Protein 9EZE (pdb70)

GO terms:
  GO:0042802 identical protein binding (F, IPI)
  GO:0005515 protein binding (F, IPI)

Secondary structure (DSSP, 8-state):
-HHHHHHHHHHHHHHHHHHHHHHHHHHHHH-----SS--GGGT-HHHHHHHHHHHHHHHHHHHHHHHHHHHHHHHHHH-----TT-SSHHHHHHHHSSS--HHHHHHHHTT-SHHHHHHHS--/--EEEEES-SEE-TTS-EEEEEEEESS-S--SS-EEEEEEE-TTS--EEEEEE-TTS-EEE-TTTTTTEEEEEEGGGTEEEEEE-S--GGG-EEEEEEEEETTEEEEE---EEEEE-SSPPBPPEEEEEPPPTTPPTTSEEEEEEEEEEEBSS--EEEEGGGTB-TTEEEPPPEE-TTS-EEEEEEEEEEGGGTTTS--EEEEEEGGGTEEEEEE-----/---EEEE-SEEEEETT--EEEEEEESS--TT-EEEEEE-TTS--EEEEETTTEEPTTS-TTEEEEEETTEEEEEESS--GGG-EEEEEEE-SSSSPEE---EEEEEE---BPPEEEEEPPPHHHHTTTEEEEEEEEEEEBSS--EEEEEETTEEP-SSEEEEEPPPPTTT--EEEEEEEEEEHHHHHT--EEEEEEE-TT-SS-EEEEEETT-/-HHHHHHHHHHHHHHHHHHHHHHHHHHHHH---SSSS--GGGT-HHHHHHHHHHHHHHHHHHHHHHHHHHHHHHHHHH-----SHHHHHHHHSTT--HHHHHHHHTT-SHHHHHHHS--/--EEEEES-SEE-TTS-EEEEEEEESS-S--SS-EEEEEEE-TTS--EEEEEE-TTS-EEE-TTTTTTEEEEEEGGGTEEEEEE-S--GGG-EEEEEEEEETTEEEEE---EEEEE-SSPPBPPEEEEEPPPTTPPTTSEEEEEEEEEEEBSS--EEEEGGGTB-TTEEEPPPEE-TTS-EEEEEEEEEEGGGTTTS--EEEEEEGGGTEEEEEE-----/---EEEE-SEEEEETT--EEEEEEESS--TT-EEEEEE-TTS--EEEEETTTEEPTTS-TTEEEEEETTEEEEEESS--GGG-EEEEEEE-SSSSPEE---EEEEEE---BPPEEEEEPPPHHHHTTTEEEEEEEEEEEBSS--EEEEEETTEEP-SSEEEEEPPPPTTT--EEEEEEEEEEHHHHHT--EEEEEEE-TT-SS-EEEEEE--

Solvent-accessible surface area: 50226 Å² total; per-residue (Å²): 72,102,71,2,26,105,100,0,63,94,27,0,132,61,4,64,72,52,24,78,80,23,7,79,113,1,48,120,108,7,57,46,186,84,84,209,100,90,41,85,16,20,157,60,84,72,0,57,89,17,9,137,73,3,44,128,13,0,59,124,12,68,85,61,8,57,83,22,20,91,97,4,90,68,22,43,124,78,82,192,113,131,62,94,65,6,123,48,15,29,19,1,2,99,102,84,23,144,84,13,26,16,2,11,3,17,9,14,4,50,69,45,2,0,1,31,39,15,15,14,68,79,84,169,21,84,8,62,14,60,38,84,13,34,12,93,62,89,93,72,0,36,3,34,0,50,4,31,61,26,62,0,51,22,28,9,9,1,4,1,0,0,15,30,20,93,93,114,24,11,42,1,1,0,0,3,6,43,51,24,22,41,57,60,12,72,76,7,132,109,63,11,74,5,51,33,43,65,104,132,44,39,0,21,0,107,0,42,69,1,33,41,21,2,26,0,42,0,8,0,0,15,0,2,7,0,2,1,22,42,20,2,146,16,32,37,0,19,8,24,86,49,85,59,83,22,16,44,15,26,22,4,24,6,54,115,175,31,95,113,72,27,78,1,3,0,0,0,7,0,17,35,1,17,0,51,65,13,83,25,45,1,32,100,40,90,30,100,91,35,38,26,53,3,66,24,32,96,24,132,80,33,38,37,9,16,4,0,1,0,31,8,77,13,89,20,34,70,117,92,54,12,55,0,27,3,51,0,69,32,28,142,45,167,47,101,54,116,4,88,61,123,151,105,9,90,8,77,10,57,55,53,66,29,59,10,42,74,44,59,162,6,66,0,59,1,159,3,76,100,67,0,61,39,71,0,0,0,0,1,26,46,55,93,104,19,5,62,4,0,0,5,51,1,73,32,59,28,42,82,16,42,106,55,4,27,13,62,37,74,19,49,87,2,35,0,27,0,54,43,0,59,34,51,1,26,6,30,0,2,0,0,1,7,48,78,79,15,7,27,20,1,86,5,0,121,1,58,2,96,83,104,71,22,45,9,60,10,43,20,4,58,9,12,88,69,2,21,183,86,37,49,0,2,0,0,0,0,0,7,58,0,27,25,77,129,23,106,21,39,6,46,6,66,116,40,74,42,49,82,40,48,80,75,12,33,20,105,5,47,54,177,63,4,6,34,0,0,6,2,24,0,55,21,53,86,71,57,7,70,137,58,111,44,0,11,0,27,0,50,9,129,30,35,129,71,68,43,76,86,61,29,68,80,88,102,92,98,71,1,38,96,107,0,70,90,28,1,156,83,6,70,75,62,24,79,80,28,8,81,116,2,51,118,104,7,59,52,187,80,90,156,97,110,48,83,16,32,176,59,84,70,0,57,88,17,10,137,72,4,43,129,8,0,59,121,14,66,86,62,15,60,108,22,21,92,88,10,86,57,16,90,110,85,173,138,75,34,111,57,16,38,46,0,1,93,116,69,21,144,93,14,42,11,2,11,4,44,12,12,6,61,69,50,2,0,0,33,40,13,15,15,70,78,85,149,28,94,10,72,11,59,36,82,13,38,12,111,62,92,96,65,0,36,3,35,0,45,4,50,54,29,65,0,50,21,30,10,11,1,4,1,0,0,13,30,19,91,92,116,23,11,43,1,1,0,0,3,7,41,50,24,11,30,57,60,10,58,77,7,130,109,60,10,73,6,51,32,53,67,105,135,44,48,1,26,1,102,1,40,68,1,35,42,20,2,26,0,41,0,9,0,0,19,0,1,7,0,2,3,21,42,22,2,173,14,26,35,0,19,8,23,87,52,93,50,99,24,15,52,8,16,32,4,24,6,54,115,173,29,89,120,73,28,76,1,3,0,0,0,6,0,13,38,1,17,0,51,62,12,83,25,46,1,34,103,38,92,30,101,91,36,38,23,54,4,66,24,35,94,26,132,80,34,32,39,15,16,5,0,1,0,30,8,77,15,91,20,26,79,120,90,46,12,54,0,27,3,51,1,147,33,29,118,43,170,47,104,49,121,4,86,62,133,161,122,10,92,9,74,10,58,57,72,64,30,59,8,42,78,45,60,163,6,70,0,54,2,158,3,77,98,67,0,60,24,61,0,0,0,0,2,25,59,56,93,109,19,5,63,4,0,0,9,71,2,71,33,60,29,38,80,16,42,104,60,5,28,14,56,36,73,19,48,87,1,42,1,29,0,53,52,0,76,26,63,2,24,5,30,0,2,0,0,1,9,45,76,78,8,7,27,19,2,89,5,0,120,1,58,2,97,84,102,71,22,45,9,62,10,42,20,3,52,8,15,90,72,3,19,179,94,36,44,0,2,0,0,0,0,0,6,56,0,28,34,132,135,29,109,21,37,6,50,7,66,120,40,62,36,53,82,43,48,77,84,13,26,16,103,4,42,56,165,63,4,6,22,0,5,6,2,28,0,56,22,53,87,70,58,8,71,137,58,110,44,0,8,0,36,0,33,14,131,30,34,129,71,68,44,71,87,56,28,78,80,117

Structure (mmCIF, N/CA/C/O backbone):
data_9EZE
#
_entry.id   9EZE
#
_cell.length_a   76.427
_cell.length_b   126.191
_cell.length_c   129.863
_cell.angle_alpha   90.000
_cell.angle_beta   90.000
_cell.angle_gamma   90.000
#
_symmetry.space_group_name_H-M   'P 21 21 21'
#
loop_
_entity.id
_entity.type
_entity.pdbx_description
1 polymer 'Duffy receptor'
2 polymer 'Antibody DB9 heavy chain'
3 polymer 'Antibody DB9 light chain'
4 water water
#
loop_
_atom_site.group_PDB
_atom_site.id
_atom_site.type_symbol
_atom_site.label_atom_id
_atom_site.label_alt_id
_atom_site.label_comp_id
_atom_site.label_asym_id
_atom_site.label_entity_id
_atom_site.label_seq_id
_atom_site.pdbx_PDB_ins_code
_atom_site.Cartn_x
_atom_site.Cartn_y
_atom_site.Cartn_z
_atom_site.occupancy
_atom_site.B_iso_or_equiv
_atom_site.auth_seq_id
_atom_site.auth_comp_id
_atom_site.auth_asym_id
_atom_site.auth_atom_id
_atom_site.pdbx_PDB_model_num
ATOM 1 N N . GLU A 1 178 ? 74.587 -12.793 36.674 1.00 61.18 386 GLU A N 1
ATOM 2 C CA . GLU A 1 178 ? 76.012 -13.075 36.565 1.00 61.22 386 GLU A CA 1
ATOM 3 C C . GLU A 1 178 ? 76.653 -12.284 35.427 1.00 60.74 386 GLU A C 1
ATOM 4 O O . GLU A 1 178 ? 76.107 -12.197 34.320 1.00 61.58 386 GLU A O 1
ATOM 10 N N . PRO A 1 179 ? 77.814 -11.670 35.700 1.00 58.93 387 PRO A N 1
ATOM 11 C CA . PRO A 1 179 ? 78.489 -10.908 34.648 1.00 56.95 387 PRO A CA 1
ATOM 12 C C . PRO A 1 179 ? 78.985 -11.792 33.496 1.00 53.75 387 PRO A C 1
ATOM 13 O O . PRO A 1 179 ? 79.135 -11.283 32.393 1.00 54.00 387 PRO A O 1
ATOM 17 N N . GLN A 1 180 ? 79.211 -13.098 33.737 1.00 50.66 388 GLN A N 1
ATOM 18 C CA . GLN A 1 180 ? 79.698 -14.046 32.725 1.00 48.23 388 GLN A CA 1
ATOM 19 C C . GLN A 1 180 ? 78.798 -14.194 31.494 1.00 44.64 388 GLN A C 1
ATOM 20 O O . GLN A 1 180 ? 79.297 -14.040 30.379 1.00 43.11 388 GLN A O 1
ATOM 26 N N . ILE A 1 181 ? 77.490 -14.490 31.677 1.00 42.74 389 ILE A N 1
ATOM 27 C CA . ILE A 1 181 ? 76.569 -14.603 30.536 1.00 41.01 389 ILE A CA 1
ATOM 28 C C . ILE A 1 181 ? 76.444 -13.243 29.828 1.00 39.22 389 ILE A C 1
ATOM 29 O O . ILE A 1 181 ? 76.404 -13.213 28.600 1.00 37.77 389 ILE A O 1
ATOM 34 N N . TYR A 1 182 ? 76.511 -12.116 30.571 1.00 38.30 390 TYR A N 1
ATOM 35 C CA . TYR A 1 182 ? 76.472 -10.766 30.004 1.00 38.63 390 TYR A CA 1
ATOM 36 C C . TYR A 1 182 ? 77.671 -10.614 29.046 1.00 35.19 390 TYR A C 1
ATOM 37 O O . TYR A 1 182 ? 77.487 -10.183 27.923 1.00 33.79 390 TYR A O 1
ATOM 46 N N . ARG A 1 183 ? 78.871 -11.058 29.465 1.00 33.54 391 ARG A N 1
ATOM 47 C CA . ARG A 1 183 ? 80.054 -10.993 28.622 1.00 33.00 391 ARG A CA 1
ATOM 48 C C . ARG A 1 183 ? 79.872 -11.855 27.357 1.00 30.70 391 ARG A C 1
ATOM 49 O O . ARG A 1 183 ? 80.165 -11.389 26.267 1.00 29.91 391 ARG A O 1
ATOM 57 N N . TRP A 1 184 ? 79.345 -13.079 27.505 1.00 29.55 392 TRP A N 1
ATOM 58 C CA . TRP A 1 184 ? 79.134 -13.992 26.373 1.00 29.79 392 TRP A CA 1
ATOM 59 C C . TRP A 1 184 ? 78.176 -13.383 25.364 1.00 27.22 392 TRP A C 1
ATOM 60 O O . TRP A 1 184 ? 78.446 -13.452 24.171 1.00 26.52 392 TRP A O 1
ATOM 71 N N . ILE A 1 185 ? 77.083 -12.767 25.826 1.00 26.17 393 ILE A N 1
ATOM 72 C CA . ILE A 1 185 ? 76.124 -12.109 24.935 1.00 26.45 393 ILE A CA 1
ATOM 73 C C . ILE A 1 185 ? 76.771 -10.907 24.231 1.00 26.95 393 ILE A C 1
ATOM 74 O O . ILE A 1 185 ? 76.633 -10.757 23.013 1.00 26.55 393 ILE A O 1
ATOM 79 N N . ARG A 1 186 ? 77.580 -10.109 24.952 1.00 27.24 394 ARG A N 1
ATOM 80 C CA . ARG A 1 186 ? 78.270 -8.970 24.329 1.00 27.88 394 ARG A CA 1
ATOM 81 C C . ARG A 1 186 ? 79.222 -9.452 23.248 1.00 26.93 394 ARG A C 1
ATOM 82 O O . ARG A 1 186 ? 79.209 -8.878 22.167 1.00 27.71 394 ARG A O 1
ATOM 90 N N . GLU A 1 187 ? 80.016 -10.503 23.508 1.00 26.44 395 GLU A N 1
ATOM 91 C CA . GLU A 1 187 ? 80.961 -11.044 22.521 1.00 25.43 395 GLU A CA 1
ATOM 92 C C . GLU A 1 187 ? 80.197 -11.623 21.333 1.00 23.51 395 GLU A C 1
ATOM 93 O O . GLU A 1 187 ? 80.572 -11.388 20.188 1.00 23.27 395 GLU A O 1
ATOM 99 N N . TRP A 1 188 ? 79.129 -12.367 21.611 1.00 21.13 396 TRP A N 1
ATOM 100 C CA . TRP A 1 188 ? 78.352 -13.009 20.532 1.00 21.30 396 TRP A CA 1
ATOM 101 C C . TRP A 1 188 ? 77.742 -11.916 19.649 1.00 21.14 396 TRP A C 1
ATOM 102 O O . TRP A 1 188 ? 77.833 -12.016 18.437 1.00 20.80 396 TRP A O 1
ATOM 113 N N . GLY A 1 189 ? 77.166 -10.879 20.270 1.00 21.40 397 GLY A N 1
ATOM 114 C CA . GLY A 1 189 ? 76.524 -9.828 19.463 1.00 21.29 397 GLY A CA 1
ATOM 115 C C . GLY A 1 189 ? 77.515 -9.041 18.631 1.00 22.54 397 GLY A C 1
ATOM 116 O O . GLY A 1 189 ? 77.192 -8.699 17.489 1.00 23.11 397 GLY A O 1
ATOM 117 N N . ARG A 1 190 ? 78.759 -8.790 19.144 1.00 23.67 398 ARG A N 1
ATOM 118 C CA . ARG A 1 190 ? 79.779 -8.068 18.343 1.00 26.11 398 ARG A CA 1
ATOM 119 C C . ARG A 1 190 ? 80.171 -8.928 17.155 1.00 25.70 398 ARG A C 1
ATOM 120 O O . ARG A 1 190 ? 80.322 -8.413 16.042 1.00 26.73 398 ARG A O 1
ATOM 128 N N . ASP A 1 191 ? 80.297 -10.254 17.376 1.00 24.36 399 ASP A N 1
ATOM 129 C CA . ASP A 1 191 ? 80.661 -11.178 16.321 1.00 23.24 399 ASP A CA 1
ATOM 130 C C . ASP A 1 191 ? 79.521 -11.245 15.288 1.00 21.93 399 ASP A C 1
ATOM 131 O O . ASP A 1 191 ? 79.791 -11.183 14.100 1.00 22.65 399 ASP A O 1
ATOM 136 N N . TYR A 1 192 ? 78.272 -11.277 15.738 1.00 20.59 400 TYR A N 1
ATOM 137 C CA . TYR A 1 192 ? 77.132 -11.386 14.845 1.00 19.73 400 TYR A CA 1
ATOM 138 C C . TYR A 1 192 ? 77.028 -10.151 13.984 1.00 20.77 400 TYR A C 1
ATOM 139 O O . TYR A 1 192 ? 76.794 -10.299 12.771 1.00 20.83 400 TYR A O 1
ATOM 148 N N . VAL A 1 193 ? 77.186 -8.945 14.590 1.00 22.07 401 VAL A N 1
ATOM 149 C CA . VAL A 1 193 ? 77.010 -7.750 13.761 1.00 24.85 401 VAL A CA 1
ATOM 150 C C . VAL A 1 193 ? 78.141 -7.564 12.771 1.00 25.26 401 VAL A C 1
ATOM 151 O O . VAL A 1 193 ? 77.908 -6.917 11.755 1.00 25.76 401 VAL A O 1
ATOM 155 N N . SER A 1 194 ? 79.342 -8.114 13.027 1.00 25.77 402 SER A N 1
ATOM 156 C CA . SER A 1 194 ? 80.396 -7.999 12.016 1.00 26.74 402 SER A CA 1
ATOM 157 C C . SER A 1 194 ? 80.237 -9.048 10.898 1.00 26.60 402 SER A C 1
ATOM 158 O O . SER A 1 194 ? 80.495 -8.727 9.733 1.00 28.74 402 SER A O 1
ATOM 161 N N . GLU A 1 195 ? 79.732 -10.254 11.204 1.00 24.35 403 GLU A N 1
ATOM 162 C CA . GLU A 1 195 ? 79.536 -11.328 10.204 1.00 23.12 403 GLU A CA 1
ATOM 163 C C . GLU A 1 195 ? 78.317 -11.085 9.309 1.00 21.80 403 GLU A C 1
ATOM 164 O O . GLU A 1 195 ? 78.361 -11.401 8.125 1.00 22.01 403 GLU A O 1
ATOM 170 N N . LEU A 1 196 ? 77.218 -10.561 9.876 1.00 20.54 404 LEU A N 1
ATOM 171 C CA . LEU A 1 196 ? 75.972 -10.385 9.108 1.00 19.67 404 LEU A CA 1
ATOM 172 C C . LEU A 1 196 ? 76.155 -9.640 7.777 1.00 19.34 404 LEU A C 1
ATOM 173 O O . LEU A 1 196 ? 75.771 -10.201 6.747 1.00 19.06 404 LEU A O 1
ATOM 178 N N . PRO A 1 197 ? 76.803 -8.471 7.717 1.00 18.95 405 PRO A N 1
ATOM 179 C CA . PRO A 1 197 ? 76.947 -7.805 6.404 1.00 18.89 405 PRO A CA 1
ATOM 180 C C . PRO A 1 197 ? 77.809 -8.601 5.429 1.00 18.49 405 PRO A C 1
ATOM 181 O O . PRO A 1 197 ? 77.555 -8.542 4.209 1.00 19.41 405 PRO A O 1
ATOM 185 N N . THR A 1 198 ? 78.791 -9.368 5.937 1.00 18.36 406 THR A N 1
ATOM 186 C CA . THR A 1 198 ? 79.616 -10.194 5.040 1.00 19.64 406 THR A CA 1
ATOM 187 C C . THR A 1 198 ? 78.754 -11.306 4.443 1.00 18.18 406 THR A C 1
ATOM 188 O O . THR A 1 198 ? 78.834 -11.585 3.245 1.00 19.50 406 THR A O 1
ATOM 192 N N . GLU A 1 199 ? 77.877 -11.922 5.271 1.00 18.74 407 GLU A N 1
ATOM 193 C CA . GLU A 1 199 ? 76.958 -12.958 4.790 1.00 18.84 407 GLU A CA 1
ATOM 194 C C . GLU A 1 199 ? 75.933 -12.432 3.820 1.00 18.71 407 GLU A C 1
ATOM 195 O O . GLU A 1 199 ? 75.689 -13.054 2.804 1.00 18.15 407 GLU A O 1
ATOM 201 N N . VAL A 1 200 ? 75.372 -11.246 4.090 1.00 18.07 408 VAL A N 1
ATOM 202 C CA . VAL A 1 200 ? 74.405 -10.645 3.171 1.00 18.14 408 VAL A CA 1
ATOM 203 C C . VAL A 1 200 ? 75.077 -10.291 1.853 1.00 17.91 408 VAL A C 1
ATOM 204 O O . VAL A 1 200 ? 74.501 -10.492 0.789 1.00 18.83 408 VAL A O 1
ATOM 208 N N . GLN A 1 201 ? 76.324 -9.777 1.909 1.00 17.19 409 GLN A N 1
ATOM 209 C CA . GLN A 1 201 ? 77.039 -9.425 0.676 1.00 17.56 409 GLN A CA 1
ATOM 210 C C . GLN A 1 201 ? 77.318 -10.641 -0.191 1.00 18.71 409 GLN A C 1
ATOM 211 O O . GLN A 1 201 ? 77.202 -10.533 -1.415 1.00 19.43 409 GLN A O 1
ATOM 217 N N . LYS A 1 202 ? 77.531 -11.820 0.437 1.00 18.75 410 LYS A N 1
ATOM 218 C CA . LYS A 1 202 ? 77.687 -13.038 -0.384 1.00 21.05 410 LYS A CA 1
ATOM 219 C C . LYS A 1 202 ? 76.411 -13.340 -1.170 1.00 20.83 410 LYS A C 1
ATOM 220 O O . LYS A 1 202 ? 76.475 -13.739 -2.334 1.00 21.72 410 LYS A O 1
ATOM 226 N N . LEU A 1 203 ? 75.233 -13.108 -0.558 1.00 19.99 411 LEU A N 1
ATOM 227 C CA . LEU A 1 203 ? 73.981 -13.287 -1.296 1.00 21.37 411 LEU A CA 1
ATOM 228 C C . LEU A 1 203 ? 73.865 -12.237 -2.370 1.00 22.09 411 LEU A C 1
ATOM 229 O O . LEU A 1 203 ? 73.407 -12.571 -3.452 1.00 25.04 411 LEU A O 1
ATOM 234 N N . LYS A 1 204 ? 74.172 -10.957 -2.071 1.00 20.14 412 LYS A N 1
ATOM 235 C CA . LYS A 1 204 ? 73.995 -9.920 -3.103 1.00 21.42 412 LYS A CA 1
ATOM 236 C C . LYS A 1 204 ? 74.833 -10.190 -4.360 1.00 23.53 412 LYS A C 1
ATOM 237 O O . LYS A 1 204 ? 74.348 -10.037 -5.482 1.00 24.58 412 LYS A O 1
ATOM 243 N N . GLU A 1 205 ? 76.060 -10.696 -4.176 1.00 23.24 413 GLU A N 1
ATOM 244 C CA . GLU A 1 205 ? 76.937 -10.971 -5.316 1.00 24.48 413 GLU A CA 1
ATOM 245 C C . GLU A 1 205 ? 76.329 -11.945 -6.286 1.00 25.38 413 GLU A C 1
ATOM 246 O O . GLU A 1 205 ? 76.532 -11.796 -7.484 1.00 27.05 413 GLU A O 1
ATOM 252 N N . LYS A 1 206 ? 75.610 -12.951 -5.777 1.00 24.25 414 LYS A N 1
ATOM 253 C CA . LYS A 1 206 ? 75.054 -13.990 -6.668 1.00 24.98 414 LYS A CA 1
ATOM 254 C C . LYS A 1 206 ? 73.588 -13.817 -6.985 1.00 25.38 414 LYS A C 1
ATOM 255 O O . LYS A 1 206 ? 73.140 -14.308 -8.024 1.00 26.11 414 LYS A O 1
ATOM 261 N N . CYS A 1 207 ? 72.814 -13.169 -6.106 1.00 24.67 415 CYS A N 1
ATOM 262 C CA . CYS A 1 207 ? 71.350 -13.105 -6.223 1.00 26.14 415 CYS A CA 1
ATOM 263 C C . CYS A 1 207 ? 70.769 -11.768 -6.637 1.00 28.73 415 CYS A C 1
ATOM 264 O O . CYS A 1 207 ? 69.574 -11.739 -6.924 1.00 28.01 415 CYS A O 1
ATOM 267 N N . ASP A 1 208 ? 71.517 -10.668 -6.520 1.00 31.04 416 ASP A N 1
ATOM 268 C CA . ASP A 1 208 ? 71.004 -9.336 -6.836 1.00 34.19 416 ASP A CA 1
ATOM 269 C C . ASP A 1 208 ? 70.789 -9.219 -8.314 1.00 37.32 416 ASP A C 1
ATOM 270 O O . ASP A 1 208 ? 71.573 -9.701 -9.131 1.00 37.35 416 ASP A O 1
ATOM 275 N N . GLY A 1 209 ? 69.776 -8.476 -8.647 1.00 39.46 417 GLY A N 1
ATOM 276 C CA . GLY A 1 209 ? 69.449 -8.180 -10.026 1.00 42.06 417 GLY A CA 1
ATOM 277 C C . GLY A 1 209 ? 68.698 -6.871 -10.128 1.00 43.89 417 GLY A C 1
ATOM 278 O O . GLY A 1 209 ? 68.338 -6.252 -9.114 1.00 43.87 417 GLY A O 1
ATOM 279 N N . LYS A 1 210 ? 68.474 -6.436 -11.360 1.00 45.20 418 LYS A N 1
ATOM 280 C CA . LYS A 1 210 ? 67.720 -5.223 -11.614 1.00 46.75 418 LYS A CA 1
ATOM 281 C C . LYS A 1 210 ? 66.250 -5.469 -11.232 1.00 46.61 418 LYS A C 1
ATOM 282 O O . LYS A 1 210 ? 65.757 -6.600 -11.358 1.00 46.62 418 LYS A O 1
ATOM 288 N N . ILE A 1 211 ? 65.557 -4.435 -10.731 1.00 45.91 419 ILE A N 1
ATOM 289 C CA . ILE A 1 211 ? 64.140 -4.596 -10.375 1.00 46.03 419 ILE A CA 1
ATOM 290 C C . ILE A 1 211 ? 63.356 -4.511 -11.666 1.00 44.54 419 ILE A C 1
ATOM 291 O O . ILE A 1 211 ? 62.956 -3.423 -12.080 1.00 46.04 419 ILE A O 1
ATOM 296 N N . ASN A 1 212 ? 63.218 -5.667 -12.339 1.00 41.70 420 ASN A N 1
ATOM 297 C CA . ASN A 1 212 ? 62.619 -5.762 -13.662 1.00 39.65 420 ASN A CA 1
ATOM 298 C C . ASN A 1 212 ? 61.308 -6.512 -13.742 1.00 37.49 420 ASN A C 1
ATOM 299 O O . ASN A 1 212 ? 60.868 -6.813 -14.852 1.00 38.86 420 ASN A O 1
ATOM 304 N N . TYR A 1 213 ? 60.703 -6.872 -12.603 1.00 34.19 421 TYR A N 1
ATOM 305 C CA . TYR A 1 213 ? 59.369 -7.486 -12.626 1.00 32.22 421 TYR A CA 1
ATOM 306 C C . TYR A 1 213 ? 59.340 -8.947 -13.082 1.00 29.57 421 TYR A C 1
ATOM 307 O O . TYR A 1 213 ? 58.249 -9.499 -13.163 1.00 28.42 421 TYR A O 1
ATOM 316 N N . THR A 1 214 ? 60.502 -9.554 -13.366 1.00 27.10 422 THR A N 1
ATOM 317 C CA . THR A 1 214 ? 60.622 -10.942 -13.798 1.00 26.78 422 THR A CA 1
ATOM 318 C C . THR A 1 214 ? 61.066 -11.762 -12.574 1.00 25.39 422 THR A C 1
ATOM 319 O O . THR A 1 214 ? 61.231 -11.222 -11.475 1.00 24.42 422 THR A O 1
ATOM 323 N N . ASP A 1 215 ? 61.255 -13.071 -12.740 1.00 24.07 423 ASP A N 1
ATOM 324 C CA . ASP A 1 215 ? 61.685 -13.946 -11.669 1.00 23.16 423 ASP A CA 1
ATOM 325 C C . ASP A 1 215 ? 62.942 -13.470 -10.954 1.00 23.25 423 ASP A C 1
ATOM 326 O O . ASP A 1 215 ? 63.912 -13.047 -11.577 1.00 23.69 423 ASP A O 1
ATOM 331 N N . LYS A 1 216 ? 62.958 -13.663 -9.640 1.00 22.80 424 LYS A N 1
ATOM 332 C CA . LYS A 1 216 ? 64.172 -13.432 -8.866 1.00 23.33 424 LYS A CA 1
ATOM 333 C C . LYS A 1 216 ? 65.219 -14.488 -9.308 1.00 22.81 424 LYS A C 1
ATOM 334 O O . LYS A 1 216 ? 64.834 -15.574 -9.795 1.00 22.92 424 LYS A O 1
ATOM 340 N N . LYS A 1 217 ? 66.522 -14.183 -9.177 1.00 22.49 425 LYS A N 1
ATOM 341 C CA . LYS A 1 217 ? 67.531 -15.146 -9.600 1.00 23.35 425 LYS A CA 1
ATOM 342 C C . LYS A 1 217 ? 67.437 -16.466 -8.852 1.00 22.53 425 LYS A C 1
ATOM 343 O O . LYS A 1 217 ? 67.776 -17.488 -9.416 1.00 23.24 425 LYS A O 1
ATOM 349 N N . VAL A 1 218 ? 66.923 -16.469 -7.621 1.00 21.86 426 VAL A N 1
ATOM 350 C CA . VAL A 1 218 ? 66.820 -17.713 -6.849 1.00 23.35 426 VAL A CA 1
ATOM 351 C C . VAL A 1 218 ? 65.864 -18.716 -7.479 1.00 24.17 426 VAL A C 1
ATOM 352 O O . VAL A 1 218 ? 65.959 -19.915 -7.179 1.00 23.30 426 VAL A O 1
ATOM 356 N N . CYS A 1 219 ? 64.965 -18.264 -8.365 1.00 24.17 427 CYS A N 1
ATOM 357 C CA . CYS A 1 219 ? 64.044 -19.207 -9.011 1.00 27.13 427 CYS A CA 1
ATOM 358 C C . CYS A 1 219 ? 64.773 -20.256 -9.844 1.00 28.93 427 CYS A C 1
ATOM 359 O O . CYS A 1 219 ? 64.333 -21.412 -9.862 1.00 29.85 427 CYS A O 1
ATOM 362 N N . LYS A 1 220 ? 65.872 -19.874 -10.536 1.00 29.19 428 LYS A N 1
ATOM 363 C CA . LYS A 1 220 ? 66.555 -20.849 -11.412 1.00 30.76 428 LYS A CA 1
ATOM 364 C C . LYS A 1 220 ? 68.075 -20.738 -11.486 1.00 31.29 428 LYS A C 1
ATOM 365 O O . LYS A 1 220 ? 68.658 -21.595 -12.122 1.00 32.32 428 LYS A O 1
ATOM 371 N N . VAL A 1 221 ? 68.717 -19.686 -10.940 1.00 29.70 429 VAL A N 1
ATOM 372 C CA . VAL A 1 221 ? 70.176 -19.517 -11.090 1.00 29.08 429 VAL A CA 1
ATOM 373 C C . VAL A 1 221 ? 70.939 -20.337 -10.032 1.00 29.50 429 VAL A C 1
ATOM 374 O O . VAL A 1 221 ? 70.844 -19.997 -8.853 1.00 28.80 429 VAL A O 1
ATOM 378 N N . PRO A 1 222 ? 71.629 -21.440 -10.408 1.00 29.87 430 PRO A N 1
ATOM 379 C CA . PRO A 1 222 ? 72.278 -22.293 -9.387 1.00 29.95 430 PRO A CA 1
ATOM 380 C C . PRO A 1 222 ? 73.267 -21.603 -8.450 1.00 30.17 430 PRO A C 1
ATOM 381 O O . PRO A 1 222 ? 73.147 -21.860 -7.257 1.00 29.89 430 PRO A O 1
ATOM 385 N N . PRO A 1 223 ? 74.172 -20.690 -8.877 1.00 30.85 431 PRO A N 1
ATOM 386 C CA . PRO A 1 223 ? 75.061 -20.043 -7.890 1.00 29.87 431 PRO A CA 1
ATOM 387 C C . PRO A 1 223 ? 74.256 -19.210 -6.866 1.00 27.54 431 PRO A C 1
ATOM 388 O O . PRO A 1 223 ? 74.702 -19.070 -5.734 1.00 26.84 431 PRO A O 1
ATOM 392 N N . CYS A 1 224 ? 73.076 -18.676 -7.248 1.00 25.21 432 CYS A N 1
ATOM 393 C CA . CYS A 1 224 ? 72.256 -17.918 -6.295 1.00 24.61 432 CYS A CA 1
ATOM 394 C C . CYS A 1 224 ? 71.603 -18.907 -5.330 1.00 24.22 432 CYS A C 1
ATOM 395 O O . CYS A 1 224 ? 71.616 -18.685 -4.121 1.00 23.26 432 CYS A O 1
ATOM 398 N N . GLN A 1 225 ? 71.061 -20.012 -5.847 1.00 23.32 433 GLN A N 1
ATOM 399 C CA . GLN A 1 225 ? 70.455 -21.023 -4.983 1.00 23.39 433 GLN A CA 1
ATOM 400 C C . GLN A 1 225 ? 71.469 -21.593 -3.982 1.00 24.05 433 GLN A C 1
ATOM 401 O O . GLN A 1 225 ? 71.141 -21.763 -2.813 1.00 24.56 433 GLN A O 1
ATOM 407 N N . ASN A 1 226 ? 72.706 -21.769 -4.412 1.00 23.95 434 ASN A N 1
ATOM 408 C CA . ASN A 1 226 ? 73.755 -22.294 -3.545 1.00 24.78 434 ASN A CA 1
ATOM 409 C C . ASN A 1 226 ? 74.126 -21.258 -2.503 1.00 23.97 434 ASN A C 1
ATOM 410 O O . ASN A 1 226 ? 74.305 -21.611 -1.339 1.00 23.43 434 ASN A O 1
ATOM 415 N N . ALA A 1 227 ? 74.174 -19.980 -2.885 1.00 23.37 435 ALA A N 1
ATOM 416 C CA . ALA A 1 227 ? 74.461 -18.921 -1.905 1.00 22.69 435 ALA A CA 1
ATOM 417 C C . ALA A 1 227 ? 73.358 -18.867 -0.835 1.00 21.23 435 ALA A C 1
ATOM 418 O O . ALA A 1 227 ? 73.663 -18.724 0.358 1.00 20.73 435 ALA A O 1
ATOM 420 N N . CYS A 1 228 ? 72.092 -18.980 -1.260 1.00 20.65 436 CYS A N 1
ATOM 421 C CA . CYS A 1 228 ? 70.996 -19.015 -0.317 1.00 20.58 436 CYS A CA 1
ATOM 422 C C . CYS A 1 228 ? 71.063 -20.202 0.627 1.00 21.23 436 CYS A C 1
ATOM 423 O O . CYS A 1 228 ? 70.839 -20.043 1.823 1.00 20.81 436 CYS A O 1
ATOM 426 N N . LYS A 1 229 ? 71.449 -21.372 0.119 1.00 21.57 437 LYS A N 1
ATOM 427 C CA . LYS A 1 229 ? 71.587 -22.549 0.980 1.00 22.72 437 LYS A CA 1
ATOM 428 C C . LYS A 1 229 ? 72.686 -22.314 2.011 1.00 22.87 437 LYS A C 1
ATOM 429 O O . LYS A 1 229 ? 72.492 -22.617 3.196 1.00 22.54 437 LYS A O 1
ATOM 435 N N . SER A 1 230 ? 73.808 -21.703 1.591 1.00 22.76 438 SER A N 1
ATOM 436 C CA . SER A 1 230 ? 74.903 -21.436 2.552 1.00 22.65 438 SER A CA 1
ATOM 437 C C . SER A 1 230 ? 74.489 -20.377 3.608 1.00 21.12 438 SER A C 1
ATOM 438 O O . SER A 1 230 ? 74.809 -20.529 4.783 1.00 21.27 438 SER A O 1
ATOM 441 N N . TYR A 1 231 ? 73.750 -19.323 3.197 1.00 19.39 439 TYR A N 1
ATOM 442 C CA . TYR A 1 231 ? 73.269 -18.318 4.148 1.00 19.20 439 TYR A CA 1
ATOM 443 C C . TYR A 1 231 ? 72.297 -18.968 5.124 1.00 19.96 439 TYR A C 1
ATOM 444 O O . TYR A 1 231 ? 72.378 -18.734 6.312 1.00 20.57 439 TYR A O 1
ATOM 453 N N . ASP A 1 232 ? 71.405 -19.834 4.634 1.00 20.55 440 ASP A N 1
ATOM 454 C CA . ASP A 1 232 ? 70.440 -20.524 5.484 1.00 21.21 440 ASP A CA 1
ATOM 455 C C . ASP A 1 232 ? 71.173 -21.383 6.533 1.00 20.95 440 ASP A C 1
ATOM 456 O O . ASP A 1 232 ? 70.814 -21.305 7.710 1.00 21.27 440 ASP A O 1
ATOM 461 N N . GLN A 1 233 ? 72.264 -22.046 6.155 1.00 20.95 441 GLN A N 1
ATOM 462 C CA . GLN A 1 233 ? 73.041 -22.832 7.132 1.00 21.79 441 GLN A CA 1
ATOM 463 C C . GLN A 1 233 ? 73.612 -21.899 8.217 1.00 21.22 441 GLN A C 1
ATOM 464 O O . GLN A 1 233 ? 73.547 -22.177 9.436 1.00 21.77 441 GLN A O 1
ATOM 470 N N . TRP A 1 234 ? 74.138 -20.738 7.756 1.00 19.47 442 TRP A N 1
ATOM 471 C CA . TRP A 1 234 ? 74.750 -19.807 8.679 1.00 19.57 442 TRP A CA 1
ATOM 472 C C . TRP A 1 234 ? 73.705 -19.222 9.627 1.00 19.17 442 TRP A C 1
ATOM 473 O O . TRP A 1 234 ? 73.890 -19.241 10.848 1.00 20.14 442 TRP A O 1
ATOM 484 N N . ILE A 1 235 ? 72.599 -18.700 9.102 1.00 18.23 443 ILE A N 1
ATOM 485 C CA . ILE A 1 235 ? 71.599 -18.045 9.966 1.00 18.04 443 ILE A CA 1
ATOM 486 C C . ILE A 1 235 ? 70.892 -19.057 10.882 1.00 19.83 443 ILE A C 1
ATOM 487 O O . ILE A 1 235 ? 70.578 -18.715 12.023 1.00 20.31 443 ILE A O 1
ATOM 492 N N . THR A 1 236 ? 70.753 -20.300 10.448 1.00 19.73 444 THR A N 1
ATOM 493 C CA . THR A 1 236 ? 70.145 -21.338 11.289 1.00 21.30 444 THR A CA 1
ATOM 494 C C . THR A 1 236 ? 71.053 -21.606 12.505 1.00 21.95 444 THR A C 1
ATOM 495 O O . THR A 1 236 ? 70.587 -21.735 13.645 1.00 22.11 444 THR A O 1
ATOM 499 N N . ARG A 1 237 ? 72.372 -21.630 12.258 1.00 21.71 445 ARG A N 1
ATOM 500 C CA . ARG A 1 237 ? 73.332 -21.809 13.325 1.00 21.38 445 ARG A CA 1
ATOM 501 C C . ARG A 1 237 ? 73.276 -20.587 14.287 1.00 20.56 445 ARG A C 1
ATOM 502 O O . ARG A 1 237 ? 73.265 -20.744 15.513 1.00 22.24 445 ARG A O 1
ATOM 510 N N . LYS A 1 238 ? 73.160 -19.368 13.739 1.00 19.70 446 LYS A N 1
ATOM 511 C CA . LYS A 1 238 ? 73.060 -18.170 14.599 1.00 18.78 446 LYS A CA 1
ATOM 512 C C . LYS A 1 238 ? 71.821 -18.247 15.485 1.00 21.04 446 LYS A C 1
ATOM 513 O O . LYS A 1 238 ? 71.901 -17.937 16.662 1.00 22.07 446 LYS A O 1
ATOM 519 N N . LYS A 1 239 ? 70.677 -18.651 14.914 1.00 20.65 447 LYS A N 1
ATOM 520 C CA . LYS A 1 239 ? 69.461 -18.790 15.703 1.00 21.98 447 LYS A CA 1
ATOM 521 C C . LYS A 1 239 ? 69.639 -19.831 16.840 1.00 23.20 447 LYS A C 1
ATOM 522 O O . LYS A 1 239 ? 69.242 -19.589 17.979 1.00 24.09 447 LYS A O 1
ATOM 528 N N . ASN A 1 240 ? 70.279 -20.965 16.529 1.00 22.95 448 ASN A N 1
ATOM 529 C CA . ASN A 1 240 ? 70.488 -21.998 17.565 1.00 23.37 448 ASN A CA 1
ATOM 530 C C . ASN A 1 240 ? 71.394 -21.489 18.689 1.00 23.34 448 ASN A C 1
ATOM 531 O O . ASN A 1 240 ? 71.091 -21.734 19.870 1.00 24.23 448 ASN A O 1
ATOM 536 N N . GLN A 1 241 ? 72.452 -20.739 18.343 1.00 21.21 449 GLN A N 1
ATOM 537 C CA . GLN A 1 241 ? 73.381 -20.178 19.334 1.00 21.24 449 GLN A CA 1
ATOM 538 C C . GLN A 1 241 ? 72.645 -19.166 20.182 1.00 21.53 449 GLN A C 1
ATOM 539 O O . GLN A 1 241 ? 72.826 -19.139 21.415 1.00 22.90 449 GLN A O 1
ATOM 545 N N . TRP A 1 242 ? 71.843 -18.309 19.536 1.00 20.66 450 TRP A N 1
ATOM 546 C CA . TRP A 1 242 ? 71.104 -17.300 20.276 1.00 20.72 450 TRP A CA 1
ATOM 547 C C . TRP A 1 242 ? 70.112 -17.924 21.258 1.00 22.74 450 TRP A C 1
ATOM 548 O O . TRP A 1 242 ? 69.978 -17.453 22.393 1.00 23.46 450 TRP A O 1
ATOM 559 N N . ASP A 1 243 ? 69.443 -18.998 20.828 1.00 22.70 451 ASP A N 1
ATOM 560 C CA . ASP A 1 243 ? 68.515 -19.706 21.722 1.00 24.42 451 ASP A CA 1
ATOM 561 C C . ASP A 1 243 ? 69.234 -20.262 22.951 1.00 25.28 451 ASP A C 1
ATOM 562 O O . ASP A 1 243 ? 68.721 -20.144 24.075 1.00 26.21 451 ASP A O 1
ATOM 567 N N . VAL A 1 244 ? 70.446 -20.829 22.749 1.00 24.49 452 VAL A N 1
ATOM 568 C CA . VAL A 1 244 ? 71.242 -21.349 23.864 1.00 25.22 452 VAL A CA 1
ATOM 569 C C . VAL A 1 244 ? 71.603 -20.210 24.825 1.00 25.37 452 VAL A C 1
ATOM 570 O O . VAL A 1 244 ? 71.433 -20.361 26.027 1.00 26.51 452 VAL A O 1
ATOM 574 N N . LEU A 1 245 ? 72.111 -19.076 24.293 1.00 24.14 453 LEU A N 1
ATOM 575 C CA . LEU A 1 245 ? 72.510 -17.954 25.142 1.00 25.13 453 LEU A CA 1
ATOM 576 C C . LEU A 1 245 ? 71.336 -17.304 25.839 1.00 26.53 453 LEU A C 1
ATOM 577 O O . LEU A 1 245 ? 71.487 -16.886 26.984 1.00 26.53 453 LEU A O 1
ATOM 582 N N . SER A 1 246 ? 70.173 -17.245 25.188 1.00 26.66 454 SER A N 1
ATOM 583 C CA . SER A 1 246 ? 68.982 -16.662 25.815 1.00 27.72 454 SER A CA 1
ATOM 584 C C . SER A 1 246 ? 68.546 -17.505 26.980 1.00 28.14 454 SER A C 1
ATOM 585 O O . SER A 1 246 ? 68.188 -16.968 28.023 1.00 27.76 454 SER A O 1
ATOM 588 N N . ASN A 1 247 ? 68.527 -18.836 26.797 1.00 27.53 455 ASN A N 1
ATOM 589 C CA . ASN A 1 247 ? 68.162 -19.728 27.891 1.00 27.99 455 ASN A CA 1
ATOM 590 C C . ASN A 1 247 ? 69.142 -19.629 29.037 1.00 27.96 455 ASN A C 1
ATOM 591 O O . ASN A 1 247 ? 68.726 -19.697 30.204 1.00 28.05 455 ASN A O 1
ATOM 596 N N . LYS A 1 248 ? 70.457 -19.461 28.750 1.00 27.59 456 LYS A N 1
ATOM 597 C CA . LYS A 1 248 ? 71.457 -19.328 29.806 1.00 28.31 456 LYS A CA 1
ATOM 598 C C . LYS A 1 248 ? 71.173 -18.026 30.557 1.00 28.60 456 LYS A C 1
ATOM 599 O O . LYS A 1 248 ? 71.220 -18.047 31.779 1.00 28.55 456 LYS A O 1
ATOM 605 N N . PHE A 1 249 ? 70.848 -16.929 29.841 1.00 29.51 457 PHE A N 1
ATOM 606 C CA . PHE A 1 249 ? 70.445 -15.646 30.433 1.00 29.54 457 PHE A CA 1
ATOM 607 C C . PHE A 1 249 ? 69.254 -15.835 31.395 1.00 29.50 457 PHE A C 1
ATOM 608 O O . PHE A 1 249 ? 69.299 -15.338 32.524 1.00 30.54 457 PHE A O 1
ATOM 616 N N . ILE A 1 250 ? 68.194 -16.513 30.946 1.00 27.71 458 ILE A N 1
ATOM 617 C CA . ILE A 1 250 ? 67.006 -16.731 31.762 1.00 27.51 458 ILE A CA 1
ATOM 618 C C . ILE A 1 250 ? 67.363 -17.586 32.983 1.00 27.68 458 ILE A C 1
ATOM 619 O O . ILE A 1 250 ? 66.954 -17.292 34.099 1.00 28.85 458 ILE A O 1
ATOM 624 N N . SER A 1 251 ? 68.152 -18.653 32.779 1.00 27.02 459 SER A N 1
ATOM 625 C CA . SER A 1 251 ? 68.557 -19.509 33.902 1.00 27.70 459 SER A CA 1
ATOM 626 C C . SER A 1 251 ? 69.352 -18.720 34.934 1.00 30.13 459 SER A C 1
ATOM 627 O O . SER A 1 251 ? 69.212 -18.947 36.140 1.00 30.73 459 SER A O 1
ATOM 630 N N . VAL A 1 252 ? 70.204 -17.801 34.456 1.00 31.85 460 VAL A N 1
ATOM 631 C CA . VAL A 1 252 ? 71.030 -16.964 35.327 1.00 35.40 460 VAL A CA 1
ATOM 632 C C . VAL A 1 252 ? 70.142 -15.989 36.082 1.00 36.62 460 VAL A C 1
ATOM 633 O O . VAL A 1 252 ? 70.230 -15.914 37.310 1.00 37.72 460 VAL A O 1
ATOM 637 N N . LYS A 1 253 ? 69.245 -15.280 35.372 1.00 37.83 461 LYS A N 1
ATOM 638 C CA . LYS A 1 253 ? 68.333 -14.357 36.060 1.00 39.04 461 LYS A CA 1
ATOM 639 C C . LYS A 1 253 ? 67.444 -15.085 37.092 1.00 39.55 461 LYS A C 1
ATOM 640 O O . LYS A 1 253 ? 67.116 -14.502 38.122 1.00 40.22 461 LYS A O 1
ATOM 646 N N . ASN A 1 254 ? 67.108 -16.362 36.852 1.00 38.54 462 ASN A N 1
ATOM 647 C CA . ASN A 1 254 ? 66.266 -17.115 37.787 1.00 39.20 462 ASN A CA 1
ATOM 648 C C . ASN A 1 254 ? 67.031 -17.619 39.005 1.00 41.47 462 ASN A C 1
ATOM 649 O O . ASN A 1 254 ? 66.439 -17.804 40.070 1.00 41.89 462 ASN A O 1
ATOM 654 N N . ALA A 1 255 ? 68.326 -17.885 38.855 1.00 42.90 463 ALA A N 1
ATOM 655 C CA . ALA A 1 255 ? 69.147 -18.375 39.962 1.00 45.45 463 ALA A CA 1
ATOM 656 C C . ALA A 1 255 ? 69.775 -17.254 40.801 1.00 48.96 463 ALA A C 1
ATOM 657 O O . ALA A 1 255 ? 70.269 -17.531 41.887 1.00 49.91 463 ALA A O 1
ATOM 659 N N . GLU A 1 256 ? 69.811 -16.020 40.294 1.00 51.39 464 GLU A N 1
ATOM 660 C CA . GLU A 1 256 ? 70.407 -14.908 41.033 1.00 54.13 464 GLU A CA 1
ATOM 661 C C . GLU A 1 256 ? 69.354 -13.930 41.505 1.00 55.67 464 GLU A C 1
ATOM 662 O O . GLU A 1 256 ? 68.274 -13.830 40.918 1.00 56.02 464 GLU A O 1
ATOM 668 N N . LYS A 1 257 ? 69.665 -13.203 42.573 1.00 56.50 465 LYS A N 1
ATOM 669 C CA . LYS A 1 257 ? 68.741 -12.202 43.087 1.00 57.24 465 LYS A CA 1
ATOM 670 C C . LYS A 1 257 ? 69.075 -10.880 42.393 1.00 56.80 465 LYS A C 1
ATOM 671 O O . LYS A 1 257 ? 68.191 -10.267 41.792 1.00 57.07 465 LYS A O 1
ATOM 677 N N . VAL A 1 258 ? 70.371 -10.483 42.431 1.00 55.95 466 VAL A N 1
ATOM 678 C CA . VAL A 1 258 ? 70.907 -9.228 41.889 1.00 55.56 466 VAL A CA 1
ATOM 679 C C . VAL A 1 258 ? 70.498 -8.938 40.438 1.00 53.85 466 VAL A C 1
ATOM 680 O O . VAL A 1 258 ? 70.380 -9.830 39.590 1.00 54.69 466 VAL A O 1
ATOM 684 N N . GLN A 1 259 ? 70.256 -7.670 40.183 1.00 51.42 467 GLN A N 1
ATOM 685 C CA . GLN A 1 259 ? 69.851 -7.173 38.880 1.00 49.67 467 GLN A CA 1
ATOM 686 C C . GLN A 1 259 ? 70.962 -6.299 38.283 1.00 47.60 467 GLN A C 1
ATOM 687 O O . GLN A 1 259 ? 71.880 -5.865 38.988 1.00 47.10 467 GLN A O 1
ATOM 693 N N . THR A 1 260 ? 70.847 -6.015 36.984 1.00 46.20 468 THR A N 1
ATOM 694 C CA . THR A 1 260 ? 71.691 -5.079 36.270 1.00 46.21 468 THR A CA 1
ATOM 695 C C . THR A 1 260 ? 70.706 -4.038 35.738 1.00 44.70 468 THR A C 1
ATOM 696 O O . THR A 1 260 ? 69.714 -4.403 35.104 1.00 42.90 468 THR A O 1
ATOM 700 N N . ALA A 1 261 ? 70.937 -2.754 36.054 1.00 44.60 469 ALA A N 1
ATOM 701 C CA . ALA A 1 261 ? 70.035 -1.676 35.682 1.00 44.36 469 ALA A CA 1
ATOM 702 C C . ALA A 1 261 ? 69.712 -1.622 34.208 1.00 43.01 469 ALA A C 1
ATOM 703 O O . ALA A 1 261 ? 70.614 -1.623 33.370 1.00 42.80 469 ALA A O 1
ATOM 705 N N . GLY A 1 262 ? 68.414 -1.559 33.909 1.00 41.40 470 GLY A N 1
ATOM 706 C CA . GLY A 1 262 ? 67.891 -1.506 32.555 1.00 39.68 470 GLY A CA 1
ATOM 707 C C . GLY A 1 262 ? 67.928 -2.829 31.817 1.00 38.26 470 GLY A C 1
ATOM 708 O O . GLY A 1 262 ? 67.560 -2.861 30.649 1.00 39.38 470 GLY A O 1
ATOM 709 N N . ILE A 1 263 ? 68.401 -3.934 32.458 1.00 35.91 471 ILE A N 1
ATOM 710 C CA . ILE A 1 263 ? 68.480 -5.226 31.763 1.00 34.96 471 ILE A CA 1
ATOM 711 C C . ILE A 1 263 ? 67.362 -6.175 32.148 1.00 33.99 471 ILE A C 1
ATOM 712 O O . ILE A 1 263 ? 67.388 -6.729 33.230 1.00 35.21 471 ILE A O 1
ATOM 717 N N . VAL A 1 264 ? 66.361 -6.328 31.280 1.00 32.77 472 VAL A N 1
ATOM 718 C CA . VAL A 1 264 ? 65.234 -7.230 31.508 1.00 33.76 472 VAL A CA 1
ATOM 719 C C . VAL A 1 264 ? 65.399 -8.455 30.610 1.00 33.50 472 VAL A C 1
ATOM 720 O O . VAL A 1 264 ? 65.127 -9.573 31.022 1.00 33.72 472 VAL A O 1
ATOM 724 N N . THR A 1 265 ? 65.803 -8.232 29.355 1.00 33.07 473 THR A N 1
ATOM 725 C CA . THR A 1 265 ? 65.974 -9.331 28.400 1.00 33.08 473 THR A CA 1
ATOM 726 C C . THR A 1 265 ? 67.399 -9.368 27.849 1.00 32.46 473 THR A C 1
ATOM 727 O O . THR A 1 265 ? 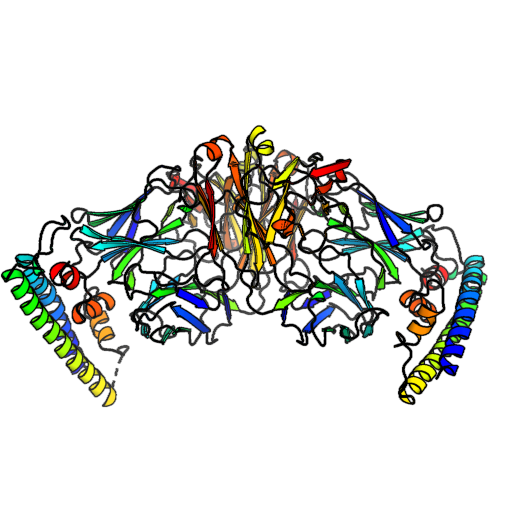68.112 -8.361 27.877 1.00 31.40 473 THR A O 1
ATOM 731 N N . PRO A 1 266 ? 67.753 -10.454 27.138 1.00 33.41 474 PRO A N 1
ATOM 732 C CA . PRO A 1 266 ? 69.065 -10.490 26.482 1.00 35.09 474 PRO A CA 1
ATOM 733 C C . PRO A 1 266 ? 69.217 -9.387 25.440 1.00 36.93 474 PRO A C 1
ATOM 734 O O . PRO A 1 266 ? 70.321 -8.891 25.274 1.00 37.42 474 PRO A O 1
ATOM 738 N N . TYR A 1 267 ? 68.100 -8.917 24.810 1.00 38.30 475 TYR A N 1
ATOM 739 C CA . TYR A 1 267 ? 68.132 -7.809 23.840 1.00 40.62 475 TYR A CA 1
ATOM 740 C C . TYR A 1 267 ? 68.606 -6.518 24.456 1.00 41.04 475 TYR A C 1
ATOM 741 O O . TYR A 1 267 ? 69.081 -5.648 23.735 1.00 42.75 475 TYR A O 1
ATOM 750 N N . ASP A 1 268 ? 68.357 -6.314 25.756 1.00 39.50 476 ASP A N 1
ATOM 751 C CA . ASP A 1 268 ? 68.790 -5.096 26.428 1.00 38.54 476 ASP A CA 1
ATOM 752 C C . ASP A 1 268 ? 70.320 -5.075 26.570 1.00 37.43 476 ASP A C 1
ATOM 753 O O . ASP A 1 268 ? 70.901 -3.995 26.547 1.00 38.09 476 ASP A O 1
ATOM 758 N N . ILE A 1 269 ? 70.975 -6.244 26.676 1.00 36.37 477 ILE A N 1
ATOM 759 C CA . ILE A 1 269 ? 72.426 -6.320 26.736 1.00 35.93 477 ILE A CA 1
ATOM 760 C C . ILE A 1 269 ? 72.975 -5.885 25.371 1.00 36.96 477 ILE A C 1
ATOM 761 O O . ILE A 1 269 ? 73.850 -5.023 25.319 1.00 37.67 477 ILE A O 1
ATOM 766 N N . LEU A 1 270 ? 72.416 -6.441 24.264 1.00 36.27 478 LEU A N 1
ATOM 767 C CA . LEU A 1 270 ? 72.865 -6.078 22.923 1.00 35.46 478 LEU A CA 1
ATOM 768 C C . LEU A 1 270 ? 72.576 -4.605 22.647 1.00 36.04 478 LEU A C 1
ATOM 769 O O . LEU A 1 270 ? 73.429 -3.926 22.085 1.00 36.36 478 LEU A O 1
ATOM 774 N N . LYS A 1 271 ? 71.391 -4.107 23.033 1.00 36.43 479 LYS A N 1
ATOM 775 C CA . LYS A 1 271 ? 71.025 -2.702 22.824 1.00 38.52 479 LYS A CA 1
ATOM 776 C C . LYS A 1 271 ? 71.993 -1.757 23.560 1.00 40.28 479 LYS A C 1
ATOM 777 O O . LYS A 1 271 ? 72.435 -0.758 22.998 1.00 40.78 479 LYS A O 1
ATOM 783 N N . GLN A 1 272 ? 72.381 -2.125 24.780 1.00 41.44 480 GLN A N 1
ATOM 784 C CA . GLN A 1 272 ? 73.294 -1.328 25.585 1.00 43.37 480 GLN A CA 1
ATOM 785 C C . GLN A 1 272 ? 74.732 -1.335 25.051 1.00 43.81 480 GLN A C 1
ATOM 786 O O . GLN A 1 272 ? 75.388 -0.297 25.039 1.00 43.75 480 GLN A O 1
ATOM 792 N N . GLU A 1 273 ? 75.199 -2.469 24.537 1.00 44.40 481 GLU A N 1
ATOM 793 C CA . GLU A 1 273 ? 76.579 -2.581 24.056 1.00 45.45 481 GLU A CA 1
ATOM 794 C C . GLU A 1 273 ? 76.834 -2.286 22.556 1.00 46.15 481 GLU A C 1
ATOM 795 O O . GLU A 1 273 ? 77.944 -1.892 22.211 1.00 47.27 481 GLU A O 1
ATOM 801 N N . LEU A 1 274 ? 75.852 -2.501 21.671 1.00 45.27 482 LEU A N 1
ATOM 802 C CA . LEU A 1 274 ? 76.050 -2.304 20.230 1.00 45.96 482 LEU A CA 1
ATOM 803 C C . LEU A 1 274 ? 75.574 -0.928 19.746 1.00 47.66 482 LEU A C 1
ATOM 804 O O . LEU A 1 274 ? 74.774 -0.269 20.402 1.00 47.69 482 LEU A O 1
ATOM 809 N N . ASP A 1 275 ? 76.049 -0.506 18.579 1.00 49.22 483 ASP A N 1
ATOM 810 C CA . ASP A 1 275 ? 75.638 0.757 17.977 1.00 50.65 483 ASP A CA 1
ATOM 811 C C . ASP A 1 275 ? 74.393 0.467 17.120 1.00 49.84 483 ASP A C 1
ATOM 812 O O . ASP A 1 275 ? 74.491 -0.245 16.122 1.00 50.32 483 ASP A O 1
ATOM 817 N N . GLU A 1 276 ? 73.244 1.041 17.493 1.00 48.51 484 GLU A N 1
ATOM 818 C CA . GLU A 1 276 ? 72.015 0.913 16.708 1.00 47.03 484 GLU A CA 1
ATOM 819 C C . GLU A 1 276 ? 71.602 -0.533 16.462 1.00 42.79 484 GLU A C 1
ATOM 820 O O . GLU A 1 276 ? 71.364 -0.965 15.324 1.00 43.42 484 GLU A O 1
ATOM 826 N N . PHE A 1 277 ? 71.550 -1.286 17.544 1.00 38.36 485 PHE A N 1
ATOM 827 C CA . PHE A 1 277 ? 71.015 -2.628 17.494 1.00 34.57 485 PHE A CA 1
ATOM 828 C C . PHE A 1 277 ? 69.476 -2.392 17.552 1.00 31.84 485 PHE A C 1
ATOM 829 O O . PHE A 1 277 ? 69.006 -1.611 18.392 1.00 33.72 485 PHE A O 1
ATOM 837 N N . ASN A 1 278 ? 68.695 -3.091 16.741 1.00 27.97 486 ASN A N 1
ATOM 838 C CA . ASN A 1 278 ? 67.228 -2.967 16.792 1.00 26.19 486 ASN A CA 1
ATOM 839 C C . ASN A 1 278 ? 66.655 -4.358 16.971 1.00 24.80 486 ASN A C 1
ATOM 840 O O . ASN A 1 278 ? 66.942 -5.234 16.184 1.00 23.34 486 ASN A O 1
ATOM 845 N N . GLU A 1 279 ? 65.834 -4.545 17.975 1.00 24.72 487 GLU A N 1
ATOM 846 C CA . GLU A 1 279 ? 65.274 -5.835 18.312 1.00 24.65 487 GLU A CA 1
ATOM 847 C C . GLU A 1 279 ? 64.443 -6.457 17.185 1.00 22.53 487 GLU A C 1
ATOM 848 O O . GLU A 1 279 ? 64.571 -7.656 16.923 1.00 22.55 487 GLU A O 1
ATOM 854 N N . VAL A 1 280 ? 63.581 -5.649 16.523 1.00 21.92 488 VAL A N 1
ATOM 855 C CA . VAL A 1 280 ? 62.755 -6.217 15.466 1.00 21.45 488 VAL A CA 1
ATOM 856 C C . VAL A 1 280 ? 63.634 -6.660 14.329 1.00 20.57 488 VAL A C 1
ATOM 857 O O . VAL A 1 280 ? 63.396 -7.731 13.777 1.00 21.11 488 VAL A O 1
ATOM 861 N N . ALA A 1 281 ? 64.671 -5.855 13.962 1.00 20.54 489 ALA A N 1
ATOM 862 C CA . ALA A 1 281 ? 65.578 -6.290 12.864 1.00 19.30 489 ALA A CA 1
ATOM 863 C C . ALA A 1 281 ? 66.300 -7.605 13.208 1.00 18.68 489 ALA A C 1
ATOM 864 O O . ALA A 1 281 ? 66.361 -8.504 12.383 1.00 18.84 489 ALA A O 1
ATOM 866 N N . PHE A 1 282 ? 66.773 -7.720 14.446 1.00 19.35 490 PHE A N 1
ATOM 867 C CA . PHE A 1 282 ? 67.490 -8.922 14.865 1.00 20.24 490 PHE A CA 1
ATOM 868 C C . PHE A 1 282 ? 66.564 -10.142 14.838 1.00 20.01 490 PHE A C 1
ATOM 869 O O . PHE A 1 282 ? 66.898 -11.171 14.256 1.00 20.89 490 PHE A O 1
ATOM 877 N N . GLU A 1 283 ? 65.364 -10.022 15.420 1.00 19.37 491 GLU A N 1
ATOM 878 C CA . GLU A 1 283 ? 64.378 -11.115 15.420 1.00 20.02 491 GLU A CA 1
ATOM 879 C C . GLU A 1 283 ? 63.996 -11.545 14.016 1.00 20.20 491 GLU A C 1
ATOM 880 O O . GLU A 1 283 ? 63.919 -12.738 13.727 1.00 21.20 491 GLU A O 1
ATOM 886 N N . ASN A 1 284 ? 63.854 -10.560 13.101 1.00 19.58 492 ASN A N 1
ATOM 887 C CA . ASN A 1 284 ? 63.562 -10.889 11.729 1.00 18.26 492 ASN A CA 1
ATOM 888 C C . ASN A 1 284 ? 64.734 -11.626 11.080 1.00 17.77 492 ASN A C 1
ATOM 889 O O . ASN A 1 284 ? 64.517 -12.619 10.387 1.00 19.47 492 ASN A O 1
ATOM 894 N N . GLU A 1 285 ? 65.956 -11.139 11.260 1.00 17.74 493 GLU A N 1
ATOM 895 C CA . GLU A 1 285 ? 67.127 -11.786 10.663 1.00 18.76 493 GLU A CA 1
ATOM 896 C C . GLU A 1 285 ? 67.256 -13.240 11.105 1.00 19.35 493 GLU A C 1
ATOM 897 O O . GLU A 1 285 ? 67.347 -14.138 10.245 1.00 19.51 493 GLU A O 1
ATOM 903 N N . ILE A 1 286 ? 67.168 -13.460 12.428 1.00 19.23 494 ILE A N 1
ATOM 904 C CA . ILE A 1 286 ? 67.374 -14.846 12.895 1.00 21.27 494 ILE A CA 1
ATOM 905 C C . ILE A 1 286 ? 66.208 -15.773 12.536 1.00 21.75 494 ILE A C 1
ATOM 906 O O . ILE A 1 286 ? 66.403 -16.988 12.469 1.00 24.07 494 ILE A O 1
ATOM 911 N N . ASN A 1 287 ? 65.030 -15.210 12.218 1.00 20.57 495 ASN A N 1
ATOM 912 C CA . ASN A 1 287 ? 63.894 -15.999 11.782 1.00 21.63 495 ASN A CA 1
ATOM 913 C C . ASN A 1 287 ? 63.659 -15.963 10.260 1.00 21.14 495 ASN A C 1
ATOM 914 O O . ASN A 1 287 ? 62.604 -16.426 9.802 1.00 22.99 495 ASN A O 1
ATOM 919 N N . LYS A 1 288 ? 64.650 -15.456 9.478 1.00 19.51 496 LYS A N 1
ATOM 920 C CA . LYS A 1 288 ? 64.556 -15.408 8.006 1.00 19.93 496 LYS A CA 1
ATOM 921 C C . LYS A 1 288 ? 63.318 -14.630 7.525 1.00 19.72 496 LYS A C 1
ATOM 922 O O . LYS A 1 288 ? 62.705 -14.939 6.495 1.00 21.24 496 LYS A O 1
ATOM 928 N N . ARG A 1 289 ? 62.984 -13.598 8.261 1.00 19.02 497 ARG A N 1
ATOM 929 C CA . ARG A 1 289 ? 61.889 -12.688 7.908 1.00 20.10 497 ARG A CA 1
ATOM 930 C C . ARG A 1 289 ? 62.416 -11.308 7.522 1.00 20.79 497 ARG A C 1
ATOM 931 O O . ARG A 1 289 ? 61.618 -10.416 7.332 1.00 22.69 497 ARG A O 1
ATOM 939 N N . ASP A 1 290 ? 63.736 -11.108 7.440 1.00 19.09 498 ASP A N 1
ATOM 940 C CA . ASP A 1 290 ? 64.330 -9.845 7.034 1.00 20.19 498 ASP A CA 1
ATOM 941 C C . ASP A 1 290 ? 64.172 -9.663 5.532 1.00 19.41 498 ASP A C 1
ATOM 942 O O . ASP A 1 290 ? 63.970 -10.623 4.769 1.00 19.40 498 ASP A O 1
ATOM 947 N N . GLY A 1 291 ? 64.308 -8.426 5.103 1.00 18.27 499 GLY A N 1
ATOM 948 C CA . GLY A 1 291 ? 64.204 -8.106 3.677 1.00 18.06 499 GLY A CA 1
ATOM 949 C C . GLY A 1 291 ? 65.240 -8.834 2.827 1.00 17.79 499 GLY A C 1
ATOM 950 O O . GLY A 1 291 ? 64.932 -9.226 1.698 1.00 18.19 499 GLY A O 1
ATOM 951 N N . ALA A 1 292 ? 66.502 -8.999 3.303 1.00 16.31 500 ALA A N 1
ATOM 952 C CA . ALA A 1 292 ? 67.514 -9.622 2.454 1.00 17.57 500 ALA A CA 1
ATOM 953 C C . ALA A 1 292 ? 67.135 -11.067 2.120 1.00 17.83 500 ALA A C 1
ATOM 954 O O . ALA A 1 292 ? 67.160 -11.457 0.934 1.00 18.13 500 ALA A O 1
ATOM 956 N N . TYR A 1 293 ? 66.778 -11.867 3.142 1.00 18.27 501 TYR A N 1
ATOM 957 C CA . TYR A 1 293 ? 66.414 -13.266 2.861 1.00 19.45 501 TYR A CA 1
ATOM 958 C C . TYR A 1 293 ? 65.171 -13.345 2.005 1.00 18.50 501 TYR A C 1
ATOM 959 O O . TYR A 1 293 ? 65.131 -14.111 1.037 1.00 18.79 501 TYR A O 1
ATOM 968 N N . ILE A 1 294 ? 64.140 -12.519 2.281 1.00 17.92 502 ILE A N 1
ATOM 969 C CA . ILE A 1 294 ? 62.919 -12.582 1.476 1.00 18.77 502 ILE A CA 1
ATOM 970 C C . ILE A 1 294 ? 63.162 -12.134 0.054 1.00 18.37 502 ILE A C 1
ATOM 971 O O . ILE A 1 294 ? 62.691 -12.780 -0.894 1.00 19.96 502 ILE A O 1
ATOM 976 N N . GLU A 1 295 ? 63.863 -11.012 -0.123 1.00 17.46 503 GLU A N 1
ATOM 977 C CA . GLU A 1 295 ? 64.041 -10.452 -1.450 1.00 18.48 503 GLU A CA 1
ATOM 978 C C . GLU A 1 295 ? 65.059 -11.216 -2.310 1.00 19.34 503 GLU A C 1
ATOM 979 O O . GLU A 1 295 ? 64.957 -11.173 -3.539 1.00 20.86 503 GLU A O 1
ATOM 985 N N . LEU A 1 296 ? 66.000 -11.905 -1.684 1.00 18.35 504 LEU A N 1
ATOM 986 C CA . LEU A 1 296 ? 67.054 -12.591 -2.428 1.00 19.84 504 LEU A CA 1
ATOM 987 C C . LEU A 1 296 ? 66.865 -14.090 -2.477 1.00 20.27 504 LEU A C 1
ATOM 988 O O . LEU A 1 296 ? 67.367 -14.728 -3.413 1.00 19.84 504 LEU A O 1
ATOM 993 N N . CYS A 1 297 ? 66.224 -14.684 -1.462 1.00 20.27 505 CYS A N 1
ATOM 994 C CA . CYS A 1 297 ? 66.186 -16.142 -1.379 1.00 21.12 505 CYS A CA 1
ATOM 995 C C . CYS A 1 297 ? 64.832 -16.781 -1.436 1.00 21.69 505 CYS A C 1
ATOM 996 O O . CYS A 1 297 ? 64.788 -18.013 -1.377 1.00 22.28 505 CYS A O 1
ATOM 999 N N . VAL A 1 298 ? 63.735 -16.011 -1.531 1.00 20.77 506 VAL A N 1
ATOM 1000 C CA . VAL A 1 298 ? 62.418 -16.630 -1.625 1.00 22.82 506 VAL A CA 1
ATOM 1001 C C . VAL A 1 298 ? 61.949 -16.419 -3.069 1.00 24.53 506 VAL A C 1
ATOM 1002 O O . VAL A 1 298 ? 61.850 -15.266 -3.499 1.00 25.10 506 VAL A O 1
ATOM 1006 N N . CYS A 1 299 ? 61.689 -17.505 -3.826 1.00 26.25 507 CYS A N 1
ATOM 1007 C CA . CYS A 1 299 ? 61.294 -17.312 -5.235 1.00 28.71 507 CYS A CA 1
ATOM 1008 C C . CYS A 1 299 ? 59.922 -16.627 -5.408 1.00 31.23 507 CYS A C 1
ATOM 1009 O O . CYS A 1 299 ? 58.944 -16.978 -4.761 1.00 32.94 507 CYS A O 1
ATOM 1012 N N . SER A 1 300 ? 59.923 -15.551 -6.203 1.00 30.72 508 SER A N 1
ATOM 1013 C CA . SER A 1 300 ? 58.797 -14.757 -6.663 1.00 31.50 508 SER A CA 1
ATOM 1014 C C . SER A 1 300 ? 59.265 -13.954 -7.900 1.00 31.13 508 SER A C 1
ATOM 1015 O O . SER A 1 300 ? 60.407 -14.141 -8.356 1.00 29.72 508 SER A O 1
ATOM 1018 N N . GLU B 2 46 ? 70.615 8.490 17.396 1.00 39.23 20 GLU B N 1
ATOM 1019 C CA . GLU B 2 46 ? 69.307 7.829 17.306 1.00 37.86 20 GLU B CA 1
ATOM 1020 C C . GLU B 2 46 ? 68.702 8.047 15.903 1.00 34.25 20 GLU B C 1
ATOM 1021 O O . GLU B 2 46 ? 68.867 9.124 15.309 1.00 33.50 20 GLU B O 1
ATOM 1027 N N . VAL B 2 47 ? 68.038 7.021 15.379 1.00 31.32 21 VAL B N 1
ATOM 1028 C CA . VAL B 2 47 ? 67.411 7.137 14.064 1.00 29.92 21 VAL B CA 1
ATOM 1029 C C . VAL B 2 47 ? 66.149 7.933 14.172 1.00 27.47 21 VAL B C 1
ATOM 1030 O O . VAL B 2 47 ? 65.310 7.689 15.046 1.00 28.03 21 VAL B O 1
ATOM 1034 N N . GLN B 2 48 ? 65.988 8.912 13.280 1.00 25.22 22 GLN B N 1
ATOM 1035 C CA . GLN B 2 48 ? 64.779 9.715 13.210 1.00 25.06 22 GLN B CA 1
ATOM 1036 C C . GLN B 2 48 ? 64.297 9.748 11.749 1.00 22.98 22 GLN B C 1
ATOM 1037 O O . GLN B 2 48 ? 65.107 9.705 10.811 1.00 24.58 22 GLN B O 1
ATOM 1043 N N . LEU B 2 49 ? 62.981 9.758 11.568 1.00 19.79 23 LEU B N 1
ATOM 1044 C CA . LEU B 2 49 ? 62.376 9.837 10.236 1.00 19.36 23 LEU B CA 1
ATOM 1045 C C . LEU B 2 49 ? 61.706 11.188 10.151 1.00 22.94 23 LEU B C 1
ATOM 1046 O O . LEU B 2 49 ? 60.900 11.550 11.030 1.00 24.74 23 LEU B O 1
ATOM 1051 N N . GLN B 2 50 ? 62.033 11.932 9.101 1.00 24.33 24 GLN B N 1
ATOM 1052 C CA . GLN B 2 50 ? 61.562 13.299 8.931 1.00 25.45 24 GLN B CA 1
ATOM 1053 C C . GLN B 2 50 ? 60.771 13.427 7.650 1.00 24.44 24 GLN B C 1
ATOM 1054 O O . GLN B 2 50 ? 61.366 13.305 6.570 1.00 23.66 24 GLN B O 1
ATOM 1060 N N . GLU B 2 51 ? 59.483 13.707 7.758 1.00 24.74 25 GLU B N 1
ATOM 1061 C CA . GLU B 2 51 ? 58.662 13.895 6.562 1.00 23.88 25 GLU B CA 1
ATOM 1062 C C . GLU B 2 51 ? 58.782 15.329 6.043 1.00 23.08 25 GLU B C 1
ATOM 1063 O O . GLU B 2 51 ? 58.899 16.279 6.818 1.00 22.51 25 GLU B O 1
ATOM 1069 N N . SER B 2 52 ? 58.619 15.488 4.735 1.00 22.08 26 SER B N 1
ATOM 1070 C CA . SER B 2 52 ? 58.617 16.785 4.064 1.00 21.76 26 SER B CA 1
ATOM 1071 C C . SER B 2 52 ? 57.729 16.719 2.847 1.00 21.14 26 SER B C 1
ATOM 1072 O O . SER B 2 52 ? 57.495 15.661 2.256 1.00 18.92 26 SER B O 1
ATOM 1075 N N . GLY B 2 53 ? 57.166 17.855 2.507 1.00 20.80 27 GLY B N 1
ATOM 1076 C CA . GLY B 2 53 ? 56.252 17.924 1.367 1.00 21.62 27 GLY B CA 1
ATOM 1077 C C . GLY B 2 53 ? 55.097 18.815 1.691 1.00 23.07 27 GLY B C 1
ATOM 1078 O O . GLY B 2 53 ? 54.854 19.155 2.865 1.00 25.08 27 GLY B O 1
ATOM 1079 N N . PRO B 2 54 ? 54.432 19.278 0.626 1.00 22.80 28 PRO B N 1
ATOM 1080 C CA . PRO B 2 54 ? 53.354 20.260 0.828 1.00 23.31 28 PRO B CA 1
ATOM 1081 C C . PRO B 2 54 ? 52.209 19.735 1.659 1.00 23.35 28 PRO B C 1
ATOM 1082 O O . PRO B 2 54 ? 51.858 18.570 1.557 1.00 24.50 28 PRO B O 1
ATOM 1086 N N . GLY B 2 55 ? 51.603 20.643 2.415 1.00 22.87 29 GLY B N 1
ATOM 1087 C CA . GLY B 2 55 ? 50.445 20.347 3.236 1.00 22.54 29 GLY B CA 1
ATOM 1088 C C . GLY B 2 55 ? 49.120 20.627 2.512 1.00 22.13 29 GLY B C 1
ATOM 1089 O O . GL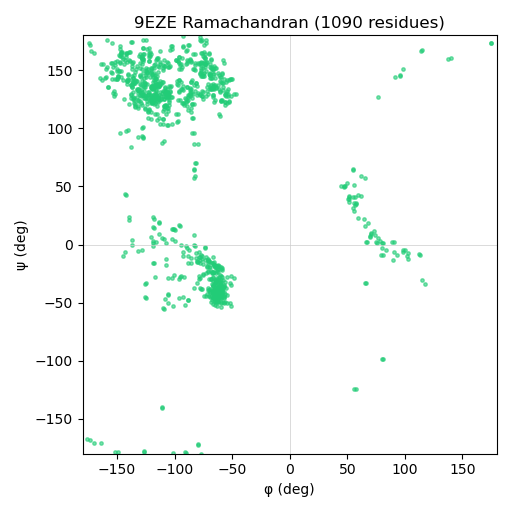Y B 2 55 ? 48.075 20.393 3.081 1.00 22.84 29 GLY B O 1
ATOM 1090 N N . LEU B 2 56 ? 49.151 21.215 1.321 1.00 20.13 30 LEU B N 1
ATOM 1091 C CA . LEU B 2 56 ? 47.948 21.528 0.556 1.00 20.41 30 LEU B CA 1
ATOM 1092 C C . LEU B 2 56 ? 48.140 20.990 -0.884 1.00 20.98 30 LEU B C 1
ATOM 1093 O O . LEU B 2 56 ? 49.179 21.258 -1.523 1.00 21.12 30 LEU B O 1
ATOM 1098 N N . VAL B 2 57 ? 47.161 20.224 -1.376 1.00 19.27 31 VAL B N 1
ATOM 1099 C CA . VAL B 2 57 ? 47.167 19.651 -2.732 1.00 18.51 31 VAL B CA 1
ATOM 1100 C C . VAL B 2 57 ? 45.822 19.890 -3.399 1.00 20.16 31 VAL B C 1
ATOM 1101 O O . VAL B 2 57 ? 44.797 19.714 -2.753 1.00 21.06 31 VAL B O 1
ATOM 1105 N N . LYS B 2 58 ? 45.798 20.346 -4.662 1.00 20.03 32 LYS B N 1
ATOM 1106 C CA . LYS B 2 58 ? 44.527 20.548 -5.335 1.00 23.13 32 LYS B CA 1
ATOM 1107 C C . LYS B 2 58 ? 43.910 19.235 -5.766 1.00 24.85 32 LYS B C 1
ATOM 1108 O O . LYS B 2 58 ? 44.639 18.307 -6.167 1.00 24.61 32 LYS B O 1
ATOM 1114 N N . PRO B 2 59 ? 42.557 19.128 -5.751 1.00 25.74 33 PRO B N 1
ATOM 1115 C CA . PRO B 2 59 ? 41.922 17.892 -6.266 1.00 26.04 33 PRO B CA 1
ATOM 1116 C C . PRO B 2 59 ? 42.391 17.602 -7.712 1.00 26.36 33 PRO B C 1
ATOM 1117 O O . PRO B 2 59 ? 42.601 18.531 -8.493 1.00 27.07 33 PRO B O 1
ATOM 1121 N N . SER B 2 60 ? 42.608 16.325 -8.023 1.00 25.32 34 SER B N 1
ATOM 1122 C CA . SER B 2 60 ? 43.093 15.787 -9.295 1.00 26.53 34 SER B CA 1
ATOM 1123 C C . SER B 2 60 ? 44.625 15.883 -9.464 1.00 26.65 34 SER B C 1
ATOM 1124 O O . SER B 2 60 ? 45.154 15.279 -10.387 1.00 27.79 34 SER B O 1
ATOM 1127 N N . GLU B 2 61 ? 45.335 16.589 -8.575 1.00 24.46 35 GLU B N 1
ATOM 1128 C CA . GLU B 2 61 ? 46.795 16.685 -8.684 1.00 24.06 35 GLU B CA 1
ATOM 1129 C C . GLU B 2 61 ? 47.448 15.526 -7.884 1.00 22.39 35 GLU B C 1
ATOM 1130 O O . GLU B 2 61 ? 46.732 14.637 -7.399 1.00 22.68 35 GLU B O 1
ATOM 1136 N N . THR B 2 62 ? 48.774 15.475 -7.866 1.00 22.27 36 THR B N 1
ATOM 1137 C CA . THR B 2 62 ? 49.413 14.377 -7.142 1.00 21.24 36 THR B CA 1
ATOM 1138 C C . THR B 2 62 ? 50.065 14.895 -5.875 1.00 21.29 36 THR B C 1
ATOM 1139 O O . THR B 2 62 ? 50.629 15.997 -5.802 1.00 22.93 36 THR B O 1
ATOM 1143 N N . LEU B 2 63 ? 49.800 14.129 -4.821 1.00 18.01 37 LEU B N 1
ATOM 1144 C CA . LEU B 2 63 ? 50.354 14.365 -3.507 1.00 18.12 37 LEU B CA 1
ATOM 1145 C C . LEU B 2 63 ? 51.739 13.744 -3.514 1.00 18.12 37 LEU B C 1
ATOM 1146 O O . LEU B 2 63 ? 51.903 12.589 -3.888 1.00 18.04 37 LEU B O 1
ATOM 1151 N N . SER B 2 64 ? 52.723 14.493 -3.046 1.00 18.22 38 SER B N 1
ATOM 1152 C CA . SER B 2 64 ? 54.114 14.004 -2.999 1.00 17.96 38 SER B CA 1
ATOM 1153 C C . SER B 2 64 ? 54.671 14.286 -1.621 1.00 17.56 38 SER B C 1
ATOM 1154 O O . SER B 2 64 ? 54.573 15.421 -1.129 1.00 18.33 38 SER B O 1
ATOM 1157 N N . LEU B 2 65 ? 55.269 13.264 -1.002 1.00 14.50 39 LEU B N 1
ATOM 1158 C CA . LEU B 2 65 ? 55.920 13.423 0.287 1.00 15.06 39 LEU B CA 1
ATOM 1159 C C . LEU B 2 65 ? 57.241 12.685 0.272 1.00 14.82 39 LEU B C 1
ATOM 1160 O O . LEU B 2 65 ? 57.391 11.689 -0.452 1.00 15.68 39 LEU B O 1
ATOM 1165 N N . THR B 2 66 ? 58.205 13.168 1.062 1.00 14.04 40 THR B N 1
ATOM 1166 C CA . THR B 2 66 ? 59.500 12.501 1.170 1.00 14.36 40 THR B CA 1
ATOM 1167 C C . THR B 2 66 ? 59.798 12.253 2.642 1.00 15.81 40 THR B C 1
ATOM 1168 O O . THR B 2 66 ? 59.378 13.032 3.500 1.00 17.77 40 THR B O 1
ATOM 1172 N N . CYS B 2 67 ? 60.501 11.157 2.945 1.00 15.07 41 CYS B N 1
ATOM 1173 C CA . CYS B 2 67 ? 60.944 10.831 4.296 1.00 16.20 41 CYS B CA 1
ATOM 1174 C C . CYS B 2 67 ? 62.452 10.784 4.208 1.00 16.94 41 CYS B C 1
ATOM 1175 O O . CYS B 2 67 ? 63.029 10.074 3.348 1.00 16.03 41 CYS B O 1
ATOM 1178 N N . THR B 2 68 ? 63.106 11.560 5.063 1.00 17.47 42 THR B N 1
ATOM 1179 C CA . THR B 2 68 ? 64.555 11.554 5.132 1.00 20.20 42 THR B CA 1
ATOM 1180 C C . THR B 2 68 ? 64.942 10.806 6.395 1.00 20.35 42 THR B C 1
ATOM 1181 O O . THR B 2 68 ? 64.398 11.080 7.475 1.00 20.74 42 THR B O 1
ATOM 1185 N N . VAL B 2 69 ? 65.830 9.838 6.258 1.00 19.68 43 VAL B N 1
ATOM 1186 C CA . VAL B 2 69 ? 66.300 9.096 7.407 1.00 21.84 4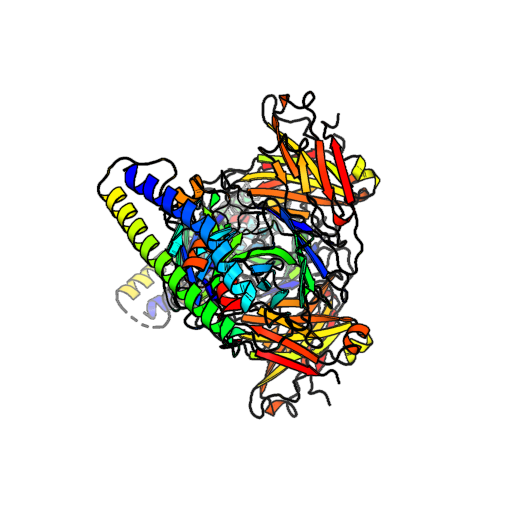3 VAL B CA 1
ATOM 1187 C C . VAL B 2 69 ? 67.491 9.908 7.967 1.00 24.28 43 VAL B C 1
ATOM 1188 O O . VAL B 2 69 ? 68.337 10.413 7.200 1.00 26.18 43 VAL B O 1
ATOM 1192 N N . SER B 2 70 ? 67.469 10.157 9.251 1.00 23.46 44 SER B N 1
ATOM 1193 C CA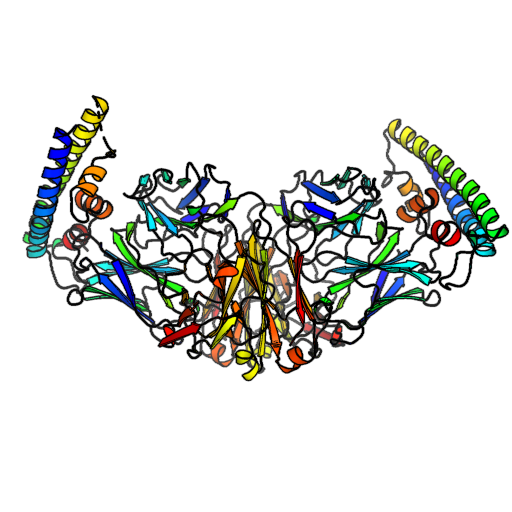 . SER B 2 70 ? 68.594 10.850 9.887 1.00 24.87 44 SER B CA 1
ATOM 1194 C C . SER B 2 70 ? 69.096 9.994 11.031 1.00 24.29 44 SER B C 1
ATOM 1195 O O . SER B 2 70 ? 68.307 9.322 11.674 1.00 24.50 44 SER B O 1
ATOM 1198 N N . GLY B 2 71 ? 70.403 9.985 11.271 1.00 24.74 45 GLY B N 1
ATOM 1199 C CA . GLY B 2 71 ? 70.996 9.155 12.319 1.00 25.50 45 GLY B CA 1
ATOM 1200 C C . GLY B 2 71 ? 71.055 7.666 11.989 1.00 26.71 45 GLY B C 1
ATOM 1201 O O . GLY B 2 71 ? 71.332 6.834 12.840 1.00 27.62 45 GLY B O 1
ATOM 1202 N N . GLY B 2 72 ? 70.728 7.329 10.756 1.00 27.24 46 GLY B N 1
ATOM 1203 C CA . GLY B 2 72 ? 70.710 5.953 10.282 1.00 25.90 46 GLY B CA 1
ATOM 1204 C C . GLY B 2 72 ? 70.686 5.926 8.773 1.00 23.41 46 GLY B C 1
ATOM 1205 O O . GLY B 2 72 ? 70.778 6.974 8.142 1.00 23.63 46 GLY B O 1
ATOM 1206 N N . SER B 2 73 ? 70.485 4.743 8.195 1.00 22.31 47 SER B N 1
ATOM 1207 C CA . SER B 2 73 ? 70.541 4.572 6.751 1.00 19.51 47 SER B CA 1
ATOM 1208 C C . SER B 2 73 ? 69.312 3.934 6.150 1.00 19.00 47 SER B C 1
ATOM 1209 O O . SER B 2 73 ? 68.884 2.889 6.623 1.00 20.70 47 SER B O 1
ATOM 1212 N N . VAL B 2 74 ? 68.830 4.476 5.032 1.00 16.34 48 VAL B N 1
ATOM 1213 C CA . VAL B 2 74 ? 67.744 3.863 4.279 1.00 16.01 48 VAL B CA 1
ATOM 1214 C C . VAL B 2 74 ? 68.253 2.564 3.595 1.00 16.76 48 VAL B C 1
ATOM 1215 O O . VAL B 2 74 ? 67.449 1.733 3.194 1.00 17.66 48 VAL B O 1
ATOM 1219 N N . SER B 2 75 ? 69.575 2.411 3.432 1.00 16.97 49 SER B N 1
ATOM 1220 C CA . SER B 2 75 ? 70.130 1.239 2.740 1.00 17.75 49 SER B CA 1
ATOM 1221 C C . SER B 2 75 ? 70.237 0.076 3.733 1.00 20.48 49 SER B C 1
ATOM 1222 O O . SER B 2 75 ? 71.325 -0.450 4.005 1.00 24.46 49 SER B O 1
ATOM 1225 N N . SER B 2 76 ? 69.119 -0.277 4.330 1.00 20.95 50 SER B N 1
ATOM 1226 C CA . SER B 2 76 ? 69.071 -1.365 5.316 1.00 18.64 50 SER B CA 1
ATOM 1227 C C . SER B 2 76 ? 68.852 -2.663 4.565 1.00 17.08 50 SER B C 1
ATOM 1228 O O . SER B 2 76 ? 67.885 -2.750 3.811 1.00 18.04 50 SER B O 1
ATOM 1231 N N . SER B 2 77 ? 69.701 -3.681 4.822 1.00 18.31 51 SER B N 1
ATOM 1232 C CA . SER B 2 77 ? 69.406 -4.958 4.178 1.00 18.00 51 SER B CA 1
ATOM 1233 C C . SER B 2 77 ? 68.273 -5.685 4.927 1.00 17.06 51 SER B C 1
ATOM 1234 O O . SER B 2 77 ? 67.704 -6.601 4.364 1.00 18.73 51 SER B O 1
ATOM 1237 N N . THR B 2 78 ? 67.897 -5.262 6.156 1.00 15.58 52 THR B N 1
ATOM 1238 C CA . THR B 2 78 ? 66.822 -5.957 6.906 1.00 15.42 52 THR B CA 1
ATOM 1239 C C . THR B 2 78 ? 65.467 -5.321 6.767 1.00 16.65 52 THR B C 1
ATOM 1240 O O . THR B 2 78 ? 64.464 -6.014 6.587 1.00 17.36 52 THR B O 1
ATOM 1244 N N . TYR B 2 79 ? 65.386 -3.992 6.904 1.00 15.67 53 TYR B N 1
ATOM 1245 C CA . TYR B 2 79 ? 64.103 -3.332 6.920 1.00 15.64 53 TYR B CA 1
ATOM 1246 C C . TYR B 2 79 ? 63.502 -2.958 5.571 1.00 14.28 53 TYR B C 1
ATOM 1247 O O . TYR B 2 79 ? 64.236 -2.773 4.598 1.00 15.47 53 TYR B O 1
ATOM 1256 N N . TYR B 2 80 ? 62.170 -2.774 5.547 1.00 13.66 54 TYR B N 1
ATOM 1257 C CA . TYR B 2 80 ? 61.437 -2.111 4.474 1.00 14.60 54 TYR B CA 1
ATOM 1258 C C . TYR B 2 80 ? 61.074 -0.711 5.026 1.00 14.91 54 TYR B C 1
ATOM 1259 O O . TYR B 2 80 ? 61.276 -0.413 6.211 1.00 15.09 54 TYR B O 1
ATOM 1268 N N . TRP B 2 81 ? 60.622 0.174 4.155 1.00 13.73 55 TRP B N 1
ATOM 1269 C CA . TRP B 2 81 ? 60.288 1.556 4.500 1.00 13.39 55 TRP B CA 1
ATOM 1270 C C . TRP B 2 81 ? 58.909 1.780 3.973 1.00 15.09 55 TRP B C 1
ATOM 1271 O O . TRP B 2 81 ? 58.636 1.505 2.816 1.00 16.74 55 TRP B O 1
ATOM 1282 N N . GLY B 2 82 ? 58.030 2.321 4.814 1.00 14.39 56 GLY B N 1
ATOM 1283 C CA . GLY B 2 82 ? 56.642 2.444 4.414 1.00 15.76 56 GLY B CA 1
ATOM 1284 C C . GLY B 2 82 ? 55.933 3.720 4.735 1.00 14.34 56 GLY B C 1
ATOM 1285 O O . GLY B 2 82 ? 56.496 4.621 5.361 1.00 14.61 56 GLY B O 1
ATOM 1286 N N . TRP B 2 83 ? 54.720 3.791 4.229 1.00 13.41 57 TRP B N 1
ATOM 1287 C CA . TRP B 2 83 ? 53.851 4.921 4.432 1.00 13.35 57 TRP B CA 1
ATOM 1288 C C . TRP B 2 83 ? 52.529 4.423 4.975 1.00 16.19 57 TRP B C 1
ATOM 1289 O O . TRP B 2 83 ? 51.987 3.397 4.518 1.00 15.94 57 TRP B O 1
ATOM 1300 N N . VAL B 2 84 ? 51.975 5.170 5.936 1.00 14.91 58 VAL B N 1
ATOM 1301 C CA . VAL B 2 84 ? 50.680 4.845 6.570 1.00 15.31 58 VAL B CA 1
ATOM 1302 C C . VAL B 2 84 ? 49.906 6.152 6.653 1.00 15.74 58 VAL B C 1
ATOM 1303 O O . VAL B 2 84 ? 50.514 7.195 6.890 1.00 17.72 58 VAL B O 1
ATOM 1307 N N . ARG B 2 85 ? 48.586 6.126 6.455 1.00 14.16 59 ARG B N 1
ATOM 1308 C CA . ARG B 2 85 ? 47.821 7.383 6.610 1.00 14.24 59 ARG B CA 1
ATOM 1309 C C . ARG B 2 85 ? 46.643 7.198 7.555 1.00 17.28 59 ARG B C 1
ATOM 1310 O O . ARG B 2 85 ? 46.199 6.066 7.789 1.00 18.47 59 ARG B O 1
ATOM 1318 N N . GLN B 2 86 ? 46.141 8.308 8.092 1.00 16.71 60 GLN B N 1
ATOM 1319 C CA . GLN B 2 86 ? 45.028 8.329 9.037 1.00 19.48 60 GLN B CA 1
ATOM 1320 C C . GLN B 2 86 ? 44.154 9.555 8.710 1.00 20.81 60 GLN B C 1
ATOM 1321 O O . GLN B 2 86 ? 44.493 10.696 9.026 1.00 21.23 60 GLN B O 1
ATOM 1327 N N . PRO B 2 87 ? 43.078 9.319 7.963 1.00 23.08 61 PRO B N 1
ATOM 1328 C CA . PRO B 2 87 ? 42.136 10.422 7.671 1.00 25.73 61 PRO B CA 1
ATOM 1329 C C . PRO B 2 87 ? 41.502 10.872 8.988 1.00 29.13 61 PRO B C 1
ATOM 1330 O O . PRO B 2 87 ? 41.474 10.129 9.984 1.00 29.31 61 PRO B O 1
ATOM 1334 N N . PRO B 2 88 ? 41.101 12.151 9.062 1.00 31.38 62 PRO B N 1
ATOM 1335 C CA . PRO B 2 88 ? 40.551 12.677 10.331 1.00 33.46 62 PRO B CA 1
ATOM 1336 C C . PRO B 2 88 ? 39.369 11.856 10.835 1.00 35.17 62 PRO B C 1
ATOM 1337 O O . PRO B 2 88 ? 38.475 11.516 10.053 1.00 35.33 62 PRO B O 1
ATOM 1341 N N . GLY B 2 89 ? 39.451 11.441 12.096 1.00 36.49 63 GLY B N 1
ATOM 1342 C CA . GLY B 2 89 ? 38.422 10.616 12.716 1.00 38.07 63 GLY B CA 1
ATOM 1343 C C . GLY B 2 89 ? 38.238 9.223 12.129 1.00 39.41 63 GLY B C 1
ATOM 1344 O O . GLY B 2 89 ? 37.176 8.616 12.292 1.00 41.10 63 GLY B O 1
ATOM 1345 N N . LYS B 2 90 ? 39.267 8.684 11.438 1.00 37.95 64 LYS B N 1
ATOM 1346 C CA . LYS B 2 90 ? 39.199 7.344 10.860 1.00 36.61 64 LYS B CA 1
ATOM 1347 C C . LYS B 2 90 ? 40.401 6.483 11.321 1.00 34.66 64 LYS B C 1
ATOM 1348 O O . LYS B 2 90 ? 41.189 6.910 12.164 1.00 35.43 64 LYS B O 1
ATOM 1354 N N . GLY B 2 91 ? 40.488 5.254 10.830 1.00 32.68 65 GLY B N 1
ATOM 1355 C CA . GLY B 2 91 ? 41.540 4.333 11.229 1.00 31.10 65 GLY B CA 1
ATOM 1356 C C . GLY B 2 91 ? 42.798 4.447 10.388 1.00 27.98 65 GLY B C 1
ATOM 1357 O O . GLY B 2 91 ? 42.829 5.175 9.392 1.00 27.95 65 GLY B O 1
ATOM 1358 N N . LEU B 2 92 ? 43.836 3.757 10.832 1.00 25.32 66 LEU B N 1
ATOM 1359 C CA . LEU B 2 92 ? 45.093 3.744 10.111 1.00 23.43 66 LEU B CA 1
ATOM 1360 C C . LEU B 2 92 ? 44.998 2.861 8.868 1.00 22.24 66 LEU B C 1
ATOM 1361 O O . LEU B 2 92 ? 44.343 1.825 8.896 1.00 24.35 66 LEU B O 1
ATOM 1366 N N . GLU B 2 93 ? 45.683 3.256 7.780 1.00 19.97 67 GLU B N 1
ATOM 1367 C CA . GLU B 2 93 ? 45.681 2.481 6.536 1.00 19.68 67 GLU B CA 1
ATOM 1368 C C . GLU B 2 93 ? 47.123 2.394 6.034 1.00 18.25 67 GLU B C 1
ATOM 1369 O O . GLU B 2 93 ? 47.732 3.453 5.815 1.00 17.84 67 GLU B O 1
ATOM 1375 N N . TRP B 2 94 ? 47.670 1.197 5.872 1.00 16.88 68 TRP B N 1
ATOM 1376 C CA . TRP B 2 94 ? 49.018 1.040 5.325 1.00 16.01 68 TRP B CA 1
ATOM 1377 C C . TRP B 2 94 ? 48.937 1.266 3.836 1.00 17.17 68 TRP B C 1
ATOM 1378 O O . TRP B 2 94 ? 48.078 0.657 3.167 1.00 19.02 68 TRP B O 1
ATOM 1389 N N . ILE B 2 95 ? 49.777 2.156 3.290 1.00 15.37 69 ILE B N 1
ATOM 1390 C CA . ILE B 2 95 ? 49.728 2.467 1.861 1.00 14.69 69 ILE B CA 1
ATOM 1391 C C . ILE B 2 95 ? 50.605 1.533 1.075 1.00 15.45 69 ILE B C 1
ATOM 1392 O O . ILE B 2 95 ? 50.207 0.985 0.053 1.00 16.34 69 ILE B O 1
ATOM 1397 N N . GLY B 2 96 ? 51.826 1.354 1.545 1.00 14.15 70 GLY B N 1
ATOM 1398 C CA . GLY B 2 96 ? 52.778 0.465 0.896 1.00 14.40 70 GLY B CA 1
ATOM 1399 C C . GLY B 2 96 ? 54.136 0.533 1.555 1.00 15.38 70 GLY B C 1
ATOM 1400 O O . GLY B 2 96 ? 54.355 1.384 2.433 1.00 14.19 70 GLY B O 1
ATOM 1401 N N . SER B 2 97 ? 55.049 -0.345 1.116 1.00 14.02 71 SER B N 1
ATOM 1402 C CA . SER B 2 97 ? 56.418 -0.368 1.629 1.00 14.37 71 SER B CA 1
ATOM 1403 C C . SER B 2 97 ? 57.381 -0.657 0.490 1.00 15.27 71 SER B C 1
ATOM 1404 O O . SER B 2 97 ? 56.980 -1.133 -0.591 1.00 15.76 71 SER B O 1
ATOM 1407 N N . ILE B 2 98 ? 58.620 -0.248 0.689 1.00 13.45 72 ILE B N 1
ATOM 1408 C CA . ILE B 2 98 ? 59.677 -0.458 -0.279 1.00 13.60 72 ILE B CA 1
ATOM 1409 C C . ILE B 2 98 ? 60.950 -0.942 0.359 1.00 14.58 72 ILE B C 1
ATOM 1410 O O . ILE B 2 98 ? 61.264 -0.614 1.491 1.00 14.85 72 ILE B O 1
ATOM 1415 N N . TYR B 2 99 ? 61.684 -1.799 -0.367 1.00 14.48 73 TYR B N 1
ATOM 1416 C CA . TYR B 2 99 ? 62.995 -2.262 0.062 1.00 14.61 73 TYR B CA 1
ATOM 1417 C C . TYR B 2 99 ? 64.036 -1.363 -0.627 1.00 15.05 73 TYR B C 1
ATOM 1418 O O . TYR B 2 99 ? 63.764 -0.828 -1.708 1.00 16.03 73 TYR B O 1
ATOM 1427 N N . TYR B 2 100 ? 65.249 -1.240 -0.075 1.00 16.35 74 TYR B N 1
ATOM 1428 C CA . TYR B 2 100 ? 66.244 -0.338 -0.676 1.00 16.93 74 TYR B CA 1
ATOM 1429 C C . TYR B 2 100 ? 66.653 -0.740 -2.098 1.00 18.48 74 TYR B C 1
ATOM 1430 O O . TYR B 2 100 ? 67.166 0.106 -2.826 1.00 19.82 74 TYR B O 1
ATOM 1439 N N . SER B 2 101 ? 66.386 -1.989 -2.510 1.00 18.46 75 SER B N 1
ATOM 1440 C CA . SER B 2 101 ? 66.598 -2.465 -3.886 1.00 20.93 75 SER B CA 1
ATOM 1441 C C . SER B 2 101 ? 65.629 -1.790 -4.877 1.00 21.52 75 SER B C 1
ATOM 1442 O O . SER B 2 101 ? 65.926 -1.781 -6.069 1.00 23.00 75 SER B O 1
ATOM 1445 N N . GLY B 2 102 ? 64.466 -1.315 -4.393 1.00 18.72 76 GLY B N 1
ATOM 1446 C CA . GLY B 2 102 ? 63.422 -0.743 -5.223 1.00 17.78 76 GLY B CA 1
ATOM 1447 C C . GLY B 2 102 ? 62.172 -1.613 -5.248 1.00 18.08 76 GLY B C 1
ATOM 1448 O O . GLY B 2 102 ? 61.151 -1.165 -5.758 1.00 19.04 76 GLY B O 1
ATOM 1449 N N . SER B 2 103 ? 62.215 -2.837 -4.684 1.00 18.17 77 SER B N 1
ATOM 1450 C CA . SER B 2 103 ? 61.007 -3.696 -4.665 1.00 18.42 77 SER B CA 1
ATOM 1451 C C . SER B 2 103 ? 59.922 -3.095 -3.796 1.00 18.39 77 SER B C 1
ATOM 1452 O O . SER B 2 103 ? 60.205 -2.688 -2.664 1.00 18.12 77 SER B O 1
ATOM 1455 N N . THR B 2 104 ? 58.687 -3.073 -4.289 1.00 17.64 78 THR B N 1
ATOM 1456 C CA . THR B 2 104 ? 57.577 -2.496 -3.573 1.00 16.79 78 THR B CA 1
ATOM 1457 C C . THR B 2 104 ? 56.418 -3.455 -3.324 1.00 17.85 78 THR B C 1
ATOM 1458 O O . THR B 2 104 ? 56.267 -4.473 -4.025 1.00 19.21 78 THR B O 1
ATOM 1462 N N . TYR B 2 105 ? 55.624 -3.113 -2.309 1.00 16.91 79 TYR B N 1
ATOM 1463 C CA . TYR B 2 105 ? 54.387 -3.793 -1.906 1.00 17.43 79 TYR B CA 1
ATOM 1464 C C . TYR B 2 105 ? 53.371 -2.741 -1.637 1.00 17.59 79 TYR B C 1
ATOM 1465 O O . TYR B 2 105 ? 53.668 -1.781 -0.929 1.00 16.61 79 TYR B O 1
ATOM 1474 N N . TYR B 2 106 ? 52.218 -2.833 -2.275 1.00 17.38 80 TYR B N 1
ATOM 1475 C CA . TYR B 2 106 ? 51.184 -1.790 -2.136 1.00 17.57 80 TYR B CA 1
ATOM 1476 C C . TYR B 2 106 ? 49.851 -2.339 -1.668 1.00 18.24 80 TYR B C 1
ATOM 1477 O O . TYR B 2 106 ? 49.470 -3.456 -2.085 1.00 19.58 80 TYR B O 1
ATOM 1486 N N . ASN B 2 107 ? 49.116 -1.538 -0.911 1.00 17.91 81 ASN B N 1
ATOM 1487 C CA . ASN B 2 107 ? 47.752 -1.893 -0.526 1.00 19.79 81 ASN B CA 1
ATOM 1488 C C . ASN B 2 107 ? 46.879 -1.909 -1.786 1.00 21.94 81 ASN B C 1
ATOM 1489 O O . ASN B 2 107 ? 46.837 -0.937 -2.513 1.00 22.85 81 ASN B O 1
ATOM 1494 N N . PRO B 2 108 ? 46.118 -3.006 -2.024 1.00 23.92 82 PRO B N 1
ATOM 1495 C CA . PRO B 2 108 ? 45.240 -3.040 -3.214 1.00 25.67 82 PRO B CA 1
ATOM 1496 C C . PRO B 2 108 ? 44.201 -1.932 -3.273 1.00 27.31 82 PRO B C 1
ATOM 1497 O O . PRO B 2 108 ? 43.757 -1.599 -4.364 1.00 29.90 82 PRO B O 1
ATOM 1501 N N . SER B 2 109 ? 43.848 -1.325 -2.145 1.00 26.13 83 SER B N 1
ATOM 1502 C CA . SER B 2 109 ? 42.911 -0.201 -2.124 1.00 28.34 83 SER B CA 1
ATOM 1503 C C . SER B 2 109 ? 43.473 1.033 -2.854 1.00 28.99 83 SER B C 1
ATOM 1504 O O . SER B 2 109 ? 42.700 1.917 -3.217 1.00 30.39 83 SER B O 1
ATOM 1507 N N . LEU B 2 110 ? 44.821 1.101 -3.048 1.00 28.08 84 LEU B N 1
ATOM 1508 C CA . LEU B 2 110 ? 45.458 2.249 -3.691 1.00 26.87 84 LEU B CA 1
ATOM 1509 C C . LEU B 2 110 ? 46.387 1.907 -4.853 1.00 27.43 84 LEU B C 1
ATOM 1510 O O . LEU B 2 110 ? 46.921 2.827 -5.474 1.00 26.91 84 LEU B O 1
ATOM 1515 N N . LYS B 2 111 ? 46.636 0.614 -5.133 1.00 27.48 85 LYS B N 1
ATOM 1516 C CA . LYS B 2 111 ? 47.654 0.203 -6.099 1.00 28.46 85 LYS B CA 1
ATOM 1517 C C . LYS B 2 111 ? 47.592 0.883 -7.500 1.00 28.76 85 LYS B C 1
ATOM 1518 O O . LYS B 2 111 ? 48.649 0.999 -8.146 1.00 30.47 85 LYS B O 1
ATOM 1524 N N . SER B 2 112 ? 46.409 1.327 -7.952 1.00 27.43 86 SER B N 1
ATOM 1525 C CA . SER B 2 112 ? 46.318 1.956 -9.276 1.00 27.72 86 SER B CA 1
ATOM 1526 C C . SER B 2 112 ? 46.746 3.442 -9.274 1.00 26.69 86 SER B C 1
ATOM 1527 O O . SER B 2 112 ? 46.797 4.032 -10.351 1.00 27.85 86 SER B O 1
ATOM 1530 N N . ARG B 2 113 ? 47.008 4.043 -8.102 1.00 24.18 87 ARG B N 1
ATOM 1531 C CA . ARG B 2 113 ? 47.409 5.445 -8.103 1.00 22.68 87 ARG B CA 1
ATOM 1532 C C . ARG B 2 113 ? 48.504 5.772 -7.119 1.00 20.10 87 ARG B C 1
ATOM 1533 O O . ARG B 2 113 ? 48.724 6.941 -6.856 1.00 20.37 87 ARG B O 1
ATOM 1541 N N . VAL B 2 114 ? 49.286 4.770 -6.742 1.00 18.30 88 VAL B N 1
ATOM 1542 C CA . VAL B 2 114 ? 50.354 5.031 -5.786 1.00 18.84 88 VAL B CA 1
ATOM 1543 C C . VAL B 2 114 ? 51.700 4.561 -6.300 1.00 17.73 88 VAL B C 1
ATOM 1544 O O . VAL B 2 114 ? 51.803 3.537 -6.977 1.00 19.57 88 VAL B O 1
ATOM 1548 N N . THR B 2 115 ? 52.739 5.342 -5.985 1.00 15.77 89 THR B N 1
ATOM 1549 C CA . THR B 2 115 ? 54.108 4.966 -6.326 1.00 15.95 89 THR B CA 1
ATOM 1550 C C . THR B 2 115 ? 54.969 5.310 -5.126 1.00 16.70 89 THR B C 1
ATOM 1551 O O . THR B 2 115 ? 54.901 6.442 -4.616 1.00 17.61 89 THR B O 1
ATOM 1555 N N . ILE B 2 116 ? 55.756 4.342 -4.676 1.00 14.85 90 ILE B N 1
ATOM 1556 C CA . ILE B 2 116 ? 56.711 4.608 -3.594 1.00 15.34 90 ILE B CA 1
ATOM 1557 C C . ILE B 2 116 ? 58.068 4.408 -4.259 1.00 15.21 90 ILE B C 1
ATOM 1558 O O . ILE B 2 116 ? 58.250 3.487 -5.067 1.00 16.09 90 ILE B O 1
ATOM 1563 N N . SER B 2 117 ? 59.013 5.311 -3.935 1.00 15.81 91 SER B N 1
ATOM 1564 C CA . SER B 2 117 ? 60.367 5.282 -4.500 1.00 15.16 91 SER B CA 1
ATOM 1565 C C . SER B 2 117 ? 61.392 5.366 -3.387 1.00 15.22 91 SER B C 1
ATOM 1566 O O . SER B 2 117 ? 61.085 5.749 -2.249 1.00 15.74 91 SER B O 1
ATOM 1569 N N . VAL B 2 118 ? 62.619 4.983 -3.691 1.00 13.80 92 VAL B N 1
ATOM 1570 C CA . VAL B 2 118 ? 63.720 5.069 -2.740 1.00 14.58 92 VAL B CA 1
ATOM 1571 C C . VAL B 2 118 ? 64.946 5.643 -3.437 1.00 16.87 92 VAL B C 1
ATOM 1572 O O . VAL B 2 118 ? 65.182 5.364 -4.610 1.00 18.27 92 VAL B O 1
ATOM 1576 N N . ASP B 2 119 ? 65.662 6.522 -2.742 1.00 16.34 93 ASP B N 1
ATOM 1577 C CA . ASP B 2 119 ? 66.885 7.130 -3.286 1.00 19.14 93 ASP B CA 1
ATOM 1578 C C . ASP B 2 119 ? 67.977 6.922 -2.274 1.00 19.01 93 ASP B C 1
ATOM 1579 O O . ASP B 2 119 ? 68.135 7.713 -1.333 1.00 18.68 93 ASP B O 1
ATOM 1584 N N . THR B 2 120 ? 68.718 5.797 -2.431 1.00 18.99 94 THR B N 1
ATOM 1585 C CA . THR B 2 120 ? 69.745 5.478 -1.474 1.00 20.05 94 THR B CA 1
ATOM 1586 C C . THR B 2 120 ? 70.894 6.495 -1.505 1.00 22.06 94 THR B C 1
ATOM 1587 O O . THR B 2 120 ? 71.505 6.659 -0.477 1.00 24.89 94 THR B O 1
ATOM 1591 N N . SER B 2 121 ? 71.115 7.206 -2.612 1.00 20.31 95 SER B N 1
ATOM 1592 C CA . SER B 2 121 ? 72.174 8.221 -2.661 1.00 21.35 95 SER B CA 1
ATOM 1593 C C . SER B 2 121 ? 71.817 9.496 -1.869 1.00 20.88 95 SER B C 1
ATOM 1594 O O . SER B 2 121 ? 72.686 10.335 -1.626 1.00 21.08 95 SER B O 1
ATOM 1597 N N . LYS B 2 122 ? 70.541 9.668 -1.473 1.00 19.79 96 LYS B N 1
ATOM 1598 C CA . LYS B 2 122 ? 70.092 10.811 -0.682 1.00 19.27 96 LYS B CA 1
ATOM 1599 C C . LYS B 2 122 ? 69.472 10.404 0.670 1.00 18.60 96 LYS B C 1
ATOM 1600 O O . LYS B 2 122 ? 68.999 11.289 1.404 1.00 18.33 96 LYS B O 1
ATOM 1606 N N . ASN B 2 123 ? 69.534 9.076 1.028 1.00 17.49 97 ASN B N 1
ATOM 1607 C CA . ASN B 2 123 ? 69.040 8.615 2.323 1.00 16.54 97 ASN B CA 1
ATOM 1608 C C . ASN B 2 123 ? 67.566 8.936 2.508 1.00 16.95 97 ASN B C 1
ATOM 1609 O O . ASN B 2 123 ? 67.123 9.341 3.571 1.00 17.79 97 ASN B O 1
ATOM 1614 N N . GLN B 2 124 ? 66.791 8.716 1.441 1.00 15.40 98 GLN B N 1
ATOM 1615 C CA . GLN B 2 124 ? 65.391 9.075 1.487 1.00 15.27 98 GLN B CA 1
ATOM 1616 C C . GLN B 2 124 ? 64.530 8.072 0.781 1.00 13.78 98 GLN B C 1
ATOM 1617 O O . GLN B 2 124 ? 64.984 7.299 -0.054 1.00 15.14 98 GLN B O 1
ATOM 1623 N N . PHE B 2 125 ? 63.213 8.153 1.075 1.00 13.55 99 PHE B N 1
ATOM 1624 C CA . PHE B 2 125 ? 62.214 7.415 0.310 1.00 14.06 99 PHE B CA 1
ATOM 1625 C C . PHE B 2 125 ? 60.996 8.290 0.193 1.00 14.61 99 PHE B C 1
ATOM 1626 O O . PHE B 2 125 ? 60.831 9.243 0.968 1.00 13.69 99 PHE B O 1
ATOM 1634 N N . SER B 2 126 ? 60.158 8.009 -0.801 1.00 13.16 100 SER B N 1
ATOM 1635 C CA . SER B 2 126 ? 59.090 8.964 -1.119 1.00 13.57 100 SER B CA 1
ATOM 1636 C C . SER B 2 126 ? 57.798 8.327 -1.508 1.00 13.79 100 SER B C 1
ATOM 1637 O O . SER B 2 126 ? 57.754 7.142 -1.832 1.00 14.85 100 SER B O 1
ATOM 1640 N N . LEU B 2 127 ? 56.723 9.136 -1.492 1.00 13.09 101 LEU B N 1
ATOM 1641 C CA . LEU B 2 127 ? 55.374 8.670 -1.829 1.00 13.87 101 LEU B CA 1
ATOM 1642 C C . LEU B 2 127 ? 54.784 9.624 -2.877 1.00 15.13 101 LEU B C 1
ATOM 1643 O O . LEU B 2 127 ? 54.920 10.843 -2.739 1.00 15.97 101 LEU B O 1
ATOM 1648 N N . LYS B 2 128 ? 54.122 9.074 -3.884 1.00 14.72 102 LYS B N 1
ATOM 1649 C CA . LYS B 2 128 ? 53.360 9.900 -4.829 1.00 15.57 102 LYS B CA 1
ATOM 1650 C C . LYS B 2 128 ? 51.988 9.226 -4.961 1.00 16.61 102 LYS B C 1
ATOM 1651 O O . LYS B 2 128 ? 51.896 8.042 -5.303 1.00 18.39 102 LYS B O 1
ATOM 1657 N N . LEU B 2 129 ? 50.922 9.986 -4.703 1.00 16.24 103 LEU B N 1
ATOM 1658 C CA . LEU B 2 129 ? 49.547 9.469 -4.814 1.00 17.18 103 LEU B CA 1
ATOM 1659 C C . LEU B 2 129 ? 48.855 10.368 -5.799 1.00 18.42 103 LEU B C 1
ATOM 1660 O O . LEU B 2 129 ? 48.735 11.581 -5.560 1.00 18.39 103 LEU B O 1
ATOM 1665 N N . SER B 2 130 ? 48.434 9.814 -6.916 1.00 18.58 104 SER B N 1
ATOM 1666 C CA . SER B 2 130 ? 47.846 10.610 -7.989 1.00 19.75 104 SER B CA 1
ATOM 1667 C C . SER B 2 130 ? 46.343 10.759 -7.873 1.00 21.23 104 SER B C 1
ATOM 1668 O O . SER B 2 130 ? 45.681 10.044 -7.096 1.00 20.37 104 SER B O 1
ATOM 1671 N N . SER B 2 131 ? 45.807 11.701 -8.666 1.00 22.09 105 SER B N 1
ATOM 1672 C CA . SER B 2 131 ? 44.374 11.973 -8.788 1.00 24.87 105 SER B CA 1
ATOM 1673 C C . SER B 2 131 ? 43.677 12.074 -7.445 1.00 23.42 105 SER B C 1
ATOM 1674 O O . SER B 2 131 ? 42.660 11.417 -7.218 1.00 23.30 105 SER B O 1
ATOM 1677 N N . VAL B 2 132 ? 44.239 12.877 -6.537 1.00 21.84 106 VAL B N 1
ATOM 1678 C CA . VAL B 2 132 ? 43.668 12.964 -5.198 1.00 21.09 106 VAL B CA 1
ATOM 1679 C C . VAL B 2 132 ? 42.297 13.620 -5.131 1.00 23.48 106 VAL B C 1
ATOM 1680 O O . VAL B 2 132 ? 41.935 14.446 -5.977 1.00 24.88 106 VAL B O 1
ATOM 1684 N N . THR B 2 133 ? 41.512 13.202 -4.137 1.00 21.50 107 THR B N 1
ATOM 1685 C CA . THR B 2 133 ? 40.231 13.835 -3.821 1.00 22.80 107 THR B CA 1
ATOM 1686 C C . THR B 2 133 ? 40.293 14.221 -2.335 1.00 21.35 107 THR B C 1
ATOM 1687 O O . THR B 2 133 ? 41.260 13.856 -1.642 1.00 21.49 107 THR B O 1
ATOM 1691 N N . ALA B 2 134 ? 39.243 14.908 -1.810 1.00 20.73 108 ALA B N 1
ATOM 1692 C CA . ALA B 2 134 ? 39.175 15.200 -0.396 1.00 20.56 108 ALA B CA 1
ATOM 1693 C C . ALA B 2 134 ? 39.189 13.903 0.449 1.00 19.78 108 ALA B C 1
ATOM 1694 O O . ALA B 2 134 ? 39.534 13.979 1.629 1.00 22.11 108 ALA B O 1
ATOM 1696 N N . ALA B 2 135 ? 38.853 12.722 -0.117 1.00 20.80 109 ALA B N 1
ATOM 1697 C CA . ALA B 2 135 ? 38.949 11.485 0.679 1.00 21.62 109 ALA B CA 1
ATOM 1698 C C . ALA B 2 135 ? 40.446 11.164 1.021 1.00 21.71 109 ALA B C 1
ATOM 1699 O O . ALA B 2 135 ? 40.698 10.366 1.909 1.00 24.04 109 ALA B O 1
ATOM 1701 N N . ASP B 2 136 ? 41.402 11.794 0.323 1.00 20.03 110 ASP B N 1
ATOM 1702 C CA . ASP B 2 136 ? 42.839 11.600 0.570 1.00 18.21 110 ASP B CA 1
ATOM 1703 C C . ASP B 2 136 ? 43.391 12.571 1.616 1.00 18.00 110 ASP B C 1
ATOM 1704 O O . ASP B 2 136 ? 44.571 12.484 1.977 1.00 17.68 110 ASP B O 1
ATOM 1709 N N . THR B 2 137 ? 42.561 13.513 2.140 1.00 17.50 111 THR B N 1
ATOM 1710 C CA . THR B 2 137 ? 43.002 14.388 3.229 1.00 16.18 111 THR B CA 1
ATOM 1711 C C . THR B 2 137 ? 43.241 13.509 4.454 1.00 17.18 111 THR B C 1
ATOM 1712 O O . THR B 2 137 ? 42.364 12.725 4.844 1.00 18.35 111 THR B O 1
ATOM 1716 N N . ALA B 2 138 ? 44.478 13.567 4.981 1.00 15.64 112 ALA B N 1
ATOM 1717 C CA . ALA B 2 138 ? 44.846 12.659 6.060 1.00 16.74 112 ALA B CA 1
ATOM 1718 C C . ALA B 2 138 ? 46.186 13.075 6.634 1.00 16.11 112 ALA B C 1
ATOM 1719 O O . ALA B 2 138 ? 46.896 13.888 6.010 1.00 16.05 112 ALA B O 1
ATOM 1721 N N . VAL B 2 139 ? 46.499 12.536 7.824 1.00 15.85 113 VAL B N 1
ATOM 1722 C CA . VAL B 2 139 ? 47.848 12.639 8.335 1.00 14.90 113 VAL B CA 1
ATOM 1723 C C . VAL B 2 139 ? 48.608 11.447 7.684 1.00 14.81 113 VAL B C 1
ATOM 1724 O O . VAL B 2 139 ? 48.155 10.285 7.751 1.00 15.29 113 VAL B O 1
ATOM 1728 N N . TYR B 2 140 ? 49.728 11.764 7.020 1.00 13.87 114 TYR B N 1
ATOM 1729 C CA . TYR B 2 140 ? 50.583 10.730 6.390 1.00 14.74 114 TYR B CA 1
ATOM 1730 C C . TYR B 2 140 ? 51.833 10.550 7.216 1.00 15.29 114 TYR B C 1
ATOM 1731 O O . TYR B 2 140 ? 52.546 11.536 7.499 1.00 15.62 114 TYR B O 1
ATOM 1740 N N . TYR B 2 141 ? 52.141 9.303 7.591 1.00 15.22 115 TYR B N 1
ATOM 1741 C CA . TYR B 2 141 ? 53.303 8.950 8.355 1.00 15.29 115 TYR B CA 1
ATOM 1742 C C . TYR B 2 141 ? 54.250 8.101 7.526 1.00 16.02 115 TYR B C 1
ATOM 1743 O O . TYR B 2 141 ? 53.797 7.192 6.828 1.00 14.39 115 TYR B O 1
ATOM 1752 N N . CYS B 2 142 ? 55.511 8.369 7.648 1.00 16.45 116 CYS B N 1
ATOM 1753 C CA . CYS B 2 142 ? 56.529 7.455 7.144 1.00 16.24 116 CYS B CA 1
ATOM 1754 C C . CYS B 2 142 ? 56.941 6.568 8.315 1.00 16.25 116 CYS B C 1
ATOM 1755 O O . CYS B 2 142 ? 56.768 6.916 9.484 1.00 17.07 116 CYS B O 1
ATOM 1758 N N . ALA B 2 143 ? 57.357 5.342 8.005 1.00 15.18 117 ALA B N 1
ATOM 1759 C CA . ALA B 2 143 ? 57.657 4.375 9.037 1.00 16.33 117 ALA B CA 1
ATOM 1760 C C . ALA B 2 143 ? 58.716 3.384 8.563 1.00 16.07 117 ALA B C 1
ATOM 1761 O O . ALA B 2 143 ? 58.889 3.146 7.365 1.00 16.81 117 ALA B O 1
ATOM 1763 N N . ARG B 2 144 ? 59.428 2.837 9.530 1.00 14.96 118 ARG B N 1
ATOM 1764 C CA . ARG B 2 144 ? 60.406 1.787 9.280 1.00 15.25 118 ARG B CA 1
ATOM 1765 C C . ARG B 2 144 ? 59.617 0.505 9.463 1.00 15.66 118 ARG B C 1
ATOM 1766 O O . ARG B 2 144 ? 59.005 0.274 10.518 1.00 17.18 118 ARG B O 1
ATOM 1774 N N . ASP B 2 145 ? 59.574 -0.317 8.424 1.00 14.98 119 ASP B N 1
ATOM 1775 C CA . ASP B 2 145 ? 58.701 -1.496 8.387 1.00 15.69 119 ASP B CA 1
ATOM 1776 C C . ASP B 2 145 ? 59.529 -2.760 8.556 1.00 16.14 119 ASP B C 1
ATOM 1777 O O . ASP B 2 145 ? 60.143 -3.252 7.593 1.00 17.24 119 ASP B O 1
ATOM 1782 N N . GLY B 2 146 ? 59.494 -3.329 9.768 1.00 16.14 120 GLY B N 1
ATOM 1783 C CA . GLY B 2 146 ? 60.193 -4.580 10.047 1.00 17.78 120 GLY B CA 1
ATOM 1784 C C . GLY B 2 146 ? 59.353 -5.761 9.612 1.00 18.53 120 GLY B C 1
ATOM 1785 O O . GLY B 2 146 ? 58.903 -6.557 10.456 1.00 19.65 120 GLY B O 1
ATOM 1786 N N . THR B 2 147 ? 59.096 -5.879 8.277 1.00 17.05 121 THR B N 1
ATOM 1787 C CA . THR B 2 147 ? 58.274 -6.968 7.720 1.00 18.80 121 THR B CA 1
ATOM 1788 C C . THR B 2 147 ? 56.954 -7.177 8.491 1.00 19.32 121 THR B C 1
ATOM 1789 O O . THR B 2 147 ? 56.643 -8.283 8.980 1.00 20.49 121 THR B O 1
ATOM 1793 N N . GLY B 2 148 ? 56.258 -6.064 8.682 1.00 18.49 122 GLY B N 1
ATOM 1794 C CA . GLY B 2 148 ? 54.961 -6.051 9.330 1.00 19.84 122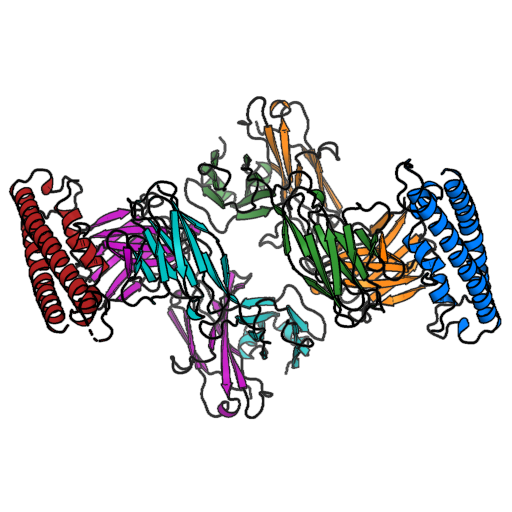 GLY B CA 1
ATOM 1795 C C . GLY B 2 148 ? 54.934 -5.321 10.644 1.00 21.25 122 GLY B C 1
ATOM 1796 O O . GLY B 2 148 ? 53.897 -4.791 11.010 1.00 22.06 122 GLY B O 1
ATOM 1797 N N . ALA B 2 149 ? 56.056 -5.313 11.393 1.00 21.03 123 ALA B N 1
ATOM 1798 C CA . ALA B 2 149 ? 56.102 -4.615 12.678 1.00 20.42 123 ALA B CA 1
ATOM 1799 C C . ALA B 2 149 ? 56.748 -3.241 12.436 1.00 19.88 123 ALA B C 1
ATOM 1800 O O . ALA B 2 149 ? 57.934 -3.167 12.125 1.00 20.87 123 ALA B O 1
ATOM 1802 N N . LEU B 2 150 ? 55.922 -2.179 12.434 1.00 18.57 124 LEU B N 1
ATOM 1803 C CA . LEU B 2 150 ? 56.440 -0.838 12.105 1.00 18.11 124 LEU B CA 1
ATOM 1804 C C . LEU B 2 150 ? 57.033 -0.296 13.385 1.00 18.58 124 LEU B C 1
ATOM 1805 O O . LEU B 2 150 ? 56.296 0.225 14.245 1.00 19.42 124 LEU B O 1
ATOM 1810 N N . ASP B 2 151 ? 58.352 -0.457 13.547 1.00 18.45 125 ASP B N 1
ATOM 1811 C CA . ASP B 2 151 ? 58.971 -0.153 14.813 1.00 19.05 125 ASP B CA 1
ATOM 1812 C C . ASP B 2 151 ? 59.473 1.262 15.017 1.00 20.16 125 ASP B C 1
ATOM 1813 O O . ASP B 2 151 ? 59.931 1.583 16.124 1.00 21.62 125 ASP B O 1
ATOM 1818 N N . LEU B 2 152 ? 59.345 2.137 14.008 1.00 19.59 126 LEU B N 1
ATOM 1819 C CA . LEU B 2 152 ? 59.765 3.514 14.149 1.00 18.86 126 LEU B CA 1
ATOM 1820 C C . LEU B 2 152 ? 58.901 4.324 13.184 1.00 19.28 126 LEU B C 1
ATOM 1821 O O . LEU B 2 152 ? 58.754 3.950 12.024 1.00 19.24 126 LEU B O 1
ATOM 1826 N N . TRP B 2 153 ? 58.259 5.380 13.691 1.00 18.53 127 TRP B N 1
ATOM 1827 C CA . TRP B 2 153 ? 57.370 6.209 12.882 1.00 19.25 127 TRP B CA 1
ATOM 1828 C C . TRP B 2 153 ? 57.838 7.650 12.880 1.00 21.83 127 TRP B C 1
ATOM 1829 O O . TRP B 2 153 ? 58.377 8.147 13.897 1.00 23.96 127 TRP B O 1
ATOM 1840 N N . GLY B 2 154 ? 57.598 8.337 11.774 1.00 20.87 128 GLY B N 1
ATOM 1841 C CA . GLY B 2 154 ? 57.820 9.784 11.687 1.00 22.92 128 GLY B CA 1
ATOM 1842 C C . GLY B 2 154 ? 56.693 10.484 12.456 1.00 24.13 128 GLY B C 1
ATOM 1843 O O . GLY B 2 154 ? 55.697 9.864 12.835 1.00 24.30 128 GLY B O 1
ATOM 1844 N N . ARG B 2 155 ? 56.802 11.788 12.650 1.00 25.64 129 ARG B N 1
ATOM 1845 C CA . ARG B 2 155 ? 55.797 12.599 13.360 1.00 26.87 129 ARG B CA 1
ATOM 1846 C C . ARG B 2 155 ? 54.429 12.758 12.625 1.00 25.14 129 ARG B C 1
ATOM 1847 O O . ARG B 2 155 ? 53.383 12.977 13.266 1.00 27.91 129 ARG B O 1
ATOM 1855 N N . GLY B 2 156 ? 54.451 12.590 11.325 1.00 22.13 130 GLY B N 1
ATOM 1856 C CA . GLY B 2 156 ? 53.245 12.694 10.522 1.00 21.10 130 GLY B CA 1
ATOM 1857 C C . GLY B 2 156 ? 53.109 14.072 9.944 1.00 20.88 130 GLY B C 1
ATOM 1858 O O . GLY B 2 156 ? 53.461 15.050 10.609 1.00 22.33 130 GLY B O 1
ATOM 1859 N N . THR B 2 157 ? 52.562 14.148 8.735 1.00 18.63 131 THR B N 1
ATOM 1860 C CA . THR B 2 157 ? 52.302 15.440 8.079 1.00 18.98 131 THR B CA 1
ATOM 1861 C C . THR B 2 157 ? 50.852 15.430 7.624 1.00 17.44 131 THR B C 1
ATOM 1862 O O . THR B 2 157 ? 50.430 14.510 6.916 1.00 17.48 131 THR B O 1
ATOM 1866 N N . LEU B 2 158 ? 50.067 16.471 7.998 1.00 16.71 132 LEU B N 1
ATOM 1867 C CA . LEU B 2 158 ? 48.702 16.571 7.529 1.00 17.31 132 LEU B CA 1
ATOM 1868 C C . LEU B 2 158 ? 48.715 17.099 6.082 1.00 16.73 132 LEU B C 1
ATOM 1869 O O . LEU B 2 158 ? 49.345 18.141 5.830 1.00 18.42 132 LEU B O 1
ATOM 1874 N N . VAL B 2 159 ? 48.042 16.420 5.177 1.00 15.87 133 VAL B N 1
ATOM 1875 C CA . VAL B 2 159 ? 47.910 16.923 3.809 1.00 16.54 133 VAL B CA 1
ATOM 1876 C C . VAL B 2 159 ? 46.424 17.139 3.585 1.00 17.14 133 VAL B C 1
ATOM 1877 O O . VAL B 2 159 ? 45.625 16.204 3.806 1.00 16.83 133 VAL B O 1
ATOM 1881 N N . THR B 2 160 ? 46.046 18.360 3.207 1.00 16.21 134 THR B N 1
ATOM 1882 C CA . THR B 2 160 ? 44.643 18.686 2.927 1.00 17.46 134 THR B CA 1
ATOM 1883 C C . THR B 2 160 ? 44.473 18.806 1.424 1.00 17.40 134 THR B C 1
ATOM 1884 O O . THR B 2 160 ? 45.248 19.514 0.769 1.00 18.21 134 THR B O 1
ATOM 1888 N N . VAL B 2 161 ? 43.479 18.136 0.886 1.00 17.32 135 VAL B N 1
ATOM 1889 C CA . VAL B 2 161 ? 43.142 18.205 -0.538 1.00 18.11 135 VAL B CA 1
ATOM 1890 C C . VAL B 2 161 ? 42.010 19.207 -0.689 1.00 19.97 135 VAL B C 1
ATOM 1891 O O . VAL B 2 161 ? 40.906 18.957 -0.222 1.00 21.66 135 VAL B O 1
ATOM 1895 N N . SER B 2 162 ? 42.291 20.342 -1.319 1.00 19.15 136 SER B N 1
ATOM 1896 C CA . SER B 2 162 ? 41.325 21.433 -1.424 1.00 19.23 136 SER B CA 1
ATOM 1897 C C . SER B 2 162 ? 41.701 22.326 -2.590 1.00 21.45 136 SER B C 1
ATOM 1898 O O . SER B 2 162 ? 42.904 22.486 -2.878 1.00 21.96 136 SER B O 1
ATOM 1901 N N . SER B 2 163 ? 40.704 22.986 -3.174 1.00 21.58 137 SER B N 1
ATOM 1902 C CA . SER B 2 163 ? 40.973 23.962 -4.233 1.00 23.35 137 SER B CA 1
ATOM 1903 C C . SER B 2 163 ? 41.234 25.379 -3.612 1.00 24.04 137 SER B C 1
ATOM 1904 O O . SER B 2 163 ? 41.624 26.299 -4.340 1.00 25.97 137 SER B O 1
ATOM 1907 N N . ALA B 2 164 ? 40.987 25.559 -2.303 1.00 21.55 138 ALA B N 1
ATOM 1908 C CA . ALA B 2 164 ? 41.164 26.854 -1.657 1.00 21.25 138 ALA B CA 1
ATOM 1909 C C . ALA B 2 164 ? 42.658 27.164 -1.503 1.00 20.69 138 ALA B C 1
ATOM 1910 O O . ALA B 2 164 ? 43.490 26.261 -1.427 1.00 21.18 138 ALA B O 1
ATOM 1912 N N . SER B 2 165 ? 42.994 28.459 -1.413 1.00 20.90 139 SER B N 1
ATOM 1913 C CA . SER B 2 165 ? 44.390 28.879 -1.327 1.00 20.47 139 SER B CA 1
ATOM 1914 C C . SER B 2 165 ? 44.869 28.917 0.097 1.00 20.20 139 SER B C 1
ATOM 1915 O O . SER B 2 165 ? 44.082 29.115 1.031 1.00 21.86 139 SER B O 1
ATOM 1918 N N . THR B 2 166 ? 46.199 28.841 0.265 1.00 19.84 140 THR B N 1
ATOM 1919 C CA . THR B 2 166 ? 46.767 28.989 1.601 1.00 20.02 140 THR B CA 1
ATOM 1920 C C . THR B 2 166 ? 46.536 30.420 2.131 1.00 20.78 140 THR B C 1
ATOM 1921 O O . THR B 2 166 ? 46.492 31.377 1.333 1.00 22.31 140 THR B O 1
ATOM 1925 N N . LYS B 2 167 ? 46.353 30.566 3.447 1.00 20.20 141 LYS B N 1
ATOM 1926 C CA . LYS B 2 167 ? 46.209 31.849 4.102 1.00 20.35 141 LYS B CA 1
ATOM 1927 C C . LYS B 2 167 ? 46.887 31.766 5.449 1.00 18.69 141 LYS B C 1
ATOM 1928 O O . LYS B 2 167 ? 46.618 30.862 6.260 1.00 17.86 141 LYS B O 1
ATOM 1934 N N . GLY B 2 168 ? 47.810 32.684 5.681 1.00 19.82 142 GLY B N 1
ATOM 1935 C CA . GLY B 2 168 ? 48.503 32.745 6.963 1.00 20.55 142 GLY B CA 1
ATOM 1936 C C . GLY B 2 168 ? 47.631 33.378 8.034 1.00 20.51 142 GLY B C 1
ATOM 1937 O O . GLY B 2 168 ? 46.705 34.162 7.748 1.00 20.69 142 GLY B O 1
ATOM 1938 N N . PRO B 2 169 ? 47.936 33.068 9.299 1.00 20.12 143 PRO B N 1
ATOM 1939 C CA . PRO B 2 169 ? 47.106 33.569 10.394 1.00 20.46 143 PRO B CA 1
ATOM 1940 C C . PRO B 2 169 ? 47.360 35.005 10.818 1.00 21.02 143 PRO B C 1
ATOM 1941 O O . PRO B 2 169 ? 48.438 35.558 10.621 1.00 21.49 143 PRO B O 1
ATOM 1945 N N . SER B 2 170 ? 46.342 35.599 11.427 1.00 20.89 144 SER B N 1
ATOM 1946 C CA . SER B 2 170 ? 46.446 36.862 12.146 1.00 21.34 144 SER B CA 1
ATOM 1947 C C . SER B 2 170 ? 46.603 36.449 13.593 1.00 21.45 144 SER B C 1
ATOM 1948 O O . SER B 2 170 ? 45.875 35.564 14.048 1.00 23.35 144 SER B O 1
ATOM 1951 N N . VAL B 2 171 ? 47.487 37.086 14.337 1.00 19.79 145 VAL B N 1
ATOM 1952 C CA . VAL B 2 171 ? 47.719 36.718 15.733 1.00 19.32 145 VAL B CA 1
ATOM 1953 C C . VAL B 2 171 ? 47.414 37.880 16.662 1.00 20.39 145 VAL B C 1
ATOM 1954 O O . VAL B 2 171 ? 48.027 38.936 16.524 1.00 21.26 145 VAL B O 1
ATOM 1958 N N . PHE B 2 172 ? 46.487 37.688 17.606 1.00 18.99 146 PHE B N 1
ATOM 1959 C CA . PHE B 2 172 ? 46.082 38.770 18.506 1.00 20.16 146 PHE B CA 1
ATOM 1960 C C . PHE B 2 172 ? 46.348 38.381 19.927 1.00 21.30 146 PHE B C 1
ATOM 1961 O O . PHE B 2 172 ? 46.275 37.200 20.267 1.00 21.17 146 PHE B O 1
ATOM 1969 N N . PRO B 2 173 ? 46.636 39.349 20.802 1.00 21.95 147 PRO B N 1
ATOM 1970 C CA . PRO B 2 173 ? 46.876 38.987 22.221 1.00 21.97 147 PRO B CA 1
ATOM 1971 C C . PRO B 2 173 ? 45.618 38.711 23.004 1.00 23.27 147 PRO B C 1
ATOM 1972 O O . PRO B 2 173 ? 44.580 39.360 22.772 1.00 24.03 147 PRO B O 1
ATOM 1976 N N . LEU B 2 174 ? 45.702 37.791 23.967 1.00 22.47 148 LEU B N 1
ATOM 1977 C CA . LEU B 2 174 ? 44.665 37.549 24.968 1.00 22.94 148 LEU B CA 1
ATOM 1978 C C . LEU B 2 174 ? 45.388 38.121 26.225 1.00 24.34 148 LEU B C 1
ATOM 1979 O O . LEU B 2 174 ? 46.141 37.418 26.902 1.00 23.83 148 LEU B O 1
ATOM 1984 N N . ALA B 2 175 ? 45.217 39.418 26.468 1.00 25.63 149 ALA B N 1
ATOM 1985 C CA . ALA B 2 175 ? 45.964 40.118 27.521 1.00 26.97 149 ALA B CA 1
ATOM 1986 C C . ALA B 2 175 ? 45.569 39.687 28.934 1.00 26.63 149 ALA B C 1
ATOM 1987 O O . ALA B 2 175 ? 44.391 39.416 29.180 1.00 27.19 149 ALA B O 1
ATOM 1989 N N . PRO B 2 176 ? 46.540 39.611 29.874 1.00 25.97 150 PRO B N 1
ATOM 1990 C CA . PRO B 2 176 ? 46.182 39.202 31.240 1.00 27.44 150 PRO B CA 1
ATOM 1991 C C . PRO B 2 176 ? 45.292 40.272 31.876 1.00 30.44 150 PRO B C 1
ATOM 1992 O O . PRO B 2 176 ? 45.542 41.458 31.690 1.00 31.84 150 PRO B O 1
ATOM 1996 N N . SER B 2 177 ? 44.263 39.851 32.587 1.00 31.51 151 SER B N 1
ATOM 1997 C CA . SER B 2 177 ? 43.298 40.762 33.223 1.00 33.17 151 SER B CA 1
ATOM 1998 C C . SER B 2 177 ? 43.978 41.689 34.229 1.00 35.23 151 SER B C 1
ATOM 1999 O O . SER B 2 177 ? 44.845 41.239 34.983 1.00 34.87 151 SER B O 1
ATOM 2002 N N . SER B 2 178 ? 43.558 42.980 34.272 1.00 36.65 152 SER B N 1
ATOM 2003 C CA . SER B 2 178 ? 44.076 43.928 35.274 1.00 38.98 152 SER B CA 1
ATOM 2004 C C . SER B 2 178 ? 43.643 43.519 36.706 1.00 41.00 152 SER B C 1
ATOM 2005 O O . SER B 2 178 ? 44.220 43.987 37.683 1.00 41.94 152 SER B O 1
ATOM 2008 N N . LYS B 2 179 ? 42.625 42.654 36.825 1.00 41.44 153 LYS B N 1
ATOM 2009 C CA . LYS B 2 179 ? 42.114 42.149 38.095 1.00 42.00 153 LYS B CA 1
ATOM 2010 C C . LYS B 2 179 ? 42.728 40.798 38.489 1.00 41.20 153 LYS B C 1
ATOM 2011 O O . LYS B 2 179 ? 42.220 40.158 39.412 1.00 41.10 153 LYS B O 1
ATOM 2017 N N . SER B 2 180 ? 43.862 40.390 37.848 1.00 40.31 154 SER B N 1
ATOM 2018 C CA . SER B 2 180 ? 44.575 39.145 38.167 1.00 40.39 154 SER B CA 1
ATOM 2019 C C . SER B 2 180 ? 44.938 39.131 39.651 1.00 42.06 154 SER B C 1
ATOM 2020 O O . SER B 2 180 ? 45.409 40.147 40.173 1.00 42.68 154 SER B O 1
ATOM 2023 N N . THR B 2 181 ? 44.620 38.031 40.349 1.00 42.61 155 THR B N 1
ATOM 2024 C CA . THR B 2 181 ? 44.826 37.915 41.793 1.00 43.63 155 THR B CA 1
ATOM 2025 C C . THR B 2 181 ? 46.245 38.254 42.216 1.00 43.66 155 THR B C 1
ATOM 2026 O O . THR B 2 181 ? 47.200 37.647 41.737 1.00 43.14 155 THR B O 1
ATOM 2030 N N . SER B 2 182 ? 46.382 39.232 43.112 1.00 43.46 156 SER B N 1
ATOM 2031 C CA . SER B 2 182 ? 47.667 39.688 43.633 1.00 43.19 156 SER B CA 1
ATOM 2032 C C . SER B 2 182 ? 48.385 38.521 44.306 1.00 42.29 156 SER B C 1
ATOM 2033 O O . SER B 2 182 ? 47.785 37.850 45.147 1.00 42.69 156 SER B O 1
ATOM 2036 N N . GLY B 2 183 ? 49.606 38.232 43.870 1.00 41.25 157 GLY B N 1
ATOM 2037 C CA . GLY B 2 183 ? 50.373 37.107 44.399 1.00 40.19 157 GLY B CA 1
ATOM 2038 C C . GLY B 2 183 ? 49.846 35.729 44.001 1.00 39.01 157 GLY B C 1
ATOM 2039 O O . GLY B 2 183 ? 50.326 34.707 44.507 1.00 40.05 157 GLY B O 1
ATOM 2040 N N . GLY B 2 184 ? 48.895 35.692 43.062 1.00 36.12 158 GLY B N 1
ATOM 2041 C CA . GLY B 2 184 ? 48.302 34.443 42.610 1.00 34.81 158 GLY B CA 1
ATOM 2042 C C . GLY B 2 184 ? 48.672 34.071 41.186 1.00 33.21 158 GLY B C 1
ATOM 2043 O O . GLY B 2 184 ? 49.813 34.265 40.756 1.00 32.51 158 GLY B O 1
ATOM 2044 N N . THR B 2 185 ? 47.685 33.556 40.441 1.00 32.32 159 THR B N 1
ATOM 2045 C CA . THR B 2 185 ? 47.877 33.078 39.077 1.00 32.45 159 THR B CA 1
ATOM 2046 C C . THR B 2 185 ? 47.068 33.890 38.082 1.00 30.47 159 THR B C 1
ATOM 2047 O O . THR B 2 185 ? 45.899 34.197 38.334 1.00 32.15 159 THR B O 1
ATOM 2051 N N . ALA B 2 186 ? 47.688 34.241 36.952 1.00 27.67 160 ALA B N 1
ATOM 2052 C CA . ALA B 2 186 ? 47.060 34.977 35.861 1.00 26.44 160 ALA B CA 1
ATOM 2053 C C . ALA B 2 186 ? 47.047 34.111 34.613 1.00 25.00 160 ALA B C 1
ATOM 2054 O O . ALA B 2 186 ? 47.920 33.262 34.443 1.00 24.95 160 ALA B O 1
ATOM 2056 N N . ALA B 2 187 ? 46.112 34.368 33.708 1.00 23.58 161 ALA B N 1
ATOM 2057 C CA . ALA B 2 187 ? 46.080 33.654 32.422 1.00 22.17 161 ALA B CA 1
ATOM 2058 C C . ALA B 2 187 ? 46.264 34.656 31.298 1.00 21.97 161 ALA B C 1
ATOM 2059 O O . ALA B 2 187 ? 45.758 35.761 31.367 1.00 23.46 161 ALA B O 1
ATOM 2061 N N . LEU B 2 188 ? 47.000 34.273 30.262 1.00 21.25 162 LEU B N 1
ATOM 2062 C CA . LEU B 2 188 ? 47.194 35.128 29.085 1.00 21.35 162 LEU B CA 1
ATOM 2063 C C . LEU B 2 188 ? 47.317 34.180 27.875 1.00 20.62 162 LEU B C 1
ATOM 2064 O O . LEU B 2 188 ? 47.414 32.971 28.062 1.00 21.34 162 LEU B O 1
ATOM 2069 N N . GLY B 2 189 ? 47.308 34.723 26.674 1.00 18.98 163 GLY B N 1
ATOM 2070 C CA . GLY B 2 189 ? 47.372 33.866 25.508 1.00 18.66 163 GLY B CA 1
ATOM 2071 C C . GLY B 2 189 ? 47.456 34.598 24.217 1.00 18.52 163 GLY B C 1
ATOM 2072 O O . GLY B 2 189 ? 47.715 35.809 24.184 1.00 18.70 163 GLY B O 1
ATOM 2073 N N . CYS B 2 190 ? 47.247 33.835 23.150 1.00 17.61 164 CYS B N 1
ATOM 2074 C CA . CYS B 2 190 ? 47.234 34.360 21.791 1.00 18.78 164 CYS B CA 1
ATOM 2075 C C . CYS B 2 190 ? 46.055 33.742 21.049 1.00 19.05 164 CYS B C 1
ATOM 2076 O O . CYS B 2 190 ? 45.868 32.548 21.108 1.00 19.42 164 CYS B O 1
ATOM 2079 N N . LEU B 2 191 ? 45.359 34.535 20.258 1.00 18.11 165 LEU B N 1
ATOM 2080 C CA . LEU B 2 191 ? 44.280 34.052 19.405 1.00 18.14 165 LEU B CA 1
ATOM 2081 C C . LEU B 2 191 ? 44.866 34.043 17.995 1.00 18.93 165 LEU B C 1
ATOM 2082 O O . LEU B 2 191 ? 45.375 35.078 17.529 1.00 20.34 165 LEU B O 1
ATOM 2087 N N . VAL B 2 192 ? 44.856 32.879 17.343 1.00 18.87 166 VAL B N 1
ATOM 2088 C CA . VAL B 2 192 ? 45.450 32.648 16.029 1.00 18.64 166 VAL B CA 1
ATOM 2089 C C . VAL B 2 192 ? 44.267 32.446 15.107 1.00 20.16 166 VAL B C 1
ATOM 2090 O O . VAL B 2 192 ? 43.653 31.386 15.101 1.00 20.34 166 VAL B O 1
ATOM 2094 N N . LYS B 2 193 ? 43.948 33.475 14.312 1.00 19.84 167 LYS B N 1
ATOM 2095 C CA . LYS B 2 193 ? 42.712 33.510 13.535 1.00 20.48 167 LYS B CA 1
ATOM 2096 C C . LYS B 2 193 ? 42.915 33.508 12.032 1.00 21.06 167 LYS B C 1
ATOM 2097 O O . LYS B 2 193 ? 43.867 34.110 11.499 1.00 22.34 167 LYS B O 1
ATOM 2103 N N . ASP B 2 194 ? 41.995 32.835 11.343 1.00 19.74 168 ASP B N 1
ATOM 2104 C CA . ASP B 2 194 ? 41.815 32.926 9.902 1.00 20.06 168 ASP B CA 1
ATOM 2105 C C . ASP B 2 194 ? 42.965 32.398 9.053 1.00 21.05 168 ASP B C 1
ATOM 2106 O O . ASP B 2 194 ? 43.514 33.117 8.194 1.00 22.46 168 ASP B O 1
ATOM 2111 N N . TYR B 2 195 ? 43.289 31.131 9.270 1.00 19.28 169 TYR B N 1
ATOM 2112 C CA . TYR B 2 195 ? 44.348 30.519 8.476 1.00 18.26 169 TYR B CA 1
ATOM 2113 C C . TYR B 2 195 ? 43.829 29.286 7.737 1.00 17.87 169 TYR B C 1
ATOM 2114 O O . TYR B 2 195 ? 42.789 28.719 8.080 1.00 18.67 169 TYR B O 1
ATOM 2123 N N . PHE B 2 196 ? 44.569 28.831 6.767 1.00 16.53 170 PHE B N 1
ATOM 2124 C CA . PHE B 2 196 ? 44.215 27.637 5.993 1.00 16.97 170 PHE B CA 1
ATOM 2125 C C . PHE B 2 196 ? 45.448 27.166 5.221 1.00 18.02 170 PHE B C 1
ATOM 2126 O O . PHE B 2 196 ? 46.186 27.982 4.685 1.00 17.21 170 PHE B O 1
ATOM 2134 N N . PRO B 2 197 ? 45.667 25.850 5.075 1.00 18.18 171 PRO B N 1
ATOM 2135 C CA . PRO B 2 197 ? 44.977 24.768 5.801 1.00 18.24 171 PRO B CA 1
ATOM 2136 C C . PRO B 2 197 ? 45.598 24.620 7.214 1.00 18.75 171 PRO B C 1
ATOM 2137 O O . PRO B 2 197 ? 46.496 25.395 7.619 1.00 17.75 171 PRO B O 1
ATOM 2141 N N . GLU B 2 198 ? 45.193 23.591 7.951 1.00 18.49 172 GLU B N 1
ATOM 2142 C CA . GLU B 2 198 ? 45.885 23.277 9.210 1.00 18.05 172 GLU B CA 1
ATOM 2143 C C . GLU B 2 198 ? 47.275 22.634 8.834 1.00 18.63 172 GLU B C 1
ATOM 2144 O O . GLU B 2 198 ? 47.474 22.136 7.696 1.00 20.47 172 GLU B O 1
ATOM 2150 N N . PRO B 2 199 ? 48.208 22.569 9.777 1.00 17.55 173 PRO B N 1
ATOM 2151 C CA . PRO B 2 199 ? 48.130 23.092 11.150 1.00 17.62 173 PRO B CA 1
ATOM 2152 C C . PRO B 2 199 ? 48.907 24.392 11.334 1.00 18.13 173 PRO B C 1
ATOM 2153 O O . PRO B 2 199 ? 49.744 24.772 10.516 1.00 17.83 173 PRO B O 1
ATOM 2157 N N . VAL B 2 200 ? 48.722 25.013 12.486 1.00 17.84 174 VAL B N 1
ATOM 2158 C CA . VAL B 2 200 ? 49.671 25.996 13.003 1.00 19.15 174 VAL B CA 1
ATOM 2159 C C . VAL B 2 200 ? 50.328 25.285 14.203 1.00 20.84 174 VAL B C 1
ATOM 2160 O O . VAL B 2 200 ? 49.694 24.434 14.862 1.00 23.04 174 VAL B O 1
ATOM 2164 N N . THR B 2 201 ? 51.549 25.679 14.527 1.00 19.84 175 THR B N 1
ATOM 2165 C CA . THR B 2 201 ? 52.202 25.247 15.765 1.00 21.00 175 THR B CA 1
ATOM 2166 C C . THR B 2 201 ? 52.412 26.493 16.601 1.00 20.59 175 THR B C 1
ATOM 2167 O O . THR B 2 201 ? 52.632 27.578 16.060 1.00 21.78 175 THR B O 1
ATOM 2171 N N . VAL B 2 202 ? 52.255 26.373 17.908 1.00 18.81 176 VAL B N 1
ATOM 2172 C CA . VAL B 2 202 ? 52.454 27.489 18.804 1.00 18.22 176 VAL B CA 1
ATOM 2173 C C . VAL B 2 202 ? 53.388 27.078 19.905 1.00 19.53 176 VAL B C 1
ATOM 2174 O O . VAL B 2 202 ? 53.226 26.014 20.505 1.00 21.50 176 VAL B O 1
ATOM 2178 N N . SER B 2 203 ? 54.362 27.918 20.164 1.00 18.48 177 SER B N 1
ATOM 2179 C CA . SER B 2 203 ? 55.191 27.737 21.346 1.00 20.05 177 SER B CA 1
ATOM 2180 C C . SER B 2 203 ? 55.180 29.051 22.106 1.00 19.71 177 SER B C 1
ATOM 2181 O O . SER B 2 203 ? 54.697 30.080 21.604 1.00 19.69 177 SER B O 1
ATOM 2184 N N . TRP B 2 204 ? 55.698 29.025 23.332 1.00 18.26 178 TRP B N 1
ATOM 2185 C CA . TRP B 2 204 ? 55.818 30.224 24.137 1.00 17.97 178 TRP B CA 1
ATOM 2186 C C . TRP B 2 204 ? 57.273 30.412 24.511 1.00 18.37 178 TRP B C 1
ATOM 2187 O O . TRP B 2 204 ? 57.939 29.447 24.911 1.00 18.59 178 TRP B O 1
ATOM 2198 N N . ASN B 2 205 ? 57.773 31.636 24.294 1.00 18.00 179 ASN B N 1
ATOM 2199 C CA . ASN B 2 205 ? 59.200 31.940 24.614 1.00 18.44 179 ASN B CA 1
ATOM 2200 C C . ASN B 2 205 ? 60.168 30.956 24.007 1.00 18.82 179 ASN B C 1
ATOM 2201 O O . ASN B 2 205 ? 61.147 30.516 24.634 1.00 19.21 179 ASN B O 1
ATOM 2206 N N . SER B 2 206 ? 59.898 30.582 22.736 1.00 19.77 180 SER B N 1
ATOM 2207 C CA . SER B 2 206 ? 60.729 29.649 21.974 1.00 20.67 180 SER B CA 1
ATOM 2208 C C . SER B 2 206 ? 60.934 28.316 22.665 1.00 20.35 180 SER B C 1
ATOM 2209 O O . SER B 2 206 ? 61.971 27.681 22.524 1.00 20.99 180 SER B O 1
ATOM 2212 N N . GLY B 2 207 ? 59.958 27.914 23.476 1.00 20.15 181 GLY B N 1
ATOM 2213 C CA . GLY B 2 207 ? 60.035 26.650 24.196 1.00 21.32 181 GLY B CA 1
ATOM 2214 C C . GLY B 2 207 ? 60.464 26.801 25.640 1.00 20.04 181 GLY B C 1
ATOM 2215 O O . GLY B 2 207 ? 60.454 25.809 26.375 1.00 20.78 181 GLY B O 1
ATOM 2216 N N . ALA B 2 208 ? 60.811 28.013 26.089 1.00 19.35 182 ALA B N 1
ATOM 2217 C CA . ALA B 2 208 ? 61.214 28.168 27.518 1.00 20.48 182 ALA B CA 1
ATOM 2218 C C . ALA B 2 208 ? 59.985 28.044 28.420 1.00 21.14 182 ALA B C 1
ATOM 2219 O O . ALA B 2 208 ? 60.148 27.774 29.618 1.00 22.11 182 ALA B O 1
ATOM 2221 N N . LEU B 2 209 ? 58.772 28.323 27.888 1.00 21.24 183 LEU B N 1
ATOM 2222 C CA . LEU B 2 209 ? 57.559 28.240 28.701 1.00 21.20 183 LEU B CA 1
ATOM 2223 C C . LEU B 2 209 ? 56.673 27.077 28.171 1.00 22.42 183 LEU B C 1
ATOM 2224 O O . LEU B 2 209 ? 56.192 27.131 27.048 1.00 22.02 183 LEU B O 1
ATOM 2229 N N . THR B 2 210 ? 56.586 25.974 28.939 1.00 23.56 184 THR B N 1
ATOM 2230 C CA . THR B 2 210 ? 55.781 24.827 28.525 1.00 25.18 184 THR B CA 1
ATOM 2231 C C . THR B 2 210 ? 54.776 24.426 29.594 1.00 25.98 184 THR B C 1
ATOM 2232 O O . THR B 2 210 ? 53.699 23.955 29.243 1.00 25.93 184 THR B O 1
ATOM 2236 N N . SER B 2 211 ? 55.135 24.588 30.872 1.00 26.18 185 SER B N 1
ATOM 2237 C CA . SER B 2 211 ? 54.204 24.209 31.939 1.00 27.98 185 SER B CA 1
ATOM 2238 C C . SER B 2 211 ? 53.009 25.168 31.939 1.00 27.26 185 SER B C 1
ATOM 2239 O O . SER B 2 211 ? 53.172 26.400 31.871 1.00 27.79 185 SER B O 1
ATOM 2242 N N . GLY B 2 212 ? 51.829 24.589 32.034 1.00 26.48 186 GLY B N 1
ATOM 2243 C CA . GLY B 2 212 ? 50.611 25.384 32.061 1.00 25.55 186 GLY B CA 1
ATOM 2244 C C . GLY B 2 212 ? 50.106 25.864 30.710 1.00 23.82 186 GLY B C 1
ATOM 2245 O O . GLY B 2 212 ? 49.088 26.566 30.656 1.00 23.69 186 GLY B O 1
ATOM 2246 N N . VAL B 2 213 ? 50.797 25.500 29.607 1.00 21.84 187 VAL B N 1
ATOM 2247 C CA . VAL B 2 213 ? 50.337 25.913 28.287 1.00 21.89 187 VAL B CA 1
ATOM 2248 C C . VAL B 2 213 ? 49.233 24.988 27.810 1.00 22.90 187 VAL B C 1
ATOM 2249 O O . VAL B 2 213 ? 49.323 23.764 27.957 1.00 23.92 187 VAL B O 1
ATOM 2253 N N . HIS B 2 214 ? 48.193 25.572 27.194 1.00 21.63 188 HIS B N 1
ATOM 2254 C CA . HIS B 2 214 ? 47.177 24.772 26.558 1.00 21.15 188 HIS B CA 1
ATOM 2255 C C . HIS B 2 214 ? 46.972 25.374 25.181 1.00 20.13 188 HIS B C 1
ATOM 2256 O O . HIS B 2 214 ? 46.528 26.526 25.071 1.00 20.19 188 HIS B O 1
ATOM 2263 N N . THR B 2 215 ? 47.224 24.599 24.128 1.00 19.73 189 THR B N 1
ATOM 2264 C CA . THR B 2 215 ? 46.965 25.060 22.755 1.00 19.30 189 THR B CA 1
ATOM 2265 C C . THR B 2 215 ? 45.782 24.230 22.296 1.00 20.52 189 THR B C 1
ATOM 2266 O O . THR B 2 215 ? 45.871 22.993 22.225 1.00 22.01 189 THR B O 1
ATOM 2270 N N . PHE B 2 216 ? 44.662 24.896 22.053 1.00 19.17 190 PHE B N 1
ATOM 2271 C CA . PHE B 2 216 ? 43.424 24.197 21.744 1.00 18.70 190 PHE B CA 1
ATOM 2272 C C . PHE B 2 216 ? 43.383 23.646 20.334 1.00 18.56 190 PHE B C 1
ATOM 2273 O O . PHE B 2 216 ? 43.977 24.232 19.437 1.00 18.11 190 PHE B O 1
ATOM 2281 N N . PRO B 2 217 ? 42.565 22.607 20.097 1.00 20.29 191 PRO B N 1
ATOM 2282 C CA . PRO B 2 217 ? 42.317 22.169 18.717 1.00 20.38 191 PRO B CA 1
ATOM 2283 C C . PRO B 2 217 ? 41.672 23.325 17.919 1.00 20.62 191 PRO B C 1
ATOM 2284 O O . PRO B 2 217 ? 40.857 24.107 18.449 1.00 21.12 191 PRO B O 1
ATOM 2288 N N . ALA B 2 218 ? 42.041 23.426 16.635 1.00 20.11 192 ALA B N 1
ATOM 2289 C CA . ALA B 2 218 ? 41.471 24.447 15.778 1.00 21.28 192 ALA B CA 1
ATOM 2290 C C . ALA B 2 218 ? 39.992 24.169 15.520 1.00 22.14 192 ALA B C 1
ATOM 2291 O O . ALA B 2 218 ? 39.538 22.998 15.555 1.00 22.83 192 ALA B O 1
ATOM 2293 N N . VAL B 2 219 ? 39.247 25.249 15.282 1.00 22.19 193 VAL B N 1
ATOM 2294 C CA . VAL B 2 219 ? 37.854 25.140 14.892 1.00 23.16 193 VAL B CA 1
ATOM 2295 C C . VAL B 2 219 ? 37.736 25.708 13.500 1.00 22.47 193 VAL B C 1
ATOM 2296 O O . VAL B 2 219 ? 38.363 26.728 13.156 1.00 21.45 193 VAL B O 1
ATOM 2300 N N . LEU B 2 220 ? 36.962 25.024 12.672 1.00 22.55 194 LEU B N 1
ATOM 2301 C CA . LEU B 2 220 ? 36.711 25.482 11.320 1.00 24.27 194 LEU B CA 1
ATOM 2302 C C . LEU B 2 220 ? 35.560 26.478 11.382 1.00 24.78 194 LEU B C 1
ATOM 2303 O O . LEU B 2 220 ? 34.464 26.143 11.841 1.00 25.92 194 LEU B O 1
ATOM 2308 N N . GLN B 2 221 ? 35.800 27.694 10.947 1.00 23.82 195 GLN B N 1
ATOM 2309 C CA . GLN B 2 221 ? 34.779 28.744 10.932 1.00 24.79 195 GLN B CA 1
ATOM 2310 C C . GLN B 2 221 ? 33.905 28.632 9.653 1.00 26.23 195 GLN B C 1
ATOM 2311 O O . GLN B 2 221 ? 34.289 27.965 8.693 1.00 27.38 195 GLN B O 1
ATOM 2317 N N . SER B 2 222 ? 32.744 29.298 9.640 1.00 28.88 196 SER B N 1
ATOM 2318 C CA . SER B 2 222 ? 31.869 29.265 8.454 1.00 30.96 196 SER B CA 1
ATOM 2319 C C . SER B 2 222 ? 32.531 29.864 7.200 1.00 30.61 196 SER B C 1
ATOM 2320 O O . SER B 2 222 ? 32.130 29.537 6.081 1.00 31.23 196 SER B O 1
ATOM 2323 N N . SER B 2 223 ? 33.565 30.709 7.386 1.00 29.34 197 SER B N 1
ATOM 2324 C CA . SER B 2 223 ? 34.318 31.283 6.274 1.00 28.69 197 SER B CA 1
ATOM 2325 C C . SER B 2 223 ? 35.203 30.217 5.556 1.00 27.63 197 SER B C 1
ATOM 2326 O O . SER B 2 223 ? 35.768 30.514 4.499 1.00 29.77 197 SER B O 1
ATOM 2329 N N . GLY B 2 224 ? 35.387 29.033 6.147 1.00 25.08 198 GLY B N 1
ATOM 2330 C CA . GLY B 2 224 ? 36.278 28.025 5.600 1.00 24.03 198 GLY B CA 1
ATOM 2331 C C . GLY B 2 224 ? 37.698 28.163 6.143 1.00 23.48 198 GLY B C 1
ATOM 2332 O O . GLY B 2 224 ? 38.581 27.428 5.696 1.00 24.64 198 GLY B O 1
ATOM 2333 N N . LEU B 2 225 ? 37.933 29.126 7.067 1.00 22.76 199 LEU B N 1
ATOM 2334 C CA . LEU B 2 225 ? 39.261 29.347 7.693 1.00 21.21 199 LEU B CA 1
ATOM 2335 C C . LEU B 2 225 ? 39.264 28.819 9.127 1.00 20.40 199 LEU B C 1
ATOM 2336 O O . LEU B 2 225 ? 38.193 28.780 9.788 1.00 21.90 199 LEU B O 1
ATOM 2341 N N . TYR B 2 226 ? 40.432 28.436 9.612 1.00 18.14 200 TYR B N 1
ATOM 2342 C CA . TYR B 2 226 ? 40.552 27.904 10.962 1.00 18.00 200 TYR B CA 1
ATOM 2343 C C . TYR B 2 226 ? 40.908 28.987 11.965 1.00 18.52 200 TYR B C 1
ATOM 2344 O O . TYR B 2 226 ? 41.479 30.024 11.619 1.00 19.34 200 TYR B O 1
ATOM 2353 N N A SER B 2 227 ? 40.657 28.695 13.226 0.50 18.26 201 SER B N 1
ATOM 2354 N N B SER B 2 227 ? 40.617 28.719 13.230 0.50 17.75 201 SER B N 1
ATOM 2355 C CA A SER B 2 227 ? 41.058 29.556 14.319 0.50 18.97 201 SER B CA 1
ATOM 2356 C CA B SER B 2 227 ? 40.981 29.599 14.329 0.50 18.09 201 SER B CA 1
ATOM 2357 C C A SER B 2 227 ? 41.348 28.710 15.543 0.50 19.24 201 SER B C 1
ATOM 2358 C C B SER B 2 227 ? 41.283 28.759 15.570 0.50 18.82 201 SER B C 1
ATOM 2359 O O A SER B 2 227 ? 40.709 27.676 15.760 0.50 19.14 201 SER B O 1
ATOM 2360 O O B SER B 2 227 ? 40.586 27.771 15.825 0.50 18.62 201 SER B O 1
ATOM 2365 N N . LEU B 2 228 ? 42.291 29.164 16.367 1.00 18.14 202 LEU B N 1
ATOM 2366 C CA . LEU B 2 228 ? 42.561 28.509 17.648 1.00 18.51 202 LEU B CA 1
ATOM 2367 C C . LEU B 2 228 ? 43.125 29.506 18.630 1.00 18.48 202 LEU B C 1
ATOM 2368 O O . LEU B 2 228 ? 43.543 30.588 18.242 1.00 18.52 202 LEU B O 1
ATOM 2373 N N A SER B 2 229 ? 43.075 29.178 19.924 0.50 17.47 203 SER B N 1
ATOM 2374 N N B SER B 2 229 ? 43.109 29.157 19.912 0.50 18.15 203 SER B N 1
ATOM 2375 C CA A SER B 2 229 ? 43.739 29.990 20.935 0.50 16.96 203 SER B CA 1
ATOM 2376 C CA B SER B 2 229 ? 43.763 29.969 20.920 0.50 18.30 203 SER B CA 1
ATOM 2377 C C A SER B 2 229 ? 44.767 29.135 21.646 0.50 17.57 203 SER B C 1
ATOM 2378 C C B SER B 2 229 ? 44.804 29.117 21.611 0.50 18.22 203 SER B C 1
ATOM 2379 O O A SER B 2 229 ? 44.623 27.914 21.732 0.50 18.00 203 SER B O 1
ATOM 2380 O O B SER B 2 229 ? 44.693 27.886 21.671 0.50 18.65 203 SER B O 1
ATOM 2385 N N . SER B 2 230 ? 45.833 29.775 22.147 1.00 17.71 204 SER B N 1
ATOM 2386 C CA . SER B 2 230 ? 46.840 29.090 22.946 1.00 16.97 204 SER B CA 1
ATOM 2387 C C . SER B 2 230 ? 46.910 29.965 24.202 1.00 18.34 204 SER B C 1
ATOM 2388 O O . SER B 2 230 ? 47.040 31.180 24.102 1.00 18.99 204 SER B O 1
ATOM 2391 N N . VAL B 2 231 ? 46.803 29.354 25.364 1.00 17.83 205 VAL B N 1
ATOM 2392 C CA . VAL B 2 231 ? 46.839 30.093 26.632 1.00 18.39 205 VAL B CA 1
ATOM 2393 C C . VAL B 2 231 ? 47.880 29.480 27.578 1.00 19.46 205 VAL B C 1
ATOM 2394 O O . VAL B 2 231 ? 48.350 28.339 27.385 1.00 20.39 205 VAL B O 1
ATOM 2398 N N . VAL B 2 232 ? 48.264 30.261 28.584 1.00 19.61 206 VAL B N 1
ATOM 2399 C CA . VAL B 2 232 ? 49.182 29.802 29.592 1.00 19.72 206 VAL B CA 1
ATOM 2400 C C . VAL B 2 232 ? 48.850 30.506 30.897 1.00 20.90 206 VAL B C 1
ATOM 2401 O O . VAL B 2 232 ? 48.401 31.657 30.872 1.00 21.64 206 VAL B O 1
ATOM 2405 N N . THR B 2 233 ? 49.016 29.816 32.017 1.00 22.17 207 THR B N 1
ATOM 2406 C CA . THR B 2 233 ? 48.840 30.447 33.320 1.00 24.14 207 THR B CA 1
ATOM 2407 C C . THR B 2 233 ? 50.234 30.685 33.899 1.00 25.31 207 THR B C 1
ATOM 2408 O O . THR B 2 233 ? 51.139 29.823 33.800 1.00 27.48 207 THR B O 1
ATOM 2412 N N . VAL B 2 234 ? 50.425 31.881 34.447 1.00 24.48 208 VAL B N 1
ATOM 2413 C CA . VAL B 2 234 ? 51.698 32.326 34.997 1.00 24.73 208 VAL B CA 1
ATOM 2414 C C . VAL B 2 234 ? 51.462 33.091 36.311 1.00 25.99 208 VAL B C 1
ATOM 2415 O O . VAL B 2 234 ? 50.340 33.511 36.595 1.00 25.70 208 VAL B O 1
ATOM 2419 N N . PRO B 2 235 ? 52.506 33.325 37.107 1.00 25.92 209 PRO B N 1
ATOM 2420 C CA . PRO B 2 235 ? 52.311 34.109 38.343 1.00 27.03 209 PRO B CA 1
ATOM 2421 C C . PRO B 2 235 ? 51.885 35.539 38.019 1.00 28.26 209 PRO B C 1
ATOM 2422 O O . PRO B 2 235 ? 52.515 36.166 37.171 1.00 29.00 209 PRO B O 1
ATOM 2426 N N . SER B 2 236 ? 50.867 36.084 38.712 1.00 27.43 210 SER B N 1
ATOM 2427 C CA . SER B 2 236 ? 50.423 37.473 38.507 1.00 29.68 210 SER B CA 1
ATOM 2428 C C . SER B 2 236 ? 51.565 38.456 38.762 1.00 32.46 210 SER B C 1
ATOM 2429 O O . SER B 2 236 ? 51.714 39.437 38.038 1.00 33.49 210 SER B O 1
ATOM 2432 N N . SER B 2 237 ? 52.416 38.159 39.758 1.00 33.49 211 SER B N 1
ATOM 2433 C CA . SER B 2 237 ? 53.546 39.044 40.070 1.00 35.36 211 SER B CA 1
ATOM 2434 C C . SER B 2 237 ? 54.607 39.070 38.961 1.00 37.13 211 SER B C 1
ATOM 2435 O O . SER B 2 237 ? 55.429 39.983 38.945 1.00 39.22 211 SER B O 1
ATOM 2438 N N . SER B 2 238 ? 54.585 38.100 38.020 1.00 36.68 212 SER B N 1
ATOM 2439 C CA . SER B 2 238 ? 55.537 38.077 36.893 1.00 36.69 212 SER B CA 1
ATOM 2440 C C . SER B 2 238 ? 55.097 39.048 35.757 1.00 38.38 212 SER B C 1
ATOM 2441 O O . SER B 2 238 ? 55.873 39.287 34.841 1.00 39.29 212 SER B O 1
ATOM 2444 N N . LEU B 2 239 ? 53.845 39.539 35.771 1.00 39.35 213 LEU B N 1
ATOM 2445 C CA . LEU B 2 239 ? 53.346 40.429 34.722 1.00 41.26 213 LEU B CA 1
ATOM 2446 C C . LEU B 2 239 ? 54.069 41.773 34.941 1.00 46.01 213 LEU B C 1
ATOM 2447 O O . LEU B 2 239 ? 54.301 42.165 36.109 1.00 47.90 213 LEU B O 1
ATOM 2452 N N . GLY B 2 240 ? 54.513 42.414 33.881 1.00 47.14 214 GLY B N 1
ATOM 2453 C CA . GLY B 2 240 ? 55.233 43.681 34.046 1.00 48.56 214 GLY B CA 1
ATOM 2454 C C . GLY B 2 240 ? 56.730 43.536 34.200 1.00 49.32 214 GLY B C 1
ATOM 2455 O O . GLY B 2 240 ? 57.459 44.530 34.105 1.00 50.80 214 GLY B O 1
ATOM 2456 N N . THR B 2 241 ? 57.224 42.305 34.441 1.00 47.96 215 THR B N 1
ATOM 2457 C CA . THR B 2 241 ? 58.663 42.058 34.498 1.00 46.73 215 THR B CA 1
ATOM 2458 C C . THR B 2 241 ? 59.083 40.955 33.517 1.00 43.19 215 THR B C 1
ATOM 2459 O O . THR B 2 241 ? 60.091 41.116 32.834 1.00 43.93 215 THR B O 1
ATOM 2463 N N . GLN B 2 242 ? 58.346 39.830 33.470 1.00 38.93 216 GLN B N 1
ATOM 2464 C CA . GLN B 2 242 ? 58.701 38.741 32.563 1.00 36.48 216 GLN B CA 1
ATOM 2465 C C . GLN B 2 242 ? 58.072 38.952 31.183 1.00 33.76 216 GLN B C 1
ATOM 2466 O O . GLN B 2 242 ? 56.867 39.250 31.097 1.00 35.50 216 GLN B O 1
ATOM 2472 N N . THR B 2 243 ? 58.862 38.753 30.120 1.00 29.90 217 THR B N 1
ATOM 2473 C CA . THR B 2 243 ? 58.285 38.882 28.785 1.00 27.48 217 THR B CA 1
ATOM 2474 C C . THR B 2 243 ? 57.670 37.545 28.402 1.00 24.49 217 THR B C 1
ATOM 2475 O O . THR B 2 243 ? 58.292 36.497 28.598 1.00 23.22 217 THR B O 1
ATOM 2479 N N . TYR B 2 244 ? 56.500 37.622 27.767 1.00 23.56 218 TYR B N 1
ATOM 2480 C CA . TYR B 2 244 ? 55.799 36.453 27.254 1.00 22.81 218 TYR B CA 1
ATOM 2481 C C . TYR B 2 244 ? 55.548 36.659 25.772 1.00 21.96 218 TYR B C 1
ATOM 2482 O O . TYR B 2 244 ? 54.932 37.650 25.394 1.00 22.54 218 TYR B O 1
ATOM 2491 N N . ILE B 2 245 ? 56.067 35.759 24.955 1.00 20.70 219 ILE B N 1
ATOM 2492 C CA . ILE B 2 245 ? 55.932 35.819 23.492 1.00 21.14 219 ILE B CA 1
ATOM 2493 C C . ILE B 2 245 ? 55.341 34.509 22.978 1.00 20.97 219 ILE B C 1
ATOM 2494 O O . ILE B 2 245 ? 55.867 33.443 23.278 1.00 19.40 219 ILE B O 1
ATOM 2499 N N . CYS B 2 246 ? 54.274 34.594 22.164 1.00 20.38 220 CYS B N 1
ATOM 2500 C CA . CYS B 2 246 ? 53.768 33.391 21.518 1.00 20.81 220 CYS B CA 1
ATOM 2501 C C . CYS B 2 246 ? 54.366 33.333 20.131 1.00 20.85 220 CYS B C 1
ATOM 2502 O O . CYS B 2 246 ? 54.387 34.330 19.416 1.00 22.42 220 CYS B O 1
ATOM 2505 N N . ASN B 2 247 ? 54.915 32.175 19.781 1.00 18.76 221 ASN B N 1
ATOM 2506 C CA . ASN B 2 247 ? 55.598 31.957 18.493 1.00 18.58 221 ASN B CA 1
ATOM 2507 C C . ASN B 2 247 ? 54.692 31.085 17.672 1.00 18.07 221 ASN B C 1
ATOM 2508 O O . ASN B 2 247 ? 54.427 29.944 18.042 1.00 18.36 221 ASN B O 1
ATOM 2513 N N . VAL B 2 248 ? 54.141 31.651 16.577 1.00 16.95 222 VAL B N 1
ATOM 2514 C CA . VAL B 2 248 ? 53.158 30.920 15.801 1.00 16.00 222 VAL B CA 1
ATOM 2515 C C . VAL B 2 248 ? 53.775 30.618 14.448 1.00 18.60 222 VAL B C 1
ATOM 2516 O O . VAL B 2 248 ? 54.252 31.530 13.791 1.00 21.52 222 VAL B O 1
ATOM 2520 N N . ASN B 2 249 ? 53.814 29.355 14.074 1.00 17.01 223 ASN B N 1
ATOM 2521 C CA . ASN B 2 249 ? 54.364 28.973 12.790 1.00 17.67 223 ASN B CA 1
ATOM 2522 C C . ASN B 2 249 ? 53.271 28.349 11.949 1.00 17.77 223 ASN B C 1
ATOM 2523 O O . ASN B 2 249 ? 52.561 27.459 12.421 1.00 18.94 223 ASN B O 1
ATOM 2528 N N . HIS B 2 250 ? 53.169 28.780 10.678 1.00 17.86 224 HIS B N 1
ATOM 2529 C CA . HIS B 2 250 ? 52.199 28.169 9.777 1.00 17.97 224 HIS B CA 1
ATOM 2530 C C . HIS B 2 250 ? 52.976 27.790 8.542 1.00 19.00 224 HIS B C 1
ATOM 2531 O O . HIS B 2 250 ? 53.173 28.635 7.665 1.00 19.20 224 HIS B O 1
ATOM 2538 N N . LYS B 2 251 ? 53.469 26.545 8.477 1.00 20.01 225 LYS B N 1
ATOM 2539 C CA . LYS B 2 251 ? 54.330 26.122 7.369 1.00 21.54 225 LYS B CA 1
ATOM 2540 C C . LYS B 2 251 ? 53.700 26.286 5.977 1.00 21.25 225 LYS B C 1
ATOM 2541 O O . LYS B 2 251 ? 54.390 26.788 5.085 1.00 21.17 225 LYS B O 1
ATOM 2543 N N . PRO B 2 252 ? 52.395 25.979 5.777 1.00 21.67 226 PRO B N 1
ATOM 2544 C CA . PRO B 2 252 ? 51.826 26.118 4.423 1.00 22.89 226 PRO B CA 1
ATOM 2545 C C . PRO B 2 252 ? 51.966 27.505 3.810 1.00 24.22 226 PRO B C 1
ATOM 2546 O O . PRO B 2 252 ? 52.107 27.628 2.570 1.00 26.25 226 PRO B O 1
ATOM 2550 N N . SER B 2 253 ? 51.936 28.571 4.646 1.00 22.41 227 SER B N 1
ATOM 2551 C CA . SER B 2 253 ? 52.101 29.920 4.129 1.00 22.42 227 SER B CA 1
ATOM 2552 C C . SER B 2 253 ? 53.497 30.481 4.359 1.00 23.20 227 SER B C 1
ATOM 2553 O O . SER B 2 253 ? 53.715 31.662 4.095 1.00 24.19 227 SER B O 1
ATOM 2556 N N . ASN B 2 254 ? 54.417 29.683 4.901 1.00 22.40 228 ASN B N 1
ATOM 2557 C CA . ASN B 2 254 ? 55.768 30.091 5.247 1.00 24.89 228 ASN B CA 1
ATOM 2558 C C . ASN B 2 254 ? 55.749 31.303 6.180 1.00 25.11 228 ASN B C 1
ATOM 2559 O O . ASN B 2 254 ? 56.507 32.249 5.994 1.00 26.10 228 ASN B O 1
ATOM 2564 N N . THR B 2 255 ? 54.814 31.294 7.158 1.00 23.62 229 THR B N 1
ATOM 2565 C CA . THR B 2 255 ? 54.711 32.425 8.053 1.00 25.08 229 THR B CA 1
ATOM 2566 C C . THR B 2 255 ? 55.142 32.069 9.460 1.00 23.69 229 THR B C 1
ATOM 2567 O O . THR B 2 255 ? 54.893 30.960 9.925 1.00 23.03 229 THR B O 1
ATOM 2571 N N . LYS B 2 256 ? 55.857 33.010 10.086 1.00 21.90 230 LYS B N 1
ATOM 2572 C CA . LYS B 2 256 ? 56.292 32.855 11.474 1.00 22.64 230 LYS B CA 1
ATOM 2573 C C . LYS B 2 256 ? 55.976 34.171 12.131 1.00 23.35 230 LYS B C 1
ATOM 2574 O O . LYS B 2 256 ? 56.496 35.208 11.723 1.00 24.35 230 LYS B O 1
ATOM 2580 N N . VAL B 2 257 ? 55.123 34.157 13.147 1.00 22.70 231 VAL B N 1
ATOM 2581 C CA . VAL B 2 257 ? 54.735 35.366 13.855 1.00 26.59 231 VAL B CA 1
ATOM 2582 C C . VAL B 2 257 ? 55.193 35.257 15.319 1.00 30.22 231 VAL B C 1
ATOM 2583 O O . VAL B 2 257 ? 55.057 34.189 15.897 1.00 32.12 231 VAL B O 1
ATOM 2587 N N . ASP B 2 258 ? 55.745 36.313 15.907 1.00 31.04 232 ASP B N 1
ATOM 2588 C CA . ASP B 2 258 ? 56.127 36.303 17.337 1.00 32.63 232 ASP B CA 1
ATOM 2589 C C . ASP B 2 258 ? 55.382 37.458 17.946 1.00 33.86 232 ASP B C 1
ATOM 2590 O O . ASP B 2 258 ? 55.736 38.606 17.634 1.00 37.50 232 ASP B O 1
ATOM 2595 N N . LYS B 2 259 ? 54.358 37.206 18.779 1.00 30.53 233 LYS B N 1
ATOM 2596 C CA . LYS B 2 259 ? 53.551 38.258 19.393 1.00 27.81 233 LYS B CA 1
ATOM 2597 C C . LYS B 2 259 ? 53.858 38.403 20.893 1.00 25.22 233 LYS B C 1
ATOM 2598 O O . LYS B 2 259 ? 53.607 37.468 21.660 1.00 22.20 233 LYS B O 1
ATOM 2604 N N . ARG B 2 260 ? 54.345 39.596 21.320 1.00 24.30 234 ARG B N 1
ATOM 2605 C CA . ARG B 2 260 ? 54.543 39.819 22.746 1.00 25.12 234 ARG B CA 1
ATOM 2606 C C . ARG B 2 260 ? 53.192 40.118 23.390 1.00 25.66 234 ARG B C 1
ATOM 2607 O O . ARG B 2 260 ? 52.429 40.925 22.865 1.00 27.78 234 ARG B O 1
ATOM 2615 N N . VAL B 2 261 ? 52.852 39.415 24.476 1.00 23.74 235 VAL B N 1
ATOM 2616 C CA . VAL B 2 261 ? 51.575 39.597 25.149 1.00 24.92 235 VAL B CA 1
ATOM 2617 C C . VAL B 2 261 ? 51.817 40.285 26.473 1.00 27.20 235 VAL B C 1
ATOM 2618 O O . VAL B 2 261 ? 52.528 39.763 27.329 1.00 26.25 235 VAL B O 1
ATOM 2622 N N . GLU B 2 262 ? 51.230 41.467 26.626 1.00 29.12 236 GLU B N 1
ATOM 2623 C CA . GLU B 2 262 ? 51.422 42.320 27.801 1.00 32.30 236 GLU B CA 1
ATOM 2624 C C . GLU B 2 262 ? 50.088 42.748 28.397 1.00 33.50 236 GLU B C 1
ATOM 2625 O O . GLU B 2 262 ? 49.091 42.845 27.674 1.00 33.12 236 GLU B O 1
ATOM 2631 N N . PRO B 2 263 ? 50.065 43.161 29.688 1.00 35.06 237 PRO B N 1
ATOM 2632 C CA . PRO B 2 263 ? 48.842 43.772 30.246 1.00 37.07 237 PRO B CA 1
ATOM 2633 C C . PRO B 2 263 ? 48.452 45.011 29.412 1.00 41.11 237 PRO B C 1
ATOM 2634 O O . PRO B 2 263 ? 49.345 45.726 28.936 1.00 41.08 237 PRO B O 1
ATOM 2638 N N . LYS B 2 264 ? 47.141 45.191 29.141 1.00 44.29 238 LYS B N 1
ATOM 2639 C CA . LYS B 2 264 ? 46.586 46.237 28.264 1.00 48.42 238 LYS B CA 1
ATOM 2640 C C . LYS B 2 264 ? 46.957 47.694 28.644 1.00 52.43 238 LYS B C 1
ATOM 2641 O O . LYS B 2 264 ? 47.377 48.444 27.752 1.00 53.41 238 LYS B O 1
ATOM 2647 N N . SER B 2 265 ? 46.795 48.097 29.919 1.00 54.36 239 SER B N 1
ATOM 2648 C CA . SER B 2 265 ? 47.098 49.462 30.412 1.00 56.70 239 SER B CA 1
ATOM 2649 C C . SER B 2 265 ? 45.923 50.445 30.292 1.00 58.21 239 SER B C 1
ATOM 2650 O O . SER B 2 265 ? 45.396 50.654 29.195 1.00 59.08 239 SER B O 1
ATOM 2653 N N . ASP C 3 20 ? 41.220 -9.504 1.468 1.00 49.91 20 ASP C N 1
ATOM 2654 C CA . ASP C 3 20 ? 42.096 -9.072 2.556 1.00 49.40 20 ASP C CA 1
ATOM 2655 C C . ASP C 3 20 ? 41.536 -9.456 3.934 1.00 47.88 20 ASP C C 1
ATOM 2656 O O . ASP C 3 20 ? 40.384 -9.884 4.043 1.00 48.26 20 ASP C O 1
ATOM 2658 N N . ILE C 3 21 ? 42.373 -9.338 4.982 1.00 45.75 21 ILE C N 1
ATOM 2659 C CA . ILE C 3 21 ? 41.982 -9.653 6.351 1.00 43.59 21 ILE C CA 1
ATOM 2660 C C . ILE C 3 21 ? 41.391 -8.415 7.026 1.00 41.19 21 ILE C C 1
ATOM 2661 O O . ILE C 3 21 ? 41.928 -7.309 6.885 1.00 40.72 21 ILE C O 1
ATOM 2666 N N . VAL C 3 22 ? 40.271 -8.590 7.733 1.00 39.83 22 VAL C N 1
ATOM 2667 C CA . VAL C 3 22 ? 39.649 -7.504 8.458 1.00 38.40 22 VAL C CA 1
ATOM 2668 C C . VAL C 3 22 ? 39.916 -7.702 9.950 1.00 36.56 22 VAL C C 1
ATOM 2669 O O . VAL C 3 22 ? 39.725 -8.797 10.469 1.00 36.30 22 VAL C O 1
ATOM 2673 N N . MET C 3 23 ? 40.420 -6.667 10.619 1.00 35.45 23 MET C N 1
ATOM 2674 C CA . MET C 3 23 ? 40.676 -6.675 12.058 1.00 34.78 23 MET C CA 1
ATOM 2675 C C . MET C 3 23 ? 39.585 -5.824 12.719 1.00 35.59 23 MET C C 1
ATOM 2676 O O . MET C 3 23 ? 39.303 -4.692 12.294 1.00 35.19 23 MET C O 1
ATOM 2681 N N . THR C 3 24 ? 38.968 -6.370 13.752 1.00 37.32 24 THR C N 1
ATOM 2682 C CA . THR C 3 24 ? 37.921 -5.674 14.465 1.00 39.43 24 THR C CA 1
ATOM 2683 C C . THR C 3 24 ? 38.254 -5.633 15.941 1.00 38.23 24 THR C C 1
ATOM 2684 O O . THR C 3 24 ? 38.298 -6.689 16.585 1.00 38.66 24 THR C O 1
ATOM 2688 N N . GLN C 3 25 ? 38.423 -4.422 16.480 1.00 37.33 25 GLN C N 1
ATOM 2689 C CA . GLN C 3 25 ? 38.753 -4.158 17.886 1.00 37.52 25 GLN C CA 1
ATOM 2690 C C . GLN C 3 25 ? 37.552 -3.859 18.727 1.00 39.62 25 GLN C C 1
ATOM 2691 O O . GLN C 3 25 ? 36.622 -3.215 18.257 1.00 39.64 25 GLN C O 1
ATOM 2697 N N . SER C 3 26 ? 37.640 -4.182 20.006 1.00 40.56 26 SER C N 1
ATOM 2698 C CA . SER C 3 26 ? 36.575 -3.850 20.938 1.00 42.41 26 SER C CA 1
ATOM 2699 C C . SER C 3 26 ? 37.150 -3.621 22.324 1.00 42.94 26 SER C C 1
ATOM 2700 O O . SER C 3 26 ? 38.096 -4.301 22.719 1.00 43.57 26 SER C O 1
ATOM 2703 N N . PRO C 3 27 ? 36.613 -2.656 23.080 1.00 42.60 27 PRO C N 1
ATOM 2704 C CA . PRO C 3 27 ? 35.549 -1.710 22.688 1.00 43.05 27 PRO C CA 1
ATOM 2705 C C . PRO C 3 27 ? 36.120 -0.578 21.803 1.00 42.97 27 PRO C C 1
ATOM 2706 O O . PRO C 3 27 ? 37.329 -0.568 21.536 1.00 43.38 27 PRO C O 1
ATOM 2710 N N . SER C 3 28 ? 35.273 0.326 21.293 1.00 42.30 28 SER C N 1
ATOM 2711 C CA . SER C 3 28 ? 35.780 1.464 20.526 1.00 42.79 28 SER C CA 1
ATOM 2712 C C . SER C 3 28 ? 36.350 2.544 21.473 1.00 41.43 28 SER C C 1
ATOM 2713 O O . SER C 3 28 ? 37.245 3.302 21.104 1.00 40.79 28 SER C O 1
ATOM 2716 N N . THR C 3 29 ? 35.816 2.616 22.701 1.00 40.83 29 THR C N 1
ATOM 2717 C CA . THR C 3 29 ? 36.259 3.533 23.727 1.00 41.01 29 THR C CA 1
ATOM 2718 C C . THR C 3 29 ? 36.074 2.885 25.093 1.00 40.95 29 THR C C 1
ATOM 2719 O O . THR C 3 29 ? 35.144 2.086 25.299 1.00 41.57 29 THR C O 1
ATOM 2723 N N . LEU C 3 30 ? 36.939 3.233 26.039 1.00 40.48 30 LEU C N 1
ATOM 2724 C CA . LEU C 3 30 ? 36.781 2.784 27.413 1.00 41.17 30 LEU C CA 1
ATOM 2725 C C . LEU C 3 30 ? 37.321 3.814 28.386 1.00 41.15 30 LEU C C 1
ATOM 2726 O O . LEU C 3 30 ? 38.228 4.581 28.053 1.00 41.02 30 LEU C O 1
ATOM 2731 N N . SER C 3 31 ? 36.723 3.864 29.579 1.00 40.80 31 SER C N 1
ATOM 2732 C CA . SER C 3 31 ? 37.155 4.766 30.644 1.00 41.73 31 SER C CA 1
ATOM 2733 C C . SER C 3 31 ? 37.539 3.891 31.808 1.00 41.00 31 SER C C 1
ATOM 2734 O O . SER C 3 31 ? 36.786 2.975 32.154 1.00 41.72 31 SER C O 1
ATOM 2737 N N . ALA C 3 32 ? 38.676 4.173 32.433 1.00 39.79 32 ALA C N 1
ATOM 2738 C CA . ALA C 3 32 ? 39.085 3.420 33.621 1.00 39.53 32 ALA C CA 1
ATOM 2739 C C . ALA C 3 32 ? 39.923 4.319 34.523 1.00 38.51 32 ALA C C 1
ATOM 2740 O O . ALA C 3 32 ? 40.445 5.338 34.067 1.00 37.23 32 ALA C O 1
ATOM 2742 N N . SER C 3 33 ? 39.997 3.990 35.796 1.00 39.46 33 SER C N 1
ATOM 2743 C CA . SER C 3 33 ? 40.750 4.761 36.778 1.00 40.51 33 SER C CA 1
ATOM 2744 C C . SER C 3 33 ? 42.207 4.319 36.808 1.00 40.46 33 SER C C 1
ATOM 2745 O O . SER C 3 33 ? 42.527 3.192 36.428 1.00 40.05 33 SER C O 1
ATOM 2748 N N . VAL C 3 34 ? 43.090 5.190 37.307 1.00 40.80 34 VAL C N 1
ATOM 2749 C CA . VAL C 3 34 ? 44.505 4.902 37.471 1.00 41.38 34 VAL C CA 1
ATOM 2750 C C . VAL C 3 34 ? 44.666 3.707 38.410 1.00 42.11 34 VAL C C 1
ATOM 2751 O O . VAL C 3 34 ? 44.061 3.683 39.472 1.00 41.85 34 VAL C O 1
ATOM 2755 N N . GLY C 3 35 ? 45.346 2.676 37.938 1.00 42.33 35 GLY C N 1
ATOM 2756 C CA . GLY C 3 35 ? 45.537 1.440 38.669 1.00 43.70 35 GLY C CA 1
ATOM 2757 C C . GLY C 3 35 ? 44.644 0.306 38.195 1.00 45.63 35 GLY C C 1
ATOM 2758 O O . GLY C 3 35 ? 44.848 -0.837 38.616 1.00 47.16 35 GLY C O 1
ATOM 2759 N N . ASP C 3 36 ? 43.620 0.594 37.362 1.00 45.55 36 ASP C N 1
ATOM 2760 C CA . ASP C 3 36 ? 42.725 -0.467 36.878 1.00 45.60 36 ASP C CA 1
ATOM 2761 C C . ASP C 3 36 ? 43.409 -1.349 35.821 1.00 45.18 36 ASP C C 1
ATOM 2762 O O . ASP C 3 36 ? 44.316 -0.895 35.120 1.00 44.51 36 ASP C O 1
ATOM 2767 N N . ARG C 3 37 ? 42.935 -2.599 35.684 1.00 45.55 37 ARG C N 1
ATOM 2768 C CA . ARG C 3 37 ? 43.411 -3.508 34.655 1.00 46.72 37 ARG C CA 1
ATOM 2769 C C . ARG C 3 37 ? 42.509 -3.253 33.441 1.00 46.67 37 ARG C C 1
ATOM 2770 O O . ARG C 3 37 ? 41.283 -3.301 33.570 1.00 48.39 37 ARG C O 1
ATOM 2778 N N . VAL C 3 38 ? 43.099 -2.913 32.289 1.00 44.91 38 VAL C N 1
ATOM 2779 C CA . VAL C 3 38 ? 42.325 -2.620 31.091 1.00 44.27 38 VAL C CA 1
ATOM 2780 C C . VAL C 3 38 ? 42.593 -3.678 30.020 1.00 43.28 38 VAL C C 1
ATOM 2781 O O . VAL C 3 38 ? 43.739 -4.079 29.842 1.00 41.88 38 VAL C O 1
ATOM 2785 N N . THR C 3 39 ? 41.538 -4.159 29.328 1.00 43.20 39 THR C N 1
ATOM 2786 C CA . THR C 3 39 ? 41.725 -5.140 28.266 1.00 43.46 39 THR C CA 1
ATOM 2787 C C . THR C 3 39 ? 41.073 -4.698 26.970 1.00 42.05 39 THR C C 1
ATOM 2788 O O . THR C 3 39 ? 39.924 -4.248 26.958 1.00 42.80 39 THR C O 1
ATOM 2792 N N . ILE C 3 40 ? 41.817 -4.804 25.874 1.00 39.52 40 ILE C N 1
ATOM 2793 C CA . ILE C 3 40 ? 41.308 -4.463 24.558 1.00 38.38 40 ILE C CA 1
ATOM 2794 C C . ILE C 3 40 ? 41.386 -5.727 23.719 1.00 38.58 40 ILE C C 1
ATOM 2795 O O . ILE C 3 40 ? 42.390 -6.436 23.773 1.00 38.57 40 ILE C O 1
ATOM 2800 N N . THR C 3 41 ? 40.322 -6.050 22.983 1.00 39.05 41 THR C N 1
ATOM 2801 C CA . THR C 3 41 ? 40.330 -7.242 22.139 1.00 39.85 41 THR C CA 1
ATOM 2802 C C . THR C 3 41 ? 40.470 -6.876 20.675 1.00 38.73 41 THR C C 1
ATOM 2803 O O . THR C 3 41 ? 40.089 -5.787 20.265 1.00 38.00 41 THR C O 1
ATOM 2807 N N . CYS C 3 42 ? 41.032 -7.787 19.896 1.00 39.10 42 CYS C N 1
ATOM 2808 C CA . CYS C 3 42 ? 41.194 -7.623 18.473 1.00 41.04 42 CYS C CA 1
ATOM 2809 C C . CYS C 3 42 ? 40.834 -8.990 17.853 1.00 42.91 42 CYS C C 1
ATOM 2810 O O . CYS C 3 42 ? 41.290 -10.035 18.325 1.00 44.03 42 CYS C O 1
ATOM 2813 N N . ARG C 3 43 ? 39.961 -8.993 16.849 1.00 43.54 43 ARG C N 1
ATOM 2814 C CA . ARG C 3 43 ? 39.516 -10.223 16.201 1.00 44.76 43 ARG C CA 1
ATOM 2815 C C . ARG C 3 43 ? 39.825 -10.179 14.706 1.00 44.24 43 ARG C C 1
ATOM 2816 O O . ARG C 3 43 ? 39.510 -9.193 14.047 1.00 44.80 43 ARG C O 1
ATOM 2824 N N . ALA C 3 44 ? 40.470 -11.217 14.178 1.00 43.94 44 ALA C N 1
ATOM 2825 C CA . ALA C 3 44 ? 40.795 -11.265 12.758 1.00 43.98 44 ALA C CA 1
ATOM 2826 C C . ALA C 3 44 ? 39.736 -12.070 12.003 1.00 44.59 44 ALA C C 1
ATOM 2827 O O . ALA C 3 44 ? 39.228 -13.049 12.542 1.00 45.01 44 ALA C O 1
ATOM 2829 N N . SER C 3 45 ? 39.367 -11.642 10.777 1.00 45.05 45 SER C N 1
ATOM 2830 C CA . SER C 3 45 ? 38.362 -12.323 9.944 1.00 45.57 45 SER C CA 1
ATOM 2831 C C . SER C 3 45 ? 38.760 -13.758 9.558 1.00 46.25 45 SER C C 1
ATOM 2832 O O . SER C 3 45 ? 37.896 -14.580 9.263 1.00 47.64 45 SER C O 1
ATOM 2835 N N . GLN C 3 46 ? 40.063 -14.052 9.567 1.00 45.56 46 GLN C N 1
ATOM 2836 C CA . GLN C 3 46 ? 40.645 -15.362 9.321 1.00 45.32 46 GLN C CA 1
ATOM 2837 C C . GLN C 3 46 ? 41.907 -15.506 10.187 1.00 44.21 46 GLN C C 1
ATOM 2838 O O . GLN C 3 46 ? 42.420 -14.505 10.705 1.00 43.55 46 GLN C O 1
ATOM 2844 N N . SER C 3 47 ? 42.419 -16.739 10.342 1.00 43.10 47 SER C N 1
ATOM 2845 C CA . SER C 3 47 ? 43.609 -16.946 11.162 1.00 42.72 47 SER C CA 1
ATOM 2846 C C . SER C 3 47 ? 44.858 -16.183 10.676 1.00 40.87 47 SER C C 1
ATOM 2847 O O . SER C 3 47 ? 45.213 -16.205 9.501 1.00 40.95 47 SER C O 1
ATOM 2850 N N . ILE C 3 48 ? 45.513 -15.516 11.613 1.00 38.87 48 ILE C N 1
ATOM 2851 C CA . ILE C 3 48 ? 46.752 -14.803 11.354 1.00 37.38 48 ILE C CA 1
ATOM 2852 C C . ILE C 3 48 ? 47.922 -15.370 12.197 1.00 37.51 48 ILE C C 1
ATOM 2853 O O . ILE C 3 48 ? 48.976 -14.732 12.262 1.00 36.74 48 ILE C O 1
ATOM 2858 N N . SER C 3 49 ? 47.767 -16.589 12.797 1.00 38.12 49 SER C N 1
ATOM 2859 C CA . SER C 3 49 ? 48.797 -17.211 13.640 1.00 38.52 49 SER C CA 1
ATOM 2860 C C . SER C 3 49 ? 49.173 -16.224 14.793 1.00 37.30 49 SER C C 1
ATOM 2861 O O . SER C 3 49 ? 48.263 -15.788 15.460 1.00 37.90 49 SER C O 1
ATOM 2864 N N . SER C 3 50 ? 50.446 -15.828 14.984 1.00 35.43 50 SER C N 1
ATOM 2865 C CA . SER C 3 50 ? 50.792 -14.824 16.001 1.00 34.92 50 SER C CA 1
ATOM 2866 C C . SER C 3 50 ? 51.318 -13.521 15.326 1.00 31.32 50 SER C C 1
ATOM 2867 O O . SER C 3 50 ? 52.027 -12.755 15.966 1.00 29.23 50 SER C O 1
ATOM 2870 N N . TRP C 3 51 ? 51.037 -13.311 14.035 1.00 29.76 51 TRP C N 1
ATOM 2871 C CA . TRP C 3 51 ? 51.545 -12.138 13.324 1.00 28.49 51 TRP C CA 1
ATOM 2872 C C . TRP C 3 51 ? 50.680 -10.904 13.578 1.00 27.48 51 TRP C C 1
ATOM 2873 O O . TRP C 3 51 ? 49.911 -10.506 12.716 1.00 26.45 51 TRP C O 1
ATOM 2884 N N . LEU C 3 52 ? 50.740 -10.384 14.781 1.00 26.61 52 LEU C N 1
ATOM 2885 C CA . LEU C 3 52 ? 49.923 -9.262 15.190 1.00 27.78 52 LEU C CA 1
ATOM 2886 C C . LEU C 3 52 ? 50.763 -8.279 15.972 1.00 27.36 52 LEU C C 1
ATOM 2887 O O . LEU C 3 52 ? 51.565 -8.682 16.810 1.00 27.52 52 LEU C O 1
ATOM 2892 N N . ALA C 3 53 ? 50.578 -6.985 15.710 1.00 25.73 53 ALA C N 1
ATOM 2893 C CA . ALA C 3 53 ? 51.265 -5.919 16.446 1.00 24.58 53 ALA C CA 1
ATOM 2894 C C . ALA C 3 53 ? 50.248 -5.006 17.154 1.00 25.81 53 ALA C C 1
ATOM 2895 O O . ALA C 3 53 ? 49.121 -4.855 16.676 1.00 26.62 53 ALA C O 1
ATOM 2897 N N . TRP C 3 54 ? 50.663 -4.397 18.253 1.00 24.07 54 TRP C N 1
ATOM 2898 C CA . TRP C 3 54 ? 49.843 -3.413 18.968 1.00 23.32 54 TRP C CA 1
ATOM 2899 C C . TRP C 3 54 ? 50.644 -2.080 18.984 1.00 22.72 54 TRP C C 1
ATOM 2900 O O . TRP C 3 54 ? 51.845 -2.081 19.267 1.00 22.66 54 TRP C O 1
ATOM 2911 N N . TYR C 3 55 ? 49.960 -0.959 18.700 1.00 21.81 55 TYR C N 1
ATOM 2912 C CA . TYR C 3 55 ? 50.570 0.368 18.671 1.00 21.99 55 TYR C CA 1
ATOM 2913 C C . TYR C 3 55 ? 49.790 1.292 19.624 1.00 23.15 55 TYR C C 1
ATOM 2914 O O . TYR C 3 55 ? 48.573 1.120 19.823 1.00 24.22 55 TYR C O 1
ATOM 2923 N N . GLN C 3 56 ? 50.489 2.292 20.163 1.00 22.08 56 GLN C N 1
ATOM 2924 C CA . GLN C 3 56 ? 49.887 3.312 21.028 1.00 22.30 56 GLN C CA 1
ATOM 2925 C C . GLN C 3 56 ? 50.106 4.646 20.374 1.00 21.70 56 GLN C C 1
ATOM 2926 O O . GLN C 3 56 ? 51.212 4.952 19.936 1.00 22.42 56 GLN C O 1
ATOM 2932 N N . GLN C 3 57 ? 49.057 5.488 20.359 1.00 21.83 57 GLN C N 1
ATOM 2933 C CA . GLN C 3 57 ? 49.173 6.798 19.786 1.00 22.13 57 GLN C CA 1
ATOM 2934 C C . GLN C 3 57 ? 48.679 7.801 20.817 1.00 22.84 57 GLN C C 1
ATOM 2935 O O . GLN C 3 57 ? 47.471 7.914 21.073 1.00 21.99 57 GLN C O 1
ATOM 2941 N N . ARG C 3 58 ? 49.649 8.440 21.485 1.00 23.21 58 ARG C N 1
ATOM 2942 C CA . ARG C 3 58 ? 49.385 9.451 22.521 1.00 25.17 58 ARG C CA 1
ATOM 2943 C C . ARG C 3 58 ? 49.130 10.780 21.861 1.00 27.93 58 ARG C C 1
ATOM 2944 O O . ARG C 3 58 ? 49.625 11.014 20.774 1.00 28.63 58 ARG C O 1
ATOM 2952 N N . PRO C 3 59 ? 48.408 11.705 22.516 1.00 30.13 59 PRO C N 1
ATOM 2953 C CA . PRO C 3 59 ? 48.036 12.970 21.852 1.00 32.55 59 PRO C CA 1
ATOM 2954 C C . PRO C 3 59 ? 49.110 13.764 21.109 1.00 35.62 59 PRO C C 1
ATOM 2955 O O . PRO C 3 59 ? 50.195 14.019 21.623 1.00 35.89 59 PRO C O 1
ATOM 2959 N N . GLY C 3 60 ? 48.772 14.120 19.867 1.00 37.68 60 GLY C N 1
ATOM 2960 C CA . GLY C 3 60 ? 49.645 14.865 18.965 1.00 39.49 60 GLY C CA 1
ATOM 2961 C C . GLY C 3 60 ? 50.889 14.123 18.512 1.00 41.37 60 GLY C C 1
ATOM 2962 O O . GLY C 3 60 ? 51.723 14.688 17.792 1.00 42.85 60 GLY C O 1
ATOM 2963 N N . LYS C 3 61 ? 51.043 12.857 18.945 1.00 40.53 61 LYS C N 1
ATOM 2964 C CA . LYS C 3 61 ? 52.202 12.050 18.597 1.00 39.77 61 LYS C CA 1
ATOM 2965 C C . LYS C 3 61 ? 51.867 10.994 17.576 1.00 37.45 61 LYS C C 1
ATOM 2966 O O . LYS C 3 61 ? 50.711 10.602 17.388 1.00 38.12 61 LYS C O 1
ATOM 2972 N N . ALA C 3 62 ? 52.894 10.563 16.862 1.00 35.09 62 ALA C N 1
ATOM 2973 C CA . ALA C 3 62 ? 52.782 9.472 15.924 1.00 33.12 62 ALA C CA 1
ATOM 2974 C C . ALA C 3 62 ? 52.757 8.206 16.741 1.00 30.54 62 ALA C C 1
ATOM 2975 O O . ALA C 3 62 ? 53.286 8.134 17.867 1.00 30.67 62 ALA C O 1
ATOM 2977 N N . PRO C 3 63 ? 52.184 7.169 16.142 1.00 29.33 63 PRO C N 1
ATOM 2978 C CA . PRO C 3 63 ? 52.168 5.897 16.831 1.00 26.69 63 PRO C CA 1
ATOM 2979 C C . PRO C 3 63 ? 53.547 5.349 17.246 1.00 24.66 63 PRO C C 1
ATOM 2980 O O . PRO C 3 63 ? 54.626 5.718 16.717 1.00 25.31 63 PRO C O 1
ATOM 2984 N N . ARG C 3 64 ? 53.497 4.497 18.255 1.00 21.03 64 ARG C N 1
ATOM 2985 C CA . ARG C 3 64 ? 54.678 3.766 18.642 1.00 21.32 64 ARG C CA 1
ATOM 2986 C C . ARG C 3 64 ? 54.339 2.304 18.835 1.00 21.49 64 ARG C C 1
ATOM 2987 O O . ARG C 3 64 ? 53.241 1.988 19.243 1.00 22.33 64 ARG C O 1
ATOM 2995 N N . LEU C 3 65 ? 55.241 1.408 18.407 1.00 21.13 65 LEU C N 1
ATOM 2996 C CA . LEU C 3 65 ? 55.029 -0.016 18.562 1.00 21.59 65 LEU C CA 1
ATOM 2997 C C . LEU C 3 65 ? 55.187 -0.396 20.034 1.00 22.54 65 LEU C C 1
ATOM 2998 O O . LEU C 3 65 ? 56.187 -0.033 20.664 1.00 22.58 65 LEU C O 1
ATOM 3003 N N . LEU C 3 66 ? 54.239 -1.170 20.560 1.00 23.03 66 LEU C N 1
ATOM 3004 C CA . LEU C 3 66 ? 54.343 -1.661 21.934 1.00 24.95 66 LEU C CA 1
ATOM 3005 C C . LEU C 3 66 ? 54.696 -3.129 21.878 1.00 26.51 66 LEU C C 1
ATOM 3006 O O . LEU C 3 66 ? 55.551 -3.580 22.641 1.00 28.39 66 LEU C O 1
ATOM 3011 N N . ILE C 3 67 ? 53.931 -3.896 21.086 1.00 26.55 67 ILE C N 1
ATOM 3012 C CA . ILE C 3 67 ? 54.050 -5.346 21.055 1.00 28.07 67 ILE C CA 1
ATOM 3013 C C . ILE C 3 67 ? 54.099 -5.879 19.643 1.00 27.37 67 ILE C C 1
ATOM 3014 O O . ILE C 3 67 ? 53.343 -5.419 18.792 1.00 27.16 67 ILE C O 1
ATOM 3019 N N . TYR C 3 68 ? 54.953 -6.895 19.407 1.00 26.76 68 TYR C N 1
ATOM 3020 C CA . TYR C 3 68 ? 55.004 -7.528 18.106 1.00 27.27 68 TYR C CA 1
ATOM 3021 C C . TYR C 3 68 ? 54.923 -9.049 18.322 1.00 28.53 68 TYR C C 1
ATOM 3022 O O . TYR C 3 68 ? 55.037 -9.537 19.469 1.00 28.77 68 TYR C O 1
ATOM 3031 N N . LYS C 3 69 ? 54.622 -9.795 17.268 1.00 29.14 69 LYS C N 1
ATOM 3032 C CA . LYS C 3 69 ? 54.491 -11.275 17.373 1.00 30.67 69 LYS C CA 1
ATOM 3033 C C . LYS C 3 69 ? 53.434 -11.685 18.410 1.00 32.07 69 LYS C C 1
ATOM 3034 O O . LYS C 3 69 ? 53.613 -12.680 19.131 1.00 34.31 69 LYS C O 1
ATOM 3040 N N . ALA C 3 70 ? 52.359 -10.873 18.513 1.00 31.66 70 ALA C N 1
ATOM 3041 C CA . ALA C 3 70 ? 51.205 -10.989 19.425 1.00 32.15 70 ALA C CA 1
ATOM 3042 C C . ALA C 3 70 ? 51.530 -10.826 20.918 1.00 33.34 70 ALA C C 1
ATOM 3043 O O . ALA C 3 70 ? 50.671 -10.357 21.646 1.00 34.33 70 ALA C O 1
ATOM 3045 N N . SER C 3 71 ? 52.716 -11.258 21.399 1.00 34.35 71 SER C N 1
ATOM 3046 C CA . SER C 3 71 ? 53.024 -11.219 22.840 1.00 35.56 71 SER C CA 1
ATOM 3047 C C . SER C 3 71 ? 54.437 -10.725 23.215 1.00 35.57 71 SER C C 1
ATOM 3048 O O . SER C 3 71 ? 54.769 -10.758 24.406 1.00 36.38 71 SER C O 1
ATOM 3051 N N . SER C 3 72 ? 55.256 -10.296 22.261 1.00 34.03 72 SER C N 1
ATOM 3052 C CA . SER C 3 72 ? 56.625 -9.843 22.567 1.00 32.95 72 SER C CA 1
ATOM 3053 C C . SER C 3 72 ? 56.647 -8.360 22.871 1.00 33.08 72 SER C C 1
ATOM 3054 O O . SER C 3 72 ? 56.285 -7.561 22.007 1.00 31.78 72 SER C O 1
ATOM 3057 N N . LEU C 3 73 ? 57.075 -7.983 24.081 1.00 33.73 73 LEU C N 1
ATOM 3058 C CA . LEU C 3 73 ? 57.098 -6.588 24.503 1.00 34.12 73 LEU C CA 1
ATOM 3059 C C . LEU C 3 73 ? 58.353 -5.927 23.984 1.00 34.41 73 LEU C C 1
ATOM 3060 O O . LEU C 3 73 ? 59.445 -6.408 24.264 1.00 35.56 73 LEU C O 1
ATOM 3065 N N . LEU C 3 74 ? 58.219 -4.858 23.181 1.00 33.56 74 LEU C N 1
ATOM 3066 C CA . LEU C 3 74 ? 59.400 -4.189 22.614 1.00 33.65 74 LEU C CA 1
ATOM 3067 C C . LEU C 3 74 ? 60.243 -3.567 23.722 1.00 36.38 74 LEU C C 1
ATOM 3068 O O . LEU C 3 74 ? 59.686 -3.103 24.720 1.00 37.00 74 LEU C O 1
ATOM 3073 N N . SER C 3 75 ? 61.589 -3.597 23.594 1.00 38.29 75 SER C N 1
ATOM 3074 C CA . SER C 3 75 ? 62.473 -3.034 24.621 1.00 41.01 75 SER C CA 1
ATOM 3075 C C . SER C 3 75 ? 62.225 -1.550 24.766 1.00 43.11 75 SER C C 1
ATOM 3076 O O . SER C 3 75 ? 62.059 -0.867 23.761 1.00 44.27 75 SER C O 1
ATOM 3079 N N . GLY C 3 76 ? 62.181 -1.062 26.000 1.00 43.48 76 GLY C N 1
ATOM 3080 C CA . GLY C 3 76 ? 61.923 0.350 26.233 1.00 44.24 76 GLY C CA 1
ATOM 3081 C C . GLY C 3 76 ? 60.459 0.673 26.467 1.00 44.26 76 GLY C C 1
ATOM 3082 O O . GLY C 3 76 ? 60.136 1.799 26.844 1.00 46.24 76 GLY C O 1
ATOM 3083 N N . VAL C 3 77 ? 59.551 -0.304 26.249 1.00 42.29 77 VAL C N 1
ATOM 3084 C CA . VAL C 3 77 ? 58.117 -0.121 26.478 1.00 40.52 77 VAL C CA 1
ATOM 3085 C C . VAL C 3 77 ? 57.776 -0.586 27.904 1.00 40.06 77 VAL C C 1
ATOM 3086 O O . VAL C 3 77 ? 58.259 -1.634 28.347 1.00 40.42 77 VAL C O 1
ATOM 3090 N N . PRO C 3 78 ? 56.956 0.179 28.643 1.00 39.52 78 PRO C N 1
ATOM 3091 C CA . PRO C 3 78 ? 56.615 -0.212 30.026 1.00 39.46 78 PRO C CA 1
ATOM 3092 C C . PRO C 3 78 ? 56.107 -1.643 30.172 1.00 40.05 78 PRO C C 1
ATOM 3093 O O . PRO C 3 78 ? 55.357 -2.128 29.328 1.00 40.89 78 PRO C O 1
ATOM 3097 N N . SER C 3 79 ? 56.500 -2.309 31.258 1.00 40.03 79 SER C N 1
ATOM 3098 C CA . SER C 3 79 ? 56.139 -3.688 31.545 1.00 40.67 79 SER C CA 1
ATOM 3099 C C . SER C 3 79 ? 54.641 -3.910 31.795 1.00 40.82 79 SER C C 1
ATOM 3100 O O . SER C 3 79 ? 54.202 -5.061 31.782 1.00 42.42 79 SER C O 1
ATOM 3103 N N . ARG C 3 80 ? 53.854 -2.827 32.036 1.00 39.31 80 ARG C N 1
ATOM 3104 C CA . ARG C 3 80 ? 52.418 -2.978 32.244 1.00 37.46 80 ARG C CA 1
ATOM 3105 C C . ARG C 3 80 ? 51.652 -3.367 30.970 1.00 36.85 80 ARG C C 1
ATOM 3106 O O . ARG C 3 80 ? 50.510 -3.829 31.076 1.00 37.33 80 ARG C O 1
ATOM 3114 N N . PHE C 3 81 ? 52.287 -3.238 29.785 1.00 36.21 81 PHE C N 1
ATOM 3115 C CA . PHE C 3 81 ? 51.682 -3.632 28.520 1.00 35.26 81 PHE C CA 1
ATOM 3116 C C . PHE C 3 81 ? 51.943 -5.109 28.262 1.00 36.35 81 PHE C C 1
ATOM 3117 O O . PHE C 3 81 ? 53.075 -5.562 28.400 1.00 37.56 81 PHE C O 1
ATOM 3125 N N . GLY C 3 82 ? 50.908 -5.840 27.877 1.00 35.96 82 GLY C N 1
ATOM 3126 C CA . GLY C 3 82 ? 51.066 -7.251 27.557 1.00 37.83 82 GLY C CA 1
ATOM 3127 C C . GLY C 3 82 ? 50.127 -7.697 26.464 1.00 37.26 82 GLY C C 1
ATOM 3128 O O . GLY C 3 82 ? 48.980 -7.253 26.417 1.00 37.45 82 GLY C O 1
ATOM 3129 N N . GLY C 3 83 ? 50.594 -8.596 25.628 1.00 36.17 83 GLY C N 1
ATOM 3130 C CA . GLY C 3 83 ? 49.770 -9.120 24.556 1.00 38.29 83 GLY C CA 1
ATOM 3131 C C . GLY C 3 83 ? 49.582 -10.616 24.673 1.00 39.76 83 GLY C C 1
ATOM 3132 O O . GLY C 3 83 ? 50.501 -11.327 25.093 1.00 40.19 83 GLY C O 1
ATOM 3133 N N . SER C 3 84 ? 48.416 -11.114 24.258 1.00 40.18 84 SER C N 1
ATOM 3134 C CA . SER C 3 84 ? 48.164 -12.562 24.283 1.00 41.52 84 SER C CA 1
ATOM 3135 C C . SER C 3 84 ? 47.238 -12.951 23.123 1.00 43.45 84 SER C C 1
ATOM 3136 O O . SER C 3 84 ? 46.577 -12.093 22.516 1.00 43.46 84 SER C O 1
ATOM 3139 N N . GLY C 3 85 ? 47.213 -14.233 22.808 1.00 45.11 85 GLY C N 1
ATOM 3140 C CA . GLY C 3 85 ? 46.346 -14.750 21.770 1.00 46.07 85 GLY C CA 1
ATOM 3141 C C . GLY C 3 85 ? 47.071 -15.322 20.578 1.00 46.42 85 GLY C C 1
ATOM 3142 O O . GLY C 3 85 ? 48.272 -15.102 20.387 1.00 46.79 85 GLY C O 1
ATOM 3143 N N . SER C 3 86 ? 46.313 -16.022 19.744 1.00 46.80 86 SER C N 1
ATOM 3144 C CA . SER C 3 86 ? 46.793 -16.654 18.526 1.00 48.17 86 SER C CA 1
ATOM 3145 C C . SER C 3 86 ? 45.611 -17.019 17.633 1.00 48.70 86 SER C C 1
ATOM 3146 O O . SER C 3 86 ? 44.506 -17.261 18.134 1.00 50.67 86 SER C O 1
ATOM 3149 N N . GLY C 3 87 ? 45.850 -17.123 16.340 1.00 46.91 87 GLY C N 1
ATOM 3150 C CA . GLY C 3 87 ? 44.805 -17.478 15.395 1.00 45.93 87 GLY C CA 1
ATOM 3151 C C . GLY C 3 87 ? 43.929 -16.300 15.028 1.00 45.11 87 GLY C C 1
ATOM 3152 O O . GLY C 3 87 ? 44.311 -15.491 14.185 1.00 44.53 87 GLY C O 1
ATOM 3153 N N . THR C 3 88 ? 42.752 -16.178 15.657 1.00 44.39 88 THR C N 1
ATOM 3154 C CA . THR C 3 88 ? 41.831 -15.090 15.350 1.00 44.60 88 THR C CA 1
ATOM 3155 C C . THR C 3 88 ? 41.543 -14.146 16.522 1.00 45.36 88 THR C C 1
ATOM 3156 O O . THR C 3 88 ? 40.976 -13.082 16.291 1.00 46.36 88 THR C O 1
ATOM 3160 N N . ASP C 3 89 ? 41.858 -14.530 17.766 1.00 44.26 89 ASP C N 1
ATOM 3161 C CA . ASP C 3 89 ? 41.507 -13.697 18.929 1.00 43.76 89 ASP C CA 1
ATOM 3162 C C . ASP C 3 89 ? 42.697 -13.246 19.738 1.00 41.56 89 ASP C C 1
ATOM 3163 O O . ASP C 3 89 ? 43.501 -14.064 20.166 1.00 41.58 89 ASP C O 1
ATOM 3168 N N . PHE C 3 90 ? 42.845 -11.916 19.889 1.00 39.90 90 PHE C N 1
ATOM 3169 C CA . PHE C 3 90 ? 44.000 -11.320 20.564 1.00 38.53 90 PHE C CA 1
ATOM 3170 C C . PHE C 3 90 ? 43.579 -10.324 21.616 1.00 38.07 90 PHE C C 1
ATOM 3171 O O . PHE C 3 90 ? 42.547 -9.669 21.472 1.00 38.89 90 PHE C O 1
ATOM 3179 N N . THR C 3 91 ? 44.408 -10.156 22.643 1.00 37.21 91 THR C N 1
ATOM 3180 C CA . THR C 3 91 ? 44.100 -9.210 23.700 1.00 37.40 91 THR C CA 1
ATOM 3181 C C . THR C 3 91 ? 45.340 -8.407 24.094 1.00 36.32 91 THR C C 1
ATOM 3182 O O . THR C 3 91 ? 46.431 -8.960 24.189 1.00 36.36 91 THR C O 1
ATOM 3186 N N . LEU C 3 92 ? 45.173 -7.083 24.260 1.00 35.45 92 LEU C N 1
ATOM 3187 C CA . LEU C 3 92 ? 46.188 -6.198 24.810 1.00 34.88 92 LEU C CA 1
ATOM 3188 C C . LEU C 3 92 ? 45.697 -5.891 26.218 1.00 35.65 92 LEU C C 1
ATOM 3189 O O . LEU C 3 92 ? 44.542 -5.501 26.387 1.00 34.83 92 LEU C O 1
ATOM 3194 N N . THR C 3 93 ? 46.523 -6.118 27.231 1.00 36.77 93 THR C N 1
ATOM 3195 C CA . THR C 3 93 ? 46.148 -5.792 28.603 1.00 38.27 93 THR C CA 1
ATOM 3196 C C . THR C 3 93 ? 47.142 -4.775 29.161 1.00 37.14 93 THR C C 1
ATOM 3197 O O . THR C 3 93 ? 48.336 -4.846 28.877 1.00 37.02 93 THR C O 1
ATOM 3201 N N . ILE C 3 94 ? 46.625 -3.768 29.858 1.00 36.58 94 ILE C N 1
ATOM 3202 C CA . ILE C 3 94 ? 47.437 -2.796 30.583 1.00 36.78 94 ILE C CA 1
ATOM 3203 C C . ILE C 3 94 ? 47.117 -3.189 32.020 1.00 39.39 94 ILE C C 1
ATOM 3204 O O . ILE C 3 94 ? 45.969 -3.053 32.450 1.00 39.85 94 ILE C O 1
ATOM 3209 N N . SER C 3 95 ? 48.084 -3.800 32.713 1.00 41.24 95 SER C N 1
ATOM 3210 C CA . SER C 3 95 ? 47.864 -4.349 34.066 1.00 42.60 95 SER C CA 1
ATOM 3211 C C . SER C 3 95 ? 47.598 -3.326 35.141 1.00 43.75 95 SER C C 1
ATOM 3212 O O . SER C 3 95 ? 46.882 -3.623 36.113 1.00 44.91 95 SER C O 1
ATOM 3215 N N . SER C 3 96 ? 48.137 -2.114 34.969 1.00 43.72 96 SER C N 1
ATOM 3216 C CA . SER C 3 96 ? 47.901 -1.053 35.952 1.00 43.51 96 SER C CA 1
ATOM 3217 C C . SER C 3 96 ? 47.883 0.265 35.207 1.00 40.48 96 SER C C 1
ATOM 3218 O O . SER C 3 96 ? 48.948 0.802 34.951 1.00 40.65 96 SER C O 1
ATOM 3221 N N . LEU C 3 97 ? 46.692 0.768 34.848 1.00 38.34 97 LEU C N 1
ATOM 3222 C CA . LEU C 3 97 ? 46.523 1.992 34.058 1.00 36.31 97 LEU C CA 1
ATOM 3223 C C . LEU C 3 97 ? 47.181 3.239 34.663 1.00 36.72 97 LEU C C 1
ATOM 3224 O O . LEU C 3 97 ? 46.941 3.547 35.812 1.00 38.18 97 LEU C O 1
ATOM 3229 N N . GLN C 3 98 ? 47.981 3.968 33.894 1.00 36.30 98 GLN C N 1
ATOM 3230 C CA . GLN C 3 98 ? 48.653 5.181 34.353 1.00 35.89 98 GLN C CA 1
ATOM 3231 C C . GLN C 3 98 ? 48.140 6.419 33.573 1.00 35.78 98 GLN C C 1
ATOM 3232 O O . GLN C 3 98 ? 47.606 6.234 32.480 1.00 35.12 98 GLN C O 1
ATOM 3238 N N . PRO C 3 99 ? 48.303 7.665 34.087 1.00 35.96 99 PRO C N 1
ATOM 3239 C CA . PRO C 3 99 ? 47.769 8.834 33.370 1.00 34.85 99 PRO C CA 1
ATOM 3240 C C . PRO C 3 99 ? 48.274 8.985 31.951 1.00 34.07 99 PRO C C 1
ATOM 3241 O O . PRO C 3 99 ? 47.510 9.411 31.086 1.00 34.09 99 PRO C O 1
ATOM 3245 N N . ASP C 3 100 ? 49.557 8.641 31.710 1.00 33.18 100 ASP C N 1
ATOM 3246 C CA . ASP C 3 100 ? 50.129 8.731 30.357 1.00 32.79 100 ASP C CA 1
ATOM 3247 C C . ASP C 3 100 ? 49.634 7.643 29.407 1.00 31.24 100 ASP C C 1
ATOM 3248 O O . ASP C 3 100 ? 50.003 7.665 28.230 1.00 32.73 100 ASP C O 1
ATOM 3253 N N . ASP C 3 101 ? 48.791 6.711 29.882 1.00 30.06 101 ASP C N 1
ATOM 3254 C CA . ASP C 3 101 ? 48.244 5.696 28.994 1.00 30.22 101 ASP C CA 1
ATOM 3255 C C . ASP C 3 101 ? 47.020 6.197 28.228 1.00 28.91 101 ASP C C 1
ATOM 3256 O O . ASP C 3 101 ? 46.468 5.434 27.425 1.00 29.61 101 ASP C O 1
ATOM 3261 N N . PHE C 3 102 ? 46.588 7.477 28.445 1.00 27.69 102 PHE C N 1
ATOM 3262 C CA . PHE C 3 102 ? 45.521 8.125 27.705 1.00 27.68 102 PHE C CA 1
ATOM 3263 C C . PHE C 3 102 ? 46.031 8.154 26.250 1.00 26.24 102 PHE C C 1
ATOM 3264 O O . PHE C 3 102 ? 47.073 8.768 25.965 1.00 25.39 102 PHE C O 1
ATOM 3272 N N . ALA C 3 103 ? 45.367 7.387 25.375 1.00 25.46 103 ALA C N 1
ATOM 3273 C CA . ALA C 3 103 ? 45.875 7.233 24.008 1.00 24.23 103 ALA C CA 1
ATOM 3274 C C . ALA C 3 103 ? 44.848 6.425 23.195 1.00 24.22 103 ALA C C 1
ATOM 3275 O O . ALA C 3 103 ? 43.901 5.856 23.778 1.00 24.23 103 ALA C O 1
ATOM 3277 N N . THR C 3 104 ? 45.077 6.308 21.875 1.00 23.67 104 THR C N 1
ATOM 3278 C CA . THR C 3 104 ? 44.341 5.392 21.029 1.00 23.52 104 THR C CA 1
ATOM 3279 C C . THR C 3 104 ? 45.301 4.207 20.768 1.00 23.00 104 THR C C 1
ATOM 3280 O O . THR C 3 104 ? 46.467 4.439 20.418 1.00 23.46 104 THR C O 1
ATOM 3284 N N . TYR C 3 105 ? 44.796 2.986 20.955 1.00 23.97 105 TYR C N 1
ATOM 3285 C CA . TYR C 3 105 ? 45.528 1.721 20.764 1.00 23.06 105 TYR C CA 1
ATOM 3286 C C . TYR C 3 105 ? 45.034 1.066 19.503 1.00 23.72 105 TYR C C 1
ATOM 3287 O O . TYR C 3 105 ? 43.834 1.005 19.257 1.00 25.16 105 TYR C O 1
ATOM 3296 N N . HIS C 3 106 ? 45.966 0.600 18.671 1.00 21.44 106 HIS C N 1
ATOM 3297 C CA . HIS C 3 106 ? 45.614 0.011 17.403 1.00 23.01 106 HIS C CA 1
ATOM 3298 C C . HIS C 3 106 ? 46.237 -1.374 17.269 1.00 23.81 106 HIS C C 1
ATOM 3299 O O . HIS C 3 106 ? 47.422 -1.511 17.503 1.00 25.79 106 HIS C O 1
ATOM 3306 N N . CYS C 3 107 ? 45.475 -2.364 16.801 1.00 24.10 107 CYS C N 1
ATOM 3307 C CA . CYS C 3 107 ? 46.053 -3.668 16.463 1.00 24.66 107 CYS C CA 1
ATOM 3308 C C . CYS C 3 107 ? 46.309 -3.691 14.945 1.00 24.36 107 CYS C C 1
ATOM 3309 O O . CYS C 3 107 ? 45.739 -2.884 14.199 1.00 25.55 107 CYS C O 1
ATOM 3312 N N . GLN C 3 108 ? 47.215 -4.563 14.502 1.00 22.89 108 GLN C N 1
ATOM 3313 C CA . GLN C 3 108 ? 47.518 -4.679 13.072 1.00 22.92 108 GLN C CA 1
ATOM 3314 C C . GLN C 3 108 ? 48.021 -6.084 12.784 1.00 23.24 108 GLN C C 1
ATOM 3315 O O . GLN C 3 108 ? 48.933 -6.507 13.457 1.00 24.33 108 GLN C O 1
ATOM 3321 N N . HIS C 3 109 ? 47.495 -6.772 11.778 1.00 22.27 109 HIS C N 1
ATOM 3322 C CA . HIS C 3 109 ? 48.058 -8.099 11.441 1.00 23.48 109 HIS C CA 1
ATOM 3323 C C . HIS C 3 109 ? 49.177 -7.881 10.446 1.00 23.36 109 HIS C C 1
ATOM 3324 O O . HIS C 3 109 ? 49.200 -6.911 9.691 1.00 22.97 109 HIS C O 1
ATOM 3331 N N . TYR C 3 110 ? 50.074 -8.875 10.367 1.00 23.92 110 TYR C N 1
ATOM 3332 C CA . TYR C 3 110 ? 51.067 -8.900 9.311 1.00 23.69 110 TYR C CA 1
ATOM 3333 C C . TYR C 3 110 ? 51.294 -10.344 8.863 1.00 25.81 110 TYR C C 1
ATOM 3334 O O . TYR C 3 110 ? 52.412 -10.775 8.620 1.00 25.84 110 TYR C O 1
ATOM 3343 N N . ASN C 3 111 ? 50.192 -11.062 8.719 1.00 27.51 111 ASN C N 1
ATOM 3344 C CA . ASN C 3 111 ? 50.236 -12.453 8.316 1.00 28.88 111 ASN C CA 1
ATOM 3345 C C . ASN C 3 111 ? 50.617 -12.560 6.851 1.00 28.70 111 ASN C C 1
ATOM 3346 O O . ASN C 3 111 ? 51.402 -13.435 6.470 1.00 29.62 111 ASN C O 1
ATOM 3351 N N . THR C 3 112 ? 50.032 -11.686 6.015 1.00 27.17 112 THR C N 1
ATOM 3352 C CA . THR C 3 112 ? 50.217 -11.625 4.575 1.00 27.29 112 THR C CA 1
ATOM 3353 C C . THR C 3 112 ? 49.906 -10.172 4.171 1.00 25.85 112 THR C C 1
ATOM 3354 O O . THR C 3 112 ? 49.155 -9.477 4.874 1.00 27.28 112 THR C O 1
ATOM 3358 N N . TYR C 3 113 ? 50.458 -9.729 3.030 1.00 24.96 113 TYR C N 1
ATOM 3359 C CA . TYR C 3 113 ? 50.108 -8.404 2.537 1.00 24.17 113 TYR C CA 1
ATOM 3360 C C . TYR C 3 113 ? 48.634 -8.437 2.055 1.00 24.73 113 TYR C C 1
ATOM 3361 O O . TYR C 3 113 ? 48.171 -9.459 1.551 1.00 26.02 113 TYR C O 1
ATOM 3370 N N . PRO C 3 114 ? 47.896 -7.340 2.183 1.00 23.26 114 PRO C N 1
ATOM 3371 C CA . PRO C 3 114 ? 48.327 -6.069 2.767 1.00 21.15 114 PRO C CA 1
ATOM 3372 C C . PRO C 3 114 ? 48.234 -6.076 4.288 1.00 21.20 114 PRO C C 1
ATOM 3373 O O . PRO C 3 114 ? 47.343 -6.697 4.875 1.00 23.07 114 PRO C O 1
ATOM 3377 N N . TRP C 3 115 ? 49.125 -5.298 4.947 1.00 20.02 115 TRP C N 1
ATOM 3378 C CA . TRP C 3 115 ? 48.994 -5.087 6.382 1.00 20.00 115 TRP C CA 1
ATOM 3379 C C . TRP C 3 115 ? 47.707 -4.253 6.606 1.00 21.25 115 TRP C C 1
ATOM 3380 O O . TRP C 3 115 ? 47.418 -3.346 5.825 1.00 20.64 115 TRP C O 1
ATOM 3391 N N . THR C 3 116 ? 46.880 -4.657 7.571 1.00 21.19 116 THR C N 1
ATOM 3392 C CA . THR C 3 116 ? 45.652 -3.911 7.880 1.00 22.61 116 THR C CA 1
ATOM 3393 C C . THR C 3 116 ? 45.549 -3.729 9.383 1.00 22.35 116 THR C C 1
ATOM 3394 O O . THR C 3 116 ? 45.974 -4.587 10.170 1.00 23.60 116 THR C O 1
ATOM 3398 N N . PHE C 3 117 ? 44.889 -2.623 9.802 1.00 21.17 117 PHE C N 1
ATOM 3399 C CA . PHE C 3 117 ? 44.747 -2.259 11.189 1.00 22.39 117 PHE C CA 1
ATOM 3400 C C . PHE C 3 117 ? 43.297 -2.371 11.652 1.00 24.69 117 PHE C C 1
ATOM 3401 O O . PHE C 3 117 ? 42.366 -2.265 10.851 1.00 25.38 117 PHE C O 1
ATOM 3409 N N . GLY C 3 118 ? 43.126 -2.524 12.957 1.00 25.85 118 GLY C N 1
ATOM 3410 C CA . GLY C 3 118 ? 41.810 -2.417 13.575 1.00 27.37 118 GLY C CA 1
ATOM 3411 C C . GLY C 3 118 ? 41.428 -0.941 13.569 1.00 28.60 118 GLY C C 1
ATOM 3412 O O . GLY C 3 118 ? 42.221 -0.071 13.155 1.00 29.35 118 GLY C O 1
ATOM 3413 N N . GLN C 3 119 ? 40.191 -0.638 13.973 1.00 29.74 119 GLN C N 1
ATOM 3414 C CA . GLN C 3 119 ? 39.722 0.754 13.925 1.00 31.36 119 GLN C CA 1
ATOM 3415 C C . GLN C 3 119 ? 40.253 1.652 15.078 1.00 31.60 119 GLN C C 1
ATOM 3416 O O . GLN C 3 119 ? 40.095 2.876 15.025 1.00 31.99 119 GLN C O 1
ATOM 3422 N N . GLY C 3 120 ? 40.871 1.046 16.090 1.00 31.41 120 GLY C N 1
ATOM 3423 C CA . GLY C 3 120 ? 41.413 1.778 17.222 1.00 31.88 120 GLY C CA 1
ATOM 3424 C C . GLY C 3 120 ? 40.504 1.792 18.440 1.00 32.73 120 GLY C C 1
ATOM 3425 O O . GLY C 3 120 ? 39.279 1.690 18.317 1.00 34.51 120 GLY C O 1
ATOM 3426 N N . THR C 3 121 ? 41.101 1.878 19.627 1.00 31.09 121 THR C N 1
ATOM 3427 C CA . THR C 3 121 ? 40.384 1.936 20.896 1.00 30.45 121 THR C CA 1
ATOM 3428 C C . THR C 3 121 ? 40.907 3.093 21.694 1.00 29.26 121 THR C C 1
ATOM 3429 O O . THR C 3 121 ? 42.085 3.161 21.971 1.00 27.53 121 THR C O 1
ATOM 3433 N N . LYS C 3 122 ? 40.036 4.026 22.064 1.00 29.14 122 LYS C N 1
ATOM 3434 C CA . LYS C 3 122 ? 40.428 5.177 22.874 1.00 28.92 122 LYS C CA 1
ATOM 3435 C C . LYS C 3 122 ? 40.321 4.823 24.362 1.00 29.66 122 LYS C C 1
ATOM 3436 O O . LYS C 3 122 ? 39.281 4.344 24.809 1.00 30.02 122 LYS C O 1
ATOM 3442 N N . VAL C 3 123 ? 41.389 5.031 25.108 1.00 28.55 123 VAL C N 1
ATOM 3443 C CA . VAL C 3 123 ? 41.406 4.783 26.535 1.00 30.28 123 VAL C CA 1
ATOM 3444 C C . VAL C 3 123 ? 41.414 6.153 27.230 1.00 32.43 123 VAL C C 1
ATOM 3445 O O . VAL C 3 123 ? 42.271 7.009 26.966 1.00 33.27 123 VAL C O 1
ATOM 3449 N N . GLU C 3 124 ? 40.382 6.394 28.029 1.00 32.31 124 GLU C N 1
ATOM 3450 C CA . GLU C 3 124 ? 40.175 7.635 28.766 1.00 33.57 124 GLU C CA 1
ATOM 3451 C C . GLU C 3 124 ? 40.374 7.335 30.259 1.00 33.99 124 GLU C C 1
ATOM 3452 O O . GLU C 3 124 ? 40.159 6.201 30.713 1.00 34.40 124 GLU C O 1
ATOM 3458 N N . ILE C 3 125 ? 40.828 8.338 31.006 1.00 33.64 125 ILE C N 1
ATOM 3459 C CA . ILE C 3 125 ? 41.117 8.156 32.421 1.00 34.42 125 ILE C CA 1
ATOM 3460 C C . ILE C 3 125 ? 40.012 8.767 33.277 1.00 34.23 125 ILE C C 1
ATOM 3461 O O . ILE C 3 125 ? 39.534 9.860 32.987 1.00 33.19 125 ILE C O 1
ATOM 3466 N N . LYS C 3 126 ? 39.578 8.048 34.332 1.00 35.36 126 LYS C N 1
ATOM 3467 C CA . LYS C 3 126 ? 38.627 8.560 35.305 1.00 37.12 126 LYS C CA 1
ATOM 3468 C C . LYS C 3 126 ? 39.442 9.052 36.487 1.00 38.77 126 LYS C C 1
ATOM 3469 O O . LYS C 3 126 ? 40.428 8.424 36.875 1.00 40.36 126 LYS C O 1
ATOM 3475 N N . ARG C 3 127 ? 39.036 10.165 37.071 1.00 37.90 127 ARG C N 1
ATOM 3476 C CA . ARG C 3 127 ? 39.727 10.728 38.230 1.00 36.62 127 ARG C CA 1
ATOM 3477 C C . ARG C 3 127 ? 38.720 11.514 39.089 1.00 36.11 127 ARG C C 1
ATOM 3478 O O . ARG C 3 127 ? 37.528 11.553 38.761 1.00 35.10 127 ARG C O 1
ATOM 3486 N N . THR C 3 128 ? 39.188 12.138 40.183 1.00 36.64 128 THR C N 1
ATOM 3487 C CA . THR C 3 128 ? 38.312 12.919 41.047 1.00 37.30 128 THR C CA 1
ATOM 3488 C C . THR C 3 128 ? 37.829 14.185 40.334 1.00 35.98 128 THR C C 1
ATOM 3489 O O . THR C 3 128 ? 38.434 14.643 39.348 1.00 35.90 128 THR C O 1
ATOM 3493 N N . VAL C 3 129 ? 36.725 14.733 40.812 1.00 35.25 129 VAL C N 1
ATOM 3494 C CA . VAL C 3 129 ? 36.173 15.959 40.271 1.00 35.41 129 VAL C CA 1
ATOM 3495 C C . VAL C 3 129 ? 37.136 17.120 40.556 1.00 35.35 129 VAL C C 1
ATOM 3496 O O . VAL C 3 129 ? 37.708 17.203 41.640 1.00 35.72 129 VAL C O 1
ATOM 3500 N N . ALA C 3 130 ? 37.364 17.976 39.555 1.00 34.54 130 ALA C N 1
ATOM 3501 C CA . ALA C 3 130 ? 38.207 19.151 39.723 1.00 34.21 130 ALA C CA 1
ATOM 3502 C C . ALA C 3 130 ? 37.470 20.297 39.055 1.00 31.89 130 ALA C C 1
ATOM 3503 O O . ALA C 3 130 ? 37.077 20.176 37.904 1.00 30.89 130 ALA C O 1
ATOM 3505 N N . ALA C 3 131 ? 37.228 21.376 39.795 1.00 31.42 131 ALA C N 1
ATOM 3506 C CA . ALA C 3 131 ? 36.520 22.543 39.288 1.00 30.63 131 ALA C CA 1
ATOM 3507 C C . ALA C 3 131 ? 37.425 23.349 38.363 1.00 30.21 131 ALA C C 1
ATOM 3508 O O . ALA C 3 131 ? 38.625 23.456 38.632 1.00 31.20 131 ALA C O 1
ATOM 3510 N N . PRO C 3 132 ? 36.864 23.952 37.307 1.00 29.08 132 PRO C N 1
ATOM 3511 C CA . PRO C 3 132 ? 37.685 24.807 36.442 1.00 28.67 132 PRO C CA 1
ATOM 3512 C C . PRO C 3 132 ? 37.990 26.165 37.065 1.00 28.36 132 PRO C C 1
ATOM 3513 O O . PRO C 3 132 ? 37.217 26.672 37.877 1.00 29.25 132 PRO C O 1
ATOM 3517 N N . SER C 3 133 ? 39.129 26.741 36.679 1.00 27.67 133 SER C N 1
ATOM 3518 C CA . SER C 3 133 ? 39.462 28.139 36.963 1.00 28.16 133 SER C CA 1
ATOM 3519 C C . SER C 3 133 ? 38.974 28.835 35.672 1.00 26.31 133 SER C C 1
ATOM 3520 O O . SER C 3 133 ? 39.214 28.350 34.560 1.00 27.38 133 SER C O 1
ATOM 3523 N N . VAL C 3 134 ? 38.262 29.937 35.819 1.00 25.90 134 VAL C N 1
ATOM 3524 C CA . VAL C 3 134 ? 37.639 30.618 34.689 1.00 25.11 134 VAL C CA 1
ATOM 3525 C C . VAL C 3 134 ? 38.261 31.956 34.426 1.00 24.25 134 VAL C C 1
ATOM 3526 O O . VAL C 3 134 ? 38.527 32.705 35.368 1.00 24.62 134 VAL C O 1
ATOM 3530 N N . PHE C 3 135 ? 38.484 32.286 33.138 1.00 23.29 135 PHE C N 1
ATOM 3531 C CA . PHE C 3 135 ? 39.062 33.569 32.746 1.00 23.36 135 PHE C CA 1
ATOM 3532 C C . PHE C 3 135 ? 38.351 34.093 31.514 1.00 24.88 135 PHE C C 1
ATOM 3533 O O . PHE C 3 135 ? 38.038 33.302 30.624 1.00 25.46 135 PHE C O 1
ATOM 3541 N N . ILE C 3 136 ? 38.116 35.407 31.436 1.00 24.29 136 ILE C N 1
ATOM 3542 C CA . ILE C 3 136 ? 37.510 35.980 30.251 1.00 24.15 136 ILE C CA 1
ATOM 3543 C C . ILE C 3 136 ? 38.487 36.961 29.635 1.00 24.30 136 ILE C C 1
ATOM 3544 O O . ILE C 3 136 ? 39.191 37.684 30.369 1.00 24.49 136 ILE C O 1
ATOM 3549 N N . PHE C 3 137 ? 38.455 37.079 28.287 1.00 22.25 137 PHE C N 1
ATOM 3550 C CA . PHE C 3 137 ? 39.331 37.987 27.581 1.00 22.60 137 PHE C CA 1
ATOM 3551 C C . PHE C 3 137 ? 38.578 38.806 26.588 1.00 23.65 137 PHE C C 1
ATOM 3552 O O . PHE C 3 137 ? 37.942 38.259 25.698 1.00 23.35 137 PHE C O 1
ATOM 3560 N N . PRO C 3 138 ? 38.662 40.136 26.693 1.00 24.83 138 PRO C N 1
ATOM 3561 C CA . PRO C 3 138 ? 38.038 40.986 25.678 1.00 24.28 138 PRO C CA 1
ATOM 3562 C C . PRO C 3 138 ? 38.764 40.904 24.348 1.00 24.01 138 PRO C C 1
ATOM 3563 O O . PRO C 3 138 ? 39.930 40.507 24.307 1.00 25.05 138 PRO C O 1
ATOM 3567 N N . PRO C 3 139 ? 38.140 41.359 23.253 1.00 24.16 139 PRO C N 1
ATOM 3568 C CA . PRO C 3 139 ? 38.878 41.453 21.984 1.00 23.72 139 PRO C CA 1
ATOM 3569 C C . PRO C 3 139 ? 39.977 42.522 22.089 1.00 25.46 139 PRO C C 1
ATOM 3570 O O . PRO C 3 139 ? 39.835 43.544 22.806 1.00 26.10 139 PRO C O 1
ATOM 3574 N N . SER C 3 140 ? 41.076 42.266 21.396 1.00 25.06 140 SER C N 1
ATOM 3575 C CA . SER C 3 140 ? 42.183 43.216 21.356 1.00 26.32 140 SER C CA 1
ATOM 3576 C C . SER C 3 140 ? 41.811 44.415 20.472 1.00 28.39 140 SER C C 1
ATOM 3577 O O . SER C 3 140 ? 41.038 44.277 19.502 1.00 28.73 140 SER C O 1
ATOM 3580 N N . ASP C 3 141 ? 42.410 45.588 20.758 1.00 29.89 141 ASP C N 1
ATOM 3581 C CA . ASP C 3 141 ? 42.201 46.758 19.915 1.00 32.36 141 ASP C CA 1
ATOM 3582 C C . ASP C 3 141 ? 42.677 46.469 18.475 1.00 32.78 141 ASP C C 1
ATOM 3583 O O . ASP C 3 141 ? 42.016 46.896 17.520 1.00 33.91 141 ASP C O 1
ATOM 3588 N N . GLU C 3 142 ? 43.746 45.682 18.319 1.00 32.32 142 GLU C N 1
ATOM 3589 C CA . GLU C 3 142 ? 44.244 45.335 16.987 1.00 32.81 142 GLU C CA 1
ATOM 3590 C C . GLU C 3 142 ? 43.220 44.580 16.169 1.00 31.64 142 GLU C C 1
ATOM 3591 O O . GLU C 3 142 ? 42.997 44.933 14.996 1.00 32.07 142 GLU C O 1
ATOM 3597 N N . GLN C 3 143 ? 42.540 43.591 16.793 1.00 29.76 143 GLN C N 1
ATOM 3598 C CA . GLN C 3 143 ? 41.505 42.872 16.058 1.00 28.89 143 GLN C CA 1
ATOM 3599 C C . GLN C 3 143 ? 40.321 43.796 15.686 1.00 30.15 143 GLN C C 1
ATOM 3600 O O . GLN C 3 143 ? 39.784 43.707 14.584 1.00 29.97 143 GLN C O 1
ATOM 3606 N N . LEU C 3 144 ? 39.889 44.644 16.636 1.00 31.83 144 LEU C N 1
ATOM 3607 C CA . LEU C 3 144 ? 38.737 45.526 16.407 1.00 35.19 144 LEU C CA 1
ATOM 3608 C C . LEU C 3 144 ? 38.876 46.393 15.143 1.00 39.04 144 LEU C C 1
ATOM 3609 O O . LEU C 3 144 ? 37.870 46.689 14.506 1.00 40.75 144 LEU C O 1
ATOM 3614 N N . LYS C 3 145 ? 40.104 46.707 14.734 1.00 40.56 145 LYS C N 1
ATOM 3615 C CA . LYS C 3 145 ? 40.378 47.514 13.530 1.00 43.22 145 LYS C CA 1
ATOM 3616 C C . LYS C 3 145 ? 39.841 46.889 12.254 1.00 45.10 145 LYS C C 1
ATOM 3617 O O . LYS C 3 145 ? 39.537 47.630 11.307 1.00 46.31 145 LYS C O 1
ATOM 3623 N N . SER C 3 146 ? 39.820 45.542 12.175 1.00 45.20 146 SER C N 1
ATOM 3624 C CA . SER C 3 146 ? 39.430 44.897 10.925 1.00 45.45 146 SER C CA 1
ATOM 3625 C C . SER C 3 146 ? 37.982 44.394 10.869 1.00 44.73 146 SER C C 1
ATOM 3626 O O . SER C 3 146 ? 37.628 43.692 9.915 1.00 46.62 146 SER C O 1
ATOM 3629 N N . GLY C 3 147 ? 37.152 44.792 11.818 1.00 41.78 147 GLY C N 1
ATOM 3630 C CA . GLY C 3 147 ? 35.723 44.529 11.698 1.00 39.72 147 GLY C CA 1
ATOM 3631 C C . GLY C 3 147 ? 35.064 43.424 12.479 1.00 37.12 147 GLY C C 1
ATOM 3632 O O . GLY C 3 147 ? 33.828 43.338 12.482 1.00 36.02 147 GLY C O 1
ATOM 3633 N N . THR C 3 148 ? 35.849 42.601 13.169 1.00 35.06 148 THR C N 1
ATOM 3634 C CA . THR C 3 148 ? 35.297 41.507 13.948 1.00 34.08 148 THR C CA 1
ATOM 3635 C C . THR C 3 148 ? 35.857 41.583 15.391 1.00 31.74 148 THR C C 1
ATOM 3636 O O . THR C 3 148 ? 36.938 42.146 15.647 1.00 31.81 148 THR C O 1
ATOM 3640 N N . ALA C 3 149 ? 35.073 41.107 16.336 1.00 29.46 149 ALA C N 1
ATOM 3641 C CA . ALA C 3 149 ? 35.461 41.048 17.733 1.00 28.21 149 ALA C CA 1
ATOM 3642 C C . ALA C 3 149 ? 35.336 39.601 18.204 1.00 26.26 149 ALA C C 1
ATOM 3643 O O . ALA C 3 149 ? 34.277 39.003 18.070 1.00 27.86 149 ALA C O 1
ATOM 3645 N N . SER C 3 150 ? 36.392 39.042 18.780 1.00 21.93 150 SER C N 1
ATOM 3646 C CA . SER C 3 150 ? 36.365 37.710 19.349 1.00 21.53 150 SER C CA 1
ATOM 3647 C C . SER C 3 150 ? 36.510 37.876 20.840 1.00 21.80 150 SER C C 1
ATOM 3648 O O . SER C 3 150 ? 37.473 38.505 21.286 1.00 22.52 150 SER C O 1
ATOM 3651 N N . VAL C 3 151 ? 35.567 37.313 21.610 1.00 21.09 151 VAL C N 1
ATOM 3652 C CA . VAL C 3 151 ? 35.618 37.340 23.080 1.00 21.99 151 VAL C CA 1
ATOM 3653 C C . VAL C 3 151 ? 35.888 35.914 23.507 1.00 21.26 151 VAL C C 1
ATOM 3654 O O . VAL C 3 151 ? 35.240 34.991 22.999 1.00 21.44 151 VAL C O 1
ATOM 3658 N N . VAL C 3 152 ? 36.877 35.686 24.392 1.00 19.95 152 VAL C N 1
ATOM 3659 C CA . VAL C 3 152 ? 37.275 34.340 24.748 1.00 20.19 152 VAL C CA 1
ATOM 3660 C C . VAL C 3 152 ? 37.036 34.019 26.199 1.00 22.01 152 VAL C C 1
ATOM 3661 O O . VAL C 3 152 ? 37.369 34.827 27.068 1.00 23.83 152 VAL C O 1
ATOM 3665 N N . CYS C 3 153 ? 36.500 32.841 26.484 1.00 21.31 153 CYS C N 1
ATOM 3666 C CA . CYS C 3 153 ? 36.300 32.378 27.856 1.00 23.06 153 CYS C CA 1
ATOM 3667 C C . CYS C 3 153 ? 37.079 31.084 28.002 1.00 24.35 153 CYS C C 1
ATOM 3668 O O . CYS C 3 153 ? 36.940 30.170 27.177 1.00 24.22 153 CYS C O 1
ATOM 3671 N N . LEU C 3 154 ? 37.959 31.039 28.995 1.00 23.12 154 LEU C N 1
ATOM 3672 C CA . LEU C 3 154 ? 38.798 29.887 29.268 1.00 22.27 154 LEU C CA 1
ATOM 3673 C C . LEU C 3 154 ? 38.350 29.149 30.521 1.00 22.49 154 LEU C C 1
ATOM 3674 O O . LEU C 3 154 ? 38.189 29.766 31.584 1.00 22.76 154 LEU C O 1
ATOM 3679 N N . LEU C 3 155 ? 38.225 27.834 30.423 1.00 21.44 155 LEU C N 1
ATOM 3680 C CA . LEU C 3 155 ? 37.930 26.959 31.578 1.00 21.91 155 LEU C CA 1
ATOM 3681 C C . LEU C 3 155 ? 39.181 26.094 31.701 1.00 23.53 155 LEU C C 1
ATOM 3682 O O . LEU C 3 155 ? 39.474 25.282 30.818 1.00 23.51 155 LEU C O 1
ATOM 3687 N N . ASN C 3 156 ? 39.933 26.290 32.778 1.00 23.60 156 ASN C N 1
ATOM 3688 C CA . ASN C 3 156 ? 41.220 25.633 32.930 1.00 24.70 156 ASN C CA 1
ATOM 3689 C C . ASN C 3 156 ? 41.243 24.504 33.930 1.00 25.58 156 ASN C C 1
ATOM 3690 O O . ASN C 3 156 ? 40.757 24.676 35.053 1.00 26.69 156 ASN C O 1
ATOM 3695 N N . ASN C 3 157 ? 41.781 23.351 33.510 1.00 25.56 157 ASN C N 1
ATOM 3696 C CA . ASN C 3 157 ? 42.094 22.189 34.337 1.00 26.86 157 ASN C CA 1
ATOM 3697 C C . ASN C 3 157 ? 40.930 21.644 35.147 1.00 27.75 157 ASN C C 1
ATOM 3698 O O . ASN C 3 157 ? 40.946 21.679 36.384 1.00 28.55 157 ASN C O 1
ATOM 3703 N N . PHE C 3 158 ? 39.901 21.135 34.451 1.00 26.73 158 PHE C N 1
ATOM 3704 C CA . PHE C 3 158 ? 38.725 20.605 35.145 1.00 25.70 158 PHE C CA 1
ATOM 3705 C C . PHE C 3 158 ? 38.473 19.126 34.802 1.00 26.06 158 PHE C C 1
ATOM 3706 O O . PHE C 3 158 ? 39.033 18.582 33.836 1.00 25.67 158 PHE C O 1
ATOM 3714 N N . TYR C 3 159 ? 37.615 18.470 35.606 1.00 26.88 159 TYR C N 1
ATOM 3715 C CA . TYR C 3 159 ? 37.208 17.091 35.386 1.00 28.06 159 TYR C CA 1
ATOM 3716 C C . TYR C 3 159 ? 35.880 16.885 36.120 1.00 30.19 159 TYR C C 1
ATOM 3717 O O . TYR C 3 159 ? 35.777 17.336 37.263 1.00 30.55 159 TYR C O 1
ATOM 3726 N N . PRO C 3 160 ? 34.848 16.237 35.530 1.00 31.20 160 PRO C N 1
ATOM 3727 C CA . PRO C 3 160 ? 34.797 15.609 34.189 1.00 31.74 160 PRO C CA 1
ATOM 3728 C C . PRO C 3 160 ? 34.625 16.605 33.049 1.00 31.69 160 PRO C C 1
ATOM 3729 O O . PRO C 3 160 ? 34.549 17.803 33.293 1.00 30.49 160 PRO C O 1
ATOM 3733 N N . ARG C 3 161 ? 34.593 16.116 31.814 1.00 32.93 161 ARG C N 1
ATOM 3734 C CA . ARG C 3 161 ? 34.491 16.954 30.621 1.00 34.14 161 ARG C CA 1
ATOM 3735 C C . ARG C 3 161 ? 33.241 17.810 30.564 1.00 35.38 161 ARG C C 1
ATOM 3736 O O . ARG C 3 161 ? 33.293 18.957 30.100 1.00 36.15 161 ARG C O 1
ATOM 3744 N N . GLU C 3 162 ? 32.093 17.258 30.980 1.00 35.59 162 GLU C N 1
ATOM 3745 C CA . GLU C 3 162 ? 30.836 17.982 30.889 1.00 36.16 162 GLU C CA 1
ATOM 3746 C C . GLU C 3 162 ? 30.875 19.327 31.600 1.00 35.92 162 GLU C C 1
ATOM 3747 O O . GLU C 3 162 ? 31.210 19.414 32.776 1.00 35.70 162 GLU C O 1
ATOM 3753 N N . ALA C 3 163 ? 30.639 20.388 30.838 1.00 35.59 163 ALA C N 1
ATOM 3754 C CA . ALA C 3 163 ? 30.637 21.738 31.383 1.00 35.34 163 ALA C CA 1
ATOM 3755 C C . ALA C 3 163 ? 29.709 22.585 30.530 1.00 35.72 163 ALA C C 1
ATOM 3756 O O . ALA C 3 163 ? 29.666 22.413 29.309 1.00 37.56 163 ALA C O 1
ATOM 3758 N N . LYS C 3 164 ? 28.976 23.484 31.156 1.00 34.28 164 LYS C N 1
ATOM 3759 C CA . LYS C 3 164 ? 28.086 24.376 30.438 1.00 34.20 164 LYS C CA 1
ATOM 3760 C C . LYS C 3 164 ? 28.674 25.789 30.488 1.00 33.30 164 LYS C C 1
ATOM 3761 O O . LYS C 3 164 ? 28.975 26.290 31.567 1.00 32.72 164 LYS C O 1
ATOM 3767 N N . VAL C 3 165 ? 28.865 26.404 29.314 1.00 32.11 165 VAL C N 1
ATOM 3768 C CA . VAL C 3 165 ? 29.359 27.769 29.185 1.00 31.26 165 VAL C CA 1
ATOM 3769 C C . VAL C 3 165 ? 28.284 28.571 28.495 1.00 31.26 165 VAL C C 1
ATOM 3770 O O . VAL C 3 165 ? 27.884 28.235 27.377 1.00 32.81 165 VAL C O 1
ATOM 3774 N N . GLN C 3 166 ? 27.833 29.623 29.144 1.00 28.47 166 GLN C N 1
ATOM 3775 C CA . GLN C 3 166 ? 26.776 30.464 28.610 1.00 28.50 166 GLN C CA 1
ATOM 3776 C C . GLN C 3 166 ? 27.270 31.877 28.464 1.00 27.42 166 GLN C C 1
ATOM 3777 O O . GLN C 3 166 ? 27.690 32.475 29.443 1.00 28.17 166 GLN C O 1
ATOM 3783 N N . TRP C 3 167 ? 27.223 32.419 27.255 1.00 25.26 167 TRP C N 1
ATOM 3784 C CA . TRP C 3 167 ? 27.578 33.812 27.030 1.00 24.83 167 TRP C CA 1
ATOM 3785 C C . TRP C 3 167 ? 26.378 34.711 27.265 1.00 25.83 167 TRP C C 1
ATOM 3786 O O . TRP C 3 167 ? 25.279 34.382 26.836 1.00 25.41 167 TRP C O 1
ATOM 3797 N N . LYS C 3 168 ? 26.612 35.871 27.892 1.00 26.53 168 LYS C N 1
ATOM 3798 C CA . LYS C 3 168 ? 25.589 36.894 28.117 1.00 27.98 168 LYS C CA 1
ATOM 3799 C C . LYS C 3 168 ? 26.170 38.217 27.692 1.00 28.73 168 LYS C C 1
ATOM 3800 O O . LYS C 3 168 ? 27.334 38.532 28.009 1.00 29.12 168 LYS C O 1
ATOM 3806 N N . VAL C 3 169 ? 25.403 38.984 26.922 1.00 28.02 169 VAL C N 1
ATOM 3807 C CA . VAL C 3 169 ? 25.823 40.284 26.447 1.00 28.03 169 VAL C CA 1
ATOM 3808 C C . VAL C 3 169 ? 24.722 41.222 26.955 1.00 29.98 169 VAL C C 1
ATOM 3809 O O . VAL C 3 169 ? 23.559 41.055 26.564 1.00 30.48 169 VAL C O 1
ATOM 3813 N N . ASP C 3 170 ? 25.059 42.140 27.874 1.00 31.26 170 ASP C N 1
ATOM 3814 C CA . ASP C 3 170 ? 24.058 43.002 28.545 1.00 33.44 170 ASP C CA 1
ATOM 3815 C C . ASP C 3 170 ? 22.901 42.170 29.153 1.00 35.20 170 ASP C C 1
ATOM 3816 O O . ASP C 3 170 ? 21.722 42.547 29.061 1.00 35.63 170 ASP C O 1
ATOM 3821 N N . ASN C 3 171 ? 23.256 41.018 29.717 1.00 35.94 171 ASN C N 1
ATOM 3822 C CA . ASN C 3 171 ? 22.391 40.020 30.356 1.00 37.60 171 ASN C CA 1
ATOM 3823 C C . ASN C 3 171 ? 21.482 39.246 29.398 1.00 37.04 171 ASN C C 1
ATOM 3824 O O . ASN C 3 171 ? 20.646 38.475 29.866 1.00 38.98 171 ASN C O 1
ATOM 3829 N N . ALA C 3 172 ? 21.635 39.427 28.083 1.00 34.27 172 ALA C N 1
ATOM 3830 C CA . ALA C 3 172 ? 20.864 38.668 27.112 1.00 32.48 172 ALA C CA 1
ATOM 3831 C C . ALA C 3 172 ? 21.662 37.422 26.784 1.00 30.97 172 ALA C C 1
ATOM 3832 O O . ALA C 3 172 ? 22.856 37.513 26.448 1.00 30.00 172 ALA C O 1
ATOM 3834 N N . LEU C 3 173 ? 21.051 36.258 26.937 1.00 30.39 173 LEU C N 1
ATOM 3835 C CA . LEU C 3 173 ? 21.712 34.991 26.653 1.00 30.64 173 LEU C CA 1
ATOM 3836 C C . LEU C 3 173 ? 21.953 34.882 25.173 1.00 28.77 173 LEU C C 1
ATOM 3837 O O . LEU C 3 173 ? 21.101 35.263 24.359 1.00 28.41 173 LEU C O 1
ATOM 3842 N N . GLN C 3 174 ? 23.156 34.406 24.826 1.00 27.37 174 GLN C N 1
ATOM 3843 C CA . GLN C 3 174 ? 23.531 34.229 23.442 1.00 26.79 174 GLN C CA 1
ATOM 3844 C C . GLN C 3 174 ? 23.374 32.800 22.986 1.00 26.93 174 GLN C C 1
ATOM 3845 O O . GLN C 3 174 ? 23.520 31.874 23.791 1.00 26.98 174 GLN C O 1
ATOM 3851 N N . SER C 3 175 ? 23.261 32.601 21.656 1.00 26.05 175 SER C N 1
ATOM 3852 C CA . SER C 3 175 ? 23.251 31.288 21.054 1.00 26.86 175 SER C CA 1
ATOM 3853 C C . SER C 3 175 ? 23.607 31.372 19.556 1.00 26.86 175 SER C C 1
ATOM 3854 O O . SER C 3 175 ? 23.254 32.341 18.884 1.00 27.03 175 SER C O 1
ATOM 3857 N N . GLY C 3 176 ? 24.340 30.379 19.068 1.00 27.63 176 GLY C N 1
ATOM 3858 C CA . GLY C 3 176 ? 24.695 30.268 17.652 1.00 27.55 176 GLY C CA 1
ATOM 3859 C C . GLY C 3 176 ? 25.864 31.124 17.189 1.00 27.47 176 GLY C C 1
ATOM 3860 O O . GLY C 3 176 ? 26.261 31.038 16.030 1.00 30.01 176 GLY C O 1
ATOM 3861 N N . ASN C 3 177 ? 26.425 31.936 18.076 1.00 23.73 177 ASN C N 1
ATOM 3862 C CA . ASN C 3 177 ? 27.526 32.832 17.726 1.00 23.07 177 ASN C CA 1
ATOM 3863 C C . ASN C 3 177 ? 28.811 32.521 18.502 1.00 23.18 177 ASN C C 1
ATOM 3864 O O . ASN C 3 177 ? 29.664 33.399 18.647 1.00 23.09 177 ASN C O 1
ATOM 3869 N N . SER C 3 178 ? 28.938 31.309 19.006 1.00 22.28 178 SER C N 1
ATOM 3870 C CA . SER C 3 178 ? 30.145 30.876 19.699 1.00 21.96 178 SER C CA 1
ATOM 3871 C C . SER C 3 178 ? 30.560 29.471 19.274 1.00 22.86 178 SER C C 1
ATOM 3872 O O . SER C 3 178 ? 29.758 28.704 18.742 1.00 24.35 178 SER C O 1
ATOM 3875 N N . GLN C 3 179 ? 31.822 29.168 19.458 1.00 20.22 179 GLN C N 1
ATOM 3876 C CA . GLN C 3 179 ? 32.419 27.872 19.140 1.00 21.96 179 GLN C CA 1
ATOM 3877 C C . GLN C 3 179 ? 33.292 27.478 20.323 1.00 23.57 179 GLN C C 1
ATOM 3878 O O . GLN C 3 179 ? 33.933 28.338 20.947 1.00 22.57 179 GLN C O 1
ATOM 3884 N N . GLU C 3 180 ? 33.250 26.194 20.686 1.00 24.18 180 GLU C N 1
ATOM 3885 C CA . GLU C 3 180 ? 34.040 25.682 21.823 1.00 23.63 180 GLU C CA 1
ATOM 3886 C C . GLU C 3 180 ? 35.076 24.727 21.275 1.00 22.91 180 GLU C C 1
ATOM 3887 O O . GLU C 3 180 ? 34.843 24.034 20.280 1.00 23.24 180 GLU C O 1
ATOM 3893 N N . SER C 3 181 ? 36.179 24.608 22.001 1.00 20.69 181 SER C N 1
ATOM 3894 C CA . SER C 3 181 ? 37.245 23.688 21.691 1.00 20.58 181 SER C CA 1
ATOM 3895 C C . SER C 3 181 ? 37.752 23.118 23.010 1.00 20.51 181 SER C C 1
ATOM 3896 O O . SER C 3 181 ? 37.873 23.853 23.970 1.00 20.87 181 SER C O 1
ATOM 3899 N N . VAL C 3 182 ? 38.037 21.824 23.074 1.00 20.87 182 VAL C N 1
ATOM 3900 C CA . VAL C 3 182 ? 38.487 21.174 24.313 1.00 22.00 182 VAL C CA 1
ATOM 3901 C C . VAL C 3 182 ? 39.801 20.435 24.090 1.00 22.64 182 VAL C C 1
ATOM 3902 O O . VAL C 3 182 ? 39.975 19.779 23.046 1.00 23.02 182 VAL C O 1
ATOM 3906 N N . THR C 3 183 ? 40.730 20.518 25.046 1.00 21.74 183 THR C N 1
ATOM 3907 C CA . THR C 3 183 ? 41.996 19.806 24.912 1.00 22.81 183 THR C CA 1
ATOM 3908 C C . THR C 3 183 ? 41.773 18.313 25.198 1.00 24.74 183 THR C C 1
ATOM 3909 O O . THR C 3 183 ? 40.736 17.925 25.729 1.00 26.65 183 THR C O 1
ATOM 3913 N N . GLU C 3 184 ? 42.757 17.469 24.820 1.00 25.59 184 GLU C N 1
ATOM 3914 C CA . GLU C 3 184 ? 42.698 16.063 25.195 1.00 27.21 184 GLU C CA 1
ATOM 3915 C C . GLU C 3 184 ? 43.034 16.011 26.685 1.00 28.16 184 GLU C C 1
ATOM 3916 O O . GLU C 3 184 ? 43.656 16.942 27.215 1.00 28.41 184 GLU C O 1
ATOM 3922 N N . GLN C 3 185 ? 42.675 14.906 27.396 1.00 29.14 185 GLN C N 1
ATOM 3923 C CA . GLN C 3 185 ? 43.033 14.769 28.812 1.00 30.00 185 GLN C CA 1
ATOM 3924 C C . GLN C 3 185 ? 44.546 14.958 29.007 1.00 30.68 185 GLN C C 1
ATOM 3925 O O . GLN C 3 185 ? 45.330 14.479 28.182 1.00 31.86 185 GLN C O 1
ATOM 3931 N N . ASP C 3 186 ? 44.922 15.750 29.989 1.00 30.98 186 ASP C N 1
ATOM 3932 C CA . ASP C 3 186 ? 46.316 16.028 30.301 1.00 32.44 186 ASP C CA 1
ATOM 3933 C C . ASP C 3 186 ? 47.045 14.723 30.678 1.00 34.22 186 ASP C C 1
ATOM 3934 O O . ASP C 3 186 ? 46.534 13.915 31.458 1.00 33.39 186 ASP C O 1
ATOM 3939 N N . SER C 3 187 ? 48.227 14.521 30.115 1.00 34.98 187 SER C N 1
ATOM 3940 C CA . SER C 3 187 ? 49.019 13.314 30.321 1.00 37.02 187 SER C CA 1
ATOM 3941 C C . SER C 3 187 ? 49.455 13.105 31.755 1.00 38.20 187 SER C C 1
ATOM 3942 O O . SER C 3 187 ? 49.842 11.986 32.084 1.00 39.82 187 SER C O 1
ATOM 3945 N N . LYS C 3 188 ? 49.453 14.153 32.597 1.00 37.70 188 LYS C N 1
ATOM 3946 C CA . LYS C 3 188 ? 49.877 14.026 33.995 1.00 38.91 188 LYS C CA 1
ATOM 3947 C C . LYS C 3 188 ? 48.742 14.113 35.023 1.00 38.13 188 LYS C C 1
ATOM 3948 O O . LYS C 3 188 ? 48.725 13.314 35.963 1.00 38.28 188 LYS C O 1
ATOM 3954 N N . ASP C 3 189 ? 47.832 15.102 34.895 1.00 36.11 189 ASP C N 1
ATOM 3955 C CA . ASP C 3 189 ? 46.757 15.247 35.878 1.00 34.94 189 ASP C CA 1
ATOM 3956 C C . ASP C 3 189 ? 45.371 14.827 35.356 1.00 32.51 189 ASP C C 1
ATOM 3957 O O . ASP C 3 189 ? 44.393 14.946 36.090 1.00 32.23 189 ASP C O 1
ATOM 3962 N N . SER C 3 190 ? 45.281 14.363 34.094 1.00 30.09 190 SER C N 1
ATOM 3963 C CA . SER C 3 190 ? 44.047 13.849 33.490 1.00 28.69 190 SER C CA 1
ATOM 3964 C C . SER C 3 190 ? 42.868 14.829 33.441 1.00 29.49 190 SER C C 1
ATOM 3965 O O . SER C 3 190 ? 41.725 14.386 33.313 1.00 30.82 190 SER C O 1
ATOM 3968 N N . THR C 3 191 ? 43.140 16.130 33.500 1.00 27.85 191 THR C N 1
ATOM 3969 C CA . THR C 3 191 ? 42.086 17.143 33.402 1.00 26.82 191 THR C CA 1
ATOM 3970 C C . THR C 3 191 ? 41.918 17.590 31.939 1.00 25.84 191 THR C C 1
ATOM 3971 O O . THR C 3 191 ? 42.729 17.241 31.077 1.00 25.77 191 THR C O 1
ATOM 3975 N N . TYR C 3 192 ? 40.862 18.348 31.680 1.00 25.01 192 TYR C N 1
ATOM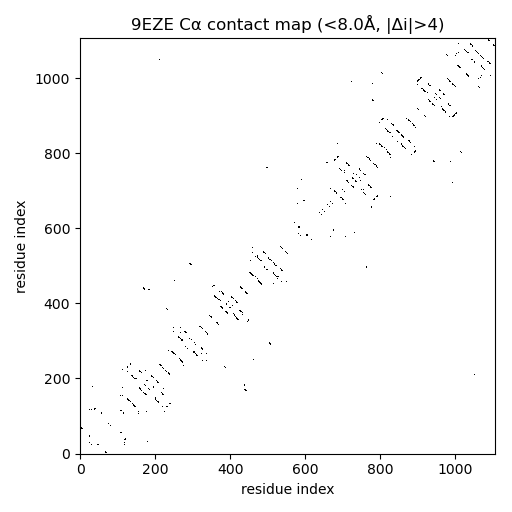 3976 C CA . TYR C 3 192 ? 40.613 18.990 30.404 1.00 24.32 192 TYR C CA 1
ATOM 3977 C C . TYR C 3 192 ? 40.693 20.492 30.587 1.00 21.87 192 TYR C C 1
ATOM 3978 O O . TYR C 3 192 ? 40.520 21.030 31.697 1.00 22.03 192 TYR C O 1
ATOM 3987 N N . SER C 3 193 ? 40.887 21.211 29.475 1.00 20.62 193 SER C N 1
ATOM 3988 C CA . SER C 3 193 ? 40.691 22.657 29.449 1.00 19.83 193 SER C CA 1
ATOM 3989 C C . SER C 3 193 ? 39.787 22.946 28.244 1.00 19.41 193 SER C C 1
ATOM 3990 O O . SER C 3 193 ? 39.760 22.171 27.275 1.00 20.61 193 SER C O 1
ATOM 3993 N N . LEU C 3 194 ? 39.087 24.070 28.287 1.00 18.05 194 LEU C N 1
ATOM 3994 C CA . LEU C 3 194 ? 38.135 24.400 27.232 1.00 19.40 194 LEU C CA 1
ATOM 3995 C C . LEU C 3 194 ? 38.175 25.892 26.913 1.00 21.03 194 LEU C C 1
ATOM 3996 O O . LEU C 3 194 ? 38.300 26.699 27.822 1.00 21.57 194 LEU C O 1
ATOM 4001 N N . SER C 3 195 ? 38.081 26.260 25.637 1.00 21.70 195 SER C N 1
ATOM 4002 C CA . SER C 3 195 ? 37.954 27.665 25.271 1.00 22.96 195 SER C CA 1
ATOM 4003 C C . SER C 3 195 ? 36.593 27.820 24.596 1.00 24.35 195 SER C C 1
ATOM 4004 O O . SER C 3 195 ? 36.165 26.916 23.860 1.00 26.32 195 SER C O 1
ATOM 4007 N N . SER C 3 196 ? 35.924 28.915 24.843 1.00 23.88 196 SER C N 1
ATOM 4008 C CA . SER C 3 196 ? 34.686 29.216 24.134 1.00 23.90 196 SER C CA 1
ATOM 4009 C C . SER C 3 196 ? 34.934 30.601 23.526 1.00 23.47 196 SER C C 1
ATOM 4010 O O . SER C 3 196 ? 35.338 31.511 24.252 1.00 23.80 196 SER C O 1
ATOM 4013 N N . THR C 3 197 ? 34.749 30.759 22.221 1.00 21.11 197 THR C N 1
ATOM 4014 C CA . THR C 3 197 ? 34.981 32.045 21.575 1.00 21.86 197 THR C CA 1
ATOM 4015 C C . THR C 3 197 ? 33.661 32.556 21.063 1.00 21.07 197 THR C C 1
ATOM 4016 O O . THR C 3 197 ? 33.008 31.860 20.299 1.00 20.60 197 THR C O 1
ATOM 4020 N N . LEU C 3 198 ? 33.265 33.745 21.492 1.00 19.38 198 LEU C N 1
ATOM 4021 C CA . LEU C 3 198 ? 32.046 34.409 21.044 1.00 20.93 198 LEU C CA 1
ATOM 4022 C C . LEU C 3 198 ? 32.490 35.372 19.936 1.00 21.52 198 LEU C C 1
ATOM 4023 O O . LEU C 3 198 ? 33.369 36.190 20.182 1.00 22.10 198 LEU C O 1
ATOM 4028 N N . THR C 3 199 ? 31.908 35.280 18.715 1.00 22.30 199 THR C N 1
ATOM 4029 C CA . THR C 3 199 ? 32.334 36.139 17.620 1.00 22.90 199 THR C CA 1
ATOM 4030 C C . THR C 3 199 ? 31.227 37.061 17.214 1.00 25.15 199 THR C C 1
ATOM 4031 O O . THR C 3 199 ? 30.124 36.615 16.919 1.00 26.43 199 THR C O 1
ATOM 4035 N N . LEU C 3 200 ? 31.506 38.352 17.258 1.00 25.37 200 LEU C N 1
ATOM 4036 C CA . LEU C 3 200 ? 30.546 39.373 16.902 1.00 28.36 200 LEU C CA 1
ATOM 4037 C C . LEU C 3 200 ? 31.163 40.291 15.873 1.00 28.97 200 LEU C C 1
ATOM 4038 O O . LEU C 3 200 ? 32.387 40.434 15.817 1.00 28.61 200 LEU C O 1
ATOM 4043 N N . SER C 3 201 ? 30.322 41.022 15.118 1.00 30.24 201 SER C N 1
ATOM 4044 C CA . SER C 3 201 ? 30.843 42.073 14.246 1.00 30.61 201 SER C CA 1
ATOM 4045 C C . SER C 3 201 ? 31.298 43.202 15.217 1.00 31.26 201 SER C C 1
ATOM 4046 O O . SER C 3 201 ? 30.813 43.271 16.358 1.00 30.62 201 SER C O 1
ATOM 4049 N N . LYS C 3 202 ? 32.221 44.076 14.790 1.00 32.61 202 LYS C N 1
ATOM 4050 C CA . LYS C 3 202 ? 32.653 45.193 15.627 1.00 33.83 202 LYS C CA 1
ATOM 4051 C C . LYS C 3 202 ? 31.463 46.107 15.949 1.00 34.68 202 LYS C C 1
ATOM 4052 O O . LYS C 3 202 ? 31.326 46.540 17.089 1.00 34.29 202 LYS C O 1
ATOM 4058 N N . ALA C 3 203 ? 30.563 46.336 14.962 1.00 34.33 203 ALA C N 1
ATOM 4059 C CA . ALA C 3 203 ? 29.372 47.167 15.187 1.00 34.57 203 ALA C CA 1
ATOM 4060 C C . ALA C 3 203 ? 28.499 46.569 16.298 1.00 34.39 203 ALA C C 1
ATOM 4061 O O . ALA C 3 203 ? 28.089 47.314 17.189 1.00 34.95 203 ALA C O 1
ATOM 4063 N N . ASP C 3 204 ? 28.281 45.223 16.302 1.00 33.79 204 ASP C N 1
ATOM 4064 C CA . ASP C 3 204 ? 27.509 44.596 17.376 1.00 34.26 204 ASP C CA 1
ATOM 4065 C C . ASP C 3 204 ? 28.238 44.679 18.699 1.00 33.59 204 ASP C C 1
ATOM 4066 O O . ASP C 3 204 ? 27.628 44.982 19.723 1.00 34.63 204 ASP C O 1
ATOM 4071 N N . TYR C 3 205 ? 29.558 44.421 18.695 1.00 31.29 205 TYR C N 1
ATOM 4072 C CA . TYR C 3 205 ? 30.351 44.529 19.905 1.00 30.31 205 TYR C CA 1
ATOM 4073 C C . TYR C 3 205 ? 30.268 45.936 20.547 1.00 31.83 205 TYR C C 1
ATOM 4074 O O . TYR C 3 205 ? 30.111 46.043 21.762 1.00 30.98 205 TYR C O 1
ATOM 4083 N N . GLU C 3 206 ? 30.389 46.998 19.741 1.00 33.93 206 GLU C N 1
ATOM 4084 C CA . GLU C 3 206 ? 30.365 48.366 20.260 1.00 36.82 206 GLU C CA 1
ATOM 4085 C C . GLU C 3 206 ? 28.972 48.815 20.759 1.00 38.77 206 GLU C C 1
ATOM 4086 O O . GLU C 3 206 ? 28.876 49.852 21.413 1.00 40.03 206 GLU C O 1
ATOM 4092 N N . LYS C 3 207 ? 27.905 48.084 20.427 1.00 39.27 207 LYS C N 1
ATOM 4093 C CA . LYS C 3 207 ? 26.537 48.429 20.860 1.00 40.81 207 LYS C CA 1
ATOM 4094 C C . LYS C 3 207 ? 26.231 48.004 22.303 1.00 40.52 207 LYS C C 1
ATOM 4095 O O . LYS C 3 207 ? 25.212 48.418 22.854 1.00 41.28 207 LYS C O 1
ATOM 4101 N N . HIS C 3 208 ? 27.053 47.133 22.889 1.00 38.45 208 HIS C N 1
ATOM 4102 C CA . HIS C 3 208 ? 26.793 46.605 24.221 1.00 37.10 208 HIS C CA 1
ATOM 4103 C C . HIS C 3 208 ? 27.913 46.901 25.187 1.00 35.72 208 HIS C C 1
ATOM 4104 O O . HIS C 3 208 ? 29.031 47.133 24.769 1.00 35.58 208 HIS C O 1
ATOM 4111 N N . LYS C 3 209 ? 27.644 46.805 26.479 1.00 34.53 209 LYS C N 1
ATOM 4112 C CA . LYS C 3 209 ? 28.631 47.098 27.500 1.00 34.61 209 LYS C CA 1
ATOM 4113 C C . LYS C 3 209 ? 29.140 45.876 28.270 1.00 34.01 209 LYS C C 1
ATOM 4114 O O . LYS C 3 209 ? 30.347 45.681 28.328 1.00 34.47 209 LYS C O 1
ATOM 4120 N N . VAL C 3 210 ? 28.252 45.079 28.877 1.00 32.59 210 VAL C N 1
ATOM 4121 C CA . VAL C 3 210 ? 28.680 43.980 29.737 1.00 32.58 210 VAL C CA 1
ATOM 4122 C C . VAL C 3 210 ? 28.799 42.655 28.996 1.00 30.88 210 VAL C C 1
ATOM 4123 O O . VAL C 3 210 ? 27.822 42.159 28.460 1.00 31.14 210 VAL C O 1
ATOM 4127 N N . TYR C 3 211 ? 29.994 42.060 29.018 1.00 29.23 211 TYR C N 1
ATOM 4128 C CA . TYR C 3 211 ? 30.234 40.767 28.386 1.00 27.56 211 TYR C CA 1
ATOM 4129 C C . TYR C 3 211 ? 30.548 39.774 29.478 1.00 26.76 211 TYR C C 1
ATOM 4130 O O . TYR C 3 211 ? 31.445 40.019 30.272 1.00 28.05 211 TYR C O 1
ATOM 4139 N N . ALA C 3 212 ? 29.818 38.651 29.524 1.00 25.16 212 ALA C N 1
ATOM 4140 C CA . ALA C 3 212 ? 30.035 37.691 30.610 1.00 25.65 212 ALA C CA 1
ATOM 4141 C C . ALA C 3 212 ? 29.974 36.257 30.141 1.00 25.35 212 ALA C C 1
ATOM 4142 O O . ALA C 3 212 ? 29.211 35.955 29.235 1.00 25.38 212 ALA C O 1
ATOM 4144 N N . CYS C 3 213 ? 30.779 35.367 30.755 1.00 26.36 213 CYS C N 1
ATOM 4145 C CA . CYS C 3 213 ? 30.638 33.947 30.496 1.00 27.41 213 CYS C CA 1
ATOM 4146 C C . CYS C 3 213 ? 30.323 33.281 31.827 1.00 27.77 213 CYS C C 1
ATOM 4147 O O . CYS C 3 213 ? 30.967 33.551 32.848 1.00 28.71 213 CYS C O 1
ATOM 4150 N N . GLU C 3 214 ? 29.262 32.505 31.836 1.00 26.32 214 GLU C N 1
ATOM 4151 C CA . GLU C 3 214 ? 28.808 31.845 33.049 1.00 26.80 214 GLU C CA 1
ATOM 4152 C C . GLU C 3 214 ? 29.062 30.374 32.888 1.00 27.41 214 GLU C C 1
ATOM 4153 O O . GLU C 3 214 ? 28.628 29.780 31.904 1.00 27.96 214 GLU C O 1
ATOM 4159 N N . VAL C 3 215 ? 29.743 29.774 33.867 1.00 26.36 215 VAL C N 1
ATOM 4160 C CA . VAL C 3 215 ? 30.154 28.400 33.804 1.00 26.97 215 VAL C CA 1
ATOM 4161 C C . VAL C 3 215 ? 29.491 27.567 34.872 1.00 28.76 215 VAL C C 1
ATOM 4162 O O . VAL C 3 215 ? 29.573 27.901 36.055 1.00 29.70 215 VAL C O 1
ATOM 4166 N N . THR C 3 216 ? 28.908 26.443 34.456 1.00 29.55 216 THR C N 1
ATOM 4167 C CA . THR C 3 216 ? 28.316 25.470 35.355 1.00 30.48 216 THR C CA 1
ATOM 4168 C C . THR C 3 216 ? 29.103 24.169 35.206 1.00 30.61 216 THR C C 1
ATOM 4169 O O . THR C 3 216 ? 29.393 23.730 34.093 1.00 30.39 216 THR C O 1
ATOM 4173 N N . HIS C 3 217 ? 29.528 23.590 36.335 1.00 30.92 217 HIS C N 1
ATOM 4174 C CA . HIS C 3 217 ? 30.328 22.379 36.321 1.00 31.26 217 HIS C CA 1
ATOM 4175 C C . HIS C 3 217 ? 30.126 21.655 37.643 1.00 33.56 217 HIS C C 1
ATOM 4176 O O . HIS C 3 217 ? 29.945 22.308 38.669 1.00 34.60 217 HIS C O 1
ATOM 4183 N N . GLN C 3 218 ? 30.192 20.318 37.624 1.00 34.83 218 GLN C N 1
ATOM 4184 C CA . GLN C 3 218 ? 29.998 19.460 38.799 1.00 36.28 218 GLN C CA 1
ATOM 4185 C C . GLN C 3 218 ? 30.877 19.864 39.978 1.00 35.86 218 GLN C C 1
ATOM 4186 O O . GLN C 3 218 ? 30.466 19.708 41.119 1.00 36.62 218 GLN C O 1
ATOM 4192 N N . GLY C 3 219 ? 32.072 20.373 39.705 1.00 34.78 219 GLY C N 1
ATOM 4193 C CA . GLY C 3 219 ? 32.994 20.818 40.740 1.00 34.85 219 GLY C CA 1
ATOM 4194 C C . GLY C 3 219 ? 32.690 22.161 41.369 1.00 35.24 219 GLY C C 1
ATOM 4195 O O . GLY C 3 219 ? 33.316 22.521 42.363 1.00 34.96 219 GLY C O 1
ATOM 4196 N N . LEU C 3 220 ? 31.724 22.920 40.810 1.00 35.58 220 LEU C N 1
ATOM 4197 C CA . LEU C 3 220 ? 31.345 24.236 41.315 1.00 37.59 220 LEU C CA 1
ATOM 4198 C C . LEU C 3 220 ? 30.027 24.166 42.105 1.00 40.31 220 LEU C C 1
ATOM 4199 O O . LEU C 3 220 ? 29.020 23.693 41.571 1.00 41.70 220 LEU C O 1
ATOM 4204 N N . SER C 3 221 ? 30.020 24.675 43.343 1.00 41.15 221 SER C N 1
ATOM 4205 C CA . SER C 3 221 ? 28.816 24.648 44.182 1.00 42.68 221 SER C CA 1
ATOM 4206 C C . SER C 3 221 ? 27.650 25.408 43.535 1.00 43.20 221 SER C C 1
ATOM 4207 O O . SER C 3 221 ? 26.493 24.997 43.646 1.00 44.71 221 SER C O 1
ATOM 4210 N N . SER C 3 222 ? 27.965 26.503 42.842 1.00 41.61 222 SER C N 1
ATOM 4211 C CA . SER C 3 222 ? 27.013 27.321 42.095 1.00 41.35 222 SER C CA 1
ATOM 4212 C C . SER C 3 222 ? 27.758 27.873 40.837 1.00 39.34 222 SER C C 1
ATOM 4213 O O . SER C 3 222 ? 28.994 27.856 40.809 1.00 38.35 222 SER C O 1
ATOM 4216 N N . PRO C 3 223 ? 27.049 28.330 39.782 1.00 38.55 223 PRO C N 1
ATOM 4217 C CA . PRO C 3 223 ? 27.763 28.802 38.576 1.00 38.14 223 PRO C CA 1
ATOM 4218 C C . PRO C 3 223 ? 28.724 29.957 38.825 1.00 36.97 223 PRO C C 1
ATOM 4219 O O . PRO C 3 223 ? 28.470 30.797 39.673 1.00 36.96 223 PRO C O 1
ATOM 4223 N N . VAL C 3 224 ? 29.833 29.994 38.075 1.00 34.61 224 VAL C N 1
ATOM 4224 C CA . VAL C 3 224 ? 30.844 31.044 38.196 1.00 34.36 224 VAL C CA 1
ATOM 4225 C C . VAL C 3 224 ? 30.715 31.943 36.986 1.00 33.95 224 VAL C C 1
ATOM 4226 O O . VAL C 3 224 ? 30.711 31.450 35.867 1.00 34.54 224 VAL C O 1
ATOM 4230 N N . THR C 3 225 ? 30.666 33.248 37.199 1.00 32.47 225 THR C N 1
ATOM 4231 C CA . THR C 3 225 ? 30.565 34.197 36.107 1.00 33.17 225 THR C CA 1
ATOM 4232 C C . THR C 3 225 ? 31.791 35.085 36.101 1.00 33.06 225 THR C C 1
ATOM 4233 O O . THR C 3 225 ? 32.166 35.628 37.148 1.00 34.17 225 THR C O 1
ATOM 4237 N N . LYS C 3 226 ? 32.445 35.200 34.937 1.00 31.10 226 LYS C N 1
ATOM 4238 C CA . LYS C 3 226 ? 33.544 36.136 34.761 1.00 30.26 226 LYS C CA 1
ATOM 4239 C C . LYS C 3 226 ? 33.058 37.153 33.729 1.00 30.72 226 LYS C C 1
ATOM 4240 O O . LYS C 3 226 ? 32.391 36.778 32.761 1.00 31.05 226 LYS C O 1
ATOM 4246 N N . SER C 3 227 ? 33.306 38.441 33.973 1.00 30.35 227 SER C N 1
ATOM 4247 C CA . SER C 3 227 ? 32.781 39.471 33.094 1.00 30.88 227 SER C CA 1
ATOM 4248 C C . SER C 3 227 ? 33.685 40.676 32.955 1.00 30.17 227 SER C C 1
ATOM 4249 O O . SER C 3 227 ? 34.643 40.837 33.710 1.00 28.85 227 SER C O 1
ATOM 4252 N N . PHE C 3 228 ? 33.409 41.496 31.949 1.00 30.47 228 PHE C N 1
ATOM 4253 C CA . PHE C 3 228 ? 34.099 42.758 31.750 1.00 30.48 228 PHE C CA 1
ATOM 4254 C C . PHE C 3 228 ? 33.116 43.760 31.135 1.00 30.98 228 PHE C C 1
ATOM 4255 O O . PHE C 3 228 ? 32.127 43.376 30.500 1.00 30.57 228 PHE C O 1
ATOM 4263 N N . ASN C 3 229 ? 33.391 45.065 31.317 1.00 31.61 229 ASN C N 1
ATOM 4264 C CA . ASN C 3 229 ? 32.618 46.115 30.669 1.00 33.97 229 ASN C CA 1
ATOM 4265 C C . ASN C 3 229 ? 33.494 46.639 29.551 1.00 35.27 229 ASN C C 1
ATOM 4266 O O . ASN C 3 229 ? 34.678 46.930 29.790 1.00 36.20 229 ASN C O 1
ATOM 4271 N N . ARG C 3 230 ? 32.957 46.710 28.321 1.00 35.57 230 ARG C N 1
ATOM 4272 C CA . ARG C 3 230 ? 33.715 47.178 27.153 1.00 37.41 230 ARG C CA 1
ATOM 4273 C C . ARG C 3 230 ? 34.336 48.567 27.397 1.00 41.70 230 ARG C C 1
ATOM 4274 O O . ARG C 3 230 ? 33.625 49.475 27.799 1.00 42.32 230 ARG C O 1
ATOM 4282 N N . GLY C 3 231 ? 35.663 48.656 27.276 1.00 45.03 231 GLY C N 1
ATOM 4283 C CA . GLY C 3 231 ? 36.439 49.874 27.495 1.00 47.93 231 GLY C CA 1
ATOM 4284 C C . GLY C 3 231 ? 36.674 50.271 28.947 1.00 51.32 231 GLY C C 1
ATOM 4285 O O . GLY C 3 231 ? 37.197 51.358 29.221 1.00 52.34 231 GLY C O 1
ATOM 4286 N N . GLU C 3 232 ? 36.265 49.426 29.883 1.00 52.61 232 GLU C N 1
ATOM 4287 C CA . GLU C 3 232 ? 36.413 49.716 31.305 1.00 54.12 232 GLU C CA 1
ATOM 4288 C C . GLU C 3 232 ? 37.523 48.913 31.950 1.00 55.45 232 GLU C C 1
ATOM 4289 O O . GLU C 3 232 ? 38.551 48.644 31.322 1.00 56.19 232 GLU C O 1
ATOM 4290 N N . GLU D 1 178 ? -16.465 -5.707 44.994 1.00 48.36 386 GLU D N 1
ATOM 4291 C CA . GLU D 1 178 ? -17.908 -5.940 45.084 1.00 48.07 386 GLU D CA 1
ATOM 4292 C C . GLU D 1 178 ? -18.735 -4.848 44.377 1.00 47.06 386 GLU D C 1
ATOM 4293 O O . GLU D 1 178 ? -18.343 -3.677 44.325 1.00 47.38 386 GLU D O 1
ATOM 4299 N N . PRO D 1 179 ? -19.914 -5.223 43.863 1.00 45.62 387 PRO D N 1
ATOM 4300 C CA . PRO D 1 179 ? -20.761 -4.233 43.197 1.00 44.02 387 PRO D CA 1
ATOM 4301 C C . PRO D 1 179 ? -21.272 -3.148 44.146 1.00 40.97 387 PRO D C 1
ATOM 4302 O O . PRO D 1 179 ? -21.429 -2.023 43.691 1.00 40.69 387 PRO D O 1
ATOM 4306 N N . GLN D 1 180 ? -21.508 -3.454 45.436 1.00 38.22 388 GLN D N 1
ATOM 4307 C CA . GLN D 1 180 ? -22.029 -2.444 46.365 1.00 36.22 388 GLN D CA 1
ATOM 4308 C C . GLN D 1 180 ? -21.063 -1.254 46.611 1.00 33.38 388 GLN D C 1
ATOM 4309 O O . GLN D 1 180 ? -21.485 -0.090 46.522 1.00 31.43 388 GLN D O 1
ATOM 4315 N N . ILE D 1 181 ? -19.775 -1.536 46.900 1.00 32.00 389 ILE D N 1
ATOM 4316 C CA . ILE D 1 181 ? -18.818 -0.435 47.084 1.00 31.99 389 ILE D CA 1
ATOM 4317 C C . ILE D 1 181 ? -18.583 0.326 45.744 1.00 30.53 389 ILE D C 1
ATOM 4318 O O . ILE D 1 181 ? -18.366 1.550 45.750 1.00 28.69 389 ILE D O 1
ATOM 4323 N N . TYR D 1 182 ? -18.733 -0.355 44.621 1.00 29.63 390 TYR D N 1
ATOM 4324 C CA . TYR D 1 182 ? -18.595 0.264 43.319 1.00 30.19 390 TYR D CA 1
ATOM 4325 C C . TYR D 1 182 ? -19.722 1.330 43.128 1.00 28.99 390 TYR D C 1
ATOM 4326 O O . TYR D 1 182 ? -19.470 2.455 42.686 1.00 28.35 390 TYR D O 1
ATOM 4335 N N . ARG D 1 183 ? -20.948 0.973 43.531 1.00 28.20 391 ARG D N 1
ATOM 4336 C CA . ARG D 1 183 ? -22.083 1.883 43.403 1.00 29.05 391 ARG D CA 1
ATOM 4337 C C . ARG D 1 183 ? -21.935 3.051 44.356 1.00 26.84 391 ARG D C 1
ATOM 4338 O O . ARG D 1 183 ? -22.271 4.165 43.979 1.00 26.86 391 ARG D O 1
ATOM 4346 N N . TRP D 1 184 ? -21.471 2.786 45.586 1.00 25.74 392 TRP D N 1
ATOM 4347 C CA . TRP D 1 184 ? -21.258 3.897 46.526 1.00 25.82 392 TRP D CA 1
ATOM 4348 C C . TRP D 1 184 ? -20.232 4.900 46.023 1.00 24.20 392 TRP D C 1
ATOM 4349 O O . TRP D 1 184 ? -20.452 6.105 46.154 1.00 23.72 392 TRP D O 1
ATOM 4360 N N . ILE D 1 185 ? -19.141 4.427 45.440 1.00 23.73 393 ILE D N 1
ATOM 4361 C CA . ILE D 1 185 ? -18.119 5.305 44.900 1.00 24.35 393 ILE D CA 1
ATOM 4362 C C . ILE D 1 185 ? -18.677 6.088 43.719 1.00 25.73 393 ILE D C 1
ATOM 4363 O O . ILE D 1 185 ? -18.488 7.290 43.625 1.00 24.65 393 ILE D O 1
ATOM 4368 N N . ARG D 1 186 ? -19.402 5.412 42.830 1.00 26.62 394 ARG D N 1
ATOM 4369 C CA . ARG D 1 186 ? -20.044 6.063 41.695 1.00 27.95 394 ARG D CA 1
ATOM 4370 C C . ARG D 1 186 ? -21.000 7.189 42.150 1.00 28.24 394 ARG D C 1
ATOM 4371 O O . ARG D 1 186 ? -20.862 8.332 41.668 1.00 28.15 394 ARG D O 1
ATOM 4379 N N . GLU D 1 187 ? -21.892 6.896 43.087 1.00 27.26 395 GLU D N 1
ATOM 4380 C CA . GLU D 1 187 ? -22.842 7.877 43.647 1.00 27.41 395 GLU D CA 1
ATOM 4381 C C . GLU D 1 187 ? -22.140 9.044 44.356 1.00 25.17 395 GLU D C 1
ATOM 4382 O O . GLU D 1 187 ? -22.480 10.218 44.126 1.00 25.14 395 GLU D O 1
ATOM 4388 N N . TRP D 1 188 ? -21.107 8.739 45.120 1.00 22.00 396 TRP D N 1
ATOM 4389 C CA . TRP D 1 188 ? -20.347 9.777 45.821 1.00 21.06 396 TRP D CA 1
ATOM 4390 C C . TRP D 1 188 ? -19.675 10.678 44.794 1.00 21.09 396 TRP D C 1
ATOM 4391 O O . TRP D 1 188 ? -19.673 11.892 44.969 1.00 20.67 396 TRP D O 1
ATOM 4402 N N . GLY D 1 189 ? -19.089 10.087 43.749 1.00 21.24 397 GLY D N 1
ATOM 4403 C CA . GLY D 1 189 ? -18.394 10.826 42.706 1.00 22.31 397 GLY D CA 1
ATOM 4404 C C . GLY D 1 189 ? -19.297 11.800 42.015 1.00 23.44 397 GLY D C 1
ATOM 4405 O O . GLY D 1 189 ? -18.904 12.949 41.753 1.00 23.60 397 GLY D O 1
ATOM 4406 N N . ARG D 1 190 ? -20.499 11.334 41.665 1.00 23.93 398 ARG D N 1
ATOM 4407 C CA . ARG D 1 190 ? -21.456 12.182 40.978 1.00 25.65 398 ARG D CA 1
ATOM 4408 C C . ARG D 1 190 ? -21.928 13.332 41.841 1.00 24.81 398 ARG D C 1
ATOM 4409 O O . ARG D 1 190 ? -22.063 14.441 41.346 1.00 25.57 398 ARG D O 1
ATOM 4417 N N . ASP D 1 191 ? -22.140 13.085 43.146 1.00 22.91 399 ASP D N 1
ATOM 4418 C CA . ASP D 1 191 ? -22.607 14.108 44.071 1.00 22.82 399 ASP D CA 1
ATOM 4419 C C . ASP D 1 191 ? -21.462 15.129 44.252 1.00 21.61 399 ASP D C 1
ATOM 4420 O O . ASP D 1 191 ? -21.704 16.329 44.241 1.00 23.09 399 ASP D O 1
ATOM 4425 N N . TYR D 1 192 ? -20.214 14.646 44.355 1.00 19.42 400 TYR D N 1
ATOM 4426 C CA . TYR D 1 192 ? -19.066 15.540 44.516 1.00 19.59 400 TYR D CA 1
ATOM 4427 C C . TYR D 1 192 ? -18.929 16.466 43.288 1.00 21.49 400 TYR D C 1
ATOM 4428 O O . TYR D 1 192 ? -18.756 17.668 43.466 1.00 20.94 400 TYR D O 1
ATOM 4437 N N . VAL D 1 193 ? -18.959 15.890 42.075 1.00 22.25 401 VAL D N 1
ATOM 4438 C CA . VAL D 1 193 ? -18.734 16.742 40.886 1.00 23.62 401 VAL D CA 1
ATOM 4439 C C . VAL D 1 193 ? -19.887 17.741 40.703 1.00 23.42 401 VAL D C 1
ATOM 4440 O O . VAL D 1 193 ? -19.660 18.800 40.122 1.00 23.69 401 VAL D O 1
ATOM 4444 N N . SER D 1 194 ? -21.086 17.443 41.230 1.00 22.77 402 SER D N 1
ATOM 4445 C CA . SER D 1 194 ? -22.244 18.354 41.199 1.00 24.77 402 SER D CA 1
ATOM 4446 C C . SER D 1 194 ? -22.133 19.468 42.283 1.00 24.60 402 SER D C 1
ATOM 4447 O O . SER D 1 194 ? -22.555 20.611 42.067 1.00 27.67 402 SER D O 1
ATOM 4450 N N . GLU D 1 195 ? -21.620 19.113 43.445 1.00 21.00 403 GLU D N 1
ATOM 4451 C CA . GLU D 1 195 ? -21.500 20.050 44.564 1.00 20.61 403 GLU D CA 1
ATOM 4452 C C . GLU D 1 195 ? -20.321 21.006 44.374 1.00 20.38 403 GLU D C 1
ATOM 4453 O O . GLU D 1 195 ? -20.420 22.170 44.778 1.00 20.80 403 GLU D O 1
ATOM 4459 N N . LEU D 1 196 ? -19.179 20.510 43.825 1.00 19.37 404 LEU D N 1
ATOM 4460 C CA . LEU D 1 196 ? -17.954 21.310 43.728 1.00 19.45 404 LEU D CA 1
ATOM 4461 C C . LEU D 1 196 ? -18.183 22.688 43.088 1.00 19.07 404 LEU D C 1
ATOM 4462 O O . LEU D 1 196 ? -17.834 23.692 43.712 1.00 18.48 404 LEU D O 1
ATOM 4467 N N . PRO D 1 197 ? -18.793 22.814 41.892 1.00 19.62 405 PRO D N 1
ATOM 4468 C CA . PRO D 1 197 ? -18.958 24.164 41.315 1.00 20.99 405 PRO D CA 1
ATOM 4469 C C . PRO D 1 197 ? -19.853 25.067 42.145 1.00 20.10 405 PRO D C 1
ATOM 4470 O O . PRO D 1 197 ? -19.628 26.278 42.198 1.00 20.49 405 PRO D O 1
ATOM 4474 N N . THR D 1 198 ? -20.864 24.478 42.815 1.00 19.74 406 THR D N 1
ATOM 4475 C CA . THR D 1 198 ? -21.712 25.286 43.707 1.00 21.40 406 THR D CA 1
ATOM 4476 C C . THR D 1 198 ? -20.914 25.834 44.901 1.00 21.00 406 THR D C 1
ATOM 4477 O O . THR D 1 198 ? -21.056 26.999 45.237 1.00 22.91 406 THR D O 1
ATOM 4481 N N . GLU D 1 199 ? -20.033 25.009 45.507 1.00 19.69 407 GLU D N 1
ATOM 4482 C CA . GLU D 1 199 ? -19.206 25.462 46.618 1.00 19.59 407 GLU D CA 1
ATOM 4483 C C . GLU D 1 199 ? -18.153 26.468 46.190 1.00 19.00 407 GLU D C 1
ATOM 4484 O O . GLU D 1 199 ? -17.933 27.469 46.867 1.00 19.76 407 GLU D O 1
ATOM 4490 N N . VAL D 1 200 ? -17.559 26.262 45.006 1.00 17.44 408 VAL D N 1
ATOM 4491 C CA . VAL D 1 200 ? -16.583 27.223 44.517 1.00 17.47 408 VAL D CA 1
ATOM 4492 C C . VAL D 1 200 ? -17.271 28.579 44.242 1.00 17.14 408 VAL D C 1
ATOM 4493 O O . VAL D 1 200 ? -16.700 29.643 44.473 1.00 18.61 408 VAL D O 1
ATOM 4497 N N . GLN D 1 201 ? -18.516 28.525 43.670 1.00 17.86 409 GLN D N 1
ATOM 4498 C CA . GLN D 1 201 ? -19.207 29.759 43.349 1.00 19.50 409 GLN D CA 1
ATOM 4499 C C . GLN D 1 201 ? -19.544 30.541 44.638 1.00 19.53 409 GLN D C 1
ATOM 4500 O O . GLN D 1 201 ? -19.420 31.755 44.633 1.00 19.16 409 GLN D O 1
ATOM 4506 N N . LYS D 1 202 ? -19.849 29.841 45.748 1.00 21.08 410 LYS D N 1
ATOM 4507 C CA . LYS D 1 202 ? -20.059 30.562 47.016 1.00 22.37 410 LYS D CA 1
ATOM 4508 C C . LYS D 1 202 ? -18.809 31.324 47.457 1.00 23.88 410 LYS D C 1
ATOM 4509 O O . LYS D 1 202 ? -18.902 32.434 47.988 1.00 23.95 410 LYS D O 1
ATOM 4515 N N . LEU D 1 203 ? -17.648 30.734 47.233 1.00 23.29 411 LEU D N 1
ATOM 4516 C CA . LEU D 1 203 ? -16.384 31.347 47.547 1.00 24.37 411 LEU D CA 1
ATOM 4517 C C . LEU D 1 203 ? -16.129 32.519 46.619 1.00 24.32 411 LEU D C 1
ATOM 4518 O O . LEU D 1 203 ? -15.796 33.600 47.099 1.00 25.64 411 LEU D O 1
ATOM 4523 N N . LYS D 1 204 ? -16.358 32.377 45.301 1.00 22.12 412 LYS D N 1
ATOM 4524 C CA . LYS D 1 204 ? -16.176 33.485 44.362 1.00 23.79 412 LYS D CA 1
ATOM 4525 C C . LYS D 1 204 ? -17.048 34.696 44.656 1.00 24.42 412 LYS D C 1
ATOM 4526 O O . LYS D 1 204 ? -16.562 35.823 44.531 1.00 25.40 412 LYS D O 1
ATOM 4532 N N . GLU D 1 205 ? -18.307 34.495 45.095 1.00 23.41 413 GLU D N 1
ATOM 4533 C CA . GLU D 1 205 ? -19.205 35.621 45.392 1.00 24.89 413 GLU D CA 1
ATOM 4534 C C . GLU D 1 205 ? -18.647 36.514 46.462 1.00 26.37 413 GLU D C 1
ATOM 4535 O O . GLU D 1 205 ? -18.861 37.734 46.411 1.00 28.37 413 GLU D O 1
ATOM 4541 N N . LYS D 1 206 ? -17.961 35.924 47.456 1.00 25.65 414 LYS D N 1
ATOM 4542 C CA . LYS D 1 206 ? -17.441 36.727 48.557 1.00 25.96 414 LYS D CA 1
ATOM 4543 C C . LYS D 1 206 ? -15.988 37.148 48.426 1.00 26.47 414 LYS D C 1
ATOM 4544 O O . LYS D 1 206 ? -15.590 38.180 48.990 1.00 26.96 414 LYS D O 1
ATOM 4550 N N . CYS D 1 207 ? -15.186 36.327 47.741 1.00 25.25 415 CYS D N 1
ATOM 4551 C CA . CYS D 1 207 ? -13.725 36.499 47.699 1.00 26.86 415 CYS D CA 1
ATOM 4552 C C . CYS D 1 207 ? -13.119 37.014 46.402 1.00 29.41 415 CYS D C 1
ATOM 4553 O O . CYS D 1 207 ? -11.947 37.400 46.461 1.00 29.36 415 CYS D O 1
ATOM 4556 N N . ASP D 1 208 ? -13.850 37.054 45.271 1.00 32.02 416 ASP D N 1
ATOM 4557 C CA . ASP D 1 208 ? -13.341 37.531 43.977 1.00 36.67 416 ASP D CA 1
ATOM 4558 C C . ASP D 1 208 ? -13.162 39.032 43.947 1.00 39.57 416 ASP D C 1
ATOM 4559 O O . ASP D 1 208 ? -13.944 39.765 44.530 1.00 39.76 416 ASP D O 1
ATOM 4564 N N . GLY D 1 209 ? -12.191 39.468 43.176 1.00 41.95 417 GLY D N 1
ATOM 4565 C CA . GLY D 1 209 ? -11.912 40.874 42.939 1.00 45.27 417 GLY D CA 1
ATOM 4566 C C . GLY D 1 209 ? -11.128 41.055 41.656 1.00 48.84 417 GLY D C 1
ATOM 4567 O O . GLY D 1 209 ? -10.746 40.073 41.001 1.00 49.58 417 GLY D O 1
ATOM 4568 N N . LYS D 1 210 ? -10.881 42.316 41.278 1.00 50.37 418 LYS D N 1
ATOM 4569 C CA . LYS D 1 210 ? -10.076 42.601 40.097 1.00 52.14 418 LYS D CA 1
ATOM 4570 C C . LYS D 1 210 ? -8.613 42.229 40.359 1.00 52.42 418 LYS D C 1
ATOM 4571 O O . LYS D 1 210 ? -8.145 42.343 41.489 1.00 52.87 418 LYS D O 1
ATOM 4577 N N . ILE D 1 211 ? -7.898 41.775 39.328 1.00 51.83 419 ILE D N 1
ATOM 4578 C CA . ILE D 1 211 ? -6.491 41.427 39.487 1.00 51.34 419 ILE D CA 1
ATOM 4579 C C . ILE D 1 211 ? -5.688 42.722 39.369 1.00 49.29 419 ILE D C 1
ATOM 4580 O O . ILE D 1 211 ? -5.275 43.086 38.281 1.00 49.76 419 ILE D O 1
ATOM 4585 N N . ASN D 1 212 ? -5.514 43.449 40.486 1.00 46.87 420 ASN D N 1
ATOM 4586 C CA . ASN D 1 212 ? -4.784 44.743 40.575 1.00 45.28 420 ASN D CA 1
ATOM 4587 C C . ASN D 1 212 ? -3.516 44.679 41.472 1.00 41.51 420 ASN D C 1
ATOM 4588 O O . ASN D 1 212 ? -2.887 45.700 41.736 1.00 41.69 420 ASN D O 1
ATOM 4593 N N . TYR D 1 213 ? -3.220 43.489 41.994 1.00 37.86 421 TYR D N 1
ATOM 4594 C CA . TYR D 1 213 ? -2.187 43.117 42.932 1.00 35.05 421 TYR D CA 1
ATOM 4595 C C . TYR D 1 213 ? -2.153 43.957 44.188 1.00 30.54 421 TYR D C 1
ATOM 4596 O O . TYR D 1 213 ? -1.108 44.055 44.834 1.00 30.46 421 TYR D O 1
ATOM 4605 N N . THR D 1 214 ? -3.348 44.330 44.650 1.00 27.33 422 THR D N 1
ATOM 4606 C CA . THR D 1 214 ? -3.561 44.814 46.004 1.00 27.69 422 THR D CA 1
ATOM 4607 C C . THR D 1 214 ? -3.961 43.522 46.814 1.00 28.62 422 THR D C 1
ATOM 4608 O O . THR D 1 214 ? -3.995 42.412 46.239 1.00 30.21 422 THR D O 1
ATOM 4612 N N . ASP D 1 215 ? -4.216 43.643 48.112 1.00 27.62 423 ASP D N 1
ATOM 4613 C CA . ASP D 1 215 ? -4.560 42.475 48.925 1.00 26.09 423 ASP D CA 1
ATOM 4614 C C . ASP D 1 215 ? -5.743 41.692 48.390 1.00 26.55 423 ASP D C 1
ATOM 4615 O O . ASP D 1 215 ? -6.770 42.283 48.014 1.00 26.85 423 ASP D O 1
ATOM 4620 N N . LYS D 1 216 ? -5.652 40.362 48.459 1.00 25.74 424 LYS D N 1
ATOM 4621 C CA . LYS D 1 216 ? -6.816 39.519 48.181 1.00 25.23 424 LYS D CA 1
ATOM 4622 C C . LYS D 1 216 ? -7.877 39.829 49.288 1.00 25.57 424 LYS D C 1
ATOM 4623 O O . LYS D 1 216 ? -7.506 40.292 50.394 1.00 26.13 424 LYS D O 1
ATOM 4629 N N . LYS D 1 217 ? -9.186 39.663 48.992 1.00 24.68 425 LYS D N 1
ATOM 4630 C CA . LYS D 1 217 ? -10.215 39.945 49.991 1.00 25.06 425 LYS D CA 1
ATOM 4631 C C . LYS D 1 217 ? -10.055 39.101 51.251 1.00 25.72 425 LYS D C 1
ATOM 4632 O O . LYS D 1 217 ? -10.403 39.565 52.330 1.00 27.25 425 LYS D O 1
ATOM 4638 N N . VAL D 1 218 ? -9.474 37.895 51.144 1.00 25.11 426 VAL D N 1
ATOM 4639 C CA . VAL D 1 218 ? -9.313 37.034 52.328 1.00 24.63 426 VAL D CA 1
ATOM 4640 C C . VAL D 1 218 ? -8.384 37.662 53.392 1.00 25.81 426 VAL D C 1
ATOM 4641 O O . VAL D 1 218 ? -8.508 37.321 54.577 1.00 25.53 426 VAL D O 1
ATOM 4645 N N . CYS D 1 219 ? -7.524 38.621 52.997 1.00 25.97 427 CYS D N 1
ATOM 4646 C CA . CYS D 1 219 ? -6.622 39.244 53.956 1.00 28.42 427 CYS D CA 1
ATOM 4647 C C . CYS D 1 219 ? -7.359 39.960 55.101 1.00 31.54 427 CYS D C 1
ATOM 4648 O O . CYS D 1 219 ? -6.949 39.816 56.257 1.00 31.82 427 CYS D O 1
ATOM 4651 N N . LYS D 1 220 ? -8.456 40.681 54.804 1.00 32.79 428 LYS D N 1
ATOM 4652 C CA . LYS D 1 220 ? -9.176 41.417 55.849 1.00 35.10 428 LYS D CA 1
ATOM 4653 C C . LYS D 1 220 ? -10.709 41.466 55.735 1.00 34.78 428 LYS D C 1
ATOM 4654 O O . LYS D 1 220 ? -11.325 41.993 56.661 1.00 36.05 428 LYS D O 1
ATOM 4660 N N . VAL D 1 221 ? -11.329 40.973 54.648 1.00 32.71 429 VAL D N 1
ATOM 4661 C CA . VAL D 1 221 ? -12.787 41.102 54.477 1.00 32.36 429 VAL D CA 1
ATOM 4662 C C . VAL D 1 221 ? -13.515 39.971 55.196 1.00 32.37 429 VAL D C 1
ATOM 4663 O O . VAL D 1 221 ? -13.373 38.830 54.740 1.00 31.25 429 VAL D O 1
ATOM 4667 N N . PRO D 1 222 ? -14.235 40.233 56.325 1.00 32.30 430 PRO D N 1
ATOM 4668 C CA . PRO D 1 222 ? -14.875 39.128 57.079 1.00 31.98 430 PRO D CA 1
ATOM 4669 C C . PRO D 1 222 ? -15.809 38.220 56.284 1.00 31.89 430 PRO D C 1
ATOM 4670 O O . PRO D 1 222 ? -15.653 37.012 56.446 1.00 31.74 430 PRO D O 1
ATOM 4674 N N . PRO D 1 223 ? -16.710 38.690 55.393 1.00 31.86 431 PRO D N 1
ATOM 4675 C CA . PRO D 1 223 ? -17.541 37.727 54.647 1.00 30.63 431 PRO D CA 1
ATOM 4676 C C . PRO D 1 223 ? -16.693 36.795 53.772 1.00 29.45 431 PRO D C 1
ATOM 4677 O O . PRO D 1 223 ? -17.103 35.659 53.572 1.00 30.25 431 PRO D O 1
ATOM 4681 N N . CYS D 1 224 ? -15.530 37.253 53.273 1.00 27.62 432 CYS D N 1
ATOM 4682 C CA . CYS D 1 224 ? -14.650 36.375 52.498 1.00 26.00 432 CYS D CA 1
ATOM 4683 C C . CYS D 1 224 ? -13.968 35.373 53.421 1.00 25.20 432 CYS D C 1
ATOM 4684 O O . CYS D 1 224 ? -13.938 34.173 53.119 1.00 25.31 432 CYS D O 1
ATOM 4687 N N . GLN D 1 225 ? -13.469 35.831 54.572 1.00 24.25 433 GLN D N 1
ATOM 4688 C CA . GLN D 1 225 ? -12.833 34.926 55.537 1.00 24.17 433 GLN D CA 1
ATOM 4689 C C . GLN D 1 225 ? -13.808 33.830 55.985 1.00 24.46 433 GLN D C 1
ATOM 4690 O O . GLN D 1 225 ? -13.427 32.658 56.044 1.00 24.03 433 GLN D O 1
ATOM 4696 N N . ASN D 1 226 ? -15.089 34.214 56.195 1.00 24.49 434 ASN D N 1
ATOM 4697 C CA . ASN D 1 226 ? -16.157 33.279 56.604 1.00 25.74 434 ASN D CA 1
ATOM 4698 C C . ASN D 1 226 ? -16.499 32.330 55.450 1.00 24.85 434 ASN D C 1
ATOM 4699 O O . ASN D 1 226 ? -16.688 31.143 55.679 1.00 25.26 434 ASN D O 1
ATOM 4704 N N . ALA D 1 227 ? -16.529 32.833 54.205 1.00 23.55 435 ALA D N 1
ATOM 4705 C CA . ALA D 1 227 ? -16.763 31.961 53.037 1.00 23.24 435 ALA D CA 1
ATOM 4706 C C . ALA D 1 227 ? -15.637 30.913 52.916 1.00 21.93 435 ALA D C 1
ATOM 4707 O O . ALA D 1 227 ? -15.906 29.746 52.636 1.00 20.89 435 ALA D O 1
ATOM 4709 N N . CYS D 1 228 ? -14.385 31.316 53.146 1.00 21.21 436 CYS D N 1
ATOM 4710 C CA . CYS D 1 228 ? -13.265 30.380 53.119 1.00 21.09 436 CYS D CA 1
ATOM 4711 C C . CYS D 1 228 ? -13.385 29.328 54.207 1.00 21.17 436 CYS D C 1
ATOM 4712 O O . CYS D 1 228 ? -13.141 28.152 53.963 1.00 21.29 436 CYS D O 1
ATOM 4715 N N . LYS D 1 229 ? -13.801 29.738 55.423 1.00 21.90 437 LYS D N 1
ATOM 4716 C CA . LYS D 1 229 ? -13.972 28.790 56.510 1.00 22.44 437 LYS D CA 1
ATOM 4717 C C . LYS D 1 229 ? -15.067 27.772 56.144 1.00 22.67 437 LYS D C 1
ATOM 4718 O O . LYS D 1 229 ? -14.880 26.586 56.371 1.00 22.65 437 LYS D O 1
ATOM 4724 N N . SER D 1 230 ? -16.175 28.230 55.536 1.00 22.03 438 SER D N 1
ATOM 4725 C CA . SER D 1 230 ? -17.243 27.309 55.121 1.00 20.95 438 SER D CA 1
ATOM 4726 C C . SER D 1 230 ? -16.798 26.349 54.007 1.00 21.17 438 SER D C 1
ATOM 4727 O O . SER D 1 230 ? -17.137 25.165 54.058 1.00 21.15 438 SER D O 1
ATOM 4730 N N . TYR D 1 231 ? -16.024 26.841 53.043 1.00 18.27 439 TYR D N 1
ATOM 4731 C CA . TYR D 1 231 ? -15.476 25.984 51.958 1.00 18.04 439 TYR D CA 1
ATOM 4732 C C . TYR D 1 231 ? -14.552 24.950 52.570 1.00 19.45 439 TYR D C 1
ATOM 4733 O O . TYR D 1 231 ? -14.639 23.771 52.231 1.00 19.73 439 TYR D O 1
ATOM 4742 N N . ASP D 1 232 ? -13.690 25.379 53.498 1.00 19.86 440 ASP D N 1
ATOM 4743 C CA . ASP D 1 232 ? -12.746 24.486 54.178 1.00 20.78 440 ASP D CA 1
ATOM 4744 C C . ASP D 1 232 ? -13.523 23.380 54.926 1.00 21.58 440 ASP D C 1
ATOM 4745 O O . ASP D 1 232 ? -13.129 22.225 54.845 1.00 22.18 440 ASP D O 1
ATOM 4750 N N . GLN D 1 233 ? -14.644 23.712 55.578 1.00 21.28 441 GLN D N 1
ATOM 4751 C CA . GLN D 1 233 ? -15.453 22.694 56.250 1.00 22.46 441 GLN D CA 1
ATOM 4752 C C . GLN D 1 233 ? -15.997 21.685 55.228 1.00 21.75 441 GLN D C 1
ATOM 4753 O O . GLN D 1 233 ? -15.997 20.482 55.484 1.00 23.15 441 GLN D O 1
ATOM 4759 N N . TRP D 1 234 ? -16.491 22.167 54.078 1.00 20.88 442 TRP D N 1
ATOM 4760 C CA . TRP D 1 234 ? -17.046 21.308 53.053 1.00 20.57 442 TRP D CA 1
ATOM 4761 C C . TRP D 1 234 ? -15.959 20.377 52.457 1.00 19.59 442 TRP D C 1
ATOM 4762 O O . TRP D 1 234 ? -16.158 19.173 52.391 1.00 18.80 442 TRP D O 1
ATOM 4773 N N . ILE D 1 235 ? -14.814 20.934 52.014 1.00 19.60 443 ILE D N 1
ATOM 4774 C CA . ILE D 1 235 ? -13.773 20.097 51.402 1.00 18.97 443 ILE D CA 1
ATOM 4775 C C . ILE D 1 235 ? -13.132 19.136 52.405 1.00 19.30 443 ILE D C 1
ATOM 4776 O O . ILE D 1 235 ? -12.735 18.006 52.037 1.00 20.37 443 ILE D O 1
ATOM 4781 N N . THR D 1 236 ? -13.053 19.552 53.684 1.00 20.28 444 THR D N 1
ATOM 4782 C CA . THR D 1 236 ? -12.526 18.652 54.720 1.00 21.65 444 THR D CA 1
ATOM 4783 C C . THR D 1 236 ? -13.481 17.467 54.882 1.00 21.17 444 THR D C 1
ATOM 4784 O O . THR D 1 236 ? -13.030 16.326 54.974 1.00 22.34 444 THR D O 1
ATOM 4788 N N . ARG D 1 237 ? -14.808 17.718 54.824 1.00 20.25 445 ARG D N 1
ATOM 4789 C CA . ARG D 1 237 ? -15.791 16.643 54.939 1.00 19.42 445 ARG D CA 1
ATOM 4790 C C . ARG D 1 237 ? -15.663 15.725 53.715 1.00 19.59 445 ARG D C 1
ATOM 4791 O O . ARG D 1 237 ? -15.688 14.494 53.835 1.00 21.29 445 ARG D O 1
ATOM 4799 N N . LYS D 1 238 ? -15.487 16.318 52.519 1.00 17.27 446 LYS D N 1
ATOM 4800 C CA . LYS D 1 238 ? -15.318 15.515 51.307 1.00 18.15 446 LYS D CA 1
ATOM 4801 C C . LYS D 1 238 ? -14.103 14.603 51.398 1.00 19.84 446 LYS D C 1
ATOM 4802 O O . LYS D 1 238 ? -14.196 13.420 51.045 1.00 21.42 446 LYS D O 1
ATOM 4808 N N . LYS D 1 239 ? -12.979 15.127 51.898 1.00 20.02 447 LYS D N 1
ATOM 4809 C CA . LYS D 1 239 ? -11.771 14.328 52.022 1.00 20.56 447 LYS D CA 1
ATOM 4810 C C . LYS D 1 239 ? -11.986 13.208 53.037 1.00 21.56 447 LYS D C 1
ATOM 4811 O O . LYS D 1 239 ? -11.583 12.082 52.771 1.00 22.37 447 LYS D O 1
ATOM 4817 N N . ASN D 1 240 ? -12.664 13.488 54.146 1.00 21.75 448 ASN D N 1
ATOM 4818 C CA . ASN D 1 240 ? -12.902 12.443 55.138 1.00 22.54 448 ASN D CA 1
ATOM 4819 C C . ASN D 1 240 ? -13.808 11.354 54.556 1.00 22.70 448 ASN D C 1
ATOM 4820 O O . ASN D 1 240 ? -13.530 10.166 54.763 1.00 23.01 448 ASN D O 1
ATOM 4825 N N . GLN D 1 241 ? -14.857 11.735 53.796 1.00 21.07 449 GLN D N 1
ATOM 4826 C CA . GLN D 1 241 ? -15.775 10.750 53.194 1.00 21.09 449 GLN D CA 1
ATOM 4827 C C . GLN D 1 241 ? -15.022 9.909 52.151 1.00 20.76 449 GLN D C 1
ATOM 4828 O O . GLN D 1 241 ? -15.262 8.713 52.025 1.00 21.70 449 GLN D O 1
ATOM 4834 N N . TRP D 1 242 ? -14.165 10.549 51.377 1.00 19.19 450 TRP D N 1
ATOM 4835 C CA . TRP D 1 242 ? -13.368 9.841 50.370 1.00 20.56 450 TRP D CA 1
ATOM 4836 C C . TRP D 1 242 ? -12.429 8.826 51.032 1.00 21.32 450 TRP D C 1
ATOM 4837 O O . TRP D 1 242 ? -12.305 7.697 50.536 1.00 23.09 450 TRP D O 1
ATOM 4848 N N . ASP D 1 243 ? -11.795 9.207 52.146 1.00 20.88 451 ASP D N 1
ATOM 4849 C CA . ASP D 1 243 ? -10.913 8.274 52.854 1.00 22.88 451 ASP D CA 1
ATOM 4850 C C . ASP D 1 243 ? -11.712 7.068 53.388 1.00 23.20 451 ASP D C 1
ATOM 4851 O O . ASP D 1 243 ? -11.232 5.931 53.306 1.00 22.71 451 ASP D O 1
ATOM 4856 N N . VAL D 1 244 ? -12.927 7.306 53.934 1.00 21.80 452 VAL D N 1
ATOM 4857 C CA . VAL D 1 244 ? -13.776 6.228 54.435 1.00 22.16 452 VAL D CA 1
ATOM 4858 C C . VAL D 1 244 ? -14.145 5.284 53.289 1.00 22.98 452 VAL D C 1
ATOM 4859 O O . VAL D 1 244 ? -14.035 4.080 53.457 1.00 23.81 452 VAL D O 1
ATOM 4863 N N . LEU D 1 245 ? -14.572 5.843 52.146 1.00 21.92 453 LEU D N 1
ATOM 4864 C CA . LEU D 1 245 ? -14.941 5.017 51.003 1.00 23.18 453 LEU D CA 1
ATOM 4865 C C . LEU D 1 245 ? -13.773 4.260 50.455 1.00 21.95 453 LEU D C 1
ATOM 4866 O O . LEU D 1 245 ? -13.952 3.121 50.033 1.00 21.53 453 LEU D O 1
ATOM 4871 N N . SER D 1 246 ? -12.595 4.866 50.438 1.00 20.98 454 SER D N 1
ATOM 4872 C CA . SER D 1 246 ? -11.386 4.237 49.911 1.00 21.88 454 SER D CA 1
ATOM 4873 C C . SER D 1 246 ? -11.002 3.038 50.779 1.00 24.49 454 SER D C 1
ATOM 4874 O O . SER D 1 246 ? -10.700 1.963 50.254 1.00 25.37 454 SER D O 1
ATOM 4877 N N . ASN D 1 247 ? -11.085 3.203 52.075 1.00 23.73 455 ASN D N 1
ATOM 4878 C CA . ASN D 1 247 ? -10.794 2.119 53.004 1.00 24.46 455 ASN D CA 1
ATOM 4879 C C . ASN D 1 247 ? -11.804 0.993 52.926 1.00 24.44 455 ASN D C 1
ATOM 4880 O O . ASN D 1 247 ? -11.445 -0.169 53.060 1.00 25.22 455 ASN D O 1
ATOM 4885 N N . LYS D 1 248 ? -13.063 1.321 52.702 1.00 23.21 456 LYS D N 1
ATOM 4886 C CA . LYS D 1 248 ? -14.105 0.351 52.543 1.00 22.40 456 LYS D CA 1
ATOM 4887 C C . LYS D 1 248 ? -13.849 -0.468 51.251 1.00 22.41 456 LYS D C 1
ATOM 4888 O O . LYS D 1 248 ? -13.949 -1.700 51.257 1.00 24.19 456 LYS D O 1
ATOM 4894 N N . PHE D 1 249 ? -13.480 0.207 50.171 1.00 22.30 457 PHE D N 1
ATOM 4895 C CA . PHE D 1 249 ? -13.095 -0.483 48.939 1.00 23.43 457 PHE D CA 1
ATOM 4896 C C . PHE D 1 249 ? -11.915 -1.470 49.198 1.00 23.62 457 PHE D C 1
ATOM 4897 O O . PHE D 1 249 ? -11.976 -2.603 48.742 1.00 24.59 457 PHE D O 1
ATOM 4905 N N . ILE D 1 250 ? -10.878 -1.036 49.915 1.00 22.85 458 ILE D N 1
ATOM 4906 C CA . ILE D 1 250 ? -9.728 -1.897 50.203 1.00 23.36 458 ILE D CA 1
ATOM 4907 C C . ILE D 1 250 ? -10.160 -3.079 51.097 1.00 23.04 458 ILE D C 1
ATOM 4908 O O . ILE D 1 250 ? -9.749 -4.216 50.855 1.00 23.30 458 ILE D O 1
ATOM 4913 N N . SER D 1 251 ? -10.992 -2.832 52.135 1.00 22.71 459 SER D N 1
ATOM 4914 C CA . SER D 1 251 ? -11.419 -3.933 52.983 1.00 22.43 459 SER D CA 1
ATOM 4915 C C . SER D 1 251 ? -12.275 -4.940 52.199 1.00 23.14 459 SER D C 1
ATOM 4916 O O . SER D 1 251 ? -12.185 -6.147 52.437 1.00 23.86 459 SER D O 1
ATOM 4919 N N . VAL D 1 252 ? -13.116 -4.462 51.286 1.00 23.04 460 VAL D N 1
ATOM 4920 C CA . VAL D 1 252 ? -13.939 -5.358 50.460 1.00 25.65 460 VAL D CA 1
ATOM 4921 C C . VAL D 1 252 ? -13.019 -6.209 49.566 1.00 28.03 460 VAL D C 1
ATOM 4922 O O . VAL D 1 252 ? -13.205 -7.411 49.457 1.00 28.65 460 VAL D O 1
ATOM 4926 N N . LYS D 1 253 ? -12.033 -5.575 48.923 1.00 28.99 461 LYS D N 1
ATOM 4927 C CA . LYS D 1 253 ? -11.076 -6.293 48.086 1.00 30.46 461 LYS D CA 1
ATOM 4928 C C . LYS D 1 253 ? -10.314 -7.354 48.892 1.00 32.12 461 LYS D C 1
ATOM 4929 O O . LYS D 1 253 ? -10.128 -8.474 48.429 1.00 34.25 461 LYS D O 1
ATOM 4935 N N . ASN D 1 254 ? -9.910 -7.008 50.121 1.00 30.84 462 ASN D N 1
ATOM 4936 C CA . ASN D 1 254 ? -9.174 -7.912 50.981 1.00 31.00 462 ASN D CA 1
ATOM 4937 C C . ASN D 1 254 ? -10.036 -9.081 51.457 1.00 32.20 462 ASN D C 1
ATOM 4938 O O . ASN D 1 254 ? -9.497 -10.154 51.721 1.00 33.76 462 ASN D O 1
ATOM 4943 N N . ALA D 1 255 ? -11.349 -8.880 51.597 1.00 32.02 463 ALA D N 1
ATOM 4944 C CA . ALA D 1 255 ? -12.240 -9.948 52.061 1.00 33.88 463 ALA D CA 1
ATOM 4945 C C . ALA D 1 255 ? -12.751 -10.865 50.955 1.00 36.61 463 ALA D C 1
ATOM 4946 O O . ALA D 1 255 ? -13.289 -11.928 51.272 1.00 35.63 463 ALA D O 1
ATOM 4948 N N . GLU D 1 256 ? -12.632 -10.432 49.680 1.00 39.62 464 GLU D N 1
ATOM 4949 C CA . GLU D 1 256 ? -13.067 -11.105 48.442 1.00 42.94 464 GLU D CA 1
ATOM 4950 C C . GLU D 1 256 ? -14.572 -10.987 48.238 1.00 44.57 464 GLU D C 1
ATOM 4951 O O . GLU D 1 256 ? -15.028 -9.987 47.677 1.00 45.23 464 GLU D O 1
ATOM 4957 N N . ALA D 1 261 ? -13.759 -6.724 37.706 1.00 45.17 469 ALA D N 1
ATOM 4958 C CA . ALA D 1 261 ? -12.770 -6.916 36.643 1.00 44.38 469 ALA D CA 1
ATOM 4959 C C . ALA D 1 261 ? -12.195 -5.608 36.120 1.00 43.26 469 ALA D C 1
ATOM 4960 O O . ALA D 1 261 ? -12.942 -4.730 35.684 1.00 44.29 469 ALA D O 1
ATOM 4962 N N . GLY D 1 262 ? -10.870 -5.496 36.130 1.00 41.45 470 GLY D N 1
ATOM 4963 C CA . GLY D 1 262 ? -10.173 -4.311 35.632 1.00 40.04 470 GLY D CA 1
ATOM 4964 C C . GLY D 1 262 ? -10.176 -3.124 36.588 1.00 39.80 470 GLY D C 1
ATOM 4965 O O . GLY D 1 262 ? -9.664 -2.056 36.246 1.00 40.38 470 GLY D O 1
ATOM 4966 N N . ILE D 1 263 ? -10.747 -3.289 37.785 1.00 39.76 471 ILE D N 1
ATOM 4967 C CA . ILE D 1 263 ? -10.761 -2.209 38.781 1.00 40.17 471 ILE D CA 1
ATOM 4968 C C . ILE D 1 263 ? -9.768 -2.552 39.864 1.00 39.06 471 ILE D C 1
ATOM 4969 O O . ILE D 1 263 ? -9.967 -3.522 40.602 1.00 38.82 471 ILE D O 1
ATOM 4974 N N . VAL D 1 264 ? -8.742 -1.711 40.009 1.00 37.87 472 VAL D N 1
ATOM 4975 C CA . VAL D 1 264 ? -7.746 -1.944 41.045 1.00 37.54 472 VAL D CA 1
ATOM 4976 C C . VAL D 1 264 ? -7.943 -0.964 42.182 1.00 34.69 472 VAL D C 1
ATOM 4977 O O . VAL D 1 264 ? -7.858 -1.347 43.348 1.00 34.52 472 VAL D O 1
ATOM 4981 N N . THR D 1 265 ? -8.180 0.301 41.856 1.00 32.81 473 THR D N 1
ATOM 4982 C CA . THR D 1 265 ? -8.351 1.324 42.900 1.00 31.79 473 THR D CA 1
ATOM 4983 C C . THR D 1 265 ? -9.668 2.073 42.773 1.00 31.59 473 THR D C 1
ATOM 4984 O O . THR D 1 265 ? -10.277 2.102 41.708 1.00 32.44 473 THR D O 1
ATOM 4988 N N . PRO D 1 266 ? -10.034 2.856 43.808 1.00 30.41 474 PRO D N 1
ATOM 4989 C CA . PRO D 1 266 ? -11.227 3.709 43.692 1.00 30.15 474 PRO D CA 1
ATOM 4990 C C . PRO D 1 266 ? -11.132 4.739 42.555 1.00 30.95 474 PRO D C 1
ATOM 4991 O O . PRO D 1 266 ? -12.149 4.972 41.894 1.00 30.53 474 PRO D O 1
ATOM 4995 N N . TYR D 1 267 ? -9.916 5.296 42.223 1.00 32.58 475 TYR D N 1
ATOM 4996 C CA . TYR D 1 267 ? -9.817 6.215 41.070 1.00 35.03 475 TYR D CA 1
ATOM 4997 C C . TYR D 1 267 ? -10.201 5.521 39.786 1.00 36.25 475 TYR D C 1
ATOM 4998 O O . TYR D 1 267 ? -10.675 6.190 38.881 1.00 36.95 475 TYR D O 1
ATOM 5007 N N . ASP D 1 268 ? -9.931 4.193 39.659 1.00 36.56 476 ASP D N 1
ATOM 5008 C CA . ASP D 1 268 ? -10.302 3.461 38.444 1.00 37.19 476 ASP D CA 1
ATOM 5009 C C . ASP D 1 268 ? -11.826 3.476 38.270 1.00 36.82 476 ASP D C 1
ATOM 5010 O O . ASP D 1 268 ? -12.299 3.617 37.146 1.00 37.70 476 ASP D O 1
ATOM 5015 N N . ILE D 1 269 ? -12.589 3.406 39.372 1.00 34.92 477 ILE D N 1
ATOM 5016 C CA . ILE D 1 269 ? -14.050 3.500 39.306 1.00 34.11 477 ILE D CA 1
ATOM 5017 C C . ILE D 1 269 ? -14.457 4.868 38.782 1.00 34.77 477 ILE D C 1
ATOM 5018 O O . ILE D 1 269 ? -15.188 4.924 37.816 1.00 35.85 477 ILE D O 1
ATOM 5023 N N . LEU D 1 270 ? -13.963 5.977 39.382 1.00 33.87 478 LEU D N 1
ATOM 5024 C CA . LEU D 1 270 ? -14.318 7.318 38.924 1.00 32.76 478 LEU D CA 1
ATOM 5025 C C . LEU D 1 270 ? -13.885 7.613 37.511 1.00 34.45 478 LEU D C 1
ATOM 5026 O O . LEU D 1 270 ? -14.614 8.300 36.789 1.00 33.70 478 LEU D O 1
ATOM 5031 N N . LYS D 1 271 ? -12.706 7.105 37.092 1.00 35.56 479 LYS D N 1
ATOM 5032 C CA . LYS D 1 271 ? -12.260 7.337 35.723 1.00 37.84 479 LYS D CA 1
ATOM 5033 C C . LYS D 1 271 ? -13.220 6.662 34.715 1.00 39.78 479 LYS D C 1
ATOM 5034 O O . LYS D 1 271 ? -13.396 7.138 33.579 1.00 40.56 479 LYS D O 1
ATOM 5040 N N . GLN D 1 272 ? -13.823 5.552 35.132 1.00 41.23 480 GLN D N 1
ATOM 5041 C CA . GLN D 1 272 ? -14.744 4.768 34.323 1.00 43.11 480 GLN D CA 1
ATOM 5042 C C . GLN D 1 272 ? -16.171 5.330 34.349 1.00 43.03 480 GLN D C 1
ATOM 5043 O O . GLN D 1 272 ? -16.826 5.349 33.319 1.00 42.84 480 GLN D O 1
ATOM 5049 N N . GLU D 1 273 ? -16.635 5.837 35.495 1.00 42.85 481 GLU D N 1
ATOM 5050 C CA . GLU D 1 273 ? -18.005 6.326 35.632 1.00 43.17 481 GLU D CA 1
ATOM 5051 C C . GLU D 1 273 ? -18.244 7.825 35.408 1.00 43.91 481 GLU D C 1
ATOM 5052 O O . GLU D 1 273 ? -19.364 8.183 35.026 1.00 44.85 481 GLU D O 1
ATOM 5058 N N . LEU D 1 274 ? -17.247 8.702 35.648 1.00 42.79 482 LEU D N 1
ATOM 5059 C CA . LEU D 1 274 ? -17.469 10.139 35.479 1.00 43.34 482 LEU D CA 1
ATOM 5060 C C . LEU D 1 274 ? -17.010 10.655 34.110 1.00 45.29 482 LEU D C 1
ATOM 5061 O O . LEU D 1 274 ? -16.199 10.009 33.437 1.00 44.63 482 LEU D O 1
ATOM 5066 N N . ASP D 1 275 ? -17.518 11.838 33.714 1.00 46.96 483 ASP D N 1
ATOM 5067 C CA . ASP D 1 275 ? -17.130 12.469 32.460 1.00 49.40 483 ASP D CA 1
ATOM 5068 C C . ASP D 1 275 ? -15.871 13.283 32.704 1.00 49.66 483 ASP D C 1
ATOM 5069 O O . ASP D 1 275 ? -15.883 14.241 33.487 1.00 50.11 483 ASP D O 1
ATOM 5074 N N . GLU D 1 276 ? -14.783 12.902 32.020 1.00 49.04 484 GLU D N 1
ATOM 5075 C CA . GLU D 1 276 ? -13.485 13.563 32.093 1.00 48.39 484 GLU D CA 1
ATOM 5076 C C . GLU D 1 276 ? -13.009 13.784 33.516 1.00 45.79 484 GLU D C 1
ATOM 5077 O O . GLU D 1 276 ? -12.685 14.913 33.896 1.00 47.43 484 GLU D O 1
ATOM 5083 N N . PHE D 1 277 ? -12.998 12.698 34.318 1.00 41.25 485 PHE D N 1
ATOM 5084 C CA . PHE D 1 277 ? -12.514 12.778 35.686 1.00 37.30 485 PHE D CA 1
ATOM 5085 C C . PHE D 1 277 ? -10.997 12.902 35.590 1.00 33.53 485 PHE D C 1
ATOM 5086 O O . PHE D 1 277 ? -10.363 12.084 34.908 1.00 34.40 485 PHE D O 1
ATOM 5094 N N . ASN D 1 278 ? -10.417 13.917 36.256 1.00 30.41 486 ASN D N 1
ATOM 5095 C CA . ASN D 1 278 ? -8.968 14.052 36.214 1.00 28.35 486 ASN D CA 1
ATOM 5096 C C . ASN D 1 278 ? -8.432 13.846 37.599 1.00 25.51 486 ASN D C 1
ATOM 5097 O O . ASN D 1 278 ? -8.740 14.613 38.479 1.00 24.78 486 ASN D O 1
ATOM 5102 N N . GLU D 1 279 ? -7.595 12.852 37.777 1.00 24.79 487 GLU D N 1
ATOM 5103 C CA . GLU D 1 279 ? -7.023 12.491 39.051 1.00 25.69 487 GLU D CA 1
ATOM 5104 C C . GLU D 1 279 ? -6.220 13.602 39.703 1.00 23.81 487 GLU D C 1
ATOM 5105 O O . GLU D 1 279 ? -6.353 13.800 40.910 1.00 24.48 487 GLU D O 1
ATOM 5111 N N . VAL D 1 280 ? -5.393 14.350 38.914 1.00 22.10 488 VAL D N 1
ATOM 5112 C CA . VAL D 1 280 ? -4.611 15.426 39.517 1.00 22.42 488 VAL D CA 1
ATOM 5113 C C . VAL D 1 280 ? -5.553 16.510 40.009 1.00 21.35 488 VAL D C 1
ATOM 5114 O O . VAL D 1 280 ? -5.312 17.052 41.082 1.00 22.71 488 VAL D O 1
ATOM 5118 N N . ALA D 1 281 ? -6.609 16.852 39.236 1.00 20.69 489 ALA D N 1
ATOM 5119 C CA . ALA D 1 281 ? -7.564 17.886 39.700 1.00 20.77 489 ALA D CA 1
ATOM 5120 C C . ALA D 1 281 ? -8.263 17.476 40.993 1.00 20.82 489 ALA D C 1
ATOM 5121 O O . ALA D 1 281 ? -8.353 18.261 41.924 1.00 20.50 489 ALA D O 1
ATOM 5123 N N . PHE D 1 282 ? -8.682 16.212 41.065 1.00 20.58 490 PHE D N 1
ATOM 5124 C CA . PHE D 1 282 ? -9.384 15.711 42.241 1.00 21.99 490 PHE D CA 1
ATOM 5125 C C . PHE D 1 282 ? -8.468 15.735 43.447 1.00 21.95 490 PHE D C 1
ATOM 5126 O O . PHE D 1 282 ? -8.841 16.278 44.480 1.00 21.55 490 PHE D O 1
ATOM 5134 N N . GLU D 1 283 ? -7.230 15.180 43.317 1.00 21.72 491 GLU D N 1
ATOM 5135 C CA . GLU D 1 283 ? -6.264 15.190 44.428 1.00 22.84 491 GLU D CA 1
ATOM 5136 C C . GLU D 1 283 ? -5.946 16.616 44.897 1.00 21.99 491 GLU D C 1
ATOM 5137 O O . GLU D 1 283 ? -5.892 16.882 46.095 1.00 22.40 491 GLU D O 1
ATOM 5143 N N . ASN D 1 284 ? -5.825 17.564 43.957 1.00 20.46 492 ASN D N 1
ATOM 5144 C CA . ASN D 1 284 ? -5.562 18.952 44.336 1.00 19.69 492 ASN D CA 1
ATOM 5145 C C . ASN D 1 284 ? -6.749 19.528 45.091 1.00 20.10 492 ASN D C 1
ATOM 5146 O O . ASN D 1 284 ? -6.559 20.168 46.124 1.00 22.00 492 ASN D O 1
ATOM 5151 N N . GLU D 1 285 ? -7.961 19.309 44.601 1.00 19.14 493 GLU D N 1
ATOM 5152 C CA . GLU D 1 285 ? -9.152 19.854 45.264 1.00 19.26 493 GLU D CA 1
ATOM 5153 C C . GLU D 1 285 ? -9.272 19.336 46.693 1.00 20.36 493 GLU D C 1
ATOM 5154 O O . GLU D 1 285 ? -9.401 20.141 47.632 1.00 20.46 493 GLU D O 1
ATOM 5160 N N . ILE D 1 286 ? -9.179 17.993 46.857 1.00 22.40 494 ILE D N 1
ATOM 5161 C CA . ILE D 1 286 ? -9.378 17.451 48.209 1.00 24.81 494 ILE D CA 1
ATOM 5162 C C . ILE D 1 286 ? -8.236 17.809 49.163 1.00 24.84 494 ILE D C 1
ATOM 5163 O O . ILE D 1 286 ? -8.457 17.814 50.388 1.00 25.75 494 ILE D O 1
ATOM 5168 N N . ASN D 1 287 ? -7.048 18.182 48.634 1.00 24.05 495 ASN D N 1
ATOM 5169 C CA . ASN D 1 287 ? -5.915 18.606 49.437 1.00 22.86 495 ASN D CA 1
ATOM 5170 C C . ASN D 1 287 ? -5.703 20.116 49.484 1.00 22.39 495 ASN D C 1
ATOM 5171 O O . ASN D 1 287 ? -4.668 20.568 49.992 1.00 23.12 495 ASN D O 1
ATOM 5176 N N . LYS D 1 288 ? -6.714 20.912 49.027 1.00 21.43 496 LYS D N 1
ATOM 5177 C CA . LYS D 1 288 ? -6.659 22.370 49.057 1.00 20.55 496 LYS D CA 1
ATOM 5178 C C . LYS D 1 288 ? -5.436 22.930 48.315 1.00 20.55 496 LYS D C 1
ATOM 5179 O O . LYS D 1 288 ? -4.807 23.915 48.723 1.00 22.65 496 LYS D O 1
ATOM 5185 N N . ARG D 1 289 ? -5.063 22.236 47.248 1.00 21.02 497 ARG D N 1
ATOM 5186 C CA . ARG D 1 289 ? -3.968 22.656 46.354 1.00 21.08 497 ARG D CA 1
ATOM 5187 C C . ARG D 1 289 ? -4.487 23.122 45.004 1.00 21.88 497 ARG D C 1
ATOM 5188 O O . ARG D 1 289 ? -3.677 23.406 44.133 1.00 23.48 497 ARG D O 1
ATOM 5196 N N . ASP D 1 290 ? -5.805 23.199 44.808 1.00 20.22 498 ASP D N 1
ATOM 5197 C CA . ASP D 1 290 ? -6.401 23.671 43.551 1.00 20.20 498 ASP D CA 1
ATOM 5198 C C . ASP D 1 290 ? -6.270 25.191 43.465 1.00 19.38 498 ASP D C 1
ATOM 5199 O O . ASP D 1 290 ? -6.093 25.898 44.476 1.00 19.86 498 ASP D O 1
ATOM 5204 N N . GLY D 1 291 ? -6.419 25.712 42.235 1.00 18.80 499 GLY D N 1
ATOM 5205 C CA . GLY D 1 291 ? -6.322 27.144 42.022 1.00 18.09 499 GLY D CA 1
ATOM 5206 C C . GLY D 1 291 ? -7.374 27.930 42.788 1.00 17.36 499 GLY D C 1
ATOM 5207 O O . GLY D 1 291 ? -7.064 29.017 43.277 1.00 19.23 499 GLY D O 1
ATOM 5208 N N . ALA D 1 292 ? -8.620 27.414 42.925 1.00 16.58 500 ALA D N 1
ATOM 5209 C CA . ALA D 1 292 ? -9.652 28.216 43.616 1.00 17.68 500 ALA D CA 1
ATOM 5210 C C . ALA D 1 292 ? -9.300 28.474 45.073 1.00 17.93 500 ALA D C 1
ATOM 5211 O O . ALA D 1 292 ? -9.349 29.623 45.532 1.00 18.87 500 ALA D O 1
ATOM 5213 N N . TYR D 1 293 ? -8.909 27.407 45.814 1.00 18.02 501 TYR D N 1
ATOM 5214 C CA . TYR D 1 293 ? -8.577 27.604 47.226 1.00 19.07 501 TYR D CA 1
ATOM 5215 C C . TYR D 1 293 ? -7.326 28.479 47.357 1.00 19.63 501 TYR D C 1
ATOM 5216 O O . TYR D 1 293 ? -7.315 29.388 48.182 1.00 20.31 501 TYR D O 1
ATOM 5225 N N . ILE D 1 294 ? -6.290 28.243 46.515 1.00 19.04 502 ILE D N 1
ATOM 5226 C CA . ILE D 1 294 ? -5.079 29.073 46.628 1.00 19.27 502 ILE D CA 1
ATOM 5227 C C . ILE D 1 294 ? -5.349 30.535 46.276 1.00 20.23 502 ILE D C 1
ATOM 5228 O O . ILE D 1 294 ? -4.921 31.445 46.971 1.00 21.99 502 ILE D O 1
ATOM 5233 N N . GLU D 1 295 ? -6.063 30.768 45.167 1.00 18.44 503 GLU D N 1
ATOM 5234 C CA . GLU D 1 295 ? -6.279 32.116 44.693 1.00 19.12 503 GLU D CA 1
ATOM 5235 C C . GLU D 1 295 ? -7.305 32.916 45.485 1.00 21.05 503 GLU D C 1
ATOM 5236 O O . GLU D 1 295 ? -7.246 34.159 45.522 1.00 22.19 503 GLU D O 1
ATOM 5242 N N . LEU D 1 296 ? -8.255 32.212 46.121 1.00 19.57 504 LEU D N 1
ATOM 5243 C CA . LEU D 1 296 ? -9.298 32.904 46.877 1.00 19.37 504 LEU D CA 1
ATOM 5244 C C . LEU D 1 296 ? -9.094 32.898 48.379 1.00 19.50 504 LEU D C 1
ATOM 5245 O O . LEU D 1 296 ? -9.620 33.783 49.059 1.00 20.34 504 LEU D O 1
ATOM 5250 N N . CYS D 1 297 ? -8.428 31.858 48.906 1.00 18.80 505 CYS D N 1
ATOM 5251 C CA . CYS D 1 297 ? -8.395 31.689 50.370 1.00 19.93 505 CYS D CA 1
ATOM 5252 C C . CYS D 1 297 ? -7.028 31.734 51.002 1.00 21.39 505 CYS D C 1
ATOM 5253 O O . CYS D 1 297 ? -6.953 31.613 52.222 1.00 21.60 505 CYS D O 1
ATOM 5256 N N . VAL D 1 298 ? -5.957 31.947 50.228 1.00 21.51 506 VAL D N 1
ATOM 5257 C CA . VAL D 1 298 ? -4.626 32.083 50.825 1.00 23.48 506 VAL D CA 1
ATOM 5258 C C . VAL D 1 298 ? -4.227 33.559 50.712 1.00 24.71 506 VAL D C 1
ATOM 5259 O O . VAL D 1 298 ? -4.167 34.062 49.601 1.00 25.45 506 VAL D O 1
ATOM 5263 N N . CYS D 1 299 ? -3.997 34.264 51.838 1.00 25.55 507 CYS D N 1
ATOM 5264 C CA . CYS D 1 299 ? -3.701 35.712 51.757 1.00 27.73 507 CYS D CA 1
ATOM 5265 C C . CYS D 1 299 ? -2.367 36.014 51.081 1.00 29.57 507 CYS D C 1
ATOM 5266 O O . CYS D 1 299 ? -1.359 35.377 51.343 1.00 30.92 507 CYS D O 1
ATOM 5269 N N . SER D 1 300 ? -2.414 36.994 50.183 1.00 29.45 508 SER D N 1
ATOM 5270 C CA . SER D 1 300 ? -1.297 37.601 49.457 1.00 30.35 508 SER D CA 1
ATOM 5271 C C . SER D 1 300 ? -1.787 38.880 48.722 1.00 29.61 508 SER D C 1
ATOM 5272 O O . SER D 1 300 ? -2.967 39.239 48.888 1.00 28.08 508 SER D O 1
ATOM 5275 N N . GLU E 2 46 ? -12.734 14.715 24.513 1.00 35.45 20 GLU E N 1
ATOM 5276 C CA . GLU E 2 46 ? -11.466 14.809 25.230 1.00 34.57 20 GLU E CA 1
ATOM 5277 C C . GLU E 2 46 ? -10.884 16.214 25.117 1.00 31.66 20 GLU E C 1
ATOM 5278 O O . GLU E 2 46 ? -11.011 16.852 24.068 1.00 31.69 20 GLU E O 1
ATOM 5284 N N . VAL E 2 47 ? -10.258 16.692 26.187 1.00 29.37 21 VAL E N 1
ATOM 5285 C CA . VAL E 2 47 ? -9.632 18.016 26.156 1.00 27.94 21 VAL E CA 1
ATOM 5286 C C . VAL E 2 47 ? -8.336 17.958 25.358 1.00 26.66 21 VAL E C 1
ATOM 5287 O O . VAL E 2 47 ? -7.491 17.069 25.550 1.00 27.08 21 VAL E O 1
ATOM 5291 N N . GLN E 2 48 ? -8.179 18.897 24.425 1.00 24.43 22 GLN E N 1
ATOM 5292 C CA . GLN E 2 48 ? -6.970 19.005 23.639 1.00 24.00 22 GLN E CA 1
ATOM 5293 C C . GLN E 2 48 ? -6.487 20.470 23.679 1.00 21.93 22 GLN E C 1
ATOM 5294 O O . GLN E 2 48 ? -7.300 21.403 23.810 1.00 22.62 22 GLN E O 1
ATOM 5300 N N . LEU E 2 49 ? -5.179 20.641 23.663 1.00 20.35 23 LEU E N 1
ATOM 5301 C CA . LEU E 2 49 ? -4.564 21.965 23.661 1.00 20.27 23 LEU E CA 1
ATOM 5302 C C . LEU E 2 49 ? -3.877 22.148 22.306 1.00 22.92 23 LEU E C 1
ATOM 5303 O O . LEU E 2 49 ? -3.115 21.273 21.911 1.00 24.11 23 LEU E O 1
ATOM 5308 N N . GLN E 2 50 ? -4.101 23.258 21.632 1.00 24.12 24 GLN E N 1
ATOM 5309 C CA . GLN E 2 50 ? -3.416 23.502 20.340 1.00 26.51 24 GLN E CA 1
ATOM 5310 C C . GLN E 2 50 ? -2.748 24.832 20.306 1.00 25.21 24 GLN E C 1
ATOM 5311 O O . GLN E 2 50 ? -3.452 25.833 20.502 1.00 23.78 24 GLN E O 1
ATOM 5317 N N . GLU E 2 51 ? -1.411 24.848 20.117 1.00 25.27 25 GLU E N 1
ATOM 5318 C CA . GLU E 2 51 ? -0.627 26.057 19.990 1.00 24.30 25 GLU E CA 1
ATOM 5319 C C . GLU E 2 51 ? -0.828 26.584 18.564 1.00 24.14 25 GLU E C 1
ATOM 5320 O O . GLU E 2 51 ? -0.980 25.814 17.604 1.00 25.07 25 GLU E O 1
ATOM 5326 N N . SER E 2 52 ? -0.790 27.903 18.433 1.00 23.38 26 SER E N 1
ATOM 5327 C CA . SER E 2 52 ? -0.775 28.649 17.165 1.00 23.52 26 SER E CA 1
ATOM 5328 C C . SER E 2 52 ? 0.118 29.879 17.327 1.00 23.44 26 SER E C 1
ATOM 5329 O O . SER E 2 52 ? 0.340 30.383 18.428 1.00 20.77 26 SER E O 1
ATOM 5332 N N . GLY E 2 53 ? 0.642 30.362 16.208 1.00 24.24 27 GLY E N 1
ATOM 5333 C CA . GLY E 2 53 ? 1.565 31.482 16.245 1.00 23.37 27 GLY E CA 1
ATOM 5334 C C . GLY E 2 53 ? 2.720 31.245 15.312 1.00 23.80 27 GLY E C 1
ATOM 5335 O O . GLY E 2 53 ? 2.984 30.109 14.888 1.00 25.19 27 GLY E O 1
ATOM 5336 N N . PRO E 2 54 ? 3.385 32.341 14.951 1.00 23.63 28 PRO E N 1
ATOM 5337 C CA . PRO E 2 54 ? 4.466 32.260 13.958 1.00 23.57 28 PRO E CA 1
ATOM 5338 C C . PRO E 2 54 ? 5.612 31.381 14.401 1.00 24.14 28 PRO E C 1
ATOM 5339 O O . PRO E 2 54 ? 5.949 31.330 15.569 1.00 24.80 28 PRO E O 1
ATOM 5343 N N . GLY E 2 55 ? 6.211 30.713 13.431 1.00 23.85 29 GLY E N 1
ATOM 5344 C CA . GLY E 2 55 ? 7.373 29.863 13.646 1.00 22.76 29 GLY E CA 1
ATOM 5345 C C . GLY E 2 55 ? 8.684 30.616 13.438 1.00 21.72 29 GLY E C 1
ATOM 5346 O O . GLY E 2 55 ? 9.740 30.025 13.622 1.00 22.10 29 GLY E O 1
ATOM 5347 N N . LEU E 2 56 ? 8.652 31.838 12.904 1.00 21.23 30 LEU E N 1
ATOM 5348 C CA . LEU E 2 56 ? 9.856 32.621 12.661 1.00 21.38 30 LEU E CA 1
ATOM 5349 C C . LEU E 2 56 ? 9.648 34.011 13.295 1.00 21.67 30 LEU E C 1
ATOM 5350 O O . LEU E 2 56 ? 8.635 34.655 13.019 1.00 22.00 30 LEU E O 1
ATOM 5355 N N . VAL E 2 57 ? 10.589 34.458 14.113 1.00 20.67 31 VAL E N 1
ATOM 5356 C CA . VAL E 2 57 ? 10.556 35.763 14.788 1.00 21.36 31 VAL E CA 1
ATOM 5357 C C . VAL E 2 57 ? 11.901 36.433 14.581 1.00 22.67 31 VAL E C 1
ATOM 5358 O O . VAL E 2 57 ? 12.941 35.776 14.724 1.00 23.82 31 VAL E O 1
ATOM 5362 N N . LYS E 2 58 ? 11.915 37.736 14.213 1.00 23.41 32 LYS E N 1
ATOM 5363 C CA . LYS E 2 58 ? 13.176 38.440 14.049 1.00 23.61 32 LYS E CA 1
ATOM 5364 C C . LYS E 2 58 ? 13.797 38.756 15.396 1.00 25.63 32 LYS E C 1
ATOM 5365 O O . LYS E 2 58 ? 13.075 39.090 16.336 1.00 25.76 32 LYS E O 1
ATOM 5371 N N . PRO E 2 59 ? 15.156 38.768 15.493 1.00 28.15 33 PRO E N 1
ATOM 5372 C CA . PRO E 2 59 ? 15.795 39.174 16.758 1.00 29.05 33 PRO E CA 1
ATOM 5373 C C . PRO E 2 59 ? 15.335 40.584 17.157 1.00 29.70 33 PRO E C 1
ATOM 5374 O O . PRO E 2 59 ? 15.107 41.433 16.274 1.00 30.51 33 PRO E O 1
ATOM 5378 N N . SER E 2 60 ? 15.136 40.798 18.456 1.00 28.68 34 SER E N 1
ATOM 5379 C CA . SER E 2 60 ? 14.624 42.015 19.096 1.00 30.05 34 SER E CA 1
ATOM 5380 C C . SER E 2 60 ? 13.097 42.182 19.029 1.00 29.62 34 SER E C 1
ATOM 5381 O O . SER E 2 60 ? 12.570 43.058 19.717 1.00 30.41 34 SER E O 1
ATOM 5384 N N . GLU E 2 61 ? 12.372 41.334 18.261 1.00 27.07 35 GLU E N 1
ATOM 5385 C CA . GLU E 2 61 ? 10.929 41.449 18.170 1.00 25.63 35 GLU E CA 1
ATOM 5386 C C . GLU E 2 61 ? 10.286 40.560 19.278 1.00 24.92 35 GLU E C 1
ATOM 5387 O O . GLU E 2 61 ? 11.010 40.001 20.117 1.00 24.48 35 GLU E O 1
ATOM 5393 N N . THR E 2 62 ? 8.972 40.513 19.331 1.00 24.51 36 THR E N 1
ATOM 5394 C CA . THR E 2 62 ? 8.278 39.779 20.370 1.00 23.89 36 THR E CA 1
ATOM 5395 C C . THR E 2 62 ? 7.696 38.513 19.760 1.00 24.25 36 THR E C 1
ATOM 5396 O O . THR E 2 62 ? 7.131 38.530 18.661 1.00 25.68 36 THR E O 1
ATOM 5400 N N . LEU E 2 63 ? 7.966 37.395 20.433 1.00 21.96 37 LEU E N 1
ATOM 5401 C CA . LEU E 2 63 ? 7.461 36.072 20.097 1.00 21.48 37 LEU E CA 1
ATOM 5402 C C . LEU E 2 63 ? 6.079 36.000 20.729 1.00 19.70 37 LEU E C 1
ATOM 5403 O O . LEU E 2 63 ? 5.945 36.248 21.916 1.00 19.61 37 LEU E O 1
ATOM 5408 N N . SER E 2 64 ? 5.074 35.608 19.955 1.00 18.36 38 SER E N 1
ATOM 5409 C CA . SER E 2 64 ? 3.701 35.508 20.453 1.00 18.01 38 SER E CA 1
ATOM 5410 C C . SER E 2 64 ? 3.133 34.182 20.085 1.00 17.46 38 SER E C 1
ATOM 5411 O O . SER E 2 64 ? 3.185 33.799 18.920 1.00 18.32 38 SER E O 1
ATOM 5414 N N . LEU E 2 65 ? 2.531 33.483 21.048 1.00 16.06 39 LEU E N 1
ATOM 5415 C CA . LEU E 2 65 ? 1.872 32.211 20.793 1.00 15.45 39 LEU E CA 1
ATOM 5416 C C . LEU E 2 65 ? 0.551 32.158 21.541 1.00 16.16 39 LEU E C 1
ATOM 5417 O O . LEU E 2 65 ? 0.412 32.777 22.592 1.00 16.20 39 LEU E O 1
ATOM 5422 N N . THR E 2 66 ? -0.374 31.380 21.021 1.00 14.79 40 THR E N 1
ATOM 5423 C CA . THR E 2 66 ? -1.687 31.221 21.643 1.00 15.01 40 THR E CA 1
ATOM 5424 C C . THR E 2 66 ? -1.995 29.755 21.778 1.00 16.62 40 THR E C 1
ATOM 5425 O O . THR E 2 66 ? -1.587 28.962 20.924 1.00 17.67 40 THR E O 1
ATOM 5429 N N . CYS E 2 67 ? -2.668 29.364 22.869 1.00 14.70 41 CYS E N 1
ATOM 5430 C CA . CYS E 2 67 ? -3.109 28.002 23.092 1.00 16.23 41 CYS E CA 1
ATOM 5431 C C . CYS E 2 67 ? -4.632 28.082 23.128 1.00 16.75 41 CYS E C 1
ATOM 5432 O O . CYS E 2 67 ? -5.192 28.863 23.906 1.00 17.02 41 CYS E O 1
ATOM 5435 N N . THR E 2 68 ? -5.293 27.265 22.294 1.00 19.11 42 THR E N 1
ATOM 5436 C CA . THR E 2 68 ? -6.726 27.194 22.290 1.00 20.32 42 THR E CA 1
ATOM 5437 C C . THR E 2 68 ? -7.139 25.879 22.932 1.00 20.99 42 THR E C 1
ATOM 5438 O O . THR E 2 68 ? -6.568 24.812 22.616 1.00 21.22 42 THR E O 1
ATOM 5442 N N . VAL E 2 69 ? -8.030 25.956 23.911 1.00 21.62 43 VAL E N 1
ATOM 5443 C CA . VAL E 2 69 ? -8.517 24.763 24.554 1.00 22.34 43 VAL E CA 1
ATOM 5444 C C . VAL E 2 69 ? -9.700 24.245 23.716 1.00 23.77 43 VAL E C 1
ATOM 5445 O O . VAL E 2 69 ? -10.554 25.035 23.256 1.00 25.09 43 VAL E O 1
ATOM 5449 N N . SER E 2 70 ? -9.663 22.975 23.374 1.00 21.14 44 SER E N 1
ATOM 5450 C CA . SER E 2 70 ? -10.782 22.390 22.632 1.00 22.29 44 SER E CA 1
ATOM 5451 C C . SER E 2 70 ? -11.286 21.183 23.412 1.00 23.04 44 SER E C 1
ATOM 5452 O O . SER E 2 70 ? -10.486 20.508 24.050 1.00 22.88 44 SER E O 1
ATOM 5455 N N . GLY E 2 71 ? -12.586 20.926 23.374 1.00 23.89 45 GLY E N 1
ATOM 5456 C CA . GLY E 2 71 ? -13.181 19.821 24.130 1.00 24.82 45 GLY E CA 1
ATOM 5457 C C . GLY E 2 71 ? -13.256 20.059 25.632 1.00 25.98 45 GLY E C 1
ATOM 5458 O O . GLY E 2 71 ? -13.564 19.155 26.406 1.00 26.25 45 GLY E O 1
ATOM 5459 N N . GLY E 2 72 ? -13.005 21.287 26.040 1.00 26.09 46 GLY E N 1
ATOM 5460 C CA . GLY E 2 72 ? -13.032 21.683 27.437 1.00 25.63 46 GLY E CA 1
ATOM 5461 C C . GLY E 2 72 ? -12.948 23.192 27.568 1.00 23.95 46 GLY E C 1
ATOM 5462 O O . GLY E 2 72 ? -12.990 23.904 26.574 1.00 23.68 46 GLY E O 1
ATOM 5463 N N . SER E 2 73 ? -12.772 23.684 28.781 1.00 22.81 47 SER E N 1
ATOM 5464 C CA . SER E 2 73 ? -12.791 25.105 29.072 1.00 20.45 47 SER E CA 1
ATOM 5465 C C . SER E 2 73 ? -11.533 25.601 29.767 1.00 18.70 47 SER E C 1
ATOM 5466 O O . SER E 2 73 ? -11.068 25.022 30.751 1.00 20.23 47 SER E O 1
ATOM 5469 N N . VAL E 2 74 ? -11.058 26.771 29.329 1.00 16.41 48 VAL E N 1
ATOM 5470 C CA . VAL E 2 74 ? -9.943 27.448 29.999 1.00 16.59 48 VAL E CA 1
ATOM 5471 C C . VAL E 2 74 ? -10.413 28.016 31.354 1.00 17.27 48 VAL E C 1
ATOM 5472 O O . VAL E 2 74 ? -9.593 28.376 32.189 1.00 17.95 48 VAL E O 1
ATOM 5476 N N . SER E 2 75 ? -11.747 28.184 31.545 1.00 17.46 49 SER E N 1
ATOM 5477 C CA . SER E 2 75 ? -12.274 28.761 32.771 1.00 18.79 49 SER E CA 1
ATOM 5478 C C . SER E 2 75 ? -12.357 27.676 33.844 1.00 19.86 49 SER E C 1
ATOM 5479 O O . SER E 2 75 ? -13.430 27.355 34.343 1.00 22.74 49 SER E O 1
ATOM 5482 N N . SER E 2 76 ? -11.210 27.067 34.155 1.00 19.57 50 SER E N 1
ATOM 5483 C CA . SER E 2 76 ? -11.160 26.004 35.154 1.00 19.06 50 SER E CA 1
ATOM 5484 C C . SER E 2 76 ? -10.982 26.602 36.516 1.00 17.81 50 SER E C 1
ATOM 5485 O O . SER E 2 76 ? -10.002 27.334 36.697 1.00 18.90 50 SER E O 1
ATOM 5488 N N . SER E 2 77 ? -11.845 26.243 37.502 1.00 18.48 51 SER E N 1
ATOM 5489 C CA . SER E 2 77 ? -11.557 26.788 38.830 1.00 19.13 51 SER E CA 1
ATOM 5490 C C . SER E 2 77 ? -10.401 25.989 39.496 1.00 19.26 51 SER E C 1
ATOM 5491 O O . SER E 2 77 ? -9.816 26.509 40.440 1.00 19.96 51 SER E O 1
ATOM 5494 N N . THR E 2 78 ? -10.043 24.768 39.005 1.00 16.14 52 THR E N 1
ATOM 5495 C CA . THR E 2 78 ? -8.980 23.976 39.632 1.00 16.32 52 THR E CA 1
ATOM 5496 C C . THR E 2 78 ? -7.588 24.178 39.042 1.00 17.82 52 THR E C 1
ATOM 5497 O O . THR E 2 78 ? -6.608 24.312 39.761 1.00 19.35 52 THR E O 1
ATOM 5501 N N . TYR E 2 79 ? -7.505 24.188 37.703 1.00 16.85 53 TYR E N 1
ATOM 5502 C CA . TYR E 2 79 ? -6.224 24.219 37.033 1.00 16.26 53 TYR E CA 1
ATOM 5503 C C . TYR E 2 79 ? -5.634 25.581 36.747 1.00 15.62 53 TYR E C 1
ATOM 5504 O O . TYR E 2 79 ? -6.361 26.562 36.623 1.00 15.40 53 TYR E O 1
ATOM 5513 N N . TYR E 2 80 ? -4.303 25.624 36.595 1.00 14.61 54 TYR E N 1
ATOM 5514 C CA . TYR E 2 80 ? -3.591 26.758 36.017 1.00 14.84 54 TYR E CA 1
ATOM 5515 C C . TYR E 2 80 ? -3.255 26.331 34.564 1.00 15.81 54 TYR E C 1
ATOM 5516 O O . TYR E 2 80 ? -3.446 25.177 34.186 1.00 15.84 54 TYR E O 1
ATOM 5525 N N . TRP E 2 81 ? -2.777 27.271 33.774 1.00 13.57 55 TRP E N 1
ATOM 5526 C CA . TRP E 2 81 ? -2.446 27.019 32.345 1.00 12.42 55 TRP E CA 1
ATOM 5527 C C . TRP E 2 81 ? -1.062 27.572 32.158 1.00 15.45 55 TRP E C 1
ATOM 5528 O O . TRP E 2 81 ? -0.772 28.707 32.539 1.00 16.67 55 TRP E O 1
ATOM 5539 N N . GLY E 2 82 ? -0.207 26.794 31.542 1.00 14.11 56 GLY E N 1
ATOM 5540 C CA . GLY E 2 82 ? 1.200 27.200 31.456 1.00 16.11 56 GLY E CA 1
ATOM 5541 C C . GLY E 2 82 ? 1.902 26.990 30.152 1.00 14.84 56 GLY E C 1
ATOM 5542 O O . GLY E 2 82 ? 1.349 26.466 29.193 1.00 14.76 56 GLY E O 1
ATOM 5543 N N . TRP E 2 83 ? 3.123 27.495 30.121 1.00 13.73 57 TRP E N 1
ATOM 5544 C CA . TRP E 2 83 ? 3.971 27.381 28.952 1.00 14.66 57 TRP E CA 1
ATOM 5545 C C . TRP E 2 83 ? 5.313 26.797 29.421 1.00 15.30 57 TRP E C 1
ATOM 5546 O O . TRP E 2 83 ? 5.849 27.182 30.471 1.00 14.82 57 TRP E O 1
ATOM 5557 N N . VAL E 2 84 ? 5.863 25.914 28.616 1.00 15.19 58 VAL E N 1
ATOM 5558 C CA . VAL E 2 84 ? 7.164 25.258 28.882 1.00 14.85 58 VAL E CA 1
ATOM 5559 C C . VAL E 2 84 ? 7.920 25.286 27.551 1.00 16.34 58 VAL E C 1
ATOM 5560 O O . VAL E 2 84 ? 7.293 25.117 26.517 1.00 17.71 58 VAL E O 1
ATOM 5564 N N . ARG E 2 85 ? 9.216 25.479 27.585 1.00 15.39 59 ARG E N 1
ATOM 5565 C CA . ARG E 2 85 ? 10.016 25.439 26.331 1.00 15.74 59 ARG E CA 1
ATOM 5566 C C . ARG E 2 85 ? 11.180 24.483 26.436 1.00 17.11 59 ARG E C 1
ATOM 5567 O O . ARG E 2 85 ? 11.632 24.174 27.520 1.00 18.58 59 ARG E O 1
ATOM 5575 N N . GLN E 2 86 ? 11.670 24.037 25.263 1.00 16.61 60 GLN E N 1
ATOM 5576 C CA . GLN E 2 86 ? 12.784 23.096 25.150 1.00 18.01 60 GLN E CA 1
ATOM 5577 C C . GLN E 2 86 ? 13.643 23.558 23.973 1.00 19.76 60 GLN E C 1
ATOM 5578 O O . GLN E 2 86 ? 13.330 23.298 22.801 1.00 19.93 60 GLN E O 1
ATOM 5584 N N . PRO E 2 87 ? 14.738 24.278 24.276 1.00 23.25 61 PRO E N 1
ATOM 5585 C CA . PRO E 2 87 ? 15.666 24.668 23.189 1.00 26.04 61 PRO E CA 1
ATOM 5586 C C . PRO E 2 87 ? 16.314 23.400 22.631 1.00 30.65 61 PRO E C 1
ATOM 5587 O O . PRO E 2 87 ? 16.377 22.359 23.306 1.00 30.28 61 PRO E O 1
ATOM 5591 N N . PRO E 2 88 ? 16.690 23.417 21.341 1.00 32.90 62 PRO E N 1
ATOM 5592 C CA . PRO E 2 88 ? 17.275 22.209 20.729 1.00 35.52 62 PRO E CA 1
ATOM 5593 C C . PRO E 2 88 ? 18.463 21.666 21.501 1.00 37.92 62 PRO E C 1
ATOM 5594 O O . PRO E 2 88 ? 19.354 22.417 21.891 1.00 38.54 62 PRO E O 1
ATOM 5598 N N . GLY E 2 89 ? 18.407 20.377 21.815 1.00 39.67 63 GLY E N 1
ATOM 5599 C CA . GLY E 2 89 ? 19.478 19.726 22.572 1.00 41.31 63 GLY E CA 1
ATOM 5600 C C . GLY E 2 89 ? 19.624 20.167 24.021 1.00 42.46 63 GLY E C 1
ATOM 5601 O O . GLY E 2 89 ? 20.673 19.947 24.637 1.00 43.58 63 GLY E O 1
ATOM 5602 N N . LYS E 2 90 ? 18.572 20.793 24.600 1.00 41.21 64 LYS E N 1
ATOM 5603 C CA . LYS E 2 90 ? 18.628 21.257 25.994 1.00 39.62 64 LYS E CA 1
ATOM 5604 C C . LYS E 2 90 ? 17.440 20.706 26.808 1.00 36.60 64 LYS E C 1
ATOM 5605 O O . LYS E 2 90 ? 16.650 19.915 26.299 1.00 37.03 64 LYS E O 1
ATOM 5611 N N . GLY E 2 91 ? 17.363 21.073 28.079 1.00 33.84 65 GLY E N 1
ATOM 5612 C CA . GLY E 2 91 ? 16.306 20.594 28.957 1.00 31.93 65 GLY E CA 1
ATOM 5613 C C . GLY E 2 91 ? 15.047 21.444 28.913 1.00 28.87 65 GLY E C 1
ATOM 5614 O O . GLY E 2 91 ? 15.004 22.498 28.264 1.00 29.87 65 GLY E O 1
ATOM 5615 N N . LEU E 2 92 ? 14.013 20.949 29.566 1.00 24.79 66 LEU E N 1
ATOM 5616 C CA . LEU E 2 92 ? 12.744 21.646 29.632 1.00 22.41 66 LEU E CA 1
ATOM 5617 C C . LEU E 2 92 ? 12.845 22.807 30.624 1.00 22.31 66 LEU E C 1
ATOM 5618 O O . LEU E 2 92 ? 13.502 22.678 31.677 1.00 22.54 66 LEU E O 1
ATOM 5623 N N . GLU E 2 93 ? 12.146 23.928 30.333 1.00 21.19 67 GLU E N 1
ATOM 5624 C CA . GLU E 2 93 ? 12.146 25.098 31.208 1.00 19.60 67 GLU E CA 1
ATOM 5625 C C . GLU E 2 93 ? 10.710 25.583 31.328 1.00 18.68 67 GLU E C 1
ATOM 5626 O O . GLU E 2 93 ? 10.086 25.861 30.306 1.00 18.18 67 GLU E O 1
ATOM 5632 N N . TRP E 2 94 ? 10.165 25.654 32.540 1.00 17.47 68 TRP E N 1
ATOM 5633 C CA . TRP E 2 94 ? 8.809 26.178 32.760 1.00 16.66 68 TRP E CA 1
ATOM 5634 C C . TRP E 2 94 ? 8.910 27.703 32.641 1.00 18.06 68 TRP E C 1
ATOM 5635 O O . TRP E 2 94 ? 9.764 28.325 33.295 1.00 19.08 68 TRP E O 1
ATOM 5646 N N . ILE E 2 95 ? 8.064 28.314 31.801 1.00 16.99 69 ILE E N 1
ATOM 5647 C CA . ILE E 2 95 ? 8.093 29.771 31.606 1.00 16.44 69 ILE E CA 1
ATOM 5648 C C . ILE E 2 95 ? 7.206 30.475 32.602 1.00 16.29 69 ILE E C 1
ATOM 5649 O O . ILE E 2 95 ? 7.593 31.463 33.227 1.00 18.07 69 ILE E O 1
ATOM 5654 N N . GLY E 2 96 ? 5.992 29.979 32.737 1.00 14.63 70 GLY E N 1
ATOM 5655 C CA . GLY E 2 96 ? 5.049 30.561 33.692 1.00 15.50 70 GLY E CA 1
ATOM 5656 C C . GLY E 2 96 ? 3.693 29.898 33.578 1.00 15.03 70 GLY E C 1
ATOM 5657 O O . GLY E 2 96 ? 3.460 29.103 32.668 1.00 14.77 70 GLY E O 1
ATOM 5658 N N . SER E 2 97 ? 2.799 30.255 34.486 1.00 14.58 71 SER E N 1
ATOM 5659 C CA . SER E 2 97 ? 1.424 29.748 34.472 1.00 14.89 71 SER E CA 1
ATOM 5660 C C . SER E 2 97 ? 0.462 30.873 34.835 1.00 16.12 71 SER E C 1
ATOM 5661 O O . SER E 2 97 ? 0.858 31.907 35.419 1.00 16.55 71 SER E O 1
ATOM 5664 N N . ILE E 2 98 ? -0.767 30.681 34.449 1.00 14.74 72 ILE E N 1
ATOM 5665 C CA . ILE E 2 98 ? -1.827 31.645 34.705 1.00 13.09 72 ILE E CA 1
ATOM 5666 C C . ILE E 2 98 ? -3.119 30.958 35.161 1.00 15.25 72 ILE E C 1
ATOM 5667 O O . ILE E 2 98 ? -3.439 29.864 34.730 1.00 16.23 72 ILE E O 1
ATOM 5672 N N . TYR E 2 99 ? -3.849 31.628 36.071 1.00 14.12 73 TYR E N 1
ATOM 5673 C CA . TYR E 2 99 ? -5.157 31.185 36.491 1.00 14.11 73 TYR E CA 1
ATOM 5674 C C . TYR E 2 99 ? -6.190 31.937 35.653 1.00 16.48 73 TYR E C 1
ATOM 5675 O O . TYR E 2 99 ? -5.920 33.052 35.197 1.00 16.93 73 TYR E O 1
ATOM 5684 N N . TYR E 2 100 ? -7.396 31.368 35.470 1.00 15.49 74 TYR E N 1
ATOM 5685 C CA . TYR E 2 100 ? -8.392 32.053 34.595 1.00 16.70 74 TYR E CA 1
ATOM 5686 C C . TYR E 2 100 ? -8.788 33.438 35.095 1.00 18.57 74 TYR E C 1
ATOM 5687 O O . TYR E 2 100 ? -9.318 34.237 34.314 1.00 19.26 74 TYR E O 1
ATOM 5696 N N . SER E 2 101 ? -8.545 33.737 36.389 1.00 18.23 75 SER E N 1
ATOM 5697 C CA . SER E 2 101 ? -8.777 35.076 36.956 1.00 20.26 75 SER E CA 1
ATOM 5698 C C . SER E 2 101 ? -7.794 36.120 36.379 1.00 20.63 75 SER E C 1
ATOM 5699 O O . SER E 2 101 ? -8.080 37.329 36.475 1.00 22.72 75 SER E O 1
ATOM 5702 N N . GLY E 2 102 ? -6.644 35.673 35.884 1.00 19.19 76 GLY E N 1
ATOM 5703 C CA . GLY E 2 102 ? -5.591 36.544 35.384 1.00 19.39 76 GLY E CA 1
ATOM 5704 C C . GLY E 2 102 ? -4.334 36.501 36.248 1.00 19.12 76 GLY E C 1
ATOM 5705 O O . GLY E 2 102 ? -3.299 37.033 35.830 1.00 20.02 76 GLY E O 1
ATOM 5706 N N . SER E 2 103 ? -4.380 35.859 37.429 1.00 19.37 77 SER E N 1
ATOM 5707 C CA . SER E 2 103 ? -3.175 35.794 38.273 1.00 20.41 77 SER E CA 1
ATOM 5708 C C . SER E 2 103 ? -2.088 34.964 37.616 1.00 19.57 77 SER E C 1
ATOM 5709 O O . SER E 2 103 ? -2.352 33.873 37.138 1.00 18.76 77 SER E O 1
ATOM 5712 N N . THR E 2 104 ? -0.848 35.460 37.625 1.00 17.84 78 THR E N 1
ATOM 5713 C CA . THR E 2 104 ? 0.276 34.795 36.972 1.00 18.01 78 THR E CA 1
ATOM 5714 C C . THR E 2 104 ? 1.417 34.476 37.906 1.00 18.85 78 THR E C 1
ATOM 5715 O O . THR E 2 104 ? 1.531 35.085 38.995 1.00 19.81 78 THR E O 1
ATOM 5719 N N . TYR E 2 105 ? 2.228 33.495 37.498 1.00 17.80 79 TYR E N 1
ATOM 5720 C CA . TYR E 2 105 ? 3.442 33.054 38.132 1.00 18.89 79 TYR E CA 1
ATOM 5721 C C . TYR E 2 105 ? 4.458 32.856 37.074 1.00 19.04 79 TYR E C 1
ATOM 5722 O O . TYR E 2 105 ? 4.178 32.216 36.055 1.00 18.45 79 TYR E O 1
ATOM 5731 N N . TYR E 2 106 ? 5.614 33.505 37.214 1.00 18.23 80 TYR E N 1
ATOM 5732 C CA . TYR E 2 106 ? 6.638 33.452 36.156 1.00 17.88 80 TYR E CA 1
ATOM 5733 C C . TYR E 2 106 ? 7.975 32.952 36.658 1.00 19.80 80 TYR E C 1
ATOM 5734 O O . TYR E 2 106 ? 8.335 33.223 37.820 1.00 22.50 80 TYR E O 1
ATOM 5743 N N . ASN E 2 107 ? 8.716 32.264 35.781 1.00 19.28 81 ASN E N 1
ATOM 5744 C CA . ASN E 2 107 ? 10.085 31.848 36.104 1.00 21.65 81 ASN E CA 1
ATOM 5745 C C . ASN E 2 107 ? 10.950 33.128 36.216 1.00 24.01 81 ASN E C 1
ATOM 5746 O O . ASN E 2 107 ? 10.981 33.941 35.279 1.00 25.34 81 ASN E O 1
ATOM 5751 N N . PRO E 2 108 ? 11.705 33.289 37.321 1.00 25.66 82 PRO E N 1
ATOM 5752 C CA . PRO E 2 108 ? 12.576 34.474 37.451 1.00 28.22 82 PRO E CA 1
ATOM 5753 C C . PRO E 2 108 ? 13.620 34.614 36.363 1.00 29.51 82 PRO E C 1
ATOM 5754 O O . PRO E 2 108 ? 14.059 35.735 36.115 1.00 31.99 82 PRO E O 1
ATOM 5758 N N . SER E 2 109 ? 13.974 33.528 35.663 1.00 28.85 83 SER E N 1
ATOM 5759 C CA . SER E 2 109 ? 14.929 33.601 34.551 1.00 30.23 83 SER E CA 1
ATOM 5760 C C . SER E 2 109 ? 14.368 34.442 33.372 1.00 30.11 83 SER E C 1
ATOM 5761 O O . SER E 2 109 ? 15.143 34.912 32.538 1.00 31.29 83 SER E O 1
ATOM 5764 N N . LEU E 2 110 ? 13.041 34.674 33.313 1.00 28.18 84 LEU E N 1
ATOM 5765 C CA . LEU E 2 110 ? 12.442 35.405 32.197 1.00 29.41 84 LEU E CA 1
ATOM 5766 C C . LEU E 2 110 ? 11.490 36.517 32.613 1.00 29.88 84 LEU E C 1
ATOM 5767 O O . LEU E 2 110 ? 10.914 37.135 31.728 1.00 30.25 84 LEU E O 1
ATOM 5772 N N . LYS E 2 111 ? 11.185 36.660 33.920 1.00 31.46 85 LYS E N 1
ATOM 5773 C CA . LYS E 2 111 ? 10.152 37.581 34.409 1.00 32.74 85 LYS E CA 1
ATOM 5774 C C . LYS E 2 111 ? 10.200 39.034 33.843 1.00 33.06 85 LYS E C 1
ATOM 5775 O O . LYS E 2 111 ? 9.122 39.654 33.773 1.00 35.72 85 LYS E O 1
ATOM 5781 N N . SER E 2 112 ? 11.379 39.572 33.459 1.00 31.78 86 SER E N 1
ATOM 5782 C CA . SER E 2 112 ? 11.437 40.923 32.899 1.00 30.71 86 SER E CA 1
ATOM 5783 C C . SER E 2 112 ? 11.021 41.002 31.407 1.00 28.19 86 SER E C 1
ATOM 5784 O O . SER E 2 112 ? 10.925 42.116 30.865 1.00 28.27 86 SER E O 1
ATOM 5787 N N . ARG E 2 113 ? 10.777 39.856 30.743 1.00 24.97 87 ARG E N 1
ATOM 5788 C CA . ARG E 2 113 ? 10.361 39.954 29.335 1.00 24.31 87 ARG E CA 1
ATOM 5789 C C . ARG E 2 113 ? 9.280 38.980 28.946 1.00 22.74 87 ARG E C 1
ATOM 5790 O O . ARG E 2 113 ? 9.044 38.801 27.760 1.00 22.36 87 ARG E O 1
ATOM 5798 N N . VAL E 2 114 ? 8.542 38.473 29.929 1.00 20.72 88 VAL E N 1
ATOM 5799 C CA . VAL E 2 114 ? 7.459 37.564 29.600 1.00 21.47 88 VAL E CA 1
ATOM 5800 C C . VAL E 2 114 ? 6.111 38.055 30.099 1.00 21.06 88 VAL E C 1
ATOM 5801 O O . VAL E 2 114 ? 6.000 38.664 31.170 1.00 20.82 88 VAL E O 1
ATOM 5805 N N . THR E 2 115 ? 5.074 37.794 29.305 1.00 18.73 89 THR E N 1
ATOM 5806 C CA . THR E 2 115 ? 3.711 38.092 29.705 1.00 18.30 89 THR E CA 1
ATOM 5807 C C . THR E 2 115 ? 2.843 36.934 29.287 1.00 17.50 89 THR E C 1
ATOM 5808 O O . THR E 2 115 ? 2.925 36.498 28.128 1.00 18.12 89 THR E O 1
ATOM 5812 N N . ILE E 2 116 ? 2.110 36.394 30.234 1.00 15.18 90 ILE E N 1
ATOM 5813 C CA . ILE E 2 116 ? 1.124 35.347 29.919 1.00 14.60 90 ILE E CA 1
ATOM 5814 C C . ILE E 2 116 ? -0.245 35.985 30.162 1.00 15.57 90 ILE E C 1
ATOM 5815 O O . ILE E 2 116 ? -0.434 36.736 31.155 1.00 16.40 90 ILE E O 1
ATOM 5820 N N . SER E 2 117 ? -1.191 35.697 29.245 1.00 14.37 91 SER E N 1
ATOM 5821 C CA . SER E 2 117 ? -2.545 36.263 29.323 1.00 15.89 91 SER E CA 1
ATOM 5822 C C . SER E 2 117 ? -3.576 35.156 29.160 1.00 15.31 91 SER E C 1
ATOM 5823 O O . SER E 2 117 ? -3.290 34.099 28.642 1.00 15.85 91 SER E O 1
ATOM 5826 N N . VAL E 2 118 ? -4.833 35.448 29.568 1.00 14.52 92 VAL E N 1
ATOM 5827 C CA . VAL E 2 118 ? -5.902 34.489 29.391 1.00 15.24 92 VAL E CA 1
ATOM 5828 C C . VAL E 2 118 ? -7.115 35.238 28.884 1.00 17.70 92 VAL E C 1
ATOM 5829 O O . VAL E 2 118 ? -7.347 36.394 29.263 1.00 19.55 92 VAL E O 1
ATOM 5833 N N . ASP E 2 119 ? -7.830 34.619 27.929 1.00 16.43 93 ASP E N 1
ATOM 5834 C CA . ASP E 2 119 ? -9.038 35.243 27.376 1.00 18.44 93 ASP E CA 1
ATOM 5835 C C . ASP E 2 119 ? -10.141 34.225 27.492 1.00 17.78 93 ASP E C 1
ATOM 5836 O O . ASP E 2 119 ? -10.327 33.357 26.635 1.00 18.03 93 ASP E O 1
ATOM 5841 N N . THR E 2 120 ? -10.861 34.301 28.609 1.00 17.93 94 THR E N 1
ATOM 5842 C CA . THR E 2 120 ? -11.948 33.359 28.861 1.00 18.63 94 THR E CA 1
ATOM 5843 C C . THR E 2 120 ? -13.078 33.490 27.854 1.00 21.33 94 THR E C 1
ATOM 5844 O O . THR E 2 120 ? -13.731 32.491 27.629 1.00 24.10 94 THR E O 1
ATOM 5848 N N . SER E 2 121 ? -13.256 34.659 27.206 1.00 20.78 95 SER E N 1
ATOM 5849 C CA . SER E 2 121 ? -14.324 34.802 26.207 1.00 20.53 95 SER E CA 1
ATOM 5850 C C . SER E 2 121 ? -13.972 34.117 24.871 1.00 19.44 95 SER E C 1
ATOM 5851 O O . SER E 2 121 ? -14.847 33.928 24.040 1.00 20.02 95 SER E O 1
ATOM 5854 N N . LYS E 2 122 ? -12.700 33.712 24.673 1.00 18.00 96 LYS E N 1
ATOM 5855 C CA . LYS E 2 122 ? -12.254 33.006 23.482 1.00 17.95 96 LYS E CA 1
ATOM 5856 C C . LYS E 2 122 ? -11.688 31.605 23.779 1.00 16.69 96 LYS E C 1
ATOM 5857 O O . LYS E 2 122 ? -11.187 30.958 22.852 1.00 17.45 96 LYS E O 1
ATOM 5863 N N . ASN E 2 123 ? -11.715 31.150 25.070 1.00 16.42 97 ASN E N 1
ATOM 5864 C CA . ASN E 2 123 ? -11.223 29.811 25.403 1.00 15.10 97 ASN E CA 1
ATOM 5865 C C . ASN E 2 123 ? -9.763 29.641 25.082 1.00 16.17 97 ASN E C 1
ATOM 5866 O O . ASN E 2 123 ? -9.324 28.609 24.594 1.00 16.64 97 ASN E O 1
ATOM 5871 N N . GLN E 2 124 ? -8.976 30.685 25.394 1.00 15.29 98 GLN E N 1
ATOM 5872 C CA . GLN E 2 124 ? -7.571 30.650 25.012 1.00 14.63 98 GLN E CA 1
ATOM 5873 C C . GLN E 2 124 ? -6.708 31.263 26.078 1.00 13.53 98 GLN E C 1
ATOM 5874 O O . GLN E 2 124 ? -7.179 32.022 26.933 1.00 14.06 98 GLN E O 1
ATOM 5880 N N . PHE E 2 125 ? -5.408 30.950 26.017 1.00 13.56 99 PHE E N 1
ATOM 5881 C CA . PHE E 2 125 ? -4.392 31.642 26.812 1.00 14.48 99 PHE E CA 1
ATOM 5882 C C . PHE E 2 125 ? -3.184 31.855 25.936 1.00 15.06 99 PHE E C 1
ATOM 5883 O O . PHE E 2 125 ? -3.027 31.186 24.906 1.00 15.51 99 PHE E O 1
ATOM 5891 N N . SER E 2 126 ? -2.346 32.831 26.284 1.00 14.29 100 SER E N 1
ATOM 5892 C CA . SER E 2 126 ? -1.277 33.227 25.357 1.00 14.59 100 SER E CA 1
ATOM 5893 C C . SER E 2 126 ? 0.027 33.555 26.040 1.00 15.65 100 SER E C 1
ATOM 5894 O O . SER E 2 126 ? 0.062 33.739 27.254 1.00 16.10 100 SER E O 1
ATOM 5897 N N . LEU E 2 127 ? 1.099 33.615 25.238 1.00 14.83 101 LEU E N 1
ATOM 5898 C CA . LEU E 2 127 ? 2.437 33.910 25.721 1.00 14.79 101 LEU E CA 1
ATOM 5899 C C . LEU E 2 127 ? 2.998 35.022 24.838 1.00 16.75 101 LEU E C 1
ATOM 5900 O O . LEU E 2 127 ? 2.898 34.953 23.612 1.00 17.39 101 LEU E O 1
ATOM 5905 N N . LYS E 2 128 ? 3.674 35.977 25.464 1.00 16.33 102 LYS E N 1
ATOM 5906 C CA . LYS E 2 128 ? 4.442 36.973 24.698 1.00 16.92 102 LYS E CA 1
ATOM 5907 C C . LYS E 2 128 ? 5.824 37.053 25.364 1.00 18.16 102 LYS E C 1
ATOM 5908 O O . LYS E 2 128 ? 5.920 37.262 26.573 1.00 20.22 102 LYS E O 1
ATOM 5914 N N . LEU E 2 129 ? 6.878 36.888 24.596 1.00 17.06 103 LEU E N 1
ATOM 5915 C CA . LEU E 2 129 ? 8.256 36.967 25.091 1.00 19.34 103 LEU E CA 1
ATOM 5916 C C . LEU E 2 129 ? 8.940 38.042 24.277 1.00 20.94 103 LEU E C 1
ATOM 5917 O O . LEU E 2 129 ? 9.012 37.922 23.055 1.00 20.60 103 LEU E O 1
ATOM 5922 N N . SER E 2 130 ? 9.325 39.118 24.924 1.00 20.48 104 SER E N 1
ATOM 5923 C CA . SER E 2 130 ? 9.913 40.258 24.185 1.00 22.04 104 SER E CA 1
ATOM 5924 C C . SER E 2 130 ? 11.424 40.160 24.020 1.00 23.91 104 SER E C 1
ATOM 5925 O O . SER E 2 130 ? 12.099 39.340 24.672 1.00 23.23 104 SER E O 1
ATOM 5928 N N . SER E 2 131 ? 11.961 41.026 23.134 1.00 24.47 105 SER E N 1
ATOM 5929 C CA . SER E 2 131 ? 13.391 41.193 22.864 1.00 25.72 105 SER E CA 1
ATOM 5930 C C . SER E 2 131 ? 14.087 39.864 22.646 1.00 24.79 105 SER E C 1
ATOM 5931 O O . SER E 2 131 ? 15.107 39.565 23.293 1.00 27.48 105 SER E O 1
ATOM 5934 N N . VAL E 2 132 ? 13.515 39.024 21.748 1.00 22.41 106 VAL E N 1
ATOM 5935 C CA . VAL E 2 132 ? 14.091 37.697 21.580 1.00 23.48 106 VAL E CA 1
ATOM 5936 C C . VAL E 2 132 ? 15.469 37.689 20.920 1.00 24.59 106 VAL E C 1
ATOM 5937 O O . VAL E 2 132 ? 15.837 38.612 20.165 1.00 26.99 106 VAL E O 1
ATOM 5941 N N . THR E 2 133 ? 16.250 36.653 21.244 1.00 23.68 107 THR E N 1
ATOM 5942 C CA . THR E 2 133 ? 17.533 36.389 20.597 1.00 24.97 107 THR E CA 1
ATOM 5943 C C . THR E 2 133 ? 17.489 34.936 20.109 1.00 23.61 107 THR E C 1
ATOM 5944 O O . THR E 2 133 ? 16.534 34.201 20.430 1.00 22.17 107 THR E O 1
ATOM 5948 N N . ALA E 2 134 ? 18.553 34.469 19.389 1.00 23.31 108 ALA E N 1
ATOM 5949 C CA . ALA E 2 134 ? 18.611 33.078 19.001 1.00 23.81 108 ALA E CA 1
ATOM 5950 C C . ALA E 2 134 ? 18.585 32.127 20.224 1.00 22.64 108 ALA E C 1
ATOM 5951 O O . ALA E 2 134 ? 18.216 30.961 20.059 1.00 23.15 108 ALA E O 1
ATOM 5953 N N . ALA E 2 135 ? 18.915 32.606 21.447 1.00 23.13 109 ALA E N 1
ATOM 5954 C CA . ALA E 2 135 ? 18.813 31.715 22.618 1.00 23.63 109 ALA E CA 1
ATOM 5955 C C . ALA E 2 135 ? 17.321 31.330 22.896 1.00 23.19 109 ALA E C 1
ATOM 5956 O O . ALA E 2 135 ? 17.057 30.382 23.644 1.00 25.01 109 ALA E O 1
ATOM 5958 N N . ASP E 2 136 ? 16.363 32.088 22.336 1.00 20.27 110 ASP E N 1
ATOM 5959 C CA . ASP E 2 136 ? 14.925 31.831 22.508 1.00 18.58 110 ASP E CA 1
ATOM 5960 C C . ASP E 2 136 ? 14.380 30.859 21.470 1.00 18.59 110 ASP E C 1
ATOM 5961 O O . ASP E 2 136 ? 13.207 30.475 21.538 1.00 19.47 110 ASP E O 1
ATOM 5966 N N . THR E 2 137 ? 15.207 30.421 20.485 1.00 17.68 111 THR E N 1
ATOM 5967 C CA . THR E 2 137 ? 14.770 29.391 19.539 1.00 17.63 111 THR E CA 1
ATOM 5968 C C . THR E 2 137 ? 14.535 28.083 20.339 1.00 18.82 111 THR E C 1
ATOM 5969 O O . THR E 2 137 ? 15.412 27.641 21.099 1.00 20.46 111 THR E O 1
ATOM 5973 N N . ALA E 2 138 ? 13.331 27.514 20.245 1.00 17.18 112 ALA E N 1
ATOM 5974 C CA . ALA E 2 138 ? 12.987 26.371 21.090 1.00 16.14 112 ALA E CA 1
ATOM 5975 C C . ALA E 2 138 ? 11.655 25.843 20.629 1.00 16.07 112 ALA E C 1
ATOM 5976 O O . ALA E 2 138 ? 10.922 26.544 19.913 1.00 16.41 112 ALA E O 1
ATOM 5978 N N . VAL E 2 139 ? 11.290 24.636 21.091 1.00 14.84 113 VAL E N 1
ATOM 5979 C CA . VAL E 2 139 ? 9.931 24.163 20.922 1.00 15.59 113 VAL E CA 1
ATOM 5980 C C . VAL E 2 139 ? 9.176 24.690 22.182 1.00 16.62 113 VAL E C 1
ATOM 5981 O O . VAL E 2 139 ? 9.634 24.537 23.325 1.00 16.90 113 VAL E O 1
ATOM 5985 N N . TYR E 2 140 ? 8.047 25.357 21.952 1.00 15.55 114 TYR E N 1
ATOM 5986 C CA . TYR E 2 140 ? 7.209 25.911 23.024 1.00 15.45 114 TYR E CA 1
ATOM 5987 C C . TYR E 2 140 ? 5.966 25.079 23.147 1.00 16.04 114 TYR E C 1
ATOM 5988 O O . TYR E 2 140 ? 5.284 24.849 22.152 1.00 15.21 114 TYR E O 1
ATOM 5997 N N . TYR E 2 141 ? 5.683 24.604 24.371 1.00 14.58 115 TYR E N 1
ATOM 5998 C CA . TYR E 2 141 ? 4.530 23.793 24.670 1.00 14.38 115 TYR E CA 1
ATOM 5999 C C . TYR E 2 141 ? 3.567 24.538 25.577 1.00 15.84 115 TYR E C 1
ATOM 6000 O O . TYR E 2 141 ? 4.021 25.163 26.532 1.00 15.73 115 TYR E O 1
ATOM 6009 N N . CYS E 2 142 ? 2.275 24.436 25.286 1.00 16.07 116 CYS E N 1
ATOM 6010 C CA . CYS E 2 142 ? 1.278 24.859 26.245 1.00 15.27 116 CYS E CA 1
ATOM 6011 C C . CYS E 2 142 ? 0.894 23.624 27.050 1.00 15.48 116 CYS E C 1
ATOM 6012 O O . CYS E 2 142 ? 1.079 22.486 26.600 1.00 17.11 116 CYS E O 1
ATOM 6015 N N . ALA E 2 143 ? 0.453 23.838 28.293 1.00 15.06 117 ALA E N 1
ATOM 6016 C CA . ALA E 2 143 ? 0.185 22.735 29.196 1.00 16.71 117 ALA E CA 1
ATOM 6017 C C . ALA E 2 143 ? -0.847 23.122 30.229 1.00 16.64 117 ALA E C 1
ATOM 6018 O O . ALA E 2 143 ? -1.026 24.293 30.557 1.00 16.87 117 ALA E O 1
ATOM 6020 N N . ARG E 2 144 ? -1.559 22.117 30.699 1.00 14.70 118 ARG E N 1
ATOM 6021 C CA . ARG E 2 144 ? -2.532 22.275 31.770 1.00 14.53 118 ARG E CA 1
ATOM 6022 C C . ARG E 2 144 ? -1.747 21.997 33.031 1.00 16.58 118 ARG E C 1
ATOM 6023 O O . ARG E 2 144 ? -1.121 20.933 33.179 1.00 17.83 118 ARG E O 1
ATOM 6031 N N . ASP E 2 145 ? -1.690 22.984 33.928 1.00 16.22 119 ASP E N 1
ATOM 6032 C CA . ASP E 2 145 ? -0.825 22.933 35.105 1.00 16.80 119 ASP E CA 1
ATOM 6033 C C . ASP E 2 145 ? -1.643 22.674 36.368 1.00 18.13 119 ASP E C 1
ATOM 6034 O O . ASP E 2 145 ? -2.236 23.599 36.919 1.00 17.85 119 ASP E O 1
ATOM 6039 N N . GLY E 2 146 ? -1.594 21.441 36.836 1.00 17.95 120 GLY E N 1
ATOM 6040 C CA . GLY E 2 146 ? -2.270 21.042 38.070 1.00 18.00 120 GLY E CA 1
ATOM 6041 C C . GLY E 2 146 ? -1.421 21.388 39.289 1.00 19.00 120 GLY E C 1
ATOM 6042 O O . GLY E 2 146 ? -0.967 20.500 40.016 1.00 19.41 120 GLY E O 1
ATOM 6043 N N . THR E 2 147 ? -1.207 22.693 39.524 1.00 18.82 121 THR E N 1
ATOM 6044 C CA . THR E 2 147 ? -0.360 23.211 40.614 1.00 19.42 121 THR E CA 1
ATOM 6045 C C . THR E 2 147 ? 0.980 22.443 40.740 1.00 20.01 121 THR E C 1
ATOM 6046 O O . THR E 2 147 ? 1.300 21.900 41.803 1.00 21.81 121 THR E O 1
ATOM 6050 N N . GLY E 2 148 ? 1.652 22.313 39.614 1.00 19.60 122 GLY E N 1
ATOM 6051 C CA . GLY E 2 148 ? 2.939 21.632 39.578 1.00 20.16 122 GLY E CA 1
ATOM 6052 C C . GLY E 2 148 ? 2.956 20.393 38.716 1.00 20.74 122 GLY E C 1
ATOM 6053 O O . GLY E 2 148 ? 3.991 20.055 38.167 1.00 23.65 122 GLY E O 1
ATOM 6054 N N . ALA E 2 149 ? 1.848 19.651 38.654 1.00 19.93 123 ALA E N 1
ATOM 6055 C CA . ALA E 2 149 ? 1.780 18.423 37.855 1.00 19.73 123 ALA E CA 1
ATOM 6056 C C . ALA E 2 149 ? 1.135 18.783 36.519 1.00 19.83 123 ALA E C 1
ATOM 6057 O O . ALA E 2 149 ? -0.048 19.096 36.473 1.00 20.92 123 ALA E O 1
ATOM 6059 N N . LEU E 2 150 ? 1.937 18.836 35.476 1.00 17.91 124 LEU E N 1
ATOM 6060 C CA . LEU E 2 150 ? 1.443 19.272 34.142 1.00 18.92 124 LEU E CA 1
ATOM 6061 C C . LEU E 2 150 ? 0.855 18.032 33.490 1.00 18.71 124 LEU E C 1
ATOM 6062 O O . LEU E 2 150 ? 1.587 17.219 32.880 1.00 19.64 124 LEU E O 1
ATOM 6067 N N . ASP E 2 151 ? -0.458 17.875 33.604 1.00 17.99 125 ASP E N 1
ATOM 6068 C CA . ASP E 2 151 ? -1.070 16.603 33.241 1.00 18.95 125 ASP E CA 1
ATOM 6069 C C . ASP E 2 151 ? -1.596 16.511 31.842 1.00 20.62 125 ASP E C 1
ATOM 6070 O O . ASP E 2 151 ? -2.045 15.427 31.456 1.00 21.80 125 ASP E O 1
ATOM 6075 N N . LEU E 2 152 ? -1.478 17.589 31.044 1.00 19.79 126 LEU E N 1
ATOM 6076 C CA . LEU E 2 152 ? -1.919 17.583 29.661 1.00 20.50 126 LEU E CA 1
ATOM 6077 C C . LEU E 2 152 ? -1.057 18.592 28.919 1.00 19.44 126 LEU E C 1
ATOM 6078 O O . LEU E 2 152 ? -0.899 19.725 29.371 1.00 17.78 126 LEU E O 1
ATOM 6083 N N . TRP E 2 153 ? -0.480 18.168 27.795 1.00 18.55 127 TRP E N 1
ATOM 6084 C CA . TRP E 2 153 ? 0.429 19.053 27.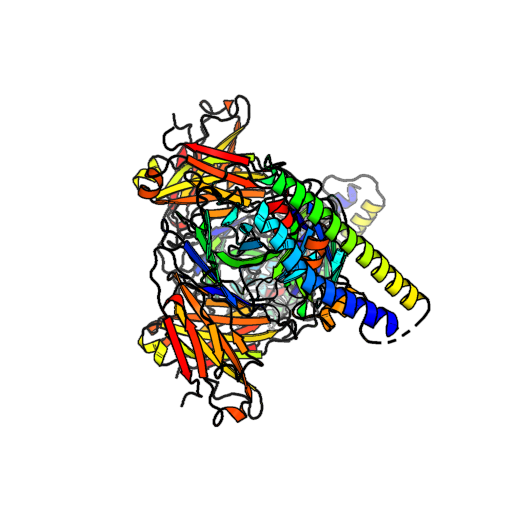040 1.00 19.78 127 TRP E CA 1
ATOM 6085 C C . TRP E 2 153 ? -0.057 19.162 25.608 1.00 22.66 127 TRP E C 1
ATOM 6086 O O . TRP E 2 153 ? -0.611 18.207 25.040 1.00 25.29 127 TRP E O 1
ATOM 6097 N N . GLY E 2 154 ? 0.213 20.310 25.007 1.00 21.09 128 GLY E N 1
ATOM 6098 C CA . GLY E 2 154 ? -0.031 20.502 23.576 1.00 22.62 128 GLY E CA 1
ATOM 6099 C C . GLY E 2 154 ? 1.093 19.808 22.804 1.00 24.25 128 GLY E C 1
ATOM 6100 O O . GLY E 2 154 ? 2.076 19.375 23.394 1.00 25.08 128 GLY E O 1
ATOM 6101 N N . ARG E 2 155 ? 0.996 19.775 21.461 1.00 25.06 129 ARG E N 1
ATOM 6102 C CA . ARG E 2 155 ? 2.017 19.095 20.651 1.00 26.79 129 ARG E CA 1
ATOM 6103 C C . ARG E 2 155 ? 3.340 19.867 20.515 1.00 24.83 129 ARG E C 1
ATOM 6104 O O . ARG E 2 155 ? 4.363 19.277 20.160 1.00 27.89 129 ARG E O 1
ATOM 6112 N N . GLY E 2 156 ? 3.319 21.145 20.810 1.00 20.29 130 GLY E N 1
ATOM 6113 C CA . GLY E 2 156 ? 4.522 21.961 20.729 1.00 19.73 130 GLY E CA 1
ATOM 6114 C C . GLY E 2 156 ? 4.685 22.621 19.382 1.00 20.35 130 GLY E C 1
ATOM 6115 O O . GLY E 2 156 ? 4.240 22.114 18.330 1.00 21.23 130 GLY E O 1
ATOM 6116 N N . THR E 2 157 ? 5.212 23.840 19.421 1.00 17.98 131 THR E N 1
ATOM 6117 C CA . THR E 2 157 ? 5.471 24.588 18.189 1.00 19.27 131 THR E CA 1
ATOM 6118 C C . THR E 2 157 ? 6.930 25.067 18.237 1.00 16.51 131 THR E C 1
ATOM 6119 O O . THR E 2 157 ? 7.367 25.673 19.211 1.00 16.60 131 THR E O 1
ATOM 6123 N N . LEU E 2 158 ? 7.704 24.805 17.160 1.00 16.30 132 LEU E N 1
ATOM 6124 C CA . LEU E 2 158 ? 9.075 25.300 17.097 1.00 16.59 132 LEU E CA 1
ATOM 6125 C C . LEU E 2 158 ? 9.035 26.757 16.675 1.00 16.46 132 LEU E C 1
ATOM 6126 O O . LEU E 2 158 ? 8.407 27.093 15.657 1.00 17.26 132 LEU E O 1
ATOM 6131 N N . VAL E 2 159 ? 9.691 27.614 17.409 1.00 16.28 133 VAL E N 1
ATOM 6132 C CA . VAL E 2 159 ? 9.870 29.007 17.016 1.00 16.04 133 VAL E CA 1
ATOM 6133 C C . VAL E 2 159 ? 11.343 29.233 16.823 1.00 17.24 133 VAL E C 1
ATOM 6134 O O . VAL E 2 159 ? 12.134 28.945 17.723 1.00 17.08 133 VAL E O 1
ATOM 6138 N N . THR E 2 160 ? 11.721 29.765 15.643 1.00 16.45 134 THR E N 1
ATOM 6139 C CA . THR E 2 160 ? 13.135 30.053 15.343 1.00 17.42 134 THR E CA 1
ATOM 6140 C C . THR E 2 160 ? 13.295 31.554 15.339 1.00 17.44 134 THR E C 1
ATOM 6141 O O . THR E 2 160 ? 12.492 32.258 14.712 1.00 18.51 134 THR E O 1
ATOM 6145 N N . VAL E 2 161 ? 14.313 32.045 16.035 1.00 17.04 135 VAL E N 1
ATOM 6146 C CA . VAL E 2 161 ? 14.641 33.473 16.040 1.00 19.02 135 VAL E CA 1
ATOM 6147 C C . VAL E 2 161 ? 15.764 33.741 15.080 1.00 21.90 135 VAL E C 1
ATOM 6148 O O . VAL E 2 161 ? 16.875 33.248 15.275 1.00 23.17 135 VAL E O 1
ATOM 6152 N N . SER E 2 162 ? 15.459 34.448 14.000 1.00 21.55 136 SER E N 1
ATOM 6153 C CA . SER E 2 162 ? 16.425 34.670 12.913 1.00 22.62 136 SER E CA 1
ATOM 6154 C C . SER E 2 162 ? 16.032 35.853 12.091 1.00 23.97 136 SER E C 1
ATOM 6155 O O . SER E 2 162 ? 14.848 36.141 11.942 1.00 23.99 136 SER E O 1
ATOM 6158 N N . SER E 2 163 ? 17.051 36.528 11.492 1.00 24.90 137 SER E N 1
ATOM 6159 C CA . SER E 2 163 ? 16.787 37.640 10.572 1.00 26.00 137 SER E CA 1
ATOM 6160 C C . SER E 2 163 ? 16.542 37.134 9.120 1.00 27.17 137 SER E C 1
ATOM 6161 O O . SER E 2 163 ? 16.194 37.936 8.232 1.00 28.76 137 SER E O 1
ATOM 6164 N N . ALA E 2 164 ? 16.830 35.854 8.841 1.00 26.15 138 ALA E N 1
ATOM 6165 C CA . ALA E 2 164 ? 16.657 35.306 7.507 1.00 26.68 138 ALA E CA 1
ATOM 6166 C C . ALA E 2 164 ? 15.168 35.189 7.147 1.00 27.56 138 ALA E C 1
ATOM 6167 O O . ALA E 2 164 ? 14.309 35.056 8.038 1.00 26.89 138 ALA E O 1
ATOM 6169 N N . SER E 2 165 ? 14.871 35.205 5.836 1.00 26.46 139 SER E N 1
ATOM 6170 C CA . SER E 2 165 ? 13.497 35.153 5.384 1.00 26.63 139 SER E CA 1
ATOM 6171 C C . SER E 2 165 ? 12.989 33.741 5.263 1.00 24.39 139 SER E C 1
ATOM 6172 O O . SER E 2 165 ? 13.767 32.811 5.085 1.00 23.97 139 SER E O 1
ATOM 6175 N N . THR E 2 166 ? 11.654 33.583 5.326 1.00 23.00 140 THR E N 1
ATOM 6176 C CA . THR E 2 166 ? 11.067 32.279 5.112 1.00 22.72 140 THR E CA 1
ATOM 6177 C C . THR E 2 166 ? 11.265 31.843 3.669 1.00 21.78 140 THR E C 1
ATOM 6178 O O . THR E 2 166 ? 11.231 32.677 2.750 1.00 21.58 140 THR E O 1
ATOM 6182 N N . LYS E 2 167 ? 11.498 30.547 3.465 1.00 20.36 141 LYS E N 1
ATOM 6183 C CA . LYS E 2 167 ? 11.636 29.964 2.135 1.00 20.78 141 LYS E CA 1
ATOM 6184 C C . LYS E 2 167 ? 10.929 28.633 2.141 1.00 20.59 141 LYS E C 1
ATOM 6185 O O . LYS E 2 167 ? 11.215 27.769 2.983 1.00 19.28 141 LYS E O 1
ATOM 6191 N N . GLY E 2 168 ? 9.939 28.478 1.270 1.00 20.79 142 GLY E N 1
ATOM 6192 C CA . GLY E 2 168 ? 9.230 27.221 1.146 1.00 20.73 142 GLY E CA 1
ATOM 6193 C C . GLY E 2 168 ? 10.109 26.213 0.419 1.00 20.84 142 GLY E C 1
ATOM 6194 O O . GLY E 2 168 ? 11.013 26.575 -0.364 1.00 21.77 142 GLY E O 1
ATOM 6195 N N . PRO E 2 169 ? 9.822 24.931 0.636 1.00 20.73 143 PRO E N 1
ATOM 6196 C CA . PRO E 2 169 ? 10.651 23.896 0.010 1.00 20.72 143 PRO E CA 1
ATOM 6197 C C . PRO E 2 169 ? 10.355 23.641 -1.455 1.00 21.66 143 PRO E C 1
ATOM 6198 O O . PRO E 2 169 ? 9.215 23.873 -1.938 1.00 23.61 143 PRO E O 1
ATOM 6202 N N . SER E 2 170 ? 11.362 23.122 -2.145 1.00 20.09 144 SER E N 1
ATOM 6203 C CA . SER E 2 170 ? 11.204 22.527 -3.465 1.00 19.90 144 SER E CA 1
ATOM 6204 C C . SER E 2 170 ? 11.108 21.018 -3.169 1.00 19.98 144 SER E C 1
ATOM 6205 O O . SER E 2 170 ? 11.856 20.494 -2.329 1.00 21.50 144 SER E O 1
ATOM 6208 N N . VAL E 2 171 ? 10.206 20.310 -3.837 1.00 18.28 145 VAL E N 1
ATOM 6209 C CA . VAL E 2 171 ? 10.005 18.896 -3.582 1.00 18.75 145 VAL E CA 1
ATOM 6210 C C . VAL E 2 171 ? 10.299 18.076 -4.833 1.00 18.92 145 VAL E C 1
ATOM 6211 O O . VAL E 2 171 ? 9.729 18.347 -5.911 1.00 20.22 145 VAL E O 1
ATOM 6215 N N . PHE E 2 172 ? 11.228 17.117 -4.736 1.00 18.18 146 PHE E N 1
ATOM 6216 C CA . PHE E 2 172 ? 11.637 16.309 -5.884 1.00 18.91 146 PHE E CA 1
ATOM 6217 C C . PHE E 2 172 ? 11.371 14.840 -5.614 1.00 19.61 146 PHE E C 1
ATOM 6218 O O . PHE E 2 172 ? 11.477 14.396 -4.471 1.00 18.94 146 PHE E O 1
ATOM 6226 N N . PRO E 2 173 ? 11.056 14.047 -6.642 1.00 20.09 147 PRO E N 1
ATOM 6227 C CA . PRO E 2 173 ? 10.821 12.616 -6.409 1.00 20.23 147 PRO E CA 1
ATOM 6228 C C . PRO E 2 173 ? 12.114 11.808 -6.225 1.00 21.24 147 PRO E C 1
ATOM 6229 O O . PRO E 2 173 ? 13.141 12.117 -6.826 1.00 21.76 147 PRO E O 1
ATOM 6233 N N . LEU E 2 174 ? 12.031 10.756 -5.410 1.00 20.72 148 LEU E N 1
ATOM 6234 C CA . LEU E 2 174 ? 13.065 9.732 -5.248 1.00 20.19 148 LEU E CA 1
ATOM 6235 C C . LEU E 2 174 ? 12.322 8.546 -5.908 1.00 21.10 148 LEU E C 1
ATOM 6236 O O . LEU E 2 174 ? 11.577 7.818 -5.264 1.00 20.15 148 LEU E O 1
ATOM 6241 N N . ALA E 2 175 ? 12.452 8.428 -7.227 1.00 22.43 149 ALA E N 1
ATOM 6242 C CA . ALA E 2 175 ? 11.694 7.440 -8.008 1.00 23.63 149 ALA E CA 1
ATOM 6243 C C . ALA E 2 175 ? 12.120 6.001 -7.737 1.00 23.92 149 ALA E C 1
ATOM 6244 O O . ALA E 2 175 ? 13.303 5.729 -7.505 1.00 23.11 149 ALA E O 1
ATOM 6246 N N . PRO E 2 176 ? 11.147 5.064 -7.730 1.00 23.94 150 PRO E N 1
ATOM 6247 C CA . PRO E 2 176 ? 11.516 3.654 -7.480 1.00 25.81 150 PRO E CA 1
ATOM 6248 C C . PRO E 2 176 ? 12.390 3.124 -8.605 1.00 27.91 150 PRO E C 1
ATOM 6249 O O . PRO E 2 176 ? 12.145 3.426 -9.779 1.00 29.55 150 PRO E O 1
ATOM 6253 N N . SER E 2 177 ? 13.429 2.386 -8.247 1.00 28.33 151 SER E N 1
ATOM 6254 C CA . SER E 2 177 ? 14.382 1.818 -9.203 1.00 29.28 151 SER E CA 1
ATOM 6255 C C . SER E 2 177 ? 13.709 0.885 -10.209 1.00 32.51 151 SER E C 1
ATOM 6256 O O . SER E 2 177 ? 12.819 0.096 -9.846 1.00 32.95 151 SER E O 1
ATOM 6259 N N . SER E 2 178 ? 14.143 0.959 -11.482 1.00 34.19 152 SER E N 1
ATOM 6260 C CA . SER E 2 178 ? 13.636 0.036 -12.525 1.00 36.65 152 SER E CA 1
ATOM 6261 C C . SER E 2 178 ? 14.074 -1.421 -12.239 1.00 38.90 152 SER E C 1
ATOM 6262 O O . SER E 2 178 ? 13.476 -2.368 -12.777 1.00 40.06 152 SER E O 1
ATOM 6265 N N . LYS E 2 179 ? 15.088 -1.606 -11.380 1.00 39.26 153 LYS E N 1
ATOM 6266 C CA . LYS E 2 179 ? 15.600 -2.911 -10.990 1.00 40.93 153 LYS E CA 1
ATOM 6267 C C . LYS E 2 179 ? 14.988 -3.413 -9.671 1.00 40.62 153 LYS E C 1
ATOM 6268 O O . LYS E 2 179 ? 15.525 -4.358 -9.087 1.00 41.57 153 LYS E O 1
ATOM 6274 N N . SER E 2 180 ? 13.847 -2.823 -9.213 1.00 39.64 154 SER E N 1
ATOM 6275 C CA . SER E 2 180 ? 13.151 -3.247 -7.992 1.00 39.66 154 SER E CA 1
ATOM 6276 C C . SER E 2 180 ? 12.803 -4.738 -8.106 1.00 40.99 154 SER E C 1
ATOM 6277 O O . SER E 2 180 ? 12.325 -5.159 -9.163 1.00 41.03 154 SER E O 1
ATOM 6280 N N . THR E 2 181 ? 13.141 -5.537 -7.075 1.00 41.49 155 THR E N 1
ATOM 6281 C CA . THR E 2 181 ? 12.943 -6.989 -7.103 1.00 42.62 155 THR E CA 1
ATOM 6282 C C . THR E 2 181 ? 11.532 -7.385 -7.457 1.00 41.93 155 THR E C 1
ATOM 6283 O O . THR E 2 181 ? 10.585 -6.968 -6.796 1.00 40.93 155 THR E O 1
ATOM 6287 N N . SER E 2 182 ? 11.385 -8.196 -8.509 1.00 41.62 156 SER E N 1
ATOM 6288 C CA . SER E 2 182 ? 10.091 -8.660 -8.988 1.00 42.08 156 SER E CA 1
ATOM 6289 C C . SER E 2 182 ? 9.371 -9.432 -7.873 1.00 40.57 156 SER E C 1
ATOM 6290 O O . SER E 2 182 ? 9.971 -10.326 -7.288 1.00 40.85 156 SER E O 1
ATOM 6293 N N . GLY E 2 183 ? 8.150 -9.013 -7.529 1.00 38.99 157 GLY E N 1
ATOM 6294 C CA . GLY E 2 183 ? 7.398 -9.638 -6.443 1.00 38.18 157 GLY E CA 1
ATOM 6295 C C . GLY E 2 183 ? 7.948 -9.371 -5.044 1.00 36.70 157 GLY E C 1
ATOM 6296 O O . GLY E 2 183 ? 7.486 -9.968 -4.073 1.00 37.46 157 GLY E O 1
ATOM 6297 N N . GLY E 2 184 ? 8.912 -8.462 -4.933 1.00 34.69 158 GLY E N 1
ATOM 6298 C CA . GLY E 2 184 ? 9.530 -8.119 -3.661 1.00 33.75 158 GLY E CA 1
ATOM 6299 C C . GLY E 2 184 ? 9.183 -6.721 -3.175 1.00 31.15 158 GLY E C 1
ATOM 6300 O O . GLY E 2 184 ? 8.046 -6.267 -3.327 1.00 30.05 158 GLY E O 1
ATOM 6301 N N . THR E 2 185 ? 10.175 -6.030 -2.601 1.00 30.10 159 THR E N 1
ATOM 6302 C CA . THR E 2 185 ? 9.966 -4.700 -2.013 1.00 29.64 159 THR E CA 1
ATOM 6303 C C . THR E 2 185 ? 10.749 -3.617 -2.748 1.00 27.55 159 THR E C 1
ATOM 6304 O O . THR E 2 185 ? 11.900 -3.815 -3.100 1.00 28.69 159 THR E O 1
ATOM 6308 N N . ALA E 2 186 ? 10.112 -2.457 -2.972 1.00 25.83 160 ALA E N 1
ATOM 6309 C CA . ALA E 2 186 ? 10.709 -1.312 -3.638 1.00 24.57 160 ALA E CA 1
ATOM 6310 C C . ALA E 2 186 ? 10.733 -0.136 -2.664 1.00 23.28 160 ALA E C 1
ATOM 6311 O O . ALA E 2 186 ? 9.901 -0.081 -1.765 1.00 24.84 160 ALA E O 1
ATOM 6313 N N . ALA E 2 187 ? 11.644 0.787 -2.855 1.00 22.02 161 ALA E N 1
ATOM 6314 C CA . ALA E 2 187 ? 11.671 2.009 -2.035 1.00 21.46 161 ALA E CA 1
ATOM 6315 C C . ALA E 2 187 ? 11.442 3.185 -2.937 1.00 21.13 161 ALA E C 1
ATOM 6316 O O . ALA E 2 187 ? 11.951 3.243 -4.051 1.00 21.69 161 ALA E O 1
ATOM 6318 N N . LEU E 2 188 ? 10.709 4.162 -2.420 1.00 20.77 162 LEU E N 1
ATOM 6319 C CA . LEU E 2 188 ? 10.500 5.414 -3.140 1.00 20.39 162 LEU E CA 1
ATOM 6320 C C . LEU E 2 188 ? 10.396 6.525 -2.110 1.00 18.42 162 LEU E C 1
ATOM 6321 O O . LEU E 2 188 ? 10.371 6.224 -0.916 1.00 19.02 162 LEU E O 1
ATOM 6326 N N . GLY E 2 189 ? 10.441 7.755 -2.559 1.00 18.36 163 GLY E N 1
ATOM 6327 C CA . GLY E 2 189 ? 10.383 8.855 -1.620 1.00 17.87 163 GLY E CA 1
ATOM 6328 C C . GLY E 2 189 ? 10.297 10.222 -2.228 1.00 18.12 163 GLY E C 1
ATO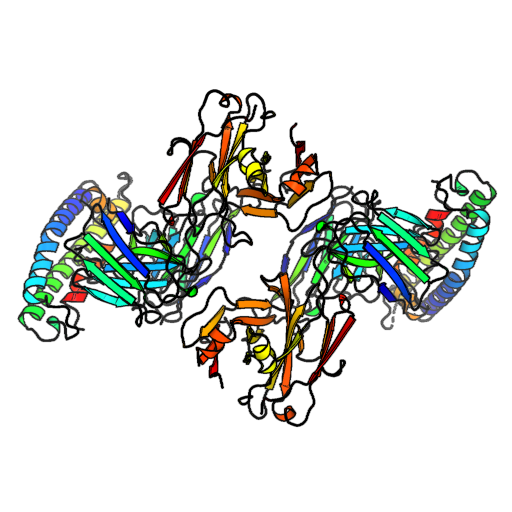M 6329 O O . GLY E 2 189 ? 10.030 10.363 -3.425 1.00 17.47 163 GLY E O 1
ATOM 6330 N N . CYS E 2 190 ? 10.495 11.215 -1.371 1.00 17.55 164 CYS E N 1
ATOM 6331 C CA . CYS E 2 190 ? 10.513 12.617 -1.790 1.00 18.53 164 CYS E CA 1
ATOM 6332 C C . CYS E 2 190 ? 11.682 13.299 -1.108 1.00 17.15 164 CYS E C 1
ATOM 6333 O O . CYS E 2 190 ? 11.860 13.121 0.095 1.00 18.11 164 CYS E O 1
ATOM 6336 N N . LEU E 2 191 ? 12.370 14.177 -1.833 1.00 15.57 165 LEU E N 1
ATOM 6337 C CA . LEU E 2 191 ? 13.453 14.987 -1.298 1.00 16.80 165 LEU E CA 1
ATOM 6338 C C . LEU E 2 191 ? 12.869 16.381 -1.148 1.00 16.34 165 LEU E C 1
ATOM 6339 O O . LEU E 2 191 ? 12.325 16.936 -2.117 1.00 17.93 165 LEU E O 1
ATOM 6344 N N . VAL E 2 192 ? 12.934 16.936 0.068 1.00 15.13 166 VAL E N 1
ATOM 6345 C CA . VAL E 2 192 ? 12.303 18.216 0.402 1.00 15.93 166 VAL E CA 1
ATOM 6346 C C . VAL E 2 192 ? 13.484 19.138 0.653 1.00 18.31 166 VAL E C 1
ATOM 6347 O O . VAL E 2 192 ? 14.100 19.050 1.711 1.00 19.04 166 VAL E O 1
ATOM 6351 N N . LYS E 2 193 ? 13.782 19.989 -0.296 1.00 18.42 167 LYS E N 1
ATOM 6352 C CA . LYS E 2 193 ? 15.011 20.771 -0.263 1.00 18.37 167 LYS E CA 1
ATOM 6353 C C . LYS E 2 193 ? 14.832 22.285 -0.103 1.00 20.19 167 LYS E C 1
ATOM 6354 O O . LYS E 2 193 ? 13.851 22.858 -0.579 1.00 20.23 167 LYS E O 1
ATOM 6360 N N . ASP E 2 194 ? 15.811 22.926 0.557 1.00 18.78 168 ASP E N 1
ATOM 6361 C CA . ASP E 2 194 ? 16.003 24.358 0.586 1.00 18.30 168 ASP E CA 1
ATOM 6362 C C . ASP E 2 194 ? 14.848 25.140 1.200 1.00 18.84 168 ASP E C 1
ATOM 6363 O O . ASP E 2 194 ? 14.300 26.054 0.583 1.00 21.24 168 ASP E O 1
ATOM 6368 N N . TYR E 2 195 ? 14.560 24.808 2.449 1.00 16.92 169 TYR E N 1
ATOM 6369 C CA . TYR E 2 195 ? 13.505 25.531 3.148 1.00 16.74 169 TYR E CA 1
ATOM 6370 C C . TYR E 2 195 ? 14.050 26.169 4.409 1.00 16.14 169 TYR E C 1
ATOM 6371 O O . TYR E 2 195 ? 15.082 25.780 4.933 1.00 16.67 169 TYR E O 1
ATOM 6380 N N . PHE E 2 196 ? 13.305 27.126 4.953 1.00 16.21 170 PHE E N 1
ATOM 6381 C CA . PHE E 2 196 ? 13.677 27.802 6.175 1.00 17.00 170 PHE E CA 1
ATOM 6382 C C . PHE E 2 196 ? 12.426 28.500 6.703 1.00 16.97 170 PHE E C 1
ATOM 6383 O O . PHE E 2 196 ? 11.706 29.117 5.911 1.00 16.91 170 PHE E O 1
ATOM 6391 N N . PRO E 2 197 ? 12.209 28.525 8.022 1.00 16.07 171 PRO E N 1
ATOM 6392 C CA . PRO E 2 197 ? 12.901 27.720 9.047 1.00 16.48 171 PRO E CA 1
ATOM 6393 C C . PRO E 2 197 ? 12.295 26.293 9.067 1.00 17.17 171 PRO E C 1
ATOM 6394 O O . PRO E 2 197 ? 11.408 25.942 8.254 1.00 16.83 171 PRO E O 1
ATOM 6398 N N . GLU E 2 198 ? 12.693 25.493 10.064 1.00 17.81 172 GLU E N 1
ATOM 6399 C CA . GLU E 2 198 ? 11.999 24.209 10.287 1.00 17.28 172 GLU E CA 1
ATOM 6400 C C . GLU E 2 198 ? 10.609 24.529 10.937 1.00 18.24 172 GLU E C 1
ATOM 6401 O O . GLU E 2 198 ? 10.411 25.610 11.522 1.00 20.51 172 GLU E O 1
ATOM 6407 N N . PRO E 2 199 ? 9.685 23.589 10.968 1.00 17.17 173 PRO E N 1
ATOM 6408 C CA . PRO E 2 199 ? 9.755 22.257 10.363 1.00 16.53 173 PRO E CA 1
ATOM 6409 C C . PRO E 2 199 ? 8.963 22.148 9.063 1.00 17.51 173 PRO E C 1
ATOM 6410 O O . PRO E 2 199 ? 8.132 22.990 8.745 1.00 19.18 173 PRO E O 1
ATOM 6414 N N . VAL E 2 200 ? 9.167 21.053 8.333 1.00 17.21 174 VAL E N 1
ATOM 6415 C CA . VAL E 2 200 ? 8.226 20.604 7.342 1.00 18.76 174 VAL E CA 1
ATOM 6416 C C . VAL E 2 200 ? 7.589 19.350 7.940 1.00 20.46 174 VAL E C 1
ATOM 6417 O O . VAL E 2 200 ? 8.226 18.629 8.730 1.00 21.98 174 VAL E O 1
ATOM 6421 N N . THR E 2 201 ? 6.370 19.058 7.532 1.00 19.75 175 THR E N 1
ATOM 6422 C CA . THR E 2 201 ? 5.732 17.772 7.849 1.00 21.81 175 THR E CA 1
ATOM 6423 C C . THR E 2 201 ? 5.487 17.054 6.534 1.00 20.94 175 THR E C 1
ATOM 6424 O O . THR E 2 201 ? 5.267 17.692 5.500 1.00 20.75 175 THR E O 1
ATOM 6428 N N . VAL E 2 202 ? 5.599 15.729 6.551 1.00 19.55 176 VAL E N 1
ATOM 6429 C CA . VAL E 2 202 ? 5.371 14.943 5.353 1.00 18.74 176 VAL E CA 1
ATOM 6430 C C . VAL E 2 202 ? 4.422 13.814 5.684 1.00 18.72 176 VAL E C 1
ATOM 6431 O O . VAL E 2 202 ? 4.601 13.107 6.695 1.00 20.20 176 VAL E O 1
ATOM 6435 N N . SER E 2 203 ? 3.443 13.621 4.834 1.00 18.12 177 SER E N 1
ATOM 6436 C CA . SER E 2 203 ? 2.606 12.435 4.926 1.00 18.92 177 SER E CA 1
ATOM 6437 C C . SER E 2 203 ? 2.599 11.777 3.551 1.00 18.85 177 SER E C 1
ATOM 6438 O O . SER E 2 203 ? 3.071 12.373 2.561 1.00 18.98 177 SER E O 1
ATOM 6441 N N . TRP E 2 204 ? 2.079 10.573 3.465 1.00 17.88 178 TRP E N 1
ATOM 6442 C CA . TRP E 2 204 ? 1.958 9.861 2.199 1.00 17.27 178 TRP E CA 1
ATOM 6443 C C . TRP E 2 204 ? 0.497 9.499 1.997 1.00 18.23 178 TRP E C 1
ATOM 6444 O O . TRP E 2 204 ? -0.161 8.978 2.900 1.00 18.14 178 TRP E O 1
ATOM 6455 N N . ASN E 2 205 ? -0.006 9.807 0.795 1.00 17.65 179 ASN E N 1
ATOM 6456 C CA . ASN E 2 205 ? -1.416 9.521 0.452 1.00 18.84 179 ASN E CA 1
ATOM 6457 C C . ASN E 2 205 ? -2.400 10.065 1.481 1.00 20.39 179 ASN E C 1
ATOM 6458 O O . ASN E 2 205 ? -3.339 9.388 1.890 1.00 20.90 179 ASN E O 1
ATOM 6463 N N . SER E 2 206 ? -2.124 11.276 1.961 1.00 19.85 180 SER E N 1
ATOM 6464 C CA . SER E 2 206 ? -2.954 11.942 2.955 1.00 19.70 180 SER E CA 1
ATOM 6465 C C . SER E 2 206 ? -3.171 11.120 4.224 1.00 20.59 180 SER E C 1
ATOM 6466 O O . SER E 2 206 ? -4.194 11.251 4.886 1.00 20.62 180 SER E O 1
ATOM 6469 N N . GLY E 2 207 ? -2.177 10.311 4.569 1.00 20.12 181 GLY E N 1
ATOM 6470 C CA . GLY E 2 207 ? -2.256 9.482 5.758 1.00 21.59 181 GLY E CA 1
ATOM 6471 C C . GLY E 2 207 ? -2.669 8.047 5.493 1.00 20.42 181 GLY E C 1
ATOM 6472 O O . GLY E 2 207 ? -2.636 7.237 6.418 1.00 21.68 181 GLY E O 1
ATOM 6473 N N . ALA E 2 208 ? -3.050 7.694 4.251 1.00 19.06 182 ALA E N 1
ATOM 6474 C CA . ALA E 2 208 ? -3.427 6.305 3.953 1.00 20.52 182 ALA E CA 1
ATOM 6475 C C . ALA E 2 208 ? -2.197 5.391 3.981 1.00 20.65 182 ALA E C 1
ATOM 6476 O O . ALA E 2 208 ? -2.352 4.198 4.196 1.00 21.75 182 ALA E O 1
ATOM 6478 N N . LEU E 2 209 ? -0.987 5.960 3.789 1.00 19.89 183 LEU E N 1
ATOM 6479 C CA . LEU E 2 209 ? 0.251 5.146 3.773 1.00 20.38 183 LEU E CA 1
ATOM 6480 C C . LEU E 2 209 ? 1.124 5.548 4.949 1.00 20.58 183 LEU E C 1
ATOM 6481 O O . LEU E 2 209 ? 1.605 6.663 4.996 1.00 19.46 183 LEU E O 1
ATOM 6486 N N . THR E 2 210 ? 1.212 4.671 5.990 1.00 21.61 184 THR E N 1
ATOM 6487 C CA . THR E 2 210 ? 2.025 4.997 7.169 1.00 23.21 184 THR E CA 1
ATOM 6488 C C . THR E 2 210 ? 3.059 3.917 7.469 1.00 23.67 184 THR E C 1
ATOM 6489 O O . THR E 2 210 ? 4.155 4.251 7.928 1.00 24.05 184 THR E O 1
ATOM 6493 N N . SER E 2 211 ? 2.732 2.667 7.183 1.00 24.68 185 SER E N 1
ATOM 6494 C CA . SER E 2 211 ? 3.678 1.573 7.451 1.00 27.15 185 SER E CA 1
ATOM 6495 C C . SER E 2 211 ? 4.840 1.666 6.506 1.00 26.91 185 SER E C 1
ATOM 6496 O O . SER E 2 211 ? 4.676 1.863 5.292 1.00 26.71 185 SER E O 1
ATOM 6499 N N . GLY E 2 212 ? 6.024 1.529 7.070 1.00 25.92 186 GLY E N 1
ATOM 6500 C CA . GLY E 2 212 ? 7.243 1.578 6.275 1.00 24.79 186 GLY E CA 1
ATOM 6501 C C . GLY E 2 212 ? 7.734 2.969 5.918 1.00 23.63 186 GLY E C 1
ATOM 6502 O O . GLY E 2 212 ? 8.744 3.085 5.213 1.00 23.95 186 GLY E O 1
ATOM 6503 N N . VAL E 2 213 ? 7.039 4.023 6.380 1.00 20.70 187 VAL E N 1
ATOM 6504 C CA . VAL E 2 213 ? 7.496 5.378 6.067 1.00 19.99 187 VAL E CA 1
ATOM 6505 C C . VAL E 2 213 ? 8.607 5.777 7.024 1.00 20.61 187 VAL E C 1
ATOM 6506 O O . VAL E 2 213 ? 8.517 5.541 8.236 1.00 22.08 187 VAL E O 1
ATOM 6510 N N . HIS E 2 214 ? 9.640 6.439 6.491 1.00 18.90 188 HIS E N 1
ATOM 6511 C CA . HIS E 2 214 ? 10.651 7.027 7.329 1.00 19.31 188 HIS E CA 1
ATOM 6512 C C . HIS E 2 214 ? 10.860 8.444 6.863 1.00 17.18 188 HIS E C 1
ATOM 6513 O O . HIS E 2 214 ? 11.274 8.649 5.715 1.00 18.62 188 HIS E O 1
ATOM 6520 N N . THR E 2 215 ? 10.587 9.442 7.728 1.00 17.40 189 THR E N 1
ATOM 6521 C CA . THR E 2 215 ? 10.857 10.830 7.375 1.00 18.15 189 THR E CA 1
ATOM 6522 C C . THR E 2 215 ? 12.032 11.236 8.243 1.00 19.53 189 THR E C 1
ATOM 6523 O O . THR E 2 215 ? 11.976 11.172 9.492 1.00 20.14 189 THR E O 1
ATOM 6527 N N . PHE E 2 216 ? 13.150 11.551 7.585 1.00 18.54 190 PHE E N 1
ATOM 6528 C CA . PHE E 2 216 ? 14.404 11.794 8.274 1.00 18.67 190 PHE E CA 1
ATOM 6529 C C . PHE E 2 216 ? 14.462 13.145 8.935 1.00 19.24 190 PHE E C 1
ATOM 6530 O O . PHE E 2 216 ? 13.891 14.101 8.407 1.00 18.82 190 PHE E O 1
ATOM 6538 N N . PRO E 2 217 ? 15.269 13.284 9.987 1.00 20.34 191 PRO E N 1
ATOM 6539 C CA . PRO E 2 217 ? 15.531 14.630 10.540 1.00 20.41 191 PRO E CA 1
ATOM 6540 C C . PRO E 2 217 ? 16.161 15.529 9.461 1.00 19.66 191 PRO E C 1
ATOM 6541 O O . PRO E 2 217 ? 16.977 15.063 8.624 1.00 19.45 191 PRO E O 1
ATOM 6545 N N . ALA E 2 218 ? 15.802 16.804 9.484 1.00 20.36 192 ALA E N 1
ATOM 6546 C CA . ALA E 2 218 ? 16.381 17.740 8.534 1.00 21.68 192 ALA E CA 1
ATOM 6547 C C . ALA E 2 218 ? 17.876 17.954 8.809 1.00 21.18 192 ALA E C 1
ATOM 6548 O O . ALA E 2 218 ? 18.336 17.785 9.949 1.00 22.23 192 ALA E O 1
ATOM 6550 N N . VAL E 2 219 ? 18.610 18.291 7.773 1.00 20.59 193 VAL E N 1
ATOM 6551 C CA . VAL E 2 219 ? 20.005 18.665 7.925 1.00 21.70 193 VAL E CA 1
ATOM 6552 C C . VAL E 2 219 ? 20.117 20.103 7.479 1.00 21.11 193 VAL E C 1
ATOM 6553 O O . VAL E 2 219 ? 19.516 20.511 6.476 1.00 19.50 193 VAL E O 1
ATOM 6557 N N . LEU E 2 220 ? 20.924 20.880 8.226 1.00 21.90 194 LEU E N 1
ATOM 6558 C CA . LEU E 2 220 ? 21.169 22.260 7.850 1.00 23.55 194 LEU E CA 1
ATOM 6559 C C . LEU E 2 220 ? 22.302 22.249 6.848 1.00 24.10 194 LEU E C 1
ATOM 6560 O O . LEU E 2 220 ? 23.411 21.793 7.150 1.00 25.54 194 LEU E O 1
ATOM 6565 N N . GLN E 2 221 ? 22.055 22.769 5.653 1.00 21.97 195 GLN E N 1
ATOM 6566 C CA . GLN E 2 221 ? 23.061 22.883 4.623 1.00 23.04 195 GLN E CA 1
ATOM 6567 C C . GLN E 2 221 ? 23.955 24.135 4.819 1.00 24.76 195 GLN E C 1
ATOM 6568 O O . GLN E 2 221 ? 23.585 25.057 5.560 1.00 25.47 195 GLN E O 1
ATOM 6574 N N . SER E 2 222 ? 25.120 24.179 4.145 1.00 27.05 196 SER E N 1
ATOM 6575 C CA . SER E 2 222 ? 25.997 25.359 4.273 1.00 29.26 196 SER E CA 1
ATOM 6576 C C . SER E 2 222 ? 25.363 26.654 3.761 1.00 29.71 196 SER E C 1
ATOM 6577 O O . SER E 2 222 ? 25.803 27.747 4.122 1.00 30.84 196 SER E O 1
ATOM 6580 N N . SER E 2 223 ? 24.319 26.548 2.942 1.00 28.54 197 SER E N 1
ATOM 6581 C CA . SER E 2 223 ? 23.561 27.706 2.454 1.00 28.10 197 SER E CA 1
ATOM 6582 C C . SER E 2 223 ? 22.679 28.338 3.552 1.00 27.16 197 SER E C 1
ATOM 6583 O O . SER E 2 223 ? 22.116 29.411 3.343 1.00 28.80 197 SER E O 1
ATOM 6586 N N . GLY E 2 224 ? 22.521 27.668 4.699 1.00 24.95 198 GLY E N 1
ATOM 6587 C CA . GLY E 2 224 ? 21.650 28.140 5.759 1.00 24.14 198 GLY E CA 1
ATOM 6588 C C . GLY E 2 224 ? 20.205 27.643 5.620 1.00 22.73 198 GLY E C 1
ATOM 6589 O O . GLY E 2 224 ? 19.336 28.024 6.429 1.00 24.23 198 GLY E O 1
ATOM 6590 N N . LEU E 2 225 ? 19.944 26.807 4.576 1.00 20.79 199 LEU E N 1
ATOM 6591 C CA . LEU E 2 225 ? 18.609 26.200 4.330 1.00 19.91 199 LEU E CA 1
ATOM 6592 C C . LEU E 2 225 ? 18.610 24.732 4.754 1.00 20.14 199 LEU E C 1
ATOM 6593 O O . LEU E 2 225 ? 19.667 24.049 4.697 1.00 19.22 199 LEU E O 1
ATOM 6598 N N . TYR E 2 226 ? 17.438 24.230 5.104 1.00 18.55 200 TYR E N 1
ATOM 6599 C CA . TYR E 2 226 ? 17.300 22.829 5.513 1.00 17.89 200 TYR E CA 1
ATOM 6600 C C . TYR E 2 226 ? 16.916 21.939 4.349 1.00 16.91 200 TYR E C 1
ATOM 6601 O O . TYR E 2 226 ? 16.378 22.387 3.323 1.00 17.87 200 TYR E O 1
ATOM 6610 N N . SER E 2 227 ? 17.162 20.668 4.521 1.00 16.62 201 SER E N 1
ATOM 6611 C CA . SER E 2 227 ? 16.760 19.663 3.548 1.00 17.75 201 SER E CA 1
ATOM 6612 C C . SER E 2 227 ? 16.468 18.364 4.278 1.00 18.66 201 SER E C 1
ATOM 6613 O O . SER E 2 227 ? 17.116 18.051 5.306 1.00 19.23 201 SER E O 1
ATOM 6616 N N . LEU E 2 228 ? 15.463 17.631 3.801 1.00 17.14 202 LEU E N 1
ATOM 6617 C CA . LEU E 2 228 ? 15.210 16.299 4.350 1.00 18.00 202 LEU E CA 1
ATOM 6618 C C . LEU E 2 228 ? 14.633 15.370 3.283 1.00 17.63 202 LEU E C 1
ATOM 6619 O O . LEU E 2 228 ? 14.235 15.858 2.229 1.00 18.35 202 LEU E O 1
ATOM 6624 N N . SER E 2 229 ? 14.671 14.059 3.520 1.00 15.89 203 SER E N 1
ATOM 6625 C CA . SER E 2 229 ? 13.997 13.109 2.654 1.00 15.96 203 SER E CA 1
ATOM 6626 C C . SER E 2 229 ? 13.005 12.348 3.465 1.00 16.74 203 SER E C 1
ATOM 6627 O O . SER E 2 229 ? 13.110 12.190 4.691 1.00 16.60 203 SER E O 1
ATOM 6630 N N . SER E 2 230 ? 11.942 11.889 2.761 1.00 16.14 204 SER E N 1
ATOM 6631 C CA . SER E 2 230 ? 10.965 10.989 3.347 1.00 16.61 204 SER E CA 1
ATOM 6632 C C . SER E 2 230 ? 10.876 9.825 2.378 1.00 17.47 204 SER E C 1
ATOM 6633 O O . SER E 2 230 ? 10.735 10.032 1.170 1.00 17.58 204 SER E O 1
ATOM 6636 N N . VAL E 2 231 ? 11.004 8.604 2.885 1.00 16.01 205 VAL E N 1
ATOM 6637 C CA . VAL E 2 231 ? 10.954 7.415 2.034 1.00 16.48 205 VAL E CA 1
ATOM 6638 C C . VAL E 2 231 ? 9.911 6.426 2.569 1.00 18.77 205 VAL E C 1
ATOM 6639 O O . VAL E 2 231 ? 9.499 6.492 3.719 1.00 20.00 205 VAL E O 1
ATOM 6643 N N . VAL E 2 232 ? 9.539 5.496 1.719 1.00 17.57 206 VAL E N 1
ATOM 6644 C CA . VAL E 2 232 ? 8.618 4.444 2.088 1.00 18.86 206 VAL E CA 1
ATOM 6645 C C . VAL E 2 232 ? 8.963 3.207 1.270 1.00 19.81 206 VAL E C 1
ATOM 6646 O O . VAL E 2 232 ? 9.402 3.328 0.120 1.00 19.65 206 VAL E O 1
ATOM 6650 N N . THR E 2 233 ? 8.803 2.014 1.871 1.00 21.33 207 THR E N 1
ATOM 6651 C CA . THR E 2 233 ? 8.990 0.785 1.125 1.00 22.71 207 THR E CA 1
ATOM 6652 C C . THR E 2 233 ? 7.597 0.223 0.864 1.00 22.77 207 THR E C 1
ATOM 6653 O O . THR E 2 233 ? 6.707 0.243 1.735 1.00 25.19 207 THR E O 1
ATOM 6657 N N . VAL E 2 234 ? 7.392 -0.239 -0.369 1.00 21.91 208 VAL E N 1
ATOM 6658 C CA . VAL E 2 234 ? 6.118 -0.757 -0.853 1.00 22.96 208 VAL E CA 1
ATOM 6659 C C . VAL E 2 234 ? 6.360 -1.992 -1.720 1.00 23.94 208 VAL E C 1
ATOM 6660 O O . VAL E 2 234 ? 7.459 -2.195 -2.196 1.00 23.84 208 VAL E O 1
ATOM 6664 N N . PRO E 2 235 ? 5.321 -2.766 -1.999 1.00 25.64 209 PRO E N 1
ATOM 6665 C CA . PRO E 2 235 ? 5.505 -3.926 -2.887 1.00 25.97 209 PRO E CA 1
ATOM 6666 C C . PRO E 2 235 ? 5.901 -3.474 -4.295 1.00 27.06 209 PRO E C 1
ATOM 6667 O O . PRO E 2 235 ? 5.243 -2.592 -4.834 1.00 28.67 209 PRO E O 1
ATOM 6671 N N . SER E 2 236 ? 6.897 -4.132 -4.920 1.00 27.73 210 SER E N 1
ATOM 6672 C CA . SER E 2 236 ? 7.294 -3.832 -6.292 1.00 29.24 210 SER E CA 1
ATOM 6673 C C . SER E 2 236 ? 6.124 -4.001 -7.260 1.00 31.16 210 SER E C 1
ATOM 6674 O O . SER E 2 236 ? 6.010 -3.226 -8.204 1.00 31.93 210 SER E O 1
ATOM 6677 N N . SER E 2 237 ? 5.265 -4.998 -7.024 1.00 30.85 211 SER E N 1
ATOM 6678 C CA . SER E 2 237 ? 4.126 -5.233 -7.916 1.00 32.89 211 SER E CA 1
ATOM 6679 C C . SER E 2 237 ? 3.074 -4.112 -7.819 1.00 34.97 211 SER E C 1
ATOM 6680 O O . SER E 2 237 ? 2.186 -4.040 -8.658 1.00 37.19 211 SER E O 1
ATOM 6683 N N . SER E 2 238 ? 3.137 -3.255 -6.774 1.00 34.59 212 SER E N 1
ATOM 6684 C CA . SER E 2 238 ? 2.195 -2.139 -6.651 1.00 34.09 212 SER E CA 1
ATOM 6685 C C . SER E 2 238 ? 2.629 -0.933 -7.522 1.00 35.77 212 SER E C 1
ATOM 6686 O O . SER E 2 238 ? 1.835 -0.009 -7.691 1.00 37.27 212 SER E O 1
ATOM 6689 N N . LEU E 2 239 ? 3.853 -0.930 -8.073 1.00 36.48 213 LEU E N 1
ATOM 6690 C CA . LEU E 2 239 ? 4.370 0.240 -8.780 1.00 38.35 213 LEU E CA 1
ATOM 6691 C C . LEU E 2 239 ? 3.583 0.763 -10.028 1.00 42.05 213 LEU E C 1
ATOM 6692 O O . LEU E 2 239 ? 3.413 1.976 -10.063 1.00 42.87 213 LEU E O 1
ATOM 6697 N N . GLY E 2 240 ? 3.182 -0.023 -11.018 1.00 44.33 214 GLY E N 1
ATOM 6698 C CA . GLY E 2 240 ? 2.410 0.522 -12.146 1.00 46.56 214 GLY E CA 1
ATOM 6699 C C . GLY E 2 240 ? 0.908 0.653 -11.902 1.00 47.72 214 GLY E C 1
ATOM 6700 O O . GLY E 2 240 ? 0.152 0.918 -12.847 1.00 49.73 214 GLY E O 1
ATOM 6701 N N . THR E 2 241 ? 0.431 0.435 -10.660 1.00 46.31 215 THR E N 1
ATOM 6702 C CA . THR E 2 241 ? -1.005 0.486 -10.380 1.00 45.47 215 THR E CA 1
ATOM 6703 C C . THR E 2 241 ? -1.378 1.436 -9.256 1.00 41.51 215 THR E C 1
ATOM 6704 O O . THR E 2 241 ? -2.379 2.159 -9.371 1.00 41.55 215 THR E O 1
ATOM 6708 N N . GLN E 2 242 ? -0.630 1.398 -8.133 1.00 37.67 216 GLN E N 1
ATOM 6709 C CA . GLN E 2 242 ? -0.970 2.226 -6.981 1.00 34.49 216 GLN E CA 1
ATOM 6710 C C . GLN E 2 242 ? -0.351 3.629 -7.101 1.00 31.48 216 GLN E C 1
ATOM 6711 O O . GLN E 2 242 ? 0.831 3.751 -7.416 1.00 32.06 216 GLN E O 1
ATOM 6717 N N . THR E 2 243 ? -1.146 4.675 -6.830 1.00 27.08 217 THR E N 1
ATOM 6718 C CA . THR E 2 243 ? -0.611 6.035 -6.837 1.00 25.32 217 THR E CA 1
ATOM 6719 C C . THR E 2 243 ? 0.030 6.305 -5.493 1.00 23.38 217 THR E C 1
ATOM 6720 O O . THR E 2 243 ? -0.570 6.021 -4.447 1.00 23.82 217 THR E O 1
ATOM 6724 N N . TYR E 2 244 ? 1.228 6.955 -5.518 1.00 21.93 218 TYR E N 1
ATOM 6725 C CA . TYR E 2 244 ? 1.918 7.350 -4.315 1.00 21.51 218 TYR E CA 1
ATOM 6726 C C . TYR E 2 244 ? 2.164 8.847 -4.382 1.00 21.74 218 TYR E C 1
ATOM 6727 O O . TYR E 2 244 ? 2.771 9.330 -5.332 1.00 22.88 218 TYR E O 1
ATOM 6736 N N . ILE E 2 245 ? 1.676 9.561 -3.376 1.00 20.20 219 ILE E N 1
ATOM 6737 C CA . ILE E 2 245 ? 1.806 11.021 -3.300 1.00 20.75 219 ILE E CA 1
ATOM 6738 C C . ILE E 2 245 ? 2.401 11.415 -1.961 1.00 21.10 219 ILE E C 1
ATOM 6739 O O . ILE E 2 245 ? 1.900 10.999 -0.914 1.00 21.39 219 ILE E O 1
ATOM 6744 N N . CYS E 2 246 ? 3.467 12.246 -1.970 1.00 19.82 220 CYS E N 1
ATOM 6745 C CA . CYS E 2 246 ? 3.967 12.769 -0.710 1.00 21.52 220 CYS E CA 1
ATOM 6746 C C . CYS E 2 246 ? 3.352 14.154 -0.521 1.00 20.86 220 CYS E C 1
ATOM 6747 O O . CYS E 2 246 ? 3.292 14.963 -1.451 1.00 21.91 220 CYS E O 1
ATOM 6750 N N . ASN E 2 247 ? 2.817 14.392 0.653 1.00 18.80 221 ASN E N 1
ATOM 6751 C CA . ASN E 2 247 ? 2.144 15.659 0.998 1.00 18.76 221 ASN E CA 1
ATOM 6752 C C . ASN E 2 247 ? 3.094 16.388 1.906 1.00 18.30 221 ASN E C 1
ATOM 6753 O O . ASN E 2 247 ? 3.367 15.925 3.008 1.00 19.67 221 ASN E O 1
ATOM 6758 N N . VAL E 2 248 ? 3.607 17.537 1.448 1.00 16.35 222 VAL E N 1
ATOM 6759 C CA . VAL E 2 248 ? 4.607 18.251 2.225 1.00 17.55 222 VAL E CA 1
ATOM 6760 C C . VAL E 2 248 ? 4.009 19.578 2.663 1.00 19.33 222 VAL E C 1
ATOM 6761 O O . VAL E 2 248 ? 3.466 20.300 1.824 1.00 21.63 222 VAL E O 1
ATOM 6765 N N . ASN E 2 249 ? 4.040 19.840 3.947 1.00 19.51 223 ASN E N 1
ATOM 6766 C CA . ASN E 2 249 ? 3.469 21.069 4.470 1.00 20.86 223 ASN E CA 1
ATOM 6767 C C . ASN E 2 249 ? 4.584 21.853 5.136 1.00 18.83 223 ASN E C 1
ATOM 6768 O O . ASN E 2 249 ? 5.350 21.283 5.928 1.00 19.45 223 ASN E O 1
ATOM 6773 N N . HIS E 2 250 ? 4.680 23.169 4.855 1.00 18.10 224 HIS E N 1
ATOM 6774 C CA . HIS E 2 250 ? 5.672 23.989 5.526 1.00 18.00 224 HIS E CA 1
ATOM 6775 C C . HIS E 2 250 ? 4.867 25.220 6.006 1.00 19.95 224 HIS E C 1
ATOM 6776 O O . HIS E 2 250 ? 4.607 26.131 5.216 1.00 21.16 224 HIS E O 1
ATOM 6783 N N . LYS E 2 251 ? 4.356 25.154 7.244 1.00 20.60 225 LYS E N 1
ATOM 6784 C CA . LYS E 2 251 ? 3.492 26.211 7.781 1.00 21.56 225 LYS E CA 1
ATOM 6785 C C . LYS E 2 251 ? 4.123 27.634 7.740 1.00 22.15 225 LYS E C 1
ATOM 6786 O O . LYS E 2 251 ? 3.424 28.585 7.324 1.00 24.52 225 LYS E O 1
ATOM 6792 N N . PRO E 2 252 ? 5.443 27.788 7.985 1.00 20.82 226 PRO E N 1
ATOM 6793 C CA . PRO E 2 252 ? 6.022 29.145 7.944 1.00 20.73 226 PRO E CA 1
ATOM 6794 C C . PRO E 2 252 ? 5.822 29.877 6.633 1.00 21.88 226 PRO E C 1
ATOM 6795 O O . PRO E 2 252 ? 5.676 31.129 6.608 1.00 24.63 226 PRO E O 1
ATOM 6799 N N . SER E 2 253 ? 5.858 29.155 5.507 1.00 22.24 227 SER E N 1
ATOM 6800 C CA . SER E 2 253 ? 5.662 29.770 4.206 1.00 22.78 227 SER E CA 1
ATOM 6801 C C . SER E 2 253 ? 4.238 29.572 3.671 1.00 25.54 227 SER E C 1
ATOM 6802 O O . SER E 2 253 ? 4.008 29.885 2.503 1.00 26.92 227 SER E O 1
ATOM 6805 N N . ASN E 2 254 ? 3.341 28.936 4.457 1.00 26.75 228 ASN E N 1
ATOM 6806 C CA . ASN E 2 254 ? 1.979 28.634 4.038 1.00 29.87 228 ASN E CA 1
ATOM 6807 C C . ASN E 2 254 ? 1.973 27.813 2.763 1.00 31.84 228 ASN E C 1
ATOM 6808 O O . ASN E 2 254 ? 1.195 28.086 1.834 1.00 35.16 228 ASN E O 1
ATOM 6813 N N . THR E 2 255 ? 2.911 26.834 2.673 1.00 30.31 229 THR E N 1
ATOM 6814 C CA . THR E 2 255 ? 2.987 26.032 1.479 1.00 31.32 229 THR E CA 1
ATOM 6815 C C . THR E 2 255 ? 2.535 24.610 1.721 1.00 29.81 229 THR E C 1
ATOM 6816 O O . THR E 2 255 ? 2.756 24.051 2.785 1.00 27.93 229 THR E O 1
ATOM 6820 N N . LYS E 2 256 ? 1.801 24.071 0.758 1.00 30.10 230 LYS E N 1
ATOM 6821 C CA . LYS E 2 256 ? 1.349 22.690 0.783 1.00 31.15 230 LYS E CA 1
ATOM 6822 C C . LYS E 2 256 ? 1.629 22.155 -0.608 1.00 32.23 230 LYS E C 1
ATOM 6823 O O . LYS E 2 256 ? 1.150 22.711 -1.593 1.00 34.62 230 LYS E O 1
ATOM 6829 N N . VAL E 2 257 ? 2.459 21.149 -0.706 1.00 29.77 231 VAL E N 1
ATOM 6830 C CA . VAL E 2 257 ? 2.848 20.576 -1.999 1.00 29.55 231 VAL E CA 1
ATOM 6831 C C . VAL E 2 257 ? 2.399 19.119 -1.994 1.00 28.61 231 VAL E C 1
ATOM 6832 O O . VAL E 2 257 ? 2.591 18.447 -0.989 1.00 28.80 231 VAL E O 1
ATOM 6836 N N . ASP E 2 258 ? 1.809 18.620 -3.078 1.00 27.88 232 ASP E N 1
ATOM 6837 C CA . ASP E 2 258 ? 1.479 17.183 -3.196 1.00 28.17 232 ASP E CA 1
ATOM 6838 C C . ASP E 2 258 ? 2.231 16.696 -4.402 1.00 29.74 232 ASP E C 1
ATOM 6839 O O . ASP E 2 258 ? 1.825 17.048 -5.512 1.00 33.40 232 ASP E O 1
ATOM 6844 N N . LYS E 2 259 ? 3.310 15.887 -4.221 1.00 25.63 233 LYS E N 1
ATOM 6845 C CA . LYS E 2 259 ? 4.131 15.390 -5.324 1.00 25.64 233 LYS E CA 1
ATOM 6846 C C . LYS E 2 259 ? 3.844 13.913 -5.612 1.00 26.09 233 LYS E C 1
ATOM 6847 O O . LYS E 2 259 ? 4.106 13.057 -4.747 1.00 24.77 233 LYS E O 1
ATOM 6853 N N . ARG E 2 260 ? 3.387 13.597 -6.845 1.00 27.01 234 ARG E N 1
ATOM 6854 C CA . ARG E 2 260 ? 3.184 12.194 -7.207 1.00 27.52 234 ARG E CA 1
ATOM 6855 C C . ARG E 2 260 ? 4.548 11.602 -7.560 1.00 27.29 234 ARG E C 1
ATOM 6856 O O . ARG E 2 260 ? 5.339 12.212 -8.293 1.00 28.35 234 ARG E O 1
ATOM 6864 N N . VAL E 2 261 ? 4.870 10.446 -6.976 1.00 24.39 235 VAL E N 1
ATOM 6865 C CA . VAL E 2 261 ? 6.135 9.784 -7.220 1.00 24.32 235 VAL E CA 1
ATOM 6866 C C . VAL E 2 261 ? 5.876 8.536 -8.038 1.00 26.89 235 VAL E C 1
ATOM 6867 O O . VAL E 2 261 ? 5.157 7.639 -7.603 1.00 27.43 235 VAL E O 1
ATOM 6871 N N . GLU E 2 262 ? 6.454 8.478 -9.226 1.00 28.12 236 GLU E N 1
ATOM 6872 C CA . GLU E 2 262 ? 6.234 7.373 -10.164 1.00 29.37 236 GLU E CA 1
ATOM 6873 C C . GLU E 2 262 ? 7.554 6.789 -10.649 1.00 29.82 236 GLU E C 1
ATOM 6874 O O . GLU E 2 262 ? 8.554 7.502 -10.703 1.00 29.07 236 GLU E O 1
ATOM 6880 N N . PRO E 2 263 ? 7.560 5.531 -11.181 1.00 31.69 237 PRO E N 1
ATOM 6881 C CA . PRO E 2 263 ? 8.762 5.031 -11.859 1.00 33.43 237 PRO E CA 1
ATOM 6882 C C . PRO E 2 263 ? 9.117 5.957 -13.034 1.00 36.27 237 PRO E C 1
ATOM 6883 O O . PRO E 2 263 ? 8.215 6.490 -13.688 1.00 36.85 237 PRO E O 1
ATOM 6887 N N . LYS E 2 264 ? 10.404 6.243 -13.226 1.00 38.14 238 LYS E N 1
ATOM 6888 C CA . LYS E 2 264 ? 10.841 7.122 -14.311 1.00 40.87 238 LYS E CA 1
ATOM 6889 C C . LYS E 2 264 ? 10.673 6.373 -15.639 1.00 44.29 238 LYS E C 1
ATOM 6890 O O . LYS E 2 264 ? 11.015 5.194 -15.719 1.00 44.39 238 LYS E O 1
ATOM 6896 N N . SER E 2 265 ? 10.124 7.033 -16.663 1.00 46.61 239 SER E N 1
ATOM 6897 C CA . SER E 2 265 ? 9.882 6.373 -17.956 1.00 48.83 239 SER E CA 1
ATOM 6898 C C . SER E 2 265 ? 11.081 5.630 -18.549 1.00 49.92 239 SER E C 1
ATOM 6899 O O . SER E 2 265 ? 12.140 6.214 -18.748 1.00 50.77 239 SER E O 1
ATOM 6902 N N . ASP F 3 20 ? 16.709 29.231 43.499 1.00 50.39 20 ASP F N 1
ATOM 6903 C CA . ASP F 3 20 ? 15.813 28.183 43.014 1.00 49.91 20 ASP F CA 1
ATOM 6904 C C . ASP F 3 20 ? 16.394 26.772 43.253 1.00 48.90 20 ASP F C 1
ATOM 6905 O O . ASP F 3 20 ? 17.554 26.632 43.651 1.00 49.70 20 ASP F O 1
ATOM 6910 N N . ILE F 3 21 ? 15.565 25.734 43.061 1.00 46.88 21 ILE F N 1
ATOM 6911 C CA . ILE F 3 21 ? 15.958 24.345 43.260 1.00 45.14 21 ILE F CA 1
ATOM 6912 C C . ILE F 3 21 ? 16.543 23.770 41.964 1.00 43.61 21 ILE F C 1
ATOM 6913 O O . ILE F 3 21 ? 16.008 23.998 40.879 1.00 43.41 21 ILE F O 1
ATOM 6918 N N . VAL F 3 22 ? 17.653 23.046 42.079 1.00 42.30 22 VAL F N 1
ATOM 6919 C CA . VAL F 3 22 ? 18.276 22.413 40.926 1.00 42.10 22 VAL F CA 1
ATOM 6920 C C . VAL F 3 22 ? 18.007 20.910 40.993 1.00 40.72 22 VAL F C 1
ATOM 6921 O O . VAL F 3 22 ? 18.223 20.291 42.040 1.00 42.01 22 VAL F O 1
ATOM 6925 N N . MET F 3 23 ? 17.518 20.331 39.893 1.00 38.11 23 MET F N 1
ATOM 6926 C CA . MET F 3 23 ? 17.244 18.903 39.783 1.00 37.29 23 MET F CA 1
ATOM 6927 C C . MET F 3 23 ? 18.304 18.292 38.889 1.00 38.79 23 MET F C 1
ATOM 6928 O O . MET F 3 23 ? 18.559 18.796 37.793 1.00 38.68 23 MET F O 1
ATOM 6933 N N . THR F 3 24 ? 18.927 17.216 39.350 1.00 40.40 24 THR F N 1
ATOM 6934 C CA . THR F 3 24 ? 19.963 16.548 38.585 1.00 42.79 24 THR F CA 1
ATOM 6935 C C . THR F 3 24 ? 19.631 15.060 38.435 1.00 42.64 24 THR F C 1
ATOM 6936 O O . THR F 3 24 ? 19.569 14.347 39.432 1.00 44.23 24 THR F O 1
ATOM 6940 N N . GLN F 3 25 ? 19.423 14.600 37.199 1.00 40.87 25 GLN F N 1
ATOM 6941 C CA . GLN F 3 25 ? 19.106 13.208 36.895 1.00 40.40 25 GLN F CA 1
ATOM 6942 C C . GLN F 3 25 ? 20.342 12.390 36.552 1.00 42.04 25 GLN F C 1
ATOM 6943 O O . GLN F 3 25 ? 21.298 12.921 35.999 1.00 42.69 25 GLN F O 1
ATOM 6949 N N . SER F 3 26 ? 20.267 11.081 36.751 1.00 42.73 26 SER F N 1
ATOM 6950 C CA . SER F 3 26 ? 21.349 10.189 36.348 1.00 43.87 26 SER F CA 1
ATOM 6951 C C . SER F 3 26 ? 20.790 8.825 35.989 1.00 44.33 26 SER F C 1
ATOM 6952 O O . SER F 3 26 ? 19.841 8.367 36.616 1.00 44.02 26 SER F O 1
ATOM 6955 N N . PRO F 3 27 ? 21.343 8.159 34.960 1.00 44.43 27 PRO F N 1
ATOM 6956 C CA . PRO F 3 27 ? 22.388 8.659 34.043 1.00 44.35 27 PRO F CA 1
ATOM 6957 C C . PRO F 3 27 ? 21.801 9.642 33.011 1.00 43.84 27 PRO F C 1
ATOM 6958 O O . PRO F 3 27 ? 20.590 9.883 33.031 1.00 44.41 27 PRO F O 1
ATOM 6962 N N . SER F 3 28 ? 22.626 10.256 32.149 1.00 43.00 28 SER F N 1
ATOM 6963 C CA . SER F 3 28 ? 22.071 11.119 31.096 1.00 42.50 28 SER F CA 1
ATOM 6964 C C . SER F 3 28 ? 21.535 10.252 29.935 1.00 40.81 28 SER F C 1
ATOM 6965 O O . SER F 3 28 ? 20.642 10.680 29.205 1.00 39.89 28 SER F O 1
ATOM 6968 N N . THR F 3 29 ? 22.104 9.043 29.749 1.00 40.06 29 THR F N 1
ATOM 6969 C CA . THR F 3 29 ? 21.684 8.100 28.728 1.00 40.87 29 THR F CA 1
ATOM 6970 C C . THR F 3 29 ? 21.871 6.678 29.236 1.00 40.85 29 THR F C 1
ATOM 6971 O O . THR F 3 29 ? 22.787 6.406 30.023 1.00 41.49 29 THR F O 1
ATOM 6975 N N . LEU F 3 30 ? 21.021 5.763 28.781 1.00 40.71 30 LEU F N 1
ATOM 6976 C CA . LEU F 3 30 ? 21.163 4.355 29.122 1.00 42.20 30 LEU F CA 1
ATOM 6977 C C . LEU F 3 30 ? 20.622 3.471 28.013 1.00 42.09 30 LEU F C 1
ATOM 6978 O O . LEU F 3 30 ? 19.737 3.867 27.273 1.00 41.00 30 LEU F O 1
ATOM 6983 N N . SER F 3 31 ? 21.202 2.293 27.859 1.00 42.83 31 SER F N 1
ATOM 6984 C CA . SER F 3 31 ? 20.773 1.305 26.878 1.00 44.00 31 SER F CA 1
ATOM 6985 C C . SER F 3 31 ? 20.386 0.064 27.657 1.00 44.28 31 SER F C 1
ATOM 6986 O O . SER F 3 31 ? 21.127 -0.360 28.549 1.00 44.72 31 SER F O 1
ATOM 6989 N N . ALA F 3 32 ? 19.265 -0.542 27.304 1.00 43.80 32 ALA F N 1
ATOM 6990 C CA . ALA F 3 32 ? 18.848 -1.787 27.947 1.00 44.42 32 ALA F CA 1
ATOM 6991 C C . ALA F 3 32 ? 18.011 -2.601 26.969 1.00 43.69 32 ALA F C 1
ATOM 6992 O O . ALA F 3 32 ? 17.475 -2.059 26.002 1.00 42.73 32 ALA F O 1
ATOM 6994 N N . SER F 3 33 ? 17.946 -3.907 27.181 1.00 43.38 33 SER F N 1
ATOM 6995 C CA . SER F 3 33 ? 17.184 -4.798 26.319 1.00 44.12 33 SER F CA 1
ATOM 6996 C C . SER F 3 33 ? 15.730 -4.878 26.751 1.00 44.44 33 SER F C 1
ATOM 6997 O O . SER F 3 33 ? 15.403 -4.603 27.909 1.00 44.22 33 SER F O 1
ATOM 7000 N N . VAL F 3 34 ? 14.845 -5.303 25.838 1.00 44.41 34 VAL F N 1
ATOM 7001 C CA . VAL F 3 34 ? 13.435 -5.488 26.109 1.00 45.82 34 VAL F CA 1
ATOM 7002 C C . VAL F 3 34 ? 13.270 -6.524 27.223 1.00 47.92 34 VAL F C 1
ATOM 7003 O O . VAL F 3 34 ? 13.869 -7.589 27.154 1.00 49.14 34 VAL F O 1
ATOM 7007 N N . GLY F 3 35 ? 12.596 -6.127 28.291 1.00 48.37 35 GLY F N 1
ATOM 7008 C CA . GLY F 3 35 ? 12.389 -6.947 29.472 1.00 48.98 35 GLY F CA 1
ATOM 7009 C C . GLY F 3 35 ? 13.301 -6.590 30.631 1.00 51.37 35 GLY F C 1
ATOM 7010 O O . GLY F 3 35 ? 13.132 -7.143 31.728 1.00 53.02 35 GLY F O 1
ATOM 7011 N N . ASP F 3 36 ? 14.324 -5.737 30.416 1.00 51.18 36 ASP F N 1
ATOM 7012 C CA . ASP F 3 36 ? 15.233 -5.359 31.507 1.00 52.14 36 ASP F CA 1
ATOM 7013 C C . ASP F 3 36 ? 14.566 -4.385 32.495 1.00 53.44 36 ASP F C 1
ATOM 7014 O O . ASP F 3 36 ? 13.654 -3.652 32.125 1.00 53.97 36 ASP F O 1
ATOM 7019 N N . ARG F 3 37 ? 15.055 -4.362 33.739 1.00 53.33 37 ARG F N 1
ATOM 7020 C CA . ARG F 3 37 ? 14.596 -3.432 34.758 1.00 53.70 37 ARG F CA 1
ATOM 7021 C C . ARG F 3 37 ? 15.496 -2.205 34.624 1.00 53.09 37 ARG F C 1
ATOM 7022 O O . ARG F 3 37 ? 16.714 -2.337 34.657 1.00 53.76 37 ARG F O 1
ATOM 7030 N N . VAL F 3 38 ? 14.905 -1.024 34.397 1.00 51.18 38 VAL F N 1
ATOM 7031 C CA . VAL F 3 38 ? 15.664 0.207 34.223 1.00 50.33 38 VAL F CA 1
ATOM 7032 C C . VAL F 3 38 ? 15.402 1.170 35.379 1.00 49.06 38 VAL F C 1
ATOM 7033 O O . VAL F 3 38 ? 14.262 1.308 35.795 1.00 48.90 38 VAL F O 1
ATOM 7037 N N . THR F 3 39 ? 16.452 1.808 35.922 1.00 48.38 39 THR F N 1
ATOM 7038 C CA . THR F 3 39 ? 16.273 2.770 37.005 1.00 48.69 39 THR F CA 1
ATOM 7039 C C . THR F 3 39 ? 16.932 4.098 36.666 1.00 47.21 39 THR F C 1
ATOM 7040 O O . THR F 3 39 ? 18.090 4.136 36.259 1.00 47.87 39 THR F O 1
ATOM 7044 N N . ILE F 3 40 ? 16.180 5.177 36.794 1.00 44.96 40 ILE F N 1
ATOM 7045 C CA . ILE F 3 40 ? 16.663 6.538 36.557 1.00 43.89 40 ILE F CA 1
ATOM 7046 C C . ILE F 3 40 ? 16.532 7.266 37.889 1.00 43.81 40 ILE F C 1
ATOM 7047 O O . ILE F 3 40 ? 15.520 7.098 38.556 1.00 43.76 40 ILE F O 1
ATOM 7052 N N . THR F 3 41 ? 17.552 8.025 38.310 1.00 44.21 41 THR F N 1
ATOM 7053 C CA . THR F 3 41 ? 17.474 8.749 39.578 1.00 45.20 41 THR F CA 1
ATOM 7054 C C . THR F 3 41 ? 17.445 10.239 39.359 1.00 44.28 41 THR F C 1
ATOM 7055 O O . THR F 3 41 ? 17.895 10.726 38.331 1.00 43.75 41 THR F O 1
ATOM 7059 N N . CYS F 3 42 ? 16.888 10.960 40.325 1.00 43.69 42 CYS F N 1
ATOM 7060 C CA . CYS F 3 42 ? 16.727 12.392 40.287 1.00 44.10 42 CYS F CA 1
ATOM 7061 C C . CYS F 3 42 ? 17.129 12.895 41.688 1.00 44.90 42 CYS F C 1
ATOM 7062 O O . CYS F 3 42 ? 16.705 12.334 42.694 1.00 45.40 42 CYS F O 1
ATOM 7065 N N . ARG F 3 43 ? 17.973 13.916 41.754 1.00 45.33 43 ARG F N 1
ATOM 7066 C CA . ARG F 3 43 ? 18.429 14.477 43.017 1.00 46.77 43 ARG F CA 1
ATOM 7067 C C . ARG F 3 43 ? 18.098 15.972 43.078 1.00 45.93 43 ARG F C 1
ATOM 7068 O O . ARG F 3 43 ? 18.417 16.709 42.143 1.00 45.87 43 ARG F O 1
ATOM 7076 N N . ALA F 3 44 ? 17.455 16.415 44.159 1.00 44.82 44 ALA F N 1
ATOM 7077 C CA . ALA F 3 44 ? 17.124 17.830 44.323 1.00 45.57 44 ALA F CA 1
ATOM 7078 C C . ALA F 3 44 ? 18.186 18.523 45.180 1.00 47.16 44 ALA F C 1
ATOM 7079 O O . ALA F 3 44 ? 18.691 17.917 46.123 1.00 47.71 44 ALA F O 1
ATOM 7081 N N . SER F 3 45 ? 18.549 19.775 44.859 1.00 47.70 45 SER F N 1
ATOM 7082 C CA . SER F 3 45 ? 19.573 20.537 45.608 1.00 49.07 45 SER F CA 1
ATOM 7083 C C . SER F 3 45 ? 19.175 20.810 47.080 1.00 50.51 45 SER F C 1
ATOM 7084 O O . SER F 3 45 ? 20.040 21.049 47.926 1.00 51.98 45 SER F O 1
ATOM 7087 N N . GLN F 3 46 ? 17.872 20.776 47.373 1.00 50.26 46 GLN F N 1
ATOM 7088 C CA . GLN F 3 46 ? 17.294 20.923 48.705 1.00 50.12 46 GLN F CA 1
ATOM 7089 C C . GLN F 3 46 ? 16.029 20.054 48.788 1.00 49.25 46 GLN F C 1
ATOM 7090 O O . GLN F 3 46 ? 15.511 19.624 47.754 1.00 48.98 46 GLN F O 1
ATOM 7096 N N . SER F 3 47 ? 15.524 19.797 50.008 1.00 47.74 47 SER F N 1
ATOM 7097 C CA . SER F 3 47 ? 14.346 18.955 50.157 1.00 46.91 47 SER F CA 1
ATOM 7098 C C . SER F 3 47 ? 13.095 19.496 49.456 1.00 45.34 47 SER F C 1
ATOM 7099 O O . SER F 3 47 ? 12.727 20.665 49.607 1.00 45.99 47 SER F O 1
ATOM 7102 N N . ILE F 3 48 ? 12.445 18.614 48.701 1.00 42.70 48 ILE F N 1
ATOM 7103 C CA . ILE F 3 48 ? 11.196 18.929 48.020 1.00 40.84 48 ILE F CA 1
ATOM 7104 C C . ILE F 3 48 ? 10.033 18.041 48.516 1.00 40.13 48 ILE F C 1
ATOM 7105 O O . ILE F 3 48 ? 8.968 18.045 47.886 1.00 39.37 48 ILE F O 1
ATOM 7110 N N . SER F 3 49 ? 10.200 17.325 49.668 1.00 40.80 49 SER F N 1
ATOM 7111 C CA . SER F 3 49 ? 9.162 16.435 50.235 1.00 41.75 49 SER F CA 1
ATOM 7112 C C . SER F 3 49 ? 8.789 15.373 49.169 1.00 40.60 49 SER F C 1
ATOM 7113 O O . SER F 3 49 ? 9.701 14.743 48.671 1.00 41.51 49 SER F O 1
ATOM 7116 N N . SER F 3 50 ? 7.514 15.221 48.765 1.00 40.23 50 SER F N 1
ATOM 7117 C CA . SER F 3 50 ? 7.145 14.302 47.693 1.00 39.35 50 SER F CA 1
ATOM 7118 C C . SER F 3 50 ? 6.608 15.084 46.460 1.00 36.35 50 SER F C 1
ATOM 7119 O O . SER F 3 50 ? 5.917 14.501 45.647 1.00 35.72 50 SER F O 1
ATOM 7122 N N . TRP F 3 51 ? 6.890 16.384 46.348 1.00 33.61 51 TRP F N 1
ATOM 7123 C CA . TRP F 3 51 ? 6.393 17.199 45.237 1.00 31.34 51 TRP F CA 1
ATOM 7124 C C . TRP F 3 51 ? 7.245 17.032 43.979 1.00 31.35 51 TRP F C 1
ATOM 7125 O O . TRP F 3 51 ? 8.021 17.918 43.632 1.00 30.95 51 TRP F O 1
ATOM 7136 N N . LEU F 3 52 ? 7.159 15.863 43.371 1.00 31.16 52 LEU F N 1
ATOM 7137 C CA . LEU F 3 52 ? 7.976 15.499 42.225 1.00 32.46 52 LEU F CA 1
ATOM 7138 C C . LEU F 3 52 ? 7.136 14.791 41.170 1.00 32.20 52 LEU F C 1
ATOM 7139 O O . LEU F 3 52 ? 6.343 13.903 41.488 1.00 33.24 52 LEU F O 1
ATOM 7144 N N . ALA F 3 53 ? 7.321 15.181 39.904 1.00 30.47 53 ALA F N 1
ATOM 7145 C CA . ALA F 3 53 ? 6.643 14.551 38.784 1.00 28.82 53 ALA F CA 1
ATOM 7146 C C . ALA F 3 53 ? 7.674 13.915 37.831 1.00 28.58 53 ALA F C 1
ATOM 7147 O O . ALA F 3 53 ? 8.786 14.414 37.715 1.00 28.46 53 ALA F O 1
ATOM 7149 N N . TRP F 3 54 ? 7.267 12.861 37.119 1.00 27.97 54 TRP F N 1
ATOM 7150 C CA . TRP F 3 54 ? 8.072 12.222 36.069 1.00 27.67 54 TRP F CA 1
ATOM 7151 C C . TRP F 3 54 ? 7.271 12.302 34.766 1.00 26.97 54 TRP F C 1
ATOM 7152 O O . TRP F 3 54 ? 6.073 12.031 34.752 1.00 26.81 54 TRP F O 1
ATOM 7163 N N . TYR F 3 55 ? 7.946 12.685 33.667 1.00 25.36 55 TYR F N 1
ATOM 7164 C CA . TYR F 3 55 ? 7.349 12.812 32.333 1.00 24.74 55 TYR F CA 1
ATOM 7165 C C . TYR F 3 55 ? 8.100 11.942 31.330 1.00 26.27 55 TYR F C 1
ATOM 7166 O O . TYR F 3 55 ? 9.307 11.758 31.478 1.00 26.26 55 TYR F O 1
ATOM 7175 N N . GLN F 3 56 ? 7.389 11.481 30.284 1.00 26.58 56 GLN F N 1
ATOM 7176 C CA . GLN F 3 56 ? 7.974 10.693 29.204 1.00 26.71 56 GLN F CA 1
ATOM 7177 C C . GLN F 3 56 ? 7.790 11.458 27.902 1.00 25.27 56 GLN F C 1
ATOM 7178 O O . GLN F 3 56 ? 6.695 11.946 27.626 1.00 23.96 56 GLN F O 1
ATOM 7184 N N . GLN F 3 57 ? 8.859 11.539 27.090 1.00 23.60 57 GLN F N 1
ATOM 7185 C CA . GLN F 3 57 ? 8.750 12.252 25.832 1.00 23.93 57 GLN F CA 1
ATOM 7186 C C . GLN F 3 57 ? 9.257 11.322 24.745 1.00 25.24 57 GLN F C 1
ATOM 7187 O O . GLN F 3 57 ? 10.479 11.109 24.609 1.00 25.23 57 GLN F O 1
ATOM 7193 N N . ARG F 3 58 ? 8.297 10.705 24.038 1.00 25.78 58 ARG F N 1
ATOM 7194 C CA . ARG F 3 58 ? 8.569 9.776 22.934 1.00 28.55 58 ARG F CA 1
ATOM 7195 C C . ARG F 3 58 ? 8.838 10.553 21.673 1.00 30.48 58 ARG F C 1
ATOM 7196 O O . ARG F 3 58 ? 8.373 11.692 21.548 1.00 30.76 58 ARG F O 1
ATOM 7204 N N . PRO F 3 59 ? 9.590 9.997 20.703 1.00 32.68 59 PRO F N 1
ATOM 7205 C CA . PRO F 3 59 ? 9.974 10.786 19.509 1.00 35.16 59 PRO F CA 1
ATOM 7206 C C . PRO F 3 59 ? 8.900 11.601 18.789 1.00 38.47 59 PRO F C 1
ATOM 7207 O O . PRO F 3 59 ? 7.825 11.106 18.468 1.00 39.69 59 PRO F O 1
ATOM 7211 N N . GLY F 3 60 ? 9.224 12.871 18.566 1.00 39.88 60 GLY F N 1
ATOM 7212 C CA . GLY F 3 60 ? 8.349 13.829 17.895 1.00 41.09 60 GLY F CA 1
ATOM 7213 C C . GLY F 3 60 ? 7.085 14.194 18.657 1.00 42.67 60 GLY F C 1
ATOM 7214 O O . GLY F 3 60 ? 6.268 14.989 18.166 1.00 44.19 60 GLY F O 1
ATOM 7215 N N . LYS F 3 61 ? 6.921 13.643 19.870 1.00 41.47 61 LYS F N 1
ATOM 7216 C CA . LYS F 3 61 ? 5.748 13.898 20.692 1.00 40.74 61 LYS F CA 1
ATOM 7217 C C . LYS F 3 61 ? 6.055 14.811 21.852 1.00 38.38 61 LYS F C 1
ATOM 7218 O O . LYS F 3 61 ? 7.205 14.963 22.272 1.00 39.06 61 LYS F O 1
ATOM 7224 N N . ALA F 3 62 ? 5.020 15.466 22.345 1.00 36.11 62 ALA F N 1
ATOM 7225 C CA . ALA F 3 62 ? 5.124 16.318 23.503 1.00 34.22 62 ALA F CA 1
ATOM 7226 C C . ALA F 3 62 ? 5.149 15.395 24.705 1.00 32.31 62 ALA F C 1
ATOM 7227 O O . ALA F 3 62 ? 4.641 14.259 24.682 1.00 33.30 62 ALA F O 1
ATOM 7229 N N . PRO F 3 63 ? 5.714 15.909 25.793 1.00 30.67 63 PRO F N 1
ATOM 7230 C CA . PRO F 3 63 ? 5.754 15.113 27.005 1.00 28.39 63 PRO F CA 1
ATOM 7231 C C . PRO F 3 63 ? 4.378 14.667 27.516 1.00 26.63 63 PRO F C 1
ATOM 7232 O O . PRO F 3 63 ? 3.310 15.235 27.190 1.00 28.02 63 PRO F O 1
ATOM 7236 N N . ARG F 3 64 ? 4.411 13.629 28.303 1.00 24.99 64 ARG F N 1
ATOM 7237 C CA . ARG F 3 64 ? 3.234 13.155 28.985 1.00 25.04 64 ARG F CA 1
ATOM 7238 C C . ARG F 3 64 ? 3.587 12.821 30.413 1.00 26.35 64 ARG F C 1
ATOM 7239 O O . ARG F 3 64 ? 4.679 12.332 30.700 1.00 26.22 64 ARG F O 1
ATOM 7247 N N . LEU F 3 65 ? 2.701 13.190 31.343 1.00 25.36 65 LEU F N 1
ATOM 7248 C CA . LEU F 3 65 ? 2.902 12.887 32.759 1.00 26.63 65 LEU F CA 1
ATOM 7249 C C . LEU F 3 65 ? 2.728 11.402 33.018 1.00 28.75 65 LEU F C 1
ATOM 7250 O O . LEU F 3 65 ? 1.734 10.802 32.577 1.00 29.37 65 LEU F O 1
ATOM 7255 N N . LEU F 3 66 ? 3.704 10.808 33.710 1.00 28.87 66 LEU F N 1
ATOM 7256 C CA . LEU F 3 66 ? 3.673 9.403 34.116 1.00 30.37 66 LEU F CA 1
ATOM 7257 C C . LEU F 3 66 ? 3.280 9.325 35.608 1.00 32.61 66 LEU F C 1
ATOM 7258 O O . LEU F 3 66 ? 2.436 8.509 36.003 1.00 33.96 66 LEU F O 1
ATOM 7263 N N . ILE F 3 67 ? 4.004 10.065 36.453 1.00 32.43 67 ILE F N 1
ATOM 7264 C CA . ILE F 3 67 ? 3.873 9.951 37.903 1.00 32.97 67 ILE F CA 1
ATOM 7265 C C . ILE F 3 67 ? 3.877 11.302 38.559 1.00 32.28 67 ILE F C 1
ATOM 7266 O O . ILE F 3 67 ? 4.612 12.194 38.144 1.00 30.02 67 ILE F O 1
ATOM 7271 N N . TYR F 3 68 ? 2.995 11.506 39.534 1.00 32.85 68 TYR F N 1
ATOM 7272 C CA . TYR F 3 68 ? 2.936 12.779 40.263 1.00 32.94 68 TYR F CA 1
ATOM 7273 C C . TYR F 3 68 ? 3.021 12.429 41.774 1.00 32.52 68 TYR F C 1
ATOM 7274 O O . TYR F 3 68 ? 2.947 11.252 42.135 1.00 32.89 68 TYR F O 1
ATOM 7283 N N . LYS F 3 69 ? 3.320 13.415 42.613 1.00 33.43 69 LYS F N 1
ATOM 7284 C CA . LYS F 3 69 ? 3.482 13.201 44.051 1.00 36.36 69 LYS F CA 1
ATOM 7285 C C . LYS F 3 69 ? 4.545 12.130 44.357 1.00 36.96 69 LYS F C 1
ATOM 7286 O O . LYS F 3 69 ? 4.408 11.316 45.290 1.00 37.53 69 LYS F O 1
ATOM 7292 N N . ALA F 3 70 ? 5.609 12.100 43.534 1.00 36.40 70 ALA F N 1
ATOM 7293 C CA . ALA F 3 70 ? 6.767 11.187 43.591 1.00 37.47 70 ALA F CA 1
ATOM 7294 C C . ALA F 3 70 ? 6.460 9.702 43.299 1.00 38.45 70 ALA F C 1
ATOM 7295 O O . ALA F 3 70 ? 7.337 9.010 42.770 1.00 38.46 70 ALA F O 1
ATOM 7297 N N . SER F 3 71 ? 5.271 9.185 43.659 1.00 39.63 71 SER F N 1
ATOM 7298 C CA . SER F 3 71 ? 4.980 7.749 43.501 1.00 40.26 71 SER F CA 1
ATOM 7299 C C . SER F 3 71 ? 3.579 7.416 42.942 1.00 40.71 71 SER F C 1
ATOM 7300 O O . SER F 3 71 ? 3.246 6.236 42.853 1.00 42.63 71 SER F O 1
ATOM 7303 N N . SER F 3 72 ? 2.744 8.404 42.659 1.00 40.47 72 SER F N 1
ATOM 7304 C CA . SER F 3 72 ? 1.384 8.137 42.162 1.00 40.41 72 SER F CA 1
ATOM 7305 C C . SER F 3 72 ? 1.326 7.947 40.664 1.00 40.02 72 SER F C 1
ATOM 7306 O O . SER F 3 72 ? 1.554 8.898 39.921 1.00 39.01 72 SER F O 1
ATOM 7309 N N . LEU F 3 73 ? 0.986 6.739 40.206 1.00 40.72 73 LEU F N 1
ATOM 7310 C CA . LEU F 3 73 ? 0.896 6.466 38.768 1.00 42.05 73 LEU F CA 1
ATOM 7311 C C . LEU F 3 73 ? -0.382 7.093 38.182 1.00 42.81 73 LEU F C 1
ATOM 7312 O O . LEU F 3 73 ? -1.466 6.831 38.678 1.00 43.69 73 LEU F O 1
ATOM 7317 N N . LEU F 3 74 ? -0.263 7.925 37.143 1.00 42.56 74 LEU F N 1
ATOM 7318 C CA . LEU F 3 74 ? -1.430 8.546 36.508 1.00 43.79 74 LEU F CA 1
ATOM 7319 C C . LEU F 3 74 ? -2.269 7.506 35.747 1.00 46.72 74 LEU F C 1
ATOM 7320 O O . LEU F 3 74 ? -1.713 6.548 35.220 1.00 46.85 74 LEU F O 1
ATOM 7325 N N . SER F 3 75 ? -3.615 7.669 35.724 1.00 48.81 75 SER F N 1
ATOM 7326 C CA . SER F 3 75 ? -4.530 6.748 35.039 1.00 51.68 75 SER F CA 1
ATOM 7327 C C . SER F 3 75 ? -4.176 6.661 33.570 1.00 53.19 75 SER F C 1
ATOM 7328 O O . SER F 3 75 ? -3.940 7.684 32.948 1.00 53.27 75 SER F O 1
ATOM 7331 N N . GLY F 3 76 ? -4.162 5.451 33.030 1.00 53.90 76 GLY F N 1
ATOM 7332 C CA . GLY F 3 76 ? -3.854 5.266 31.618 1.00 55.24 76 GLY F CA 1
ATOM 7333 C C . GLY F 3 76 ? -2.382 5.047 31.326 1.00 55.88 76 GLY F C 1
ATOM 7334 O O . GLY F 3 76 ? -2.026 4.783 30.175 1.00 57.11 76 GLY F O 1
ATOM 7335 N N . VAL F 3 77 ? -1.507 5.172 32.350 1.00 54.72 77 VAL F N 1
ATOM 7336 C CA . VAL F 3 77 ? -0.070 4.966 32.181 1.00 54.01 77 VAL F CA 1
ATOM 7337 C C . VAL F 3 77 ? 0.263 3.509 32.531 1.00 53.98 77 VAL F C 1
ATOM 7338 O O . VAL F 3 77 ? -0.224 2.996 33.537 1.00 53.93 77 VAL F O 1
ATOM 7342 N N . PRO F 3 78 ? 1.064 2.818 31.693 1.00 53.53 78 PRO F N 1
ATOM 7343 C CA . PRO F 3 78 ? 1.398 1.406 31.976 1.00 53.34 78 PRO F CA 1
ATOM 7344 C C . PRO F 3 78 ? 1.916 1.144 33.386 1.00 53.23 78 PRO F C 1
ATOM 7345 O O . PRO F 3 78 ? 2.666 1.947 33.939 1.00 53.63 78 PRO F O 1
ATOM 7349 N N . SER F 3 79 ? 1.520 0.011 33.971 1.00 52.68 79 SER F N 1
ATOM 7350 C CA . SER F 3 79 ? 1.906 -0.347 35.325 1.00 53.10 79 SER F CA 1
ATOM 7351 C C . SER F 3 79 ? 3.393 -0.641 35.515 1.00 52.12 79 SER F C 1
ATOM 7352 O O . SER F 3 79 ? 3.845 -0.758 36.656 1.00 52.59 79 SER F O 1
ATOM 7355 N N . ARG F 3 80 ? 4.168 -0.769 34.415 1.00 50.40 80 ARG F N 1
ATOM 7356 C CA . ARG F 3 80 ? 5.603 -1.012 34.538 1.00 48.67 80 ARG F CA 1
ATOM 7357 C C . ARG F 3 80 ? 6.367 0.219 35.051 1.00 46.40 80 ARG F C 1
ATOM 7358 O O . ARG F 3 80 ? 7.497 0.069 35.524 1.00 45.41 80 ARG F O 1
ATOM 7366 N N . PHE F 3 81 ? 5.752 1.411 35.007 1.00 45.42 81 PHE F N 1
ATOM 7367 C CA . PHE F 3 81 ? 6.346 2.640 35.513 1.00 44.62 81 PHE F CA 1
ATOM 7368 C C . PHE F 3 81 ? 6.066 2.786 37.013 1.00 44.84 81 PHE F C 1
ATOM 7369 O O . PHE F 3 81 ? 4.930 2.629 37.437 1.00 44.98 81 PHE F O 1
ATOM 7377 N N . GLY F 3 82 ? 7.101 3.077 37.787 1.00 44.77 82 GLY F N 1
ATOM 7378 C CA . GLY F 3 82 ? 6.951 3.275 39.225 1.00 45.98 82 GLY F CA 1
ATOM 7379 C C . GLY F 3 82 ? 7.894 4.334 39.760 1.00 45.97 82 GLY F C 1
ATOM 7380 O O . GLY F 3 82 ? 9.043 4.426 39.318 1.00 47.31 82 GLY F O 1
ATOM 7381 N N . GLY F 3 83 ? 7.414 5.138 40.699 1.00 44.08 83 GLY F N 1
ATOM 7382 C CA . GLY F 3 83 ? 8.248 6.165 41.302 1.00 44.18 83 GLY F CA 1
ATOM 7383 C C . GLY F 3 83 ? 8.421 5.975 42.792 1.00 44.84 83 GLY F C 1
ATOM 7384 O O . GLY F 3 83 ? 7.503 5.516 43.463 1.00 44.76 83 GLY F O 1
ATOM 7385 N N . SER F 3 84 ? 9.593 6.328 43.319 1.00 45.08 84 SER F N 1
ATOM 7386 C CA . SER F 3 84 ? 9.856 6.205 44.744 1.00 46.61 84 SER F CA 1
ATOM 7387 C C . SER F 3 84 ? 10.784 7.322 45.219 1.00 48.45 84 SER F C 1
ATOM 7388 O O . SER F 3 84 ? 11.423 8.003 44.406 1.00 48.55 84 SER F O 1
ATOM 7391 N N . GLY F 3 85 ? 10.818 7.527 46.533 1.00 49.29 85 GLY F N 1
ATOM 7392 C CA . GLY F 3 85 ? 11.672 8.530 47.134 1.00 50.13 85 GLY F CA 1
ATOM 7393 C C . GLY F 3 85 ? 10.937 9.675 47.785 1.00 51.28 85 GLY F C 1
ATOM 7394 O O . GLY F 3 85 ? 9.736 9.878 47.574 1.00 51.21 85 GLY F O 1
ATOM 7395 N N . SER F 3 86 ? 11.688 10.446 48.566 1.00 52.39 86 SER F N 1
ATOM 7396 C CA . SER F 3 86 ? 11.196 11.615 49.284 1.00 53.73 86 SER F CA 1
ATOM 7397 C C . SER F 3 86 ? 12.373 12.486 49.709 1.00 53.76 86 SER F C 1
ATOM 7398 O O . SER F 3 86 ? 13.484 11.982 49.911 1.00 54.70 86 SER F O 1
ATOM 7401 N N . GLY F 3 87 ? 12.120 13.771 49.896 1.00 52.36 87 GLY F N 1
ATOM 7402 C CA . GLY F 3 87 ? 13.160 14.690 50.333 1.00 52.01 87 GLY F CA 1
ATOM 7403 C C . GLY F 3 87 ? 14.038 15.152 49.190 1.00 51.09 87 GLY F C 1
ATOM 7404 O O . GLY F 3 87 ? 13.650 16.068 48.474 1.00 50.52 87 GLY F O 1
ATOM 7405 N N . THR F 3 88 ? 15.216 14.538 49.009 1.00 50.53 88 THR F N 1
ATOM 7406 C CA . THR F 3 88 ? 16.133 14.943 47.949 1.00 50.88 88 THR F CA 1
ATOM 7407 C C . THR F 3 88 ? 16.430 13.852 46.923 1.00 50.32 88 THR F C 1
ATOM 7408 O O . THR F 3 88 ? 16.994 14.168 45.883 1.00 51.35 88 THR F O 1
ATOM 7412 N N . ASP F 3 89 ? 16.124 12.580 47.209 1.00 48.68 89 ASP F N 1
ATOM 7413 C CA . ASP F 3 89 ? 16.493 11.483 46.295 1.00 47.92 89 ASP F CA 1
ATOM 7414 C C . ASP F 3 89 ? 15.299 10.690 45.798 1.00 46.45 89 ASP F C 1
ATOM 7415 O O . ASP F 3 89 ? 14.526 10.173 46.598 1.00 47.49 89 ASP F O 1
ATOM 7420 N N . PHE F 3 90 ? 15.137 10.612 44.472 1.00 43.77 90 PHE F N 1
ATOM 7421 C CA . PHE F 3 90 ? 13.977 9.969 43.844 1.00 41.83 90 PHE F CA 1
ATOM 7422 C C . PHE F 3 90 ? 14.400 9.023 42.741 1.00 42.19 90 PHE F C 1
ATOM 7423 O O . PHE F 3 90 ? 15.461 9.210 42.135 1.00 43.63 90 PHE F O 1
ATOM 7431 N N . THR F 3 91 ? 13.581 8.009 42.466 1.00 40.95 91 THR F N 1
ATOM 7432 C CA . THR F 3 91 ? 13.896 7.046 41.421 1.00 41.91 91 THR F CA 1
ATOM 7433 C C . THR F 3 91 ? 12.653 6.713 40.600 1.00 42.15 91 THR F C 1
ATOM 7434 O O . THR F 3 91 ? 11.574 6.538 41.162 1.00 42.38 91 THR F O 1
ATOM 7438 N N . LEU F 3 92 ? 12.811 6.649 39.267 1.00 40.02 92 LEU F N 1
ATOM 7439 C CA . LEU F 3 92 ? 11.799 6.158 38.354 1.00 39.27 92 LEU F CA 1
ATOM 7440 C C . LEU F 3 92 ? 12.306 4.775 37.929 1.00 41.28 92 LEU F C 1
ATOM 7441 O O . LEU F 3 92 ? 13.457 4.651 37.520 1.00 40.84 92 LEU F O 1
ATOM 7446 N N . THR F 3 93 ? 11.484 3.739 38.071 1.00 42.77 93 THR F N 1
ATOM 7447 C CA . THR F 3 93 ? 11.855 2.409 37.628 1.00 44.97 93 THR F CA 1
ATOM 7448 C C . THR F 3 93 ? 10.865 1.938 36.562 1.00 45.19 93 THR F C 1
ATOM 7449 O O . THR F 3 93 ? 9.667 2.202 36.669 1.00 44.55 93 THR F O 1
ATOM 7453 N N . ILE F 3 94 ? 11.377 1.329 35.492 1.00 45.13 94 ILE F N 1
ATOM 7454 C CA . ILE F 3 94 ? 10.564 0.686 34.469 1.00 46.19 94 ILE F CA 1
ATOM 7455 C C . ILE F 3 94 ? 10.895 -0.777 34.736 1.00 48.34 94 ILE F C 1
ATOM 7456 O O . ILE F 3 94 ? 12.050 -1.192 34.558 1.00 48.47 94 ILE F O 1
ATOM 7461 N N . SER F 3 95 ? 9.935 -1.530 35.292 1.00 49.59 95 SER F N 1
ATOM 7462 C CA . SER F 3 95 ? 10.166 -2.924 35.688 1.00 51.04 95 SER F CA 1
ATOM 7463 C C . SER F 3 95 ? 10.411 -3.903 34.531 1.00 53.01 95 SER F C 1
ATOM 7464 O O . SER F 3 95 ? 11.131 -4.896 34.737 1.00 54.70 95 SER F O 1
ATOM 7467 N N . SER F 3 96 ? 9.749 -3.678 33.356 1.00 52.54 96 SER F N 1
ATOM 7468 C CA . SER F 3 96 ? 9.867 -4.521 32.148 1.00 52.81 96 SER F CA 1
ATOM 7469 C C . SER F 3 96 ? 9.950 -3.678 30.860 1.00 50.83 96 SER F C 1
ATOM 7470 O O . SER F 3 96 ? 8.932 -3.479 30.192 1.00 51.21 96 SER F O 1
ATOM 7473 N N . LEU F 3 97 ? 11.154 -3.205 30.506 1.00 49.38 97 LEU F N 1
ATOM 7474 C CA . LEU F 3 97 ? 11.364 -2.326 29.343 1.00 48.15 97 LEU F CA 1
ATOM 7475 C C . LEU F 3 97 ? 10.753 -2.841 28.027 1.00 47.99 97 LEU F C 1
ATOM 7476 O O . LEU F 3 97 ? 10.974 -3.972 27.651 1.00 48.54 97 LEU F O 1
ATOM 7481 N N . GLN F 3 98 ? 9.972 -2.024 27.349 1.00 47.06 98 GLN F N 1
ATOM 7482 C CA . GLN F 3 98 ? 9.292 -2.371 26.093 1.00 46.49 98 GLN F CA 1
ATOM 7483 C C . GLN F 3 98 ? 9.842 -1.476 24.937 1.00 45.20 98 GLN F C 1
ATOM 7484 O O . GLN F 3 98 ? 10.383 -0.411 25.219 1.00 45.08 98 GLN F O 1
ATOM 7490 N N . PRO F 3 99 ? 9.699 -1.874 23.649 1.00 44.31 99 PRO F N 1
ATOM 7491 C CA . PRO F 3 99 ? 10.246 -1.048 22.545 1.00 42.95 99 PRO F CA 1
ATOM 7492 C C . PRO F 3 99 ? 9.723 0.376 22.519 1.00 41.07 99 PRO F C 1
ATOM 7493 O O . PRO F 3 99 ? 10.481 1.285 22.179 1.00 40.18 99 PRO F O 1
ATOM 7497 N N . ASP F 3 100 ? 8.438 0.578 22.892 1.00 40.45 100 ASP F N 1
ATOM 7498 C CA . ASP F 3 100 ? 7.854 1.921 22.928 1.00 40.62 100 ASP F CA 1
ATOM 7499 C C . ASP F 3 100 ? 8.343 2.772 24.103 1.00 38.29 100 ASP F C 1
ATOM 7500 O O . ASP F 3 100 ? 7.968 3.947 24.182 1.00 38.38 100 ASP F O 1
ATOM 7505 N N . ASP F 3 101 ? 9.171 2.219 24.989 1.00 36.77 101 ASP F N 1
ATOM 7506 C CA . ASP F 3 101 ? 9.720 3.002 26.090 1.00 36.04 101 ASP F CA 1
ATOM 7507 C C . ASP F 3 101 ? 10.943 3.819 25.671 1.00 34.44 101 ASP F C 1
ATOM 7508 O O . ASP F 3 101 ? 11.482 4.559 26.507 1.00 34.86 101 ASP F O 1
ATOM 7513 N N . PHE F 3 102 ? 11.381 3.715 24.375 1.00 31.48 102 PHE F N 1
ATOM 7514 C CA . PHE F 3 102 ? 12.435 4.529 23.782 1.00 31.50 102 PHE F CA 1
ATOM 7515 C C . PHE F 3 102 ? 11.923 5.975 23.887 1.00 30.83 102 PHE F C 1
ATOM 7516 O O . PHE F 3 102 ? 10.898 6.301 23.299 1.00 30.67 102 PHE F O 1
ATOM 7524 N N . ALA F 3 103 ? 12.555 6.770 24.740 1.00 30.22 103 ALA F N 1
ATOM 7525 C CA . ALA F 3 103 ? 12.061 8.105 25.037 1.00 29.02 103 ALA F CA 1
ATOM 7526 C C . ALA F 3 103 ? 13.091 8.839 25.921 1.00 27.45 103 ALA F C 1
ATOM 7527 O O . ALA F 3 103 ? 14.036 8.217 26.433 1.00 28.85 103 ALA F O 1
ATOM 7529 N N . THR F 3 104 ? 12.866 10.140 26.148 1.00 26.03 104 THR F N 1
ATOM 7530 C CA . THR F 3 104 ? 13.600 10.901 27.129 1.00 25.39 104 THR F CA 1
ATOM 7531 C C . THR F 3 104 ? 12.623 11.053 28.330 1.00 25.91 104 THR F C 1
ATOM 7532 O O . THR F 3 104 ? 11.456 11.422 28.131 1.00 26.54 104 THR F O 1
ATOM 7536 N N . TYR F 3 105 ? 13.125 10.778 29.527 1.00 25.91 105 TYR F N 1
ATOM 7537 C CA . TYR F 3 105 ? 12.346 10.854 30.787 1.00 27.69 105 TYR F CA 1
ATOM 7538 C C . TYR F 3 105 ? 12.841 12.055 31.557 1.00 28.45 105 TYR F C 1
ATOM 7539 O O . TYR F 3 105 ? 14.056 12.275 31.650 1.00 30.62 105 TYR F O 1
ATOM 7548 N N . HIS F 3 106 ? 11.911 12.837 32.102 1.00 26.31 106 HIS F N 1
ATOM 7549 C CA . HIS F 3 106 ? 12.279 14.059 32.792 1.00 26.44 106 HIS F CA 1
ATOM 7550 C C . HIS F 3 106 ? 11.671 14.084 34.184 1.00 27.42 106 HIS F C 1
ATOM 7551 O O . HIS F 3 106 ? 10.474 13.841 34.302 1.00 29.31 106 HIS F O 1
ATOM 7558 N N . CYS F 3 107 ? 12.431 14.496 35.200 1.00 27.53 107 CYS F N 1
ATOM 7559 C CA . CYS F 3 107 ? 11.852 14.717 36.524 1.00 29.19 107 CYS F CA 1
ATOM 7560 C C . CYS F 3 107 ? 11.598 16.228 36.665 1.00 27.88 107 CYS F C 1
ATOM 7561 O O . CYS F 3 107 ? 12.152 17.047 35.921 1.00 28.28 107 CYS F O 1
ATOM 7564 N N . GLN F 3 108 ? 10.687 16.609 37.578 1.00 25.50 108 GLN F N 1
ATOM 7565 C CA . GLN F 3 108 ? 10.370 18.019 37.798 1.00 24.39 108 GLN F CA 1
ATOM 7566 C C . GLN F 3 108 ? 9.895 18.204 39.232 1.00 26.49 108 GLN F C 1
ATOM 7567 O O . GLN F 3 108 ? 8.995 17.473 39.652 1.00 28.09 108 GLN F O 1
ATOM 7573 N N . HIS F 3 109 ? 10.422 19.204 39.944 1.00 25.47 109 HIS F N 1
ATOM 7574 C CA . HIS F 3 109 ? 9.928 19.460 41.300 1.00 26.42 109 HIS F CA 1
ATOM 7575 C C . HIS F 3 109 ? 8.766 20.458 41.185 1.00 26.18 109 HIS F C 1
ATOM 7576 O O . HIS F 3 109 ? 8.727 21.303 40.268 1.00 24.82 109 HIS F O 1
ATOM 7583 N N . TYR F 3 110 ? 7.873 20.422 42.197 1.00 26.33 110 TYR F N 1
ATOM 7584 C CA . TYR F 3 110 ? 6.873 21.454 42.333 1.00 25.99 110 TYR F CA 1
ATOM 7585 C C . TYR F 3 110 ? 6.644 21.781 43.808 1.00 27.30 110 TYR F C 1
ATOM 7586 O O . TYR F 3 110 ? 5.520 22.009 44.260 1.00 27.25 110 TYR F O 1
ATOM 7595 N N . ASN F 3 111 ? 7.749 21.859 44.546 1.00 28.74 111 ASN F N 1
ATOM 7596 C CA . ASN F 3 111 ? 7.724 22.165 45.958 1.00 31.00 111 ASN F CA 1
ATOM 7597 C C . ASN F 3 111 ? 7.325 23.625 46.175 1.00 32.66 111 ASN F C 1
ATOM 7598 O O . ASN F 3 111 ? 6.525 23.943 47.063 1.00 34.27 111 ASN F O 1
ATOM 7603 N N . THR F 3 112 ? 7.914 24.514 45.378 1.00 31.24 112 THR F N 1
ATOM 7604 C CA . THR F 3 112 ? 7.725 25.952 45.406 1.00 30.71 112 THR F CA 1
ATOM 7605 C C . THR F 3 112 ? 8.030 26.482 44.010 1.00 28.80 112 THR F C 1
ATOM 7606 O O . THR F 3 112 ? 8.790 25.849 43.264 1.00 28.78 112 THR F O 1
ATOM 7610 N N . TYR F 3 113 ? 7.469 27.644 43.668 1.00 27.40 113 TYR F N 1
ATOM 7611 C CA . TYR F 3 113 ? 7.791 28.269 42.382 1.00 26.05 113 TYR F CA 1
ATOM 7612 C C . TYR F 3 113 ? 9.256 28.760 42.441 1.00 27.63 113 TYR F C 1
ATOM 7613 O O . TYR F 3 113 ? 9.725 29.166 43.499 1.00 29.42 113 TYR F O 1
ATOM 7622 N N . PRO F 3 114 ? 9.991 28.713 41.342 1.00 25.93 114 PRO F N 1
ATOM 7623 C CA . PRO F 3 114 ? 9.560 28.231 40.033 1.00 25.09 114 PRO F CA 1
ATOM 7624 C C . PRO F 3 114 ? 9.658 26.715 39.907 1.00 25.04 114 PRO F C 1
ATOM 7625 O O . PRO F 3 114 ? 10.565 26.088 40.464 1.00 26.01 114 PRO F O 1
ATOM 7629 N N . TRP F 3 115 ? 8.777 26.127 39.068 1.00 23.14 115 TRP F N 1
ATOM 7630 C CA . TRP F 3 115 ? 8.902 24.700 38.764 1.00 22.07 115 TRP F CA 1
ATOM 7631 C C . TRP F 3 115 ? 10.187 24.528 37.917 1.00 22.95 115 TRP F C 1
ATOM 7632 O O . TRP F 3 115 ? 10.464 25.370 37.066 1.00 23.42 115 TRP F O 1
ATOM 7643 N N . THR F 3 116 ? 11.000 23.537 38.225 1.00 24.02 116 THR F N 1
ATOM 7644 C CA . THR F 3 116 ? 12.232 23.286 37.468 1.00 26.14 116 THR F CA 1
ATOM 7645 C C . THR F 3 116 ? 12.358 21.797 37.173 1.00 26.34 116 THR F C 1
ATOM 7646 O O . THR F 3 116 ? 11.900 20.949 37.953 1.00 26.81 116 THR F O 1
ATOM 7650 N N . PHE F 3 117 ? 12.973 21.477 36.028 1.00 25.50 117 PHE F N 1
ATOM 7651 C CA . PHE F 3 117 ? 13.141 20.110 35.555 1.00 25.31 117 PHE F CA 1
ATOM 7652 C C . PHE F 3 117 ? 14.582 19.640 35.624 1.00 27.05 117 PHE F C 1
ATOM 7653 O O . PHE F 3 117 ? 15.494 20.453 35.575 1.00 28.85 117 PHE F O 1
ATOM 7661 N N . GLY F 3 118 ? 14.766 18.333 35.642 1.00 27.09 118 GLY F N 1
ATOM 7662 C CA . GLY F 3 118 ? 16.077 17.726 35.469 1.00 29.34 118 GLY F CA 1
ATOM 7663 C C . GLY F 3 118 ? 16.466 17.869 33.995 1.00 29.65 118 GLY F C 1
ATOM 7664 O O . GLY F 3 118 ? 15.676 18.365 33.166 1.00 30.35 118 GLY F O 1
ATOM 7665 N N . GLN F 3 119 ? 17.685 17.448 33.627 1.00 31.14 119 GLN F N 1
ATOM 7666 C CA . GLN F 3 119 ? 18.147 17.597 32.225 1.00 31.55 119 GLN F CA 1
ATOM 7667 C C . GLN F 3 119 ? 17.576 16.530 31.251 1.00 31.84 119 GLN F C 1
ATOM 7668 O O . GLN F 3 119 ? 17.739 16.646 30.023 1.00 31.22 119 GLN F O 1
ATOM 7674 N N . GLY F 3 120 ? 16.937 15.497 31.793 1.00 31.18 120 GLY F N 1
ATOM 7675 C CA . GLY F 3 120 ? 16.395 14.425 30.967 1.00 31.73 120 GLY F CA 1
ATOM 7676 C C . GLY F 3 120 ? 17.332 13.231 30.853 1.00 32.76 120 GLY F C 1
ATOM 7677 O O . GLY F 3 120 ? 18.555 13.383 30.909 1.00 33.41 120 GLY F O 1
ATOM 7678 N N . THR F 3 121 ? 16.767 12.019 30.794 1.00 32.84 121 THR F N 1
ATOM 7679 C CA . THR F 3 121 ? 17.515 10.781 30.602 1.00 32.69 121 THR F CA 1
ATOM 7680 C C . THR F 3 121 ? 16.991 10.083 29.352 1.00 32.30 121 THR F C 1
ATOM 7681 O O . THR F 3 121 ? 15.796 9.800 29.277 1.00 31.71 121 THR F O 1
ATOM 7685 N N . LYS F 3 122 ? 17.889 9.781 28.376 1.00 31.95 122 LYS F N 1
ATOM 7686 C CA . LYS F 3 122 ? 17.528 9.092 27.135 1.00 32.79 122 LYS F CA 1
ATOM 7687 C C . LYS F 3 122 ? 17.630 7.583 27.343 1.00 34.36 122 LYS F C 1
ATOM 7688 O O . LYS F 3 122 ? 18.651 7.086 27.805 1.00 35.53 122 LYS F O 1
ATOM 7694 N N . VAL F 3 123 ? 16.542 6.881 27.079 1.00 34.57 123 VAL F N 1
ATOM 7695 C CA . VAL F 3 123 ? 16.482 5.444 27.202 1.00 35.51 123 VAL F CA 1
ATOM 7696 C C . VAL F 3 123 ? 16.486 4.859 25.781 1.00 35.66 123 VAL F C 1
ATOM 7697 O O . VAL F 3 123 ? 15.595 5.143 24.976 1.00 35.01 123 VAL F O 1
ATOM 7701 N N . GLU F 3 124 ? 17.538 4.076 25.478 1.00 36.28 124 GLU F N 1
ATOM 7702 C CA . GLU F 3 124 ? 17.758 3.426 24.195 1.00 36.70 124 GLU F CA 1
ATOM 7703 C C . GLU F 3 124 ? 17.561 1.915 24.363 1.00 37.04 124 GLU F C 1
ATOM 7704 O O . GLU F 3 124 ? 17.760 1.373 25.455 1.00 38.35 124 GLU F O 1
ATOM 7710 N N . ILE F 3 125 ? 17.155 1.239 23.289 1.00 35.96 125 ILE F N 1
ATOM 7711 C CA . ILE F 3 125 ? 16.834 -0.175 23.326 1.00 36.85 125 ILE F CA 1
ATOM 7712 C C . ILE F 3 125 ? 17.905 -1.001 22.613 1.00 35.52 125 ILE F C 1
ATOM 7713 O O . ILE F 3 125 ? 18.341 -0.639 21.520 1.00 35.14 125 ILE F O 1
ATOM 7718 N N . LYS F 3 126 ? 18.384 -2.067 23.265 1.00 34.91 126 LYS F N 1
ATOM 7719 C CA . LYS F 3 126 ? 19.356 -2.990 22.670 1.00 35.77 126 LYS F CA 1
ATOM 7720 C C . LYS F 3 126 ? 18.553 -4.124 22.071 1.00 36.95 126 LYS F C 1
ATOM 7721 O O . LYS F 3 126 ? 17.558 -4.569 22.660 1.00 39.84 126 LYS F O 1
ATOM 7727 N N . ARG F 3 127 ? 18.958 -4.586 20.898 1.00 36.54 127 ARG F N 1
ATOM 7728 C CA . ARG F 3 127 ? 18.280 -5.693 20.231 1.00 36.64 127 ARG F CA 1
ATOM 7729 C C . ARG F 3 127 ? 19.302 -6.484 19.385 1.00 37.38 127 ARG F C 1
ATOM 7730 O O . ARG F 3 127 ? 20.482 -6.139 19.378 1.00 37.93 127 ARG F O 1
ATOM 7738 N N . THR F 3 128 ? 18.859 -7.529 18.670 1.00 37.35 128 THR F N 1
ATOM 7739 C CA . THR F 3 128 ? 19.754 -8.300 17.810 1.00 37.55 128 THR F CA 1
ATOM 7740 C C . THR F 3 128 ? 20.224 -7.467 16.601 1.00 36.66 128 THR F C 1
ATOM 7741 O O . THR F 3 128 ? 19.604 -6.453 16.239 1.00 36.21 128 THR F O 1
ATOM 7745 N N . VAL F 3 129 ? 21.333 -7.894 15.997 1.00 35.91 129 VAL F N 1
ATOM 7746 C CA . VAL F 3 129 ? 21.876 -7.254 14.812 1.00 35.93 129 VAL F CA 1
ATOM 7747 C C . VAL F 3 129 ? 20.889 -7.431 13.641 1.00 35.23 129 VAL F C 1
ATOM 7748 O O . VAL F 3 129 ? 20.321 -8.505 13.469 1.00 35.66 129 VAL F O 1
ATOM 7752 N N . ALA F 3 130 ? 20.658 -6.362 12.867 1.00 33.16 130 ALA F N 1
ATOM 7753 C CA . ALA F 3 130 ? 19.821 -6.439 11.689 1.00 32.77 130 ALA F CA 1
ATOM 7754 C C . ALA F 3 130 ? 20.545 -5.671 10.593 1.00 31.96 130 ALA F C 1
ATOM 7755 O O . ALA F 3 130 ? 20.935 -4.520 10.803 1.00 31.33 130 ALA F O 1
ATOM 7757 N N . ALA F 3 131 ? 20.749 -6.298 9.450 1.00 31.61 131 ALA F N 1
ATOM 7758 C CA . ALA F 3 131 ? 21.452 -5.695 8.324 1.00 31.38 131 ALA F CA 1
ATOM 7759 C C . ALA F 3 131 ? 20.542 -4.719 7.611 1.00 29.76 131 ALA F C 1
ATOM 7760 O O . ALA F 3 131 ? 19.359 -5.002 7.484 1.00 29.20 131 ALA F O 1
ATOM 7762 N N . PRO F 3 132 ? 21.085 -3.609 7.089 1.00 28.54 132 PRO F N 1
ATOM 7763 C CA . PRO F 3 132 ? 20.241 -2.671 6.324 1.00 28.25 132 PRO F CA 1
ATOM 7764 C C . PRO F 3 132 ? 19.936 -3.169 4.910 1.00 27.30 132 PRO F C 1
ATOM 7765 O O . PRO F 3 132 ? 20.713 -3.931 4.330 1.00 27.93 132 PRO F O 1
ATOM 7769 N N . SER F 3 133 ? 18.779 -2.774 4.379 1.00 27.12 133 SER F N 1
ATOM 7770 C CA . SER F 3 133 ? 18.433 -2.925 2.973 1.00 26.31 133 SER F CA 1
ATOM 7771 C C . SER F 3 133 ? 18.882 -1.571 2.383 1.00 25.10 133 SER F C 1
ATOM 7772 O O . SER F 3 133 ? 18.624 -0.510 2.962 1.00 26.00 133 SER F O 1
ATOM 7775 N N . VAL F 3 134 ? 19.585 -1.608 1.266 1.00 23.49 134 VAL F N 1
ATOM 7776 C CA . VAL F 3 134 ? 20.196 -0.409 0.692 1.00 23.52 134 VAL F CA 1
ATOM 7777 C C . VAL F 3 134 ? 19.550 -0.037 -0.619 1.00 22.55 134 VAL F C 1
ATOM 7778 O O . VAL F 3 134 ? 19.267 -0.926 -1.438 1.00 23.45 134 VAL F O 1
ATOM 7782 N N . PHE F 3 135 ? 19.354 1.263 -0.846 1.00 21.59 135 PHE F N 1
ATOM 7783 C CA . PHE F 3 135 ? 18.747 1.773 -2.074 1.00 21.68 135 PHE F CA 1
ATOM 7784 C C . PHE F 3 135 ? 19.441 3.045 -2.505 1.00 21.68 135 PHE F C 1
ATOM 7785 O O . PHE F 3 135 ? 19.771 3.851 -1.646 1.00 22.44 135 PHE F O 1
ATOM 7793 N N . ILE F 3 136 ? 19.643 3.237 -3.803 1.00 19.68 136 ILE F N 1
ATOM 7794 C CA . ILE F 3 136 ? 20.238 4.466 -4.315 1.00 19.39 136 ILE F CA 1
ATOM 7795 C C . ILE F 3 136 ? 19.238 5.142 -5.242 1.00 19.63 136 ILE F C 1
ATOM 7796 O O . ILE F 3 136 ? 18.499 4.458 -5.987 1.00 20.97 136 ILE F O 1
ATOM 7801 N N . PHE F 3 137 ? 19.226 6.490 -5.213 1.00 18.58 137 PHE F N 1
ATOM 7802 C CA . PHE F 3 137 ? 18.346 7.292 -6.043 1.00 17.84 137 PHE F CA 1
ATOM 7803 C C . PHE F 3 137 ? 19.080 8.365 -6.781 1.00 20.15 137 PHE F C 1
ATOM 7804 O O . PHE F 3 137 ? 19.766 9.196 -6.168 1.00 19.48 137 PHE F O 1
ATOM 7812 N N . PRO F 3 138 ? 18.976 8.385 -8.106 1.00 21.14 138 PRO F N 1
ATOM 7813 C CA . PRO F 3 138 ? 19.590 9.475 -8.879 1.00 21.18 138 PRO F CA 1
ATOM 7814 C C . PRO F 3 138 ? 18.852 10.801 -8.654 1.00 21.44 138 PRO F C 1
ATOM 7815 O O . PRO F 3 138 ? 17.681 10.806 -8.231 1.00 20.95 138 PRO F O 1
ATOM 7819 N N . PRO F 3 139 ? 19.470 11.938 -9.033 1.00 21.13 139 PRO F N 1
ATOM 7820 C CA . PRO F 3 139 ? 18.722 13.196 -9.004 1.00 21.81 139 PRO F CA 1
ATOM 7821 C C . PRO F 3 139 ? 17.598 13.184 -10.053 1.00 22.63 139 PRO F C 1
ATOM 7822 O O . PRO F 3 139 ? 17.699 12.539 -11.119 1.00 24.36 139 PRO F O 1
ATOM 7826 N N . SER F 3 140 ? 16.519 13.904 -9.745 1.00 22.31 140 SER F N 1
ATOM 7827 C CA . SER F 3 140 ? 15.406 14.009 -10.689 1.00 22.75 140 SER F CA 1
ATOM 7828 C C . SER F 3 140 ? 15.798 15.012 -11.794 1.00 23.30 140 SER F C 1
ATOM 7829 O O . SER F 3 140 ? 16.545 15.974 -11.539 1.00 22.22 140 SER F O 1
ATOM 7832 N N . ASP F 3 141 ? 15.236 14.839 -13.001 1.00 24.90 141 ASP F N 1
ATOM 7833 C CA . ASP F 3 141 ? 15.441 15.841 -14.074 1.00 26.47 141 ASP F CA 1
ATOM 7834 C C . ASP F 3 141 ? 14.917 17.238 -13.623 1.00 25.80 141 ASP F C 1
ATOM 7835 O O . ASP F 3 141 ? 15.497 18.272 -13.940 1.00 25.80 141 ASP F O 1
ATOM 7840 N N . GLU F 3 142 ? 13.834 17.268 -12.817 1.00 24.06 142 GLU F N 1
ATOM 7841 C CA . GLU F 3 142 ? 13.284 18.515 -12.318 1.00 23.80 142 GLU F CA 1
ATOM 7842 C C . GLU F 3 142 ? 14.325 19.279 -11.501 1.00 22.37 142 GLU F C 1
ATOM 7843 O O . GLU F 3 142 ? 14.488 20.484 -11.714 1.00 24.46 142 GLU F O 1
ATOM 7849 N N . GLN F 3 143 ? 15.048 18.587 -10.583 1.00 19.98 143 GLN F N 1
ATOM 7850 C CA . GLN F 3 143 ? 16.045 19.253 -9.791 1.00 19.37 143 GLN F CA 1
ATOM 7851 C C . GLN F 3 143 ? 17.174 19.788 -10.667 1.00 20.17 143 GLN F C 1
ATOM 7852 O O . GLN F 3 143 ? 17.663 20.900 -10.412 1.00 20.85 143 GLN F O 1
ATOM 7858 N N . LEU F 3 144 ? 17.594 19.040 -11.688 1.00 20.10 144 LEU F N 1
ATOM 7859 C CA . LEU F 3 144 ? 18.751 19.475 -12.491 1.00 21.46 144 LEU F CA 1
ATOM 7860 C C . LEU F 3 144 ? 18.524 20.808 -13.166 1.00 22.25 144 LEU F C 1
ATOM 7861 O O . LEU F 3 144 ? 19.484 21.553 -13.358 1.00 23.68 144 LEU F O 1
ATOM 7866 N N . LYS F 3 145 ? 17.271 21.149 -13.433 1.00 22.00 145 LYS F N 1
ATOM 7867 C CA . LYS F 3 145 ? 16.944 22.422 -14.090 1.00 22.85 145 LYS F CA 1
ATOM 7868 C C . LYS F 3 145 ? 17.467 23.634 -13.281 1.00 22.72 145 LYS F C 1
ATOM 7869 O O . LYS F 3 145 ? 17.706 24.677 -13.875 1.00 22.89 145 LYS F O 1
ATOM 7875 N N . SER F 3 146 ? 17.537 23.513 -11.955 1.00 21.59 146 SER F N 1
ATOM 7876 C CA . SER F 3 146 ? 17.942 24.665 -11.135 1.00 23.25 146 SER F CA 1
ATOM 7877 C C . SER F 3 146 ? 19.416 24.632 -10.669 1.00 24.05 146 SER F C 1
ATOM 7878 O O . SER F 3 146 ? 19.788 25.444 -9.814 1.00 24.77 146 SER F O 1
ATOM 7881 N N . GLY F 3 147 ? 20.227 23.740 -11.262 1.00 23.43 147 GLY F N 1
ATOM 7882 C CA . GLY F 3 147 ? 21.677 23.758 -11.138 1.00 24.12 147 GLY F CA 1
ATOM 7883 C C . GLY F 3 147 ? 22.378 22.847 -10.151 1.00 23.70 147 GLY F C 1
ATOM 7884 O O . GLY F 3 147 ? 23.606 22.852 -10.135 1.00 25.28 147 GLY F O 1
ATOM 7885 N N . THR F 3 148 ? 21.636 22.105 -9.329 1.00 21.33 148 THR F N 1
ATOM 7886 C CA . THR F 3 148 ? 22.239 21.223 -8.332 1.00 21.56 148 THR F CA 1
ATOM 7887 C C . THR F 3 148 ? 21.689 19.800 -8.537 1.00 20.68 148 THR F C 1
ATOM 7888 O O . THR F 3 148 ? 20.579 19.618 -9.054 1.00 20.68 148 THR F O 1
ATOM 7892 N N . ALA F 3 149 ? 22.504 18.797 -8.202 1.00 19.61 149 ALA F N 1
ATOM 7893 C CA . ALA F 3 149 ? 22.105 17.404 -8.254 1.00 19.19 149 ALA F CA 1
ATOM 7894 C C . ALA F 3 149 ? 22.248 16.810 -6.859 1.00 19.84 149 ALA F C 1
ATOM 7895 O O . ALA F 3 149 ? 23.332 16.901 -6.257 1.00 21.12 149 ALA F O 1
ATOM 7897 N N . SER F 3 150 ? 21.206 16.156 -6.350 1.00 17.40 150 SER F N 1
ATOM 7898 C CA . SER F 3 150 ? 21.287 15.488 -5.054 1.00 17.09 150 SER F CA 1
ATOM 7899 C C . SER F 3 150 ? 21.131 14.006 -5.367 1.00 18.53 150 SER F C 1
ATOM 7900 O O . SER F 3 150 ? 20.179 13.607 -6.034 1.00 19.03 150 SER F O 1
ATOM 7903 N N . VAL F 3 151 ? 22.072 13.197 -4.867 1.00 17.66 151 VAL F N 1
ATOM 7904 C CA . VAL F 3 151 ? 22.048 11.735 -5.048 1.00 17.97 151 VAL F CA 1
ATOM 7905 C C . VAL F 3 151 ? 21.830 11.162 -3.660 1.00 17.67 151 VAL F C 1
ATOM 7906 O O . VAL F 3 151 ? 22.473 11.602 -2.718 1.00 17.49 151 VAL F O 1
ATOM 7910 N N . VAL F 3 152 ? 20.830 10.271 -3.498 1.00 16.67 152 VAL F N 1
ATOM 7911 C CA . VAL F 3 152 ? 20.454 9.792 -2.179 1.00 16.21 152 VAL F CA 1
ATOM 7912 C C . VAL F 3 152 ? 20.717 8.316 -1.999 1.00 18.71 152 VAL F C 1
ATOM 7913 O O . VAL F 3 152 ? 20.354 7.520 -2.853 1.00 19.48 152 VAL F O 1
ATOM 7917 N N . CYS F 3 153 ? 21.282 7.927 -0.849 1.00 19.40 153 CYS F N 1
ATOM 7918 C CA . CYS F 3 153 ? 21.520 6.512 -0.517 1.00 20.76 153 CYS F CA 1
ATOM 7919 C C . CYS F 3 153 ? 20.695 6.303 0.735 1.00 21.70 153 CYS F C 1
ATOM 7920 O O . CYS F 3 153 ? 20.828 7.074 1.698 1.00 22.96 153 CYS F O 1
ATOM 7923 N N . LEU F 3 154 ? 19.845 5.263 0.748 1.00 19.85 154 LEU F N 1
ATOM 7924 C CA . LEU F 3 154 ? 19.015 4.893 1.887 1.00 19.42 154 LEU F CA 1
ATOM 7925 C C . LEU F 3 154 ? 19.490 3.589 2.526 1.00 20.25 154 LEU F C 1
ATOM 7926 O O . LEU F 3 154 ? 19.663 2.588 1.829 1.00 22.10 154 LEU F O 1
ATOM 7931 N N . LEU F 3 155 ? 19.623 3.564 3.841 1.00 20.95 155 LEU F N 1
ATOM 7932 C CA . LEU F 3 155 ? 19.929 2.332 4.598 1.00 21.14 155 LEU F CA 1
ATOM 7933 C C . LEU F 3 155 ? 18.708 2.128 5.475 1.00 22.00 155 LEU F C 1
ATOM 7934 O O . LEU F 3 155 ? 18.427 2.931 6.376 1.00 21.66 155 LEU F O 1
ATOM 7939 N N . ASN F 3 156 ? 17.954 1.069 5.200 1.00 22.31 156 ASN F N 1
ATOM 7940 C CA . ASN F 3 156 ? 16.678 0.850 5.866 1.00 22.79 156 ASN F CA 1
ATOM 7941 C C . ASN F 3 156 ? 16.676 -0.252 6.908 1.00 23.38 156 ASN F C 1
ATOM 7942 O O . ASN F 3 156 ? 17.151 -1.359 6.629 1.00 24.88 156 ASN F O 1
ATOM 7947 N N . ASN F 3 157 ? 16.147 0.080 8.100 1.00 24.01 157 ASN F N 1
ATOM 7948 C CA . ASN F 3 157 ? 15.849 -0.851 9.203 1.00 24.58 157 ASN F CA 1
ATOM 7949 C C . ASN F 3 157 ? 17.033 -1.702 9.664 1.00 26.12 157 ASN F C 1
ATOM 7950 O O . ASN F 3 157 ? 17.039 -2.928 9.486 1.00 26.41 157 ASN F O 1
ATOM 7955 N N . PHE F 3 158 ? 18.061 -1.047 10.207 1.00 25.23 158 PHE F N 1
ATOM 7956 C CA . PHE F 3 158 ? 19.257 -1.758 10.654 1.00 25.45 158 PHE F CA 1
ATOM 7957 C C . PHE F 3 158 ? 19.527 -1.543 12.147 1.00 26.14 158 PHE F C 1
ATOM 7958 O O . PHE F 3 158 ? 18.991 -0.632 12.772 1.00 26.09 158 PHE F O 1
ATOM 7966 N N . TYR F 3 159 ? 20.384 -2.391 12.722 1.00 27.12 159 TYR F N 1
ATOM 7967 C CA . TYR F 3 159 ? 20.786 -2.282 14.118 1.00 28.07 159 TYR F CA 1
ATOM 7968 C C . TYR F 3 159 ? 22.137 -3.029 14.227 1.00 28.34 159 TYR F C 1
ATOM 7969 O O . TYR F 3 159 ? 22.231 -4.132 13.689 1.00 28.27 159 TYR F O 1
ATOM 7978 N N . PRO F 3 160 ? 23.166 -2.499 14.916 1.00 29.69 160 PRO F N 1
ATOM 7979 C CA . PRO F 3 160 ? 23.235 -1.228 15.657 1.00 29.73 160 PRO F CA 1
ATOM 7980 C C . PRO F 3 160 ? 23.388 0.007 14.780 1.00 30.18 160 PRO F C 1
ATOM 7981 O O . PRO F 3 160 ? 23.456 -0.112 13.561 1.00 30.25 160 PRO F O 1
ATOM 7985 N N . ARG F 3 161 ? 23.457 1.186 15.410 1.00 31.52 161 ARG F N 1
ATOM 7986 C CA . ARG F 3 161 ? 23.541 2.484 14.728 1.00 33.00 161 ARG F CA 1
ATOM 7987 C C . ARG F 3 161 ? 24.745 2.639 13.827 1.00 33.61 161 ARG F C 1
ATOM 7988 O O . ARG F 3 161 ? 24.618 3.260 12.771 1.00 34.60 161 ARG F O 1
ATOM 7996 N N . GLU F 3 162 ? 25.915 2.157 14.259 1.00 33.72 162 GLU F N 1
ATOM 7997 C CA . GLU F 3 162 ? 27.152 2.297 13.504 1.00 34.26 162 GLU F CA 1
ATOM 7998 C C . GLU F 3 162 ? 27.061 1.728 12.105 1.00 33.26 162 GLU F C 1
ATOM 7999 O O . GLU F 3 162 ? 26.751 0.560 11.929 1.00 33.95 162 GLU F O 1
ATOM 8005 N N . ALA F 3 163 ? 27.323 2.558 11.102 1.00 32.24 163 ALA F N 1
ATOM 8006 C CA . ALA F 3 163 ? 27.305 2.128 9.711 1.00 31.69 163 ALA F CA 1
ATOM 8007 C C . ALA F 3 163 ? 28.218 3.059 8.936 1.00 32.79 163 ALA F C 1
ATOM 8008 O O . ALA F 3 163 ? 28.269 4.253 9.234 1.00 34.34 163 ALA F O 1
ATOM 8010 N N . LYS F 3 164 ? 28.940 2.517 7.970 1.00 31.40 164 LYS F N 1
ATOM 8011 C CA . LYS F 3 164 ? 29.818 3.326 7.130 1.00 31.20 164 LYS F CA 1
ATOM 8012 C C . LYS F 3 164 ? 29.204 3.403 5.731 1.00 29.99 164 LYS F C 1
ATOM 8013 O O . LYS F 3 164 ? 28.880 2.369 5.139 1.00 30.26 164 LYS F O 1
ATOM 8019 N N . VAL F 3 165 ? 29.000 4.633 5.225 1.00 27.89 165 VAL F N 1
ATOM 8020 C CA . VAL F 3 165 ? 28.499 4.876 3.892 1.00 27.05 165 VAL F CA 1
ATOM 8021 C C . VAL F 3 165 ? 29.547 5.635 3.129 1.00 26.40 165 VAL F C 1
ATOM 8022 O O . VAL F 3 165 ? 29.935 6.728 3.542 1.00 28.37 165 VAL F O 1
ATOM 8026 N N . GLN F 3 166 ? 30.010 5.070 2.030 1.00 23.45 166 GLN F N 1
ATOM 8027 C CA . GLN F 3 166 ? 31.017 5.696 1.211 1.00 24.05 166 GLN F CA 1
ATOM 8028 C C . GLN F 3 166 ? 30.500 5.947 -0.188 1.00 23.88 166 GLN F C 1
ATOM 8029 O O . GLN F 3 166 ? 30.094 5.009 -0.860 1.00 25.08 166 GLN F O 1
ATOM 8035 N N . TRP F 3 167 ? 30.526 7.193 -0.638 1.00 21.35 167 TRP F N 1
ATOM 8036 C CA . TRP F 3 167 ? 30.175 7.530 -1.996 1.00 21.41 167 TRP F CA 1
ATOM 8037 C C . TRP F 3 167 ? 31.346 7.370 -2.932 1.00 21.65 167 TRP F C 1
ATOM 8038 O O . TRP F 3 167 ? 32.474 7.734 -2.578 1.00 21.32 167 TRP F O 1
ATOM 8049 N N . LYS F 3 168 ? 31.100 6.871 -4.143 1.00 21.10 168 LYS F N 1
ATOM 8050 C CA . LYS F 3 168 ? 32.099 6.729 -5.194 1.00 22.63 168 LYS F CA 1
ATOM 8051 C C . LYS F 3 168 ? 31.494 7.281 -6.479 1.00 24.40 168 LYS F C 1
ATOM 8052 O O . LYS F 3 168 ? 30.336 6.979 -6.809 1.00 25.22 168 LYS F O 1
ATOM 8058 N N . VAL F 3 169 ? 32.244 8.113 -7.183 1.00 22.99 169 VAL F N 1
ATOM 8059 C CA . VAL F 3 169 ? 31.822 8.707 -8.439 1.00 23.48 169 VAL F CA 1
ATOM 8060 C C . VAL F 3 169 ? 32.909 8.269 -9.428 1.00 24.70 169 VAL F C 1
ATOM 8061 O O . VAL F 3 169 ? 34.073 8.628 -9.263 1.00 24.45 169 VAL F O 1
ATOM 8065 N N . ASP F 3 170 ? 32.538 7.453 -10.433 1.00 25.82 170 ASP F N 1
ATOM 8066 C CA . ASP F 3 170 ? 33.535 6.850 -11.373 1.00 28.02 170 ASP F CA 1
ATOM 8067 C C . ASP F 3 170 ? 34.689 6.157 -10.600 1.00 29.01 170 ASP F C 1
ATOM 8068 O O . ASP F 3 170 ? 35.860 6.276 -10.958 1.00 29.90 170 ASP F O 1
ATOM 8073 N N . ASN F 3 171 ? 34.327 5.489 -9.490 1.00 29.20 171 ASN F N 1
ATOM 8074 C CA . ASN F 3 171 ? 35.204 4.761 -8.562 1.00 30.87 171 ASN F CA 1
ATOM 8075 C C . ASN F 3 171 ? 36.134 5.633 -7.721 1.00 30.09 171 ASN F C 1
ATOM 8076 O O . ASN F 3 171 ? 37.013 5.096 -7.019 1.00 31.06 171 ASN F O 1
ATOM 8081 N N . ALA F 3 172 ? 35.981 6.957 -7.778 1.00 27.84 172 ALA F N 1
ATOM 8082 C CA . ALA F 3 172 ? 36.789 7.842 -6.950 1.00 26.42 172 ALA F CA 1
ATOM 8083 C C . ALA F 3 172 ? 36.020 8.065 -5.659 1.00 25.16 172 ALA F C 1
ATOM 8084 O O . ALA F 3 172 ? 34.829 8.408 -5.702 1.00 23.03 172 ALA F O 1
ATOM 8086 N N . LEU F 3 173 ? 36.645 7.803 -4.525 1.00 25.40 173 LEU F N 1
ATOM 8087 C CA . LEU F 3 173 ? 36.029 7.961 -3.222 1.00 25.22 173 LEU F CA 1
ATOM 8088 C C . LEU F 3 173 ? 35.801 9.425 -2.944 1.00 23.63 173 LEU F C 1
ATOM 8089 O O . LEU F 3 173 ? 36.654 10.281 -3.232 1.00 23.36 173 LEU F O 1
ATOM 8094 N N . GLN F 3 174 ? 34.598 9.718 -2.456 1.00 21.26 174 GLN F N 1
ATOM 8095 C CA . GLN F 3 174 ? 34.225 11.077 -2.128 1.00 21.77 174 GLN F CA 1
ATOM 8096 C C . GLN F 3 174 ? 34.390 11.394 -0.662 1.00 21.55 174 GLN F C 1
ATOM 8097 O O . GLN F 3 174 ? 34.266 10.507 0.197 1.00 23.48 174 GLN F O 1
ATOM 8103 N N . SER F 3 175 ? 34.514 12.689 -0.352 1.00 19.47 175 SER F N 1
ATOM 8104 C CA . SER F 3 175 ? 34.511 13.149 1.025 1.00 20.01 175 SER F CA 1
ATOM 8105 C C . SER F 3 175 ? 34.165 14.653 1.068 1.00 20.56 175 SER F C 1
ATOM 8106 O O . SER F 3 175 ? 34.536 15.418 0.162 1.00 21.99 175 SER F O 1
ATOM 8109 N N . GLY F 3 176 ? 33.434 15.058 2.091 1.00 22.68 176 GLY F N 1
ATOM 8110 C CA . GLY F 3 176 ? 33.121 16.466 2.316 1.00 23.29 176 GLY F CA 1
ATOM 8111 C C . GLY F 3 176 ? 31.943 17.033 1.543 1.00 23.40 176 GLY F C 1
ATOM 8112 O O . GLY F 3 176 ? 31.552 18.192 1.772 1.00 24.70 176 GLY F O 1
ATOM 8113 N N . ASN F 3 177 ? 31.358 16.228 0.651 1.00 20.79 177 ASN F N 1
ATOM 8114 C CA . ASN F 3 177 ? 30.246 16.693 -0.185 1.00 19.34 177 ASN F CA 1
ATOM 8115 C C . ASN F 3 177 ? 28.965 15.902 0.048 1.00 18.79 177 ASN F C 1
ATOM 8116 O O . ASN F 3 177 ? 28.086 15.864 -0.827 1.00 19.13 177 ASN F O 1
ATOM 8121 N N . SER F 3 178 ? 28.844 15.284 1.223 1.00 17.88 178 SER F N 1
ATOM 8122 C CA . SER F 3 178 ? 27.644 14.549 1.616 1.00 18.36 178 SER F CA 1
ATOM 8123 C C . SER F 3 178 ? 27.247 14.837 3.048 1.00 20.09 178 SER F C 1
ATOM 8124 O O . SER F 3 178 ? 28.055 15.305 3.861 1.00 20.37 178 SER F O 1
ATOM 8127 N N . GLN F 3 179 ? 25.967 14.636 3.346 1.00 17.32 179 GLN F N 1
ATOM 8128 C CA . GLN F 3 179 ? 25.416 14.819 4.685 1.00 18.02 179 GLN F CA 1
ATOM 8129 C C . GLN F 3 179 ? 24.516 13.618 4.991 1.00 20.07 179 GLN F C 1
ATOM 8130 O O . GLN F 3 179 ? 23.881 13.105 4.084 1.00 20.27 179 GLN F O 1
ATOM 8136 N N . GLU F 3 180 ? 24.552 13.144 6.226 1.00 21.38 180 GLU F N 1
ATOM 8137 C CA . GLU F 3 180 ? 23.783 11.978 6.657 1.00 21.48 180 GLU F CA 1
ATOM 8138 C C . GLU F 3 180 ? 22.754 12.436 7.666 1.00 21.03 180 GLU F C 1
ATOM 8139 O O . GLU F 3 180 ? 22.985 13.357 8.453 1.00 20.73 180 GLU F O 1
ATOM 8145 N N . SER F 3 181 ? 21.660 11.677 7.739 1.00 19.30 181 SER F N 1
ATOM 8146 C CA . SER F 3 181 ? 20.637 11.893 8.718 1.00 19.47 181 SER F CA 1
ATOM 8147 C C . SER F 3 181 ? 20.157 10.529 9.186 1.00 19.78 181 SER F C 1
ATOM 8148 O O . SER F 3 181 ? 20.034 9.636 8.373 1.00 19.98 181 SER F O 1
ATOM 8151 N N . VAL F 3 182 ? 19.887 10.353 10.482 1.00 18.86 182 VAL F N 1
ATOM 8152 C CA . VAL F 3 182 ? 19.462 9.051 11.021 1.00 21.21 182 VAL F CA 1
ATOM 8153 C C . VAL F 3 182 ? 18.156 9.205 11.787 1.00 21.30 182 VAL F C 1
ATOM 8154 O O . VAL F 3 182 ? 18.004 10.179 12.533 1.00 23.25 182 VAL F O 1
ATOM 8158 N N . THR F 3 183 ? 17.203 8.259 11.621 1.00 20.28 183 THR F N 1
ATOM 8159 C CA . THR F 3 183 ? 15.945 8.352 12.364 1.00 21.59 183 THR F CA 1
ATOM 8160 C C . THR F 3 183 ? 16.188 7.899 13.830 1.00 24.81 183 THR F C 1
ATOM 8161 O O . THR F 3 183 ? 17.222 7.309 14.146 1.00 25.87 183 THR F O 1
ATOM 8165 N N . GLU F 3 184 ? 15.243 8.213 14.711 1.00 27.78 184 GLU F N 1
ATOM 8166 C CA . GLU F 3 184 ? 15.308 7.704 16.087 1.00 30.15 184 GLU F CA 1
ATOM 8167 C C . GLU F 3 184 ? 14.937 6.224 16.003 1.00 31.22 184 GLU F C 1
ATOM 8168 O O . GLU F 3 184 ? 14.299 5.786 15.023 1.00 31.06 184 GLU F O 1
ATOM 8174 N N . GLN F 3 185 ? 15.302 5.424 17.025 1.00 30.94 185 GLN F N 1
ATOM 8175 C CA . GLN F 3 185 ? 14.944 3.993 17.023 1.00 31.56 185 GLN F CA 1
ATOM 8176 C C . GLN F 3 185 ? 13.439 3.789 16.832 1.00 32.27 185 GLN F C 1
ATOM 8177 O O . GLN F 3 185 ? 12.646 4.508 17.426 1.00 33.06 185 GLN F O 1
ATOM 8183 N N . ASP F 3 186 ? 13.065 2.899 15.923 1.00 32.56 186 ASP F N 1
ATOM 8184 C CA . ASP F 3 186 ? 11.669 2.603 15.617 1.00 32.93 186 ASP F CA 1
ATOM 8185 C C . ASP F 3 186 ? 10.928 2.132 16.879 1.00 34.09 186 ASP F C 1
ATOM 8186 O O . ASP F 3 186 ? 11.455 1.335 17.660 1.00 33.93 186 ASP F O 1
ATOM 8191 N N . SER F 3 187 ? 9.739 2.692 17.116 1.00 35.10 187 SER F N 1
ATOM 8192 C CA . SER F 3 187 ? 8.967 2.393 18.319 1.00 37.62 187 SER F CA 1
ATOM 8193 C C . SER F 3 187 ? 8.527 0.950 18.432 1.00 40.36 187 SER F C 1
ATOM 8194 O O . SER F 3 187 ? 8.149 0.547 19.532 1.00 41.80 187 SER F O 1
ATOM 8197 N N . LYS F 3 188 ? 8.514 0.179 17.329 1.00 41.29 188 LYS F N 1
ATOM 8198 C CA . LYS F 3 188 ? 8.126 -1.228 17.427 1.00 43.09 188 LYS F CA 1
ATOM 8199 C C . LYS F 3 188 ? 9.236 -2.240 17.058 1.00 42.14 188 LYS F C 1
ATOM 8200 O O . LYS F 3 188 ? 9.205 -3.356 17.585 1.00 42.73 188 LYS F O 1
ATOM 8206 N N . ASP F 3 189 ? 10.204 -1.855 16.176 1.00 40.21 189 ASP F N 1
ATOM 8207 C CA . ASP F 3 189 ? 11.348 -2.655 15.653 1.00 39.62 189 ASP F CA 1
ATOM 8208 C C . ASP F 3 189 ? 12.645 -2.427 16.433 1.00 36.05 189 ASP F C 1
ATOM 8209 O O . ASP F 3 189 ? 13.569 -3.243 16.336 1.00 36.07 189 ASP F O 1
ATOM 8214 N N . SER F 3 190 ? 12.791 -1.231 17.025 1.00 33.16 190 SER F N 1
ATOM 8215 C CA . SER F 3 190 ? 14.023 -0.750 17.662 1.00 31.80 190 SER F CA 1
ATOM 8216 C C . SER F 3 190 ? 15.175 -0.564 16.641 1.00 30.20 190 SER F C 1
ATOM 8217 O O . SER F 3 190 ? 16.321 -0.414 17.051 1.00 31.22 190 SER F O 1
ATOM 8220 N N . THR F 3 191 ? 14.875 -0.523 15.326 1.00 28.04 191 THR F N 1
ATOM 8221 C CA . THR F 3 191 ? 15.917 -0.343 14.306 1.00 27.33 191 THR F CA 1
ATOM 8222 C C . THR F 3 191 ? 16.079 1.153 13.974 1.00 24.44 191 THR F C 1
ATOM 8223 O O . THR F 3 191 ? 15.283 1.984 14.402 1.00 24.79 191 THR F O 1
ATOM 8227 N N . TYR F 3 192 ? 17.117 1.471 13.215 1.00 23.24 192 TYR F N 1
ATOM 8228 C CA . TYR F 3 192 ? 17.356 2.799 12.696 1.00 23.47 192 TYR F CA 1
ATOM 8229 C C . TYR F 3 192 ? 17.250 2.742 11.179 1.00 22.09 192 TYR F C 1
ATOM 8230 O O . TYR F 3 192 ? 17.435 1.695 10.557 1.00 23.56 192 TYR F O 1
ATOM 8239 N N . SER F 3 193 ? 17.036 3.908 10.571 1.00 20.77 193 SER F N 1
ATOM 8240 C CA . SER F 3 193 ? 17.211 4.071 9.120 1.00 20.15 193 SER F CA 1
ATOM 8241 C C . SER F 3 193 ? 18.124 5.294 8.927 1.00 20.02 193 SER F C 1
ATOM 8242 O O . SER F 3 193 ? 18.163 6.191 9.787 1.00 20.59 193 SER F O 1
ATOM 8245 N N . LEU F 3 194 ? 18.810 5.349 7.809 1.00 17.84 194 LEU F N 1
ATOM 8246 C CA . LEU F 3 194 ? 19.743 6.458 7.545 1.00 18.36 194 LEU F CA 1
ATOM 8247 C C . LEU F 3 194 ? 19.665 6.893 6.085 1.00 18.17 194 LEU F C 1
ATOM 8248 O O . LEU F 3 194 ? 19.551 6.058 5.198 1.00 19.28 194 LEU F O 1
ATOM 8253 N N . SER F 3 195 ? 19.766 8.197 5.828 1.00 18.51 195 SER F N 1
ATOM 8254 C CA . SER F 3 195 ? 19.864 8.683 4.454 1.00 19.23 195 SER F CA 1
ATOM 8255 C C . SER F 3 195 ? 21.189 9.393 4.324 1.00 21.40 195 SER F C 1
ATOM 8256 O O . SER F 3 195 ? 21.627 10.052 5.287 1.00 24.13 195 SER F O 1
ATOM 8258 N N . SER F 3 196 ? 21.873 9.218 3.201 1.00 20.51 196 SER F N 1
ATOM 8259 C CA . SER F 3 196 ? 23.118 9.963 2.952 1.00 20.43 196 SER F CA 1
ATOM 8260 C C . SER F 3 196 ? 22.831 10.682 1.624 1.00 20.47 196 SER F C 1
ATOM 8261 O O . SER F 3 196 ? 22.393 10.028 0.659 1.00 21.51 196 SER F O 1
ATOM 8264 N N . THR F 3 197 ? 23.040 11.994 1.574 1.00 18.17 197 THR F N 1
ATOM 8265 C CA . THR F 3 197 ? 22.783 12.745 0.351 1.00 17.85 197 THR F CA 1
ATOM 8266 C C . THR F 3 197 ? 24.094 13.328 -0.130 1.00 16.79 197 THR F C 1
ATOM 8267 O O . THR F 3 197 ? 24.754 14.043 0.610 1.00 17.26 197 THR F O 1
ATOM 8271 N N . LEU F 3 198 ? 24.481 12.991 -1.358 1.00 15.91 198 LEU F N 1
ATOM 8272 C CA . LEU F 3 198 ? 25.671 13.521 -2.004 1.00 15.45 198 LEU F CA 1
ATOM 8273 C C . LEU F 3 198 ? 25.222 14.706 -2.855 1.00 16.51 198 LEU F C 1
ATOM 8274 O O . LEU F 3 198 ? 24.281 14.541 -3.652 1.00 16.98 198 LEU F O 1
ATOM 8279 N N . THR F 3 199 ? 25.811 15.917 -2.666 1.00 17.94 199 THR F N 1
ATOM 8280 C CA . THR F 3 199 ? 25.335 17.079 -3.432 1.00 18.91 199 THR F CA 1
ATOM 8281 C C . THR F 3 199 ? 26.433 17.572 -4.335 1.00 20.70 199 THR F C 1
ATOM 8282 O O . THR F 3 199 ? 27.558 17.817 -3.887 1.00 22.14 199 THR F O 1
ATOM 8286 N N . LEU F 3 200 ? 26.121 17.664 -5.624 1.00 20.26 200 LEU F N 1
ATOM 8287 C CA . LEU F 3 200 ? 27.041 18.114 -6.638 1.00 21.93 200 LEU F CA 1
ATOM 8288 C C . LEU F 3 200 ? 26.392 19.216 -7.453 1.00 21.72 200 LEU F C 1
ATOM 8289 O O . LEU F 3 200 ? 25.169 19.270 -7.564 1.00 21.54 200 LEU F O 1
ATOM 8294 N N . SER F 3 201 ? 27.206 20.025 -8.140 1.00 23.03 201 SER F N 1
ATOM 8295 C CA . SER F 3 201 ? 26.648 20.993 -9.084 1.00 23.45 201 SER F CA 1
ATOM 8296 C C . SER F 3 201 ? 26.185 20.135 -10.283 1.00 23.97 201 SER F C 1
ATOM 8297 O O . SER F 3 201 ? 26.674 19.003 -10.477 1.00 23.72 201 SER F O 1
ATOM 8300 N N . LYS F 3 202 ? 25.240 20.632 -11.081 1.00 23.76 202 LYS F N 1
ATOM 8301 C CA . LYS F 3 202 ? 24.790 19.883 -12.262 1.00 24.59 202 LYS F CA 1
ATOM 8302 C C . LYS F 3 202 ? 25.980 19.641 -13.235 1.00 26.28 202 LYS F C 1
ATOM 8303 O O . LYS F 3 202 ? 26.140 18.544 -13.759 1.00 26.01 202 LYS F O 1
ATOM 8309 N N . ALA F 3 203 ? 26.847 20.656 -13.403 1.00 26.98 203 ALA F N 1
ATOM 8310 C CA . ALA F 3 203 ? 28.025 20.517 -14.273 1.00 28.79 203 ALA F CA 1
ATOM 8311 C C . ALA F 3 203 ? 28.927 19.368 -13.793 1.00 29.33 203 ALA F C 1
ATOM 8312 O O . ALA F 3 203 ? 29.329 18.548 -14.620 1.00 31.33 203 ALA F O 1
ATOM 8314 N N . ASP F 3 204 ? 29.178 19.262 -12.477 1.00 27.94 204 ASP F N 1
ATOM 8315 C CA . ASP F 3 204 ? 29.971 18.136 -11.947 1.00 27.99 204 ASP F CA 1
ATOM 8316 C C . ASP F 3 204 ? 29.263 16.816 -12.122 1.00 27.26 204 ASP F C 1
ATOM 8317 O O . ASP F 3 204 ? 29.868 15.823 -12.504 1.00 27.40 204 ASP F O 1
ATOM 8322 N N . TYR F 3 205 ? 27.944 16.776 -11.836 1.00 25.38 205 TYR F N 1
ATOM 8323 C CA . TYR F 3 205 ? 27.157 15.569 -12.026 1.00 24.45 205 TYR F CA 1
ATOM 8324 C C . TYR F 3 205 ? 27.212 15.053 -13.482 1.00 26.42 205 TYR F C 1
ATOM 8325 O O . TYR F 3 205 ? 27.370 13.846 -13.699 1.00 26.62 205 TYR F O 1
ATOM 8334 N N . GLU F 3 206 ? 27.083 15.957 -14.476 1.00 28.02 206 GLU F N 1
ATOM 8335 C CA . GLU F 3 206 ? 27.084 15.550 -15.887 1.00 29.72 206 GLU F CA 1
ATOM 8336 C C . GLU F 3 206 ? 28.472 15.093 -16.396 1.00 31.51 206 GLU F C 1
ATOM 8337 O O . GLU F 3 206 ? 28.560 14.516 -17.484 1.00 33.31 206 GLU F O 1
ATOM 8343 N N . LYS F 3 207 ? 29.546 15.363 -15.650 1.00 31.31 207 LYS F N 1
ATOM 8344 C CA . LYS F 3 207 ? 30.908 14.969 -16.052 1.00 32.29 207 LYS F CA 1
ATOM 8345 C C . LYS F 3 207 ? 31.235 13.513 -15.761 1.00 32.33 207 LYS F C 1
ATOM 8346 O O . LYS F 3 207 ? 32.246 13.007 -16.250 1.00 33.95 207 LYS F O 1
ATOM 8352 N N . HIS F 3 208 ? 30.445 12.847 -14.942 1.00 30.32 208 HIS F N 1
ATOM 8353 C CA . HIS F 3 208 ? 30.716 11.474 -14.521 1.00 29.80 208 HIS F CA 1
ATOM 8354 C C . HIS F 3 208 ? 29.591 10.533 -14.873 1.00 28.79 208 HIS F C 1
ATOM 8355 O O . HIS F 3 208 ? 28.460 10.967 -15.039 1.00 28.30 208 HIS F O 1
ATOM 8362 N N . LYS F 3 209 ? 29.867 9.240 -14.892 1.00 28.30 209 LYS F N 1
ATOM 8363 C CA . LYS F 3 209 ? 28.887 8.246 -15.259 1.00 28.12 209 LYS F CA 1
ATOM 8364 C C . LYS F 3 209 ? 28.408 7.358 -14.114 1.00 27.62 209 LYS F C 1
ATOM 8365 O O . LYS F 3 209 ? 27.211 7.280 -13.898 1.00 27.95 209 LYS F O 1
ATOM 8371 N N . VAL F 3 210 ? 29.313 6.690 -13.385 1.00 26.59 210 VAL F N 1
ATOM 8372 C CA . VAL F 3 210 ? 28.909 5.738 -12.362 1.00 26.25 210 VAL F CA 1
ATOM 8373 C C . VAL F 3 210 ? 28.809 6.354 -10.972 1.00 23.98 210 VAL F C 1
ATOM 8374 O O . VAL F 3 210 ? 29.798 6.845 -10.452 1.00 23.68 210 VAL F O 1
ATOM 8378 N N . TYR F 3 211 ? 27.623 6.276 -10.362 1.00 23.15 211 TYR F N 1
ATOM 8379 C CA . TYR F 3 211 ? 27.394 6.797 -9.023 1.00 22.12 211 TYR F CA 1
ATOM 8380 C C . TYR F 3 211 ? 27.105 5.623 -8.121 1.00 22.94 211 TYR F C 1
ATOM 8381 O O . TYR F 3 211 ? 26.223 4.838 -8.432 1.00 23.30 211 TYR F O 1
ATOM 8390 N N . ALA F 3 212 ? 27.857 5.482 -7.019 1.00 22.72 212 ALA F N 1
ATOM 8391 C CA . ALA F 3 212 ? 27.651 4.322 -6.152 1.00 22.54 212 ALA F CA 1
ATOM 8392 C C . ALA F 3 212 ? 27.743 4.650 -4.674 1.00 22.28 212 ALA F C 1
ATOM 8393 O O . ALA F 3 212 ? 28.495 5.547 -4.305 1.00 21.98 212 ALA F O 1
ATOM 8395 N N . CYS F 3 213 ? 26.968 3.955 -3.835 1.00 21.69 213 CYS F N 1
ATOM 8396 C CA . CYS F 3 213 ? 27.117 4.091 -2.387 1.00 22.96 213 CYS F CA 1
ATOM 8397 C C . CYS F 3 213 ? 27.447 2.710 -1.853 1.00 24.28 213 CYS F C 1
ATOM 8398 O O . CYS F 3 213 ? 26.777 1.718 -2.180 1.00 24.33 213 CYS F O 1
ATOM 8401 N N . GLU F 3 214 ? 28.542 2.635 -1.107 1.00 23.40 214 GLU F N 1
ATOM 8402 C CA . GLU F 3 214 ? 29.014 1.377 -0.543 1.00 24.05 214 GLU F CA 1
ATOM 8403 C C . GLU F 3 214 ? 28.771 1.415 0.945 1.00 24.05 214 GLU F C 1
ATOM 8404 O O . GLU F 3 214 ? 29.198 2.363 1.616 1.00 24.59 214 GLU F O 1
ATOM 8410 N N . VAL F 3 215 ? 28.113 0.389 1.471 1.00 21.97 215 VAL F N 1
ATOM 8411 C CA . VAL F 3 215 ? 27.721 0.319 2.851 1.00 23.72 215 VAL F CA 1
ATOM 8412 C C . VAL F 3 215 ? 28.417 -0.817 3.571 1.00 25.31 215 VAL F C 1
ATOM 8413 O O . VAL F 3 215 ? 28.343 -1.950 3.129 1.00 25.14 215 VAL F O 1
ATOM 8417 N N . THR F 3 216 ? 28.962 -0.506 4.726 1.00 26.52 216 THR F N 1
ATOM 8418 C CA . THR F 3 216 ? 29.599 -1.456 5.618 1.00 28.73 216 THR F CA 1
ATOM 8419 C C . THR F 3 216 ? 28.846 -1.449 6.939 1.00 28.46 216 THR F C 1
ATOM 8420 O O . THR F 3 216 ? 28.541 -0.368 7.469 1.00 28.93 216 THR F O 1
ATOM 8424 N N . HIS F 3 217 ? 28.421 -2.635 7.411 1.00 27.84 217 HIS F N 1
ATOM 8425 C CA . HIS F 3 217 ? 27.635 -2.723 8.639 1.00 27.75 217 HIS F CA 1
ATOM 8426 C C . HIS F 3 217 ? 27.845 -4.096 9.257 1.00 30.23 217 HIS F C 1
ATOM 8427 O O . HIS F 3 217 ? 28.020 -5.062 8.512 1.00 30.75 217 HIS F O 1
ATOM 8434 N N . GLN F 3 218 ? 27.803 -4.188 10.606 1.00 31.01 218 GLN F N 1
ATOM 8435 C CA . GLN F 3 218 ? 28.016 -5.429 11.357 1.00 33.63 218 GLN F CA 1
ATOM 8436 C C . GLN F 3 218 ? 27.147 -6.581 10.848 1.00 34.74 218 GLN F C 1
ATOM 8437 O O . GLN F 3 218 ? 27.562 -7.724 10.894 1.00 35.81 218 GLN F O 1
ATOM 8443 N N . GLY F 3 219 ? 25.925 -6.271 10.398 1.00 34.63 219 GLY F N 1
ATOM 8444 C CA . GLY F 3 219 ? 25.010 -7.274 9.873 1.00 35.23 219 GLY F CA 1
ATOM 8445 C C . GLY F 3 219 ? 25.303 -7.783 8.473 1.00 35.67 219 GLY F C 1
ATOM 8446 O O . GLY F 3 219 ? 24.658 -8.729 8.027 1.00 36.50 219 GLY F O 1
ATOM 8447 N N . LEU F 3 220 ? 26.234 -7.153 7.748 1.00 35.40 220 LEU F N 1
ATOM 8448 C CA . LEU F 3 220 ? 26.605 -7.542 6.380 1.00 34.97 220 LEU F CA 1
ATOM 8449 C C . LEU F 3 220 ? 27.931 -8.328 6.370 1.00 37.15 220 LEU F C 1
ATOM 8450 O O . LEU F 3 220 ? 28.953 -7.823 6.865 1.00 37.36 220 LEU F O 1
ATOM 8455 N N . SER F 3 221 ? 27.939 -9.524 5.762 1.00 38.27 221 SER F N 1
ATOM 8456 C CA . SER F 3 221 ? 29.162 -10.331 5.709 1.00 39.32 221 SER F CA 1
ATOM 8457 C C . SER F 3 221 ? 30.300 -9.613 4.968 1.00 39.13 221 SER F C 1
ATOM 8458 O O . SER F 3 221 ? 31.465 -9.735 5.342 1.00 39.66 221 SER F O 1
ATOM 8461 N N . SER F 3 222 ? 29.944 -8.844 3.935 1.00 37.49 222 SER F N 1
ATOM 8462 C CA . SER F 3 222 ? 30.868 -8.030 3.149 1.00 37.06 222 SER F CA 1
ATOM 8463 C C . SER F 3 222 ? 30.112 -6.721 2.731 1.00 35.51 222 SER F C 1
ATOM 8464 O O . SER F 3 222 ? 28.879 -6.699 2.774 1.00 34.20 222 SER F O 1
ATOM 8467 N N . PRO F 3 223 ? 30.820 -5.635 2.361 1.00 34.95 223 PRO F N 1
ATOM 8468 C CA . PRO F 3 223 ? 30.101 -4.391 2.004 1.00 33.96 223 PRO F CA 1
ATOM 8469 C C . PRO F 3 223 ? 29.128 -4.547 0.846 1.00 32.88 223 PRO F C 1
ATOM 8470 O O . PRO F 3 223 ? 29.386 -5.310 -0.087 1.00 32.96 223 PRO F O 1
ATOM 8474 N N . VAL F 3 224 ? 28.026 -3.781 0.883 1.00 30.83 224 VAL F N 1
ATOM 8475 C CA . VAL F 3 224 ? 27.011 -3.826 -0.161 1.00 30.78 224 VAL F CA 1
ATOM 8476 C C . VAL F 3 224 ? 27.110 -2.541 -0.956 1.00 29.08 224 VAL F C 1
ATOM 8477 O O . VAL F 3 224 ? 27.108 -1.465 -0.364 1.00 28.48 224 VAL F O 1
ATOM 8481 N N . THR F 3 225 ? 27.163 -2.637 -2.282 1.00 28.03 225 THR F N 1
ATOM 8482 C CA . THR F 3 225 ? 27.229 -1.462 -3.127 1.00 27.46 225 THR F CA 1
ATOM 8483 C C . THR F 3 225 ? 25.989 -1.398 -3.990 1.00 26.64 225 THR F C 1
ATOM 8484 O O . THR F 3 225 ? 25.611 -2.396 -4.591 1.00 26.95 225 THR F O 1
ATOM 8488 N N . LYS F 3 226 ? 25.314 -0.238 -3.985 1.00 24.28 226 LYS F N 1
ATOM 8489 C CA . LYS F 3 226 ? 24.213 0.000 -4.903 1.00 23.33 226 LYS F CA 1
ATOM 8490 C C . LYS F 3 226 ? 24.678 1.131 -5.851 1.00 24.98 226 LYS F C 1
ATOM 8491 O O . LYS F 3 226 ? 25.344 2.087 -5.411 1.00 24.70 226 LYS F O 1
ATOM 8497 N N . SER F 3 227 ? 24.409 0.993 -7.141 1.00 25.09 227 SER F N 1
ATOM 8498 C CA . SER F 3 227 ? 24.908 1.970 -8.104 1.00 26.64 227 SER F CA 1
ATOM 8499 C C . SER F 3 227 ? 23.959 2.216 -9.271 1.00 27.32 227 SER F C 1
ATOM 8500 O O . SER F 3 227 ? 23.022 1.472 -9.479 1.00 27.35 227 SER F O 1
ATOM 8503 N N . PHE F 3 228 ? 24.212 3.286 -10.011 1.00 26.99 228 PHE F N 1
ATOM 8504 C CA . PHE F 3 228 ? 23.502 3.601 -11.236 1.00 26.32 228 PHE F CA 1
ATOM 8505 C C . PHE F 3 228 ? 24.473 4.307 -12.188 1.00 26.18 228 PHE F C 1
ATOM 8506 O O . PHE F 3 228 ? 25.465 4.906 -11.756 1.00 25.14 228 PHE F O 1
ATOM 8514 N N . ASN F 3 229 ? 24.198 4.238 -13.482 1.00 26.76 229 ASN F N 1
ATOM 8515 C CA . ASN F 3 229 ? 24.964 4.963 -14.487 1.00 27.60 229 ASN F CA 1
ATOM 8516 C C . ASN F 3 229 ? 24.074 6.110 -14.917 1.00 29.21 229 ASN F C 1
ATOM 8517 O O . ASN F 3 229 ? 22.906 5.886 -15.238 1.00 29.78 229 ASN F O 1
ATOM 8522 N N . ARG F 3 230 ? 24.589 7.351 -14.887 1.00 29.74 230 ARG F N 1
ATOM 8523 C CA . ARG F 3 230 ? 23.815 8.541 -15.258 1.00 31.80 230 ARG F CA 1
ATOM 8524 C C . ARG F 3 230 ? 23.238 8.398 -16.684 1.00 36.75 230 ARG F C 1
ATOM 8525 O O . ARG F 3 230 ? 23.967 8.060 -17.602 1.00 37.29 230 ARG F O 1
ATOM 8533 N N . GLY F 3 231 ? 21.923 8.502 -16.811 1.00 40.05 231 GLY F N 1
ATOM 8534 C CA . GLY F 3 231 ? 21.253 8.336 -18.105 1.00 43.09 231 GLY F CA 1
ATOM 8535 C C . GLY F 3 231 ? 20.946 6.900 -18.510 1.00 45.38 231 GLY F C 1
ATOM 8536 O O . GLY F 3 231 ? 20.773 6.019 -17.656 1.00 46.73 231 GLY F O 1
#

Sequence (1107 aa):
EPQIYRWIREWGRDYVSELPTEVQKLKEKCDGKINYTDKKVCKVPPCQNACKSYDQWITRKKNQWDVLSNKFISVKNAEKVQTAGIVTPYDILKQELDEFNEVAFENEINKRDGAYIELCVCSEVQLQESGPGLVKPSETLSLTCTVSGGSVSSSTYYWGWVRQPPGKGLEWIGSIYYSGSTYYNPSLKSRVTISVDTSKNQFSLKLSSVTAADTAVYYCARDGTGALDLWGRGTLVTVSSASTKGPSVFPLAPSSKSTSGGTAALGCLVKDYFPEPVTVSWNSGALTSGVHTFPAVLQSSGLYSSLSSSVVTVPSSSLGTQTYICNVNHKPSNTKVDKRVEPKSDIVMTQSPSTLSASVGDRVTITCRASQSISSWLAWYQQRPGKAPRLLIYKASSLLSGVPSRFGGSGSGTDFTLTISSLQPDDFATYHCQHYNTYPWTFGQGTKVEIKRTVAAPSVFIFPPSDEQLKSGTASVVCLLNNFYPREAKVQWKVDNALQSGNSQESVTEQDSKDSTYSLSSTLTLSKADYEKHKVYACEVTHQGLSSPVTKSFNRGEEPQIYRWIREWGRDYVSELPTEVQKLKEKCDGKINYTDKKVCKVPPCQNACKSYDQWITRKKNQWDVLSNKFISVKNAEAGIVTPYDILKQELDEFNEVAFENEINKRDGAYIELCVCSEVQLQESGPGLVKPSETLSLTCTVSGGSVSSSTYYWGWVRQPPGKGLEWIGSIYYSGSTYYNPSLKSRVTISVDTSKNQFSLKLSSVTAADTAVYYCARDGTGALDLWGRGTLVTVSSASTKGPSVFPLAPSSKSTSGGTAALGCLVKDYFPEPVTVSWNSGALTSGVHTFPAVLQSSGLYSLSSVVTVPSSSLGTQTYICNVNHKPSNTKVDKRVEPKSDIVMTQSPSTLSASVGDRVTITCRASQSISSWLAWYQQRPGKAPRLLIYKASSLLSGVPSRFGGSGSGTDFTLTISSLQPDDFATYHCQHYNTYPWTFGQGTKVEIKRTVAAPSVFIFPPSDEQLKSGTASVVCLLNNFYPREAKVQWKVDNALQSGNSQESVTEQDSKDSTYSLSSTLTLSKADYEKHKVYACEVTHQGLSSPVTKSFNRG

B-factor: mean 30.97, std 11.53, range [12.42, 78.9]

Radius of gyration: 36.08 Å; Cα contacts (8 Å, |Δi|>4): 2599; chains: 6; bounding box: 104×73×75 Å

InterPro domains:
  IPR008602 Duffy-antigen binding domain [PF05424] (235-403)
  IPR021015 Duffy-antigen binding, C-terminal [PF12361] (546-849)
  IPR021032 Duffy-antigen binding, N-terminal [PF12377] (128-192)
  IPR021620 Erythrocyte binding antigen 175, C-terminal [PF11556] (920-999)
  IPR042202 Duffy-antigen binding superfamily [G3DSA:1.20.1310.20] (202-385)
  IPR043057 Erythrocyte binding antigen 175, C-terminal domain superfamily [G3DSA:1.10.1740.170] (918-1000)

Nearest PDB structures (foldseek):
  6r2s-assembly1_B  TM=9.899E-01  e=8.691E-38  Homo sapiens
  7ps0-assembly2_B  TM=9.561E-01  e=7.070E-35  Homo sapiens
  7bq5-assembly1_C  TM=9.771E-01  e=1.170E-34  Homo sapiens
  6mqm-assembly4_J  TM=9.525E-01  e=6.266E-33  Macaca mulatta
  6vos-assembly1_H  TM=5.788E-01  e=6.266E-33  Macaca mulatta

Foldseek 3Di:
DVVLLVVLLVLLVVCVVVVVVLLVLLCVQFDDDPDVDKTCLVDPVSNVVSLVVSCVVLQVSLVVVVVSQVVVVVVPVVDDDDDPPDDGSVSSSVVNDDPDDPVQVVCSSVLNHPSSCVGNPID/DKAWAKDFAQEAEAQAKGKMKIAIPPDALQDPQWWKFKWWAAPPGDIGTAWTGHQVFDIDGDPVQVVFKDKGHDRVRRMIMIIGGRDDQVPFTWMKMFIGRPPDGPHIHPTGTHGHHPDAWDAWDKDKQAWDPPPDDQAKTKIWIKTDFGDDDDKDKDKPVPPDDPQKDKDDWDQDPVRGTITMIMGMDGPVCAPPDWIWMWIADVNVRDIDIDTHHHPD/DKAKAKPDQEDEEAFFAKDKIKIFIPWFLFQQKWKWWAFPPGDIDTQDGSQFHGDPPHDPQWGKDDGTTMIMIIRRGDALLSQTWMKMWGVSDPPIDIHPTYGYAYDDDWDFWDKDKDWFDPVVLVVWKTKIKMKTPFGPDPDKDKWKAFQHRTDDDQKDKDKDQQDSHSRGIMMMIIGMDTSVVVVVTFKIKIWMDDPNDPDIDIDIGTVPD/DVVLLVVLLVLLVVCVVVVVVLLVLLCVQFDDDPPPDKGCLVDPVSNVVSLVVSVVVLQVSLVVVVVSQVVVVVDVVVDPPDDGSVSSCVVNDDPDDPVQVVCSSVLNDCSSCVGNPID/DKAKAKDFAQEAEAQAKGKIKIAIPPDALQDPQWWKFKWWAAPPGDIGTAWTGHQVGDIDGDPVQVVFKDKGHDRVRRMIMIMGGRDDQVPFTWMKMFIGRPPDGPHIHPTGTHGHHPDDWDFWDKDKQAWDPVPDDQAKTKIWIKTDFGDDDDKDKDKPVPPDDPQKDKDDWDQDPVRGTITMIMGMDGPVCQVPDWIWMWIAGVNVRDTDIHIHHHDD/DKAKAKPDQEDEEAFFAKDKIKIFIPWFLFQQKWKWWAFPPRDIDTQAGSQFHGDPPHDPQWGKDDGTTMIMIMRRGHALLSQTWMKMWGVSDPPIDIHPTYGYAYDDDWDFWDKDKDWFDPVVLVVWKTKIKMKTPFGDDPDKDKWKAFLHRTDDDQKDKDKDQQDSHSRTIMMMIIGMDTSVVVVVTFKIKIWMDDPNDPDIDIDIGTDD

Organism: Plasmodium vivax (strain Salvador I) (NCBI:txid126793)